Protein AF-0000000084845601 (afdb_homodimer)

Foldseek 3Di:
DPPDCVDDPDDLALPAARDAAEDDPCVVCVVLPHHDDPPLDDDDPPCPPDDPDDDQVVVVVVVVVVVCVLCVVFQKDKDAVVVDAACDCLVFFPQRFRMFMFGHPQPPPVPHSHDQLQGTQEGEHEDDPVDDPVRSVSNQSVSQQVSLQSHVQFQKGWYWYDDSQWIKIWIDHQAHIYIYIDRDPSRVVVVSSSVSCCSRPPPNLGGHPQWAADGNAQFIKHWFQQPDCPVVDHGGDIDIQGGWAWFFWFGRYAWTKTKTAGDDPDDLQDFGIKIKTKHFPPDPDDQVVLLCLCQVQHAAFQAWHWDDKHWRPSSDDVRITIMMTTTNDDFAFLLPDWFLLLNLQLLLVLLQSLVQCCVPRVKHQQADARRQKGFHDPVSQPDGDHRPPRQAAGQVCLVPVVDDRRGGRIHGDDSRVMDRNPDPDDDQQQDYWALLFFPCSLVQWFDDDDQFQKAAFFDDFDPSLVVSCCVSPVVLCVLRVPRHDMDGGFADDDIDGGDDFSVRSSSSSVSNSLLSFLFWDFPPDDFDAAEVLQVVQSAAADPDNPRDRGPDHSCLVVLVCLLVLPQSSGDVLLSVCSVLSNQLSSNSSHGLSRPDDPSSVDRCNSSNRNSSSSSRVCVVCVPPPSRPGTTDPQTHFHQQQPPPPDPPPDPVVRPPSQRPRPPRPTRTPTQRFDPPPSPGRSSRVVRGPPPVVVPVVPPVPPPVCVVVVVVVVVVVVPVVVD/DPPPPVPCPDDLALPQAHDAAEDDPCVVCVQLPHHDDPPLDDDPPPCPPDDPDDDLVVVVVVVVVLVCVLCVVFQKDKDAPVPDAACDCLVFFPQRFRMFMFGHPQPPPVPGSHDFLQGTQEGEHEDDPVDDPVRSVSSQSVSQQVSLQSHVQFQKGWYWYDDSQWIKIWIDHQAHIYIYIDRDCSRVVVVSSSVSCCSRPPPNLGGRPQWADDGNAQFIKHWFQQQDDDLNDHGGDIDIQGGWHWFFWFGRYAWTWTKTAGDDPDDLQDFGIKIKTKHFPPDPDDQVVLLCLCQVQHAAFQAWHWDDKHWRPSSDDVRITIMMTTTNDDFAFLLPDWFLLLNLQLLLVLLQSLVQCCVPRVKHQQADARRQKGFHDPVNQPDGDHRPPRQAAGQVCLVPVVDDRRGGRIHGDDSRVMDRNVDPDDDQQQDYWALLFFPCSLVQWFDDDDQFQKAAFFDDFDPSLVVSCCVSPVVVCVLRVPGHDMDGGFADDDIDGGDDFSVRSSSSSVSNSLLSFLFWDFPPDDFDAAEQLQVVQSAAADPDNPRDRGPDHNCLVVLVCLLVLPQSSGDVLQSVCSQLSNQLSSNSSHGLSRPDDPSSVDRCNNSNRNSSSSSRVCVVCVPPPSRPGTTDPATHFHQQQPPPPDPPPDPVPRPPSQRPRPPRPTRTPTRRDDPPPSDHPSSRSNRGPPPPVVPVVPPPPPPPCCVVVVVVVVVVVPVVVD

Radius of gyration: 37.47 Å; Cα contacts (8 Å, |Δi|>4): 2630; chains: 2; bounding box: 101×112×74 Å

Structure (mmCIF, N/CA/C/O backbone):
data_AF-0000000084845601-model_v1
#
loop_
_entity.id
_entity.type
_entity.pdbx_description
1 polymer 'Protein kinase domain-containing protein'
#
loop_
_atom_site.group_PDB
_atom_site.id
_atom_site.type_symbol
_atom_site.label_atom_id
_atom_site.label_alt_id
_atom_site.label_comp_id
_atom_site.label_asym_id
_atom_site.label_entity_id
_atom_site.label_seq_id
_atom_site.pdbx_PDB_ins_code
_atom_site.Cartn_x
_atom_site.Cartn_y
_atom_site.Cartn_z
_atom_site.occupancy
_atom_site.B_iso_or_equiv
_atom_site.auth_seq_id
_atom_site.auth_comp_id
_atom_site.auth_asym_id
_atom_site.auth_atom_id
_atom_site.pdbx_PDB_model_num
ATOM 1 N N . MET A 1 1 ? -10.914 -53.094 21.469 1 18.05 1 MET A N 1
ATOM 2 C CA . MET A 1 1 ? -9.648 -52.438 21.75 1 18.05 1 MET A CA 1
ATOM 3 C C . MET A 1 1 ? -9.359 -51.344 20.719 1 18.05 1 MET A C 1
ATOM 5 O O . MET A 1 1 ? -9.289 -51.625 19.531 1 18.05 1 MET A O 1
ATOM 9 N N . GLU A 1 2 ? -9.836 -50.188 20.719 1 18.34 2 GLU A N 1
ATOM 10 C CA . GLU A 1 2 ? -10.25 -49.062 19.891 1 18.34 2 GLU A CA 1
ATOM 11 C C . GLU A 1 2 ? -9.039 -48.25 19.422 1 18.34 2 GLU A C 1
ATOM 13 O O . GLU A 1 2 ? -8.266 -47.75 20.234 1 18.34 2 GLU A O 1
ATOM 18 N N . ALA A 1 3 ? -8.273 -48.781 18.453 1 19.2 3 ALA A N 1
ATOM 19 C CA . ALA A 1 3 ? -6.93 -48.406 18.016 1 19.2 3 ALA A CA 1
ATOM 20 C C . ALA A 1 3 ? -6.82 -46.938 17.734 1 19.2 3 ALA A C 1
ATOM 22 O O . ALA A 1 3 ? -7.664 -46.344 17.031 1 19.2 3 ALA A O 1
ATOM 23 N N . SER A 1 4 ? -6.43 -46.125 18.656 1 18.41 4 SER A N 1
ATOM 24 C CA . SER A 1 4 ? -6.254 -44.688 18.891 1 18.41 4 SER A CA 1
ATOM 25 C C . SER A 1 4 ? -5.43 -44.062 17.797 1 18.41 4 SER A C 1
ATOM 27 O O . SER A 1 4 ? -4.301 -44.469 17.516 1 18.41 4 SER A O 1
ATOM 29 N N . TYR A 1 5 ? -5.879 -43.875 16.609 1 17.06 5 TYR A N 1
ATOM 30 C CA . TYR A 1 5 ? -5.363 -43.219 15.414 1 17.06 5 TYR A CA 1
ATOM 31 C C . TYR A 1 5 ? -4.715 -41.875 15.75 1 17.06 5 TYR A C 1
ATOM 33 O O . TYR A 1 5 ? -5.395 -40.875 15.82 1 17.06 5 TYR A O 1
ATOM 41 N N . SER A 1 6 ? -4 -41.656 16.828 1 20.77 6 SER A N 1
ATOM 42 C CA . SER A 1 6 ? -3.127 -40.625 17.359 1 20.77 6 SER A CA 1
ATOM 43 C C . SER A 1 6 ? -2.133 -40.125 16.312 1 20.77 6 SER A C 1
ATOM 45 O O . SER A 1 6 ? -1.116 -39.531 16.641 1 20.77 6 SER A O 1
ATOM 47 N N . SER A 1 7 ? -2.152 -40.562 15.109 1 19.42 7 SER A N 1
ATOM 48 C CA . SER A 1 7 ? -1.12 -40.531 14.078 1 19.42 7 SER A CA 1
ATOM 49 C C . SER A 1 7 ? -0.497 -39.156 13.961 1 19.42 7 SER A C 1
ATOM 51 O O . SER A 1 7 ? -1.052 -38.156 14.461 1 19.42 7 SER A O 1
ATOM 53 N N . GLN A 1 8 ? 0.57 -38.938 12.875 1 19.23 8 GLN A N 1
ATOM 54 C CA . GLN A 1 8 ? 1.821 -38.312 12.453 1 19.23 8 GLN A CA 1
ATOM 55 C C . GLN A 1 8 ? 1.598 -36.844 12.031 1 19.23 8 GLN A C 1
ATOM 57 O O . GLN A 1 8 ? 1.316 -36.594 10.859 1 19.23 8 GLN A O 1
ATOM 62 N N . GLN A 1 9 ? 0.707 -36.125 12.414 1 21.3 9 GLN A N 1
ATOM 63 C CA . GLN A 1 9 ? 0.648 -34.688 12.266 1 21.3 9 GLN A CA 1
ATOM 64 C C . GLN A 1 9 ? 1.972 -34.031 12.664 1 21.3 9 GLN A C 1
ATOM 66 O O . GLN A 1 9 ? 2.141 -33.594 13.805 1 21.3 9 GLN A O 1
ATOM 71 N N . GLU A 1 10 ? 3.061 -34.719 12.57 1 22.62 10 GLU A N 1
ATOM 72 C CA . GLU A 1 10 ? 4.375 -34.156 12.836 1 22.62 10 GLU A CA 1
ATOM 73 C C . GLU A 1 10 ? 4.461 -32.719 12.312 1 22.62 10 GLU A C 1
ATOM 75 O O . GLU A 1 10 ? 3.723 -32.344 11.398 1 22.62 10 GLU A O 1
ATOM 80 N N . SER A 1 11 ? 5.348 -31.922 13.047 1 23.39 11 SER A N 1
ATOM 81 C CA . SER A 1 11 ? 5.75 -30.516 13.07 1 23.39 11 SER A CA 1
ATOM 82 C C . SER A 1 11 ? 6.016 -30 11.656 1 23.39 11 SER A C 1
ATOM 84 O O . SER A 1 11 ? 6.832 -30.562 10.93 1 23.39 11 SER A O 1
ATOM 86 N N . GLU A 1 12 ? 5.125 -29.781 10.898 1 24.56 12 GLU A N 1
ATOM 87 C CA . GLU A 1 12 ? 5.191 -29.062 9.633 1 24.56 12 GLU A CA 1
ATOM 88 C C . GLU A 1 12 ? 6.258 -27.969 9.68 1 24.56 12 GLU A C 1
ATOM 90 O O . GLU A 1 12 ? 6.02 -26.875 10.203 1 24.56 12 GLU A O 1
ATOM 95 N N . GLU A 1 13 ? 7.496 -28.312 9.922 1 26.47 13 GLU A N 1
ATOM 96 C CA . GLU A 1 13 ? 8.797 -27.656 9.859 1 26.47 13 GLU A CA 1
ATOM 97 C C . GLU A 1 13 ? 8.883 -26.703 8.672 1 26.47 13 GLU A C 1
ATOM 99 O O . GLU A 1 13 ? 8.227 -26.922 7.645 1 26.47 13 GLU A O 1
ATOM 104 N N . ASN A 1 14 ? 9.398 -25.453 8.82 1 28.56 14 ASN A N 1
ATOM 105 C CA . ASN A 1 14 ? 9.602 -24.219 8.078 1 28.56 14 ASN A CA 1
ATOM 106 C C . ASN A 1 14 ? 10.148 -24.484 6.676 1 28.56 14 ASN A C 1
ATOM 108 O O . ASN A 1 14 ? 11.281 -24.953 6.527 1 28.56 14 ASN A O 1
ATOM 112 N N . VAL A 1 15 ? 9.438 -24.938 5.863 1 31.42 15 VAL A N 1
ATOM 113 C CA . VAL A 1 15 ? 9.578 -25.531 4.543 1 31.42 15 VAL A CA 1
ATOM 114 C C . VAL A 1 15 ? 10.523 -24.688 3.688 1 31.42 15 VAL A C 1
ATOM 116 O O . VAL A 1 15 ? 11.109 -25.188 2.725 1 31.42 15 VAL A O 1
ATOM 119 N N . ASN A 1 16 ? 10.312 -23.438 3.676 1 35.88 16 ASN A N 1
ATOM 120 C CA . ASN A 1 16 ? 11.094 -22.797 2.625 1 35.88 16 ASN A CA 1
ATOM 121 C C . ASN A 1 16 ? 12.594 -23.047 2.811 1 35.88 16 ASN A C 1
ATOM 123 O O . ASN A 1 16 ? 13.297 -23.344 1.848 1 35.88 16 ASN A O 1
ATOM 127 N N . SER A 1 17 ? 13.352 -22.344 3.727 1 42.72 17 SER A N 1
ATOM 128 C CA . SER A 1 17 ? 14.734 -22.781 3.932 1 42.72 17 SER A CA 1
ATOM 129 C C . SER A 1 17 ? 14.828 -23.828 5.027 1 42.72 17 SER A C 1
ATOM 131 O O . SER A 1 17 ? 14.547 -23.547 6.191 1 42.72 17 SER A O 1
ATOM 133 N N . PRO A 1 18 ? 14.578 -25.188 4.598 1 50.78 18 PRO A N 1
ATOM 134 C CA . PRO A 1 18 ? 14.734 -26.141 5.699 1 50.78 18 PRO A CA 1
ATOM 135 C C . PRO A 1 18 ? 15.812 -25.719 6.699 1 50.78 18 PRO A C 1
ATOM 137 O O . PRO A 1 18 ? 16.812 -25.125 6.312 1 50.78 18 PRO A O 1
ATOM 140 N N . PRO A 1 19 ? 15.32 -25.797 7.824 1 62.88 19 PRO A N 1
ATOM 141 C CA . PRO A 1 19 ? 16.344 -25.5 8.828 1 62.88 19 PRO A CA 1
ATOM 142 C C . PRO A 1 19 ? 17.641 -26.266 8.594 1 62.88 19 PRO A C 1
ATOM 144 O O . PRO A 1 19 ? 17.609 -27.391 8.078 1 62.88 19 PRO A O 1
ATOM 147 N N . ILE A 1 20 ? 18.672 -25.641 8.641 1 81.81 20 ILE A N 1
ATOM 148 C CA . ILE A 1 20 ? 20 -26.281 8.625 1 81.81 20 ILE A CA 1
ATOM 149 C C . ILE A 1 20 ? 20.156 -27.172 9.844 1 81.81 20 ILE A C 1
ATOM 151 O O . ILE A 1 20 ? 20.094 -26.703 10.984 1 81.81 20 ILE A O 1
ATOM 155 N N . LYS A 1 21 ? 20.062 -28.469 9.625 1 87.06 21 LYS A N 1
ATOM 156 C CA . LYS A 1 21 ? 20.203 -29.422 10.719 1 87.06 21 LYS A CA 1
ATOM 157 C C . LYS A 1 21 ? 21.672 -29.734 10.992 1 87.06 21 LYS A C 1
ATOM 159 O O . LYS A 1 21 ? 22.406 -30.141 10.086 1 87.06 21 LYS A O 1
ATOM 164 N N . ASP A 1 22 ? 22.016 -29.547 12.211 1 90.88 22 ASP A N 1
ATOM 165 C CA . ASP A 1 22 ? 23.375 -29.906 12.609 1 90.88 22 ASP A CA 1
ATOM 166 C C . ASP A 1 22 ? 23.516 -31.422 12.797 1 90.88 22 ASP A C 1
ATOM 168 O O . ASP A 1 22 ? 22.656 -32.062 13.422 1 90.88 22 ASP A O 1
ATOM 172 N N . ILE A 1 23 ? 24.594 -31.938 12.219 1 91.88 23 ILE A N 1
ATOM 173 C CA . ILE A 1 23 ? 24.812 -33.375 12.352 1 91.88 23 ILE A CA 1
ATOM 174 C C . ILE A 1 23 ? 26.234 -33.656 12.812 1 91.88 23 ILE A C 1
ATOM 176 O O . ILE A 1 23 ? 27.094 -32.75 12.758 1 91.88 23 ILE A O 1
ATOM 180 N N . GLY A 1 24 ? 26.391 -34.906 13.273 1 89.56 24 GLY A N 1
ATOM 181 C CA . GLY A 1 24 ? 27.719 -35.312 13.672 1 89.56 24 GLY A CA 1
ATOM 182 C C . GLY A 1 24 ? 28.547 -35.844 12.523 1 89.56 24 GLY A C 1
ATOM 183 O O . GLY A 1 24 ? 28.031 -36.094 11.43 1 89.56 24 GLY A O 1
ATOM 184 N N . ILE A 1 25 ? 29.859 -36.031 12.805 1 90.06 25 ILE A N 1
ATOM 185 C CA . ILE A 1 25 ? 30.812 -36.406 11.773 1 90.06 25 ILE A CA 1
ATOM 186 C C . ILE A 1 25 ? 30.484 -37.812 11.266 1 90.06 25 ILE A C 1
ATOM 188 O O . ILE A 1 25 ? 30.578 -38.094 10.062 1 90.06 25 ILE A O 1
ATOM 192 N N . ARG A 1 26 ? 30.016 -38.719 12.109 1 89 26 ARG A N 1
ATOM 193 C CA . ARG A 1 26 ? 29.656 -40.094 11.711 1 89 26 ARG A CA 1
ATOM 194 C C . ARG A 1 26 ? 28.484 -40.062 10.734 1 89 26 ARG A C 1
ATOM 196 O O . ARG A 1 26 ? 28.516 -40.781 9.719 1 89 26 ARG A O 1
ATOM 203 N N . LYS A 1 27 ? 27.594 -39.312 11.023 1 90.56 27 LYS A N 1
ATOM 204 C CA . LYS A 1 27 ? 26.406 -39.219 10.172 1 90.56 27 LYS A CA 1
ATOM 205 C C . LYS A 1 27 ? 26.766 -38.625 8.805 1 90.56 27 LYS A C 1
ATOM 207 O O . LYS A 1 27 ? 26.219 -39.031 7.785 1 90.56 27 LYS A O 1
ATOM 212 N N . PHE A 1 28 ? 27.672 -37.719 8.789 1 92.25 28 PHE A N 1
ATOM 213 C CA . PHE A 1 28 ? 28.062 -37.125 7.523 1 92.25 28 PHE A CA 1
ATOM 214 C C . PHE A 1 28 ? 28.734 -38.156 6.625 1 92.25 28 PHE A C 1
ATOM 216 O O . PHE A 1 28 ? 28.438 -38.25 5.434 1 92.25 28 PHE A O 1
ATOM 223 N N . TYR A 1 29 ? 29.562 -38.938 7.238 1 89.38 29 TYR A N 1
ATOM 224 C CA . TYR A 1 29 ? 30.203 -40 6.477 1 89.38 29 TYR A CA 1
ATOM 225 C C . TYR A 1 29 ? 29.172 -41 5.961 1 89.38 29 TYR A C 1
ATOM 227 O O . TYR A 1 29 ? 29.281 -41.5 4.832 1 89.38 29 TYR A O 1
ATOM 235 N N . GLN A 1 30 ? 28.188 -41.25 6.695 1 86.81 30 GLN A N 1
ATOM 236 C CA . GLN A 1 30 ? 27.109 -42.125 6.266 1 86.81 30 GLN A CA 1
ATOM 237 C C . GLN A 1 30 ? 26.359 -41.562 5.062 1 86.81 30 GLN A C 1
ATOM 239 O O . GLN A 1 30 ? 26.031 -42.281 4.125 1 86.81 30 GLN A O 1
ATOM 244 N N . LEU A 1 31 ? 26.203 -40.344 5.051 1 88.06 31 LEU A N 1
ATOM 245 C CA . LEU A 1 31 ? 25.453 -39.688 3.988 1 88.06 31 LEU A CA 1
ATOM 246 C C . LEU A 1 31 ? 26.219 -39.75 2.664 1 88.06 31 LEU A C 1
ATOM 248 O O . LEU A 1 31 ? 25.594 -39.906 1.604 1 88.06 31 LEU A O 1
ATOM 252 N N . ILE A 1 32 ? 27.516 -39.688 2.73 1 87.31 32 ILE A N 1
ATOM 253 C CA . ILE A 1 32 ? 28.281 -39.719 1.483 1 87.31 32 ILE A CA 1
ATOM 254 C C . ILE A 1 32 ? 28.703 -41.156 1.183 1 87.31 32 ILE A C 1
ATOM 256 O O . ILE A 1 32 ? 29.453 -41.406 0.24 1 87.31 32 ILE A O 1
ATOM 260 N N . GLY A 1 33 ? 28.25 -42.031 2.01 1 80 33 GLY A N 1
ATOM 261 C CA . GLY A 1 33 ? 28.5 -43.469 1.77 1 80 33 GLY A CA 1
ATOM 262 C C . GLY A 1 33 ? 29.922 -43.875 2.041 1 80 33 GLY A C 1
ATOM 263 O O . GLY A 1 33 ? 30.469 -44.75 1.36 1 80 33 GLY A O 1
ATOM 264 N N . GLU A 1 34 ? 30.578 -43.094 2.896 1 79.81 34 GLU A N 1
ATOM 265 C CA . GLU A 1 34 ? 31.969 -43.406 3.242 1 79.81 34 GLU A CA 1
ATOM 266 C C . GLU A 1 34 ? 32.094 -43.844 4.707 1 79.81 34 GLU A C 1
ATOM 268 O O . GLU A 1 34 ? 31.172 -43.625 5.496 1 79.81 34 GLU A O 1
ATOM 273 N N . HIS A 1 35 ? 33.281 -44.5 5.047 1 78.62 35 HIS A N 1
ATOM 274 C CA . HIS A 1 35 ? 33.562 -44.906 6.418 1 78.62 35 HIS A CA 1
ATOM 275 C C . HIS A 1 35 ? 34.5 -43.906 7.117 1 78.62 35 HIS A C 1
ATOM 277 O O . HIS A 1 35 ? 35.406 -43.375 6.496 1 78.62 35 HIS A O 1
ATOM 283 N N . LEU A 1 36 ? 34.188 -43.656 8.359 1 75.38 36 LEU A N 1
ATOM 284 C CA . LEU A 1 36 ? 35.062 -42.844 9.172 1 75.38 36 LEU A CA 1
ATOM 285 C C . LEU A 1 36 ? 36.406 -43.5 9.367 1 75.38 36 LEU A C 1
ATOM 287 O O . LEU A 1 36 ? 36.5 -44.656 9.766 1 75.38 36 LEU A O 1
ATOM 291 N N . PRO A 1 37 ? 37.625 -42.781 9.031 1 68.38 37 PRO A N 1
ATOM 292 C CA . PRO A 1 37 ? 38.969 -43.375 9.203 1 68.38 37 PRO A CA 1
ATOM 293 C C . PRO A 1 37 ? 39.312 -43.625 10.672 1 68.38 37 PRO A C 1
ATOM 295 O O . PRO A 1 37 ? 38.875 -42.875 11.547 1 68.38 37 PRO A O 1
ATOM 298 N N . GLU A 1 38 ? 39.906 -44.781 11.141 1 60.09 38 GLU A N 1
ATOM 299 C CA . GLU A 1 38 ? 40.312 -45.125 12.492 1 60.09 38 GLU A CA 1
ATOM 300 C C . GLU A 1 38 ? 41.312 -44.125 13.062 1 60.09 38 GLU A C 1
ATOM 302 O O . GLU A 1 38 ? 41.312 -43.844 14.266 1 60.09 38 GLU A O 1
ATOM 307 N N . SER A 1 39 ? 42.531 -43.75 12.453 1 45.5 39 SER A N 1
ATOM 308 C CA . SER A 1 39 ? 43.719 -43 12.93 1 45.5 39 SER A CA 1
ATOM 309 C C . SER A 1 39 ? 43.375 -41.531 13.195 1 45.5 39 SER A C 1
ATOM 311 O O . SER A 1 39 ? 44.281 -40.719 13.359 1 45.5 39 SER A O 1
ATOM 313 N N . VAL A 1 40 ? 42.469 -41.031 13.18 1 42.12 40 VAL A N 1
ATOM 314 C CA . VAL A 1 40 ? 42.312 -39.594 13.367 1 42.12 40 VAL A CA 1
ATOM 315 C C . VAL A 1 40 ? 42.812 -39.188 14.758 1 42.12 40 VAL A C 1
ATOM 317 O O . VAL A 1 40 ? 42.594 -38.062 15.203 1 42.12 40 VAL A O 1
ATOM 320 N N . GLY A 1 41 ? 43.656 -40.031 15.633 1 28.7 41 GLY A N 1
ATOM 321 C CA . GLY A 1 41 ? 44.25 -39.562 16.859 1 28.7 41 GLY A CA 1
ATOM 322 C C . GLY A 1 41 ? 45.344 -38.5 16.641 1 28.7 41 GLY A C 1
ATOM 323 O O . GLY A 1 41 ? 45.25 -37.406 17.141 1 28.7 41 GLY A O 1
ATOM 324 N N . ASP A 1 42 ? 46.844 -38.938 16.703 1 26.95 42 ASP A N 1
ATOM 325 C CA . ASP A 1 42 ? 48.031 -38.375 17.297 1 26.95 42 ASP A CA 1
ATOM 326 C C . ASP A 1 42 ? 48.625 -37.281 16.391 1 26.95 42 ASP A C 1
ATOM 328 O O . ASP A 1 42 ? 49.375 -36.406 16.859 1 26.95 42 ASP A O 1
ATOM 332 N N . THR A 1 43 ? 49 -37.562 15.133 1 26 43 THR A N 1
ATOM 333 C CA . THR A 1 43 ? 50.25 -36.969 14.633 1 26 43 THR A CA 1
ATOM 334 C C . THR A 1 43 ? 50.062 -35.469 14.398 1 26 43 THR A C 1
ATOM 336 O O . THR A 1 43 ? 51.031 -34.688 14.484 1 26 43 THR A O 1
ATOM 339 N N . LEU A 1 44 ? 49.281 -34.938 13.539 1 27.69 44 LEU A N 1
ATOM 340 C CA . LEU A 1 44 ? 49.844 -33.812 12.844 1 27.69 44 LEU A CA 1
ATOM 341 C C . LEU A 1 44 ? 49.812 -32.562 13.711 1 27.69 44 LEU A C 1
ATOM 343 O O . LEU A 1 44 ? 48.75 -31.953 13.883 1 27.69 44 LEU A O 1
ATOM 347 N N . THR A 1 45 ? 50.531 -32.531 14.891 1 26.64 45 THR A N 1
ATOM 348 C CA . THR A 1 45 ? 50.75 -31.328 15.672 1 26.64 45 THR A CA 1
ATOM 349 C C . THR A 1 45 ? 51.438 -30.266 14.82 1 26.64 45 THR A C 1
ATOM 351 O O . THR A 1 45 ? 52.094 -29.359 15.352 1 26.64 45 THR A O 1
ATOM 354 N N . GLN A 1 46 ? 51.656 -30.438 13.492 1 25.44 46 GLN A N 1
ATOM 355 C CA . GLN A 1 46 ? 52.5 -29.328 13.102 1 25.44 46 GLN A CA 1
ATOM 356 C C . GLN A 1 46 ? 51.875 -27.984 13.469 1 25.44 46 GLN A C 1
ATOM 358 O O . GLN A 1 46 ? 50.688 -27.75 13.172 1 25.44 46 GLN A O 1
ATOM 363 N N . GLU A 1 47 ? 52.438 -27.344 14.531 1 27.06 47 GLU A N 1
ATOM 364 C CA . GLU A 1 47 ? 52.375 -25.984 15.062 1 27.06 47 GLU A CA 1
ATOM 365 C C . GLU A 1 47 ? 52.406 -24.953 13.945 1 27.06 47 GLU A C 1
ATOM 367 O O . GLU A 1 47 ? 53.438 -24.719 13.336 1 27.06 47 GLU A O 1
ATOM 372 N N . THR A 1 48 ? 51.688 -25.047 12.867 1 27.66 48 THR A N 1
ATOM 373 C CA . THR A 1 48 ? 51.906 -23.828 12.086 1 27.66 48 THR A CA 1
ATOM 374 C C . THR A 1 48 ? 51.719 -22.594 12.953 1 27.66 48 THR A C 1
ATOM 376 O O . THR A 1 48 ? 50.75 -22.469 13.688 1 27.66 48 THR A O 1
ATOM 379 N N . GLY A 1 49 ? 52.844 -22.031 13.5 1 26.11 49 GLY A N 1
ATOM 380 C CA . GLY A 1 49 ? 53.188 -20.828 14.258 1 26.11 49 GLY A CA 1
ATOM 381 C C . GLY A 1 49 ? 52.375 -19.609 13.867 1 26.11 49 GLY A C 1
ATOM 382 O O . GLY A 1 49 ? 52.688 -18.5 14.281 1 26.11 49 GLY A O 1
ATOM 383 N N . ASP A 1 50 ? 51.969 -19.594 12.586 1 28.09 50 ASP A N 1
ATOM 384 C CA . ASP A 1 50 ? 51.656 -18.188 12.336 1 28.09 50 ASP A CA 1
ATOM 385 C C . ASP A 1 50 ? 50.531 -17.703 13.266 1 28.09 50 ASP A C 1
ATOM 387 O O . ASP A 1 50 ? 49.625 -18.484 13.617 1 28.09 50 ASP A O 1
ATOM 391 N N . GLY A 1 51 ? 50.906 -16.688 14.094 1 26.89 51 GLY A N 1
ATOM 392 C CA . GLY A 1 51 ? 50.062 -15.906 14.977 1 26.89 51 GLY A CA 1
ATOM 393 C C . GLY A 1 51 ? 48.688 -15.648 14.406 1 26.89 51 GLY A C 1
ATOM 394 O O . GLY A 1 51 ? 48.438 -15.844 13.211 1 26.89 51 GLY A O 1
ATOM 395 N N . PRO A 1 52 ? 47.75 -15.5 15.266 1 31.39 52 PRO A N 1
ATOM 396 C CA . PRO A 1 52 ? 46.312 -15.359 15.016 1 31.39 52 PRO A CA 1
ATOM 397 C C . PRO A 1 52 ? 46.031 -14.445 13.828 1 31.39 52 PRO A C 1
ATOM 399 O O . PRO A 1 52 ? 44.875 -14.391 13.359 1 31.39 52 PRO A O 1
ATOM 402 N N . GLY A 1 53 ? 46.875 -13.422 13.539 1 27.73 53 GLY A N 1
ATOM 403 C CA . GLY A 1 53 ? 46.469 -12.227 12.805 1 27.73 53 GLY A CA 1
ATOM 404 C C . GLY A 1 53 ? 46.531 -12.406 11.297 1 27.73 53 GLY A C 1
ATOM 405 O O . GLY A 1 53 ? 46.469 -11.438 10.547 1 27.73 53 GLY A O 1
ATOM 406 N N . LYS A 1 54 ? 47.25 -13.43 10.836 1 31.44 54 LYS A N 1
ATOM 407 C CA . LYS A 1 54 ? 47.406 -13.273 9.398 1 31.44 54 LYS A CA 1
ATOM 408 C C . LYS A 1 54 ? 46.062 -13.383 8.68 1 31.44 54 LYS A C 1
ATOM 410 O O . LYS A 1 54 ? 45.219 -14.227 9.039 1 31.44 54 LYS A O 1
ATOM 415 N N . PRO A 1 55 ? 45.75 -12.383 7.781 1 30.34 55 PRO A N 1
ATOM 416 C CA . PRO A 1 55 ? 44.469 -12.234 7.078 1 30.34 55 PRO A CA 1
ATOM 417 C C . PRO A 1 55 ? 44.031 -13.516 6.391 1 30.34 55 PRO A C 1
ATOM 419 O O . PRO A 1 55 ? 44.844 -14.367 6.055 1 30.34 55 PRO A O 1
ATOM 422 N N . VAL A 1 56 ? 42.719 -13.836 6.398 1 31.73 56 VAL A N 1
ATOM 423 C CA . VAL A 1 56 ? 41.75 -14.828 5.938 1 31.73 56 VAL A CA 1
ATOM 424 C C . VAL A 1 56 ? 42.062 -15.219 4.492 1 31.73 56 VAL A C 1
ATOM 426 O O . VAL A 1 56 ? 41.75 -16.328 4.062 1 31.73 56 VAL A O 1
ATOM 429 N N . PHE A 1 57 ? 42.625 -14.359 3.719 1 33.56 57 PHE A N 1
ATOM 430 C CA . PHE A 1 57 ? 42.781 -14.656 2.299 1 33.56 57 PHE A CA 1
ATOM 431 C C . PHE A 1 57 ? 43.781 -15.773 2.084 1 33.56 57 PHE A C 1
ATOM 433 O O . PHE A 1 57 ? 43.625 -16.594 1.17 1 33.56 57 PHE A O 1
ATOM 440 N N . GLY A 1 58 ? 44.812 -15.742 2.914 1 38.56 58 GLY A N 1
ATOM 441 C CA . GLY A 1 58 ? 45.812 -16.781 2.791 1 38.56 58 GLY A CA 1
ATOM 442 C C . GLY A 1 58 ? 45.25 -18.188 2.977 1 38.56 58 GLY A C 1
ATOM 443 O O . GLY A 1 58 ? 45.719 -19.125 2.338 1 38.56 58 GLY A O 1
ATOM 444 N N . THR A 1 59 ? 44.281 -18.188 3.709 1 43.34 59 THR A N 1
ATOM 445 C CA . THR A 1 59 ? 43.688 -19.484 4.047 1 43.34 59 THR A CA 1
ATOM 446 C C . THR A 1 59 ? 42.875 -20.016 2.881 1 43.34 59 THR A C 1
ATOM 448 O O . THR A 1 59 ? 42.906 -21.219 2.598 1 43.34 59 THR A O 1
ATOM 451 N N . LEU A 1 60 ? 42.281 -19.047 2.154 1 46.41 60 LEU A N 1
ATOM 452 C CA . LEU A 1 60 ? 41.469 -19.516 1.015 1 46.41 60 LEU A CA 1
ATOM 453 C C . LEU A 1 60 ? 42.375 -20.109 -0.057 1 46.41 60 LEU A C 1
ATOM 455 O O . LEU A 1 60 ? 42.094 -21.188 -0.585 1 46.41 60 LEU A O 1
ATOM 459 N N . GLN A 1 61 ? 43.469 -19.359 -0.224 1 45.59 61 GLN A N 1
ATOM 460 C CA . GLN A 1 61 ? 44.344 -19.828 -1.279 1 45.59 61 GLN A CA 1
ATOM 461 C C . GLN A 1 61 ? 45 -21.156 -0.895 1 45.59 61 GLN A C 1
ATOM 463 O O . GLN A 1 61 ? 45.094 -22.062 -1.722 1 45.59 61 GLN A O 1
ATOM 468 N N . ALA A 1 62 ? 45.375 -21.172 0.338 1 49.31 62 ALA A N 1
ATOM 469 C CA . ALA A 1 62 ? 45.969 -22.422 0.811 1 49.31 62 ALA A CA 1
ATOM 470 C C . ALA A 1 62 ? 44.969 -23.578 0.679 1 49.31 62 ALA A C 1
ATOM 472 O O . ALA A 1 62 ? 45.344 -24.672 0.276 1 49.31 62 ALA A O 1
ATOM 473 N N . PHE A 1 63 ? 43.812 -23.156 0.973 1 56.5 63 PHE A N 1
ATOM 474 C CA . PHE A 1 63 ? 42.781 -24.172 0.856 1 56.5 63 PHE A CA 1
ATOM 475 C C . PHE A 1 63 ? 42.594 -24.578 -0.599 1 56.5 63 PHE A C 1
ATOM 477 O O . PHE A 1 63 ? 42.469 -25.766 -0.914 1 56.5 63 PHE A O 1
ATOM 484 N N . ILE A 1 64 ? 42.562 -23.578 -1.419 1 57.22 64 ILE A N 1
ATOM 485 C CA . ILE A 1 64 ? 42.375 -23.844 -2.842 1 57.22 64 ILE A CA 1
ATOM 486 C C . ILE A 1 64 ? 43.531 -24.688 -3.363 1 57.22 64 ILE A C 1
ATOM 488 O O . ILE A 1 64 ? 43.312 -25.641 -4.133 1 57.22 64 ILE A O 1
ATOM 492 N N . ASP A 1 65 ? 44.625 -24.391 -2.844 1 52.97 65 ASP A N 1
ATOM 493 C CA . ASP A 1 65 ? 45.812 -25.125 -3.262 1 52.97 65 ASP A CA 1
ATOM 494 C C . ASP A 1 65 ? 45.719 -26.594 -2.824 1 52.97 65 ASP A C 1
ATOM 496 O O . ASP A 1 65 ? 46.031 -27.5 -3.598 1 52.97 65 ASP A O 1
ATOM 500 N N . VAL A 1 66 ? 45.281 -26.688 -1.657 1 55.06 66 VAL A N 1
ATOM 501 C CA . VAL A 1 66 ? 45.125 -28.031 -1.13 1 55.06 66 VAL A CA 1
ATOM 502 C C . VAL A 1 66 ? 44.062 -28.781 -1.941 1 55.06 66 VAL A C 1
ATOM 504 O O . VAL A 1 66 ? 44.25 -29.953 -2.289 1 55.06 66 VAL A O 1
ATOM 507 N N . LEU A 1 67 ? 43.094 -28.031 -2.213 1 62.19 67 LEU A N 1
ATOM 508 C CA . LEU A 1 67 ? 42.031 -28.625 -2.986 1 62.19 67 LEU A CA 1
ATOM 509 C C . LEU A 1 67 ? 42.5 -28.984 -4.395 1 62.19 67 LEU A C 1
ATOM 511 O O . LEU A 1 67 ? 42.188 -30.062 -4.902 1 62.19 67 LEU A O 1
ATOM 515 N N . GLU A 1 68 ? 43.219 -28.078 -4.953 1 57.69 68 GLU A N 1
ATOM 516 C CA . GLU A 1 68 ? 43.719 -28.312 -6.297 1 57.69 68 GLU A CA 1
ATOM 517 C C . GLU A 1 68 ? 44.656 -29.531 -6.324 1 57.69 68 GLU A C 1
ATOM 519 O O . GLU A 1 68 ? 44.594 -30.344 -7.246 1 57.69 68 GLU A O 1
ATOM 524 N N . ASN A 1 69 ? 45.469 -29.547 -5.371 1 57.28 69 ASN A N 1
ATOM 525 C CA . ASN A 1 69 ? 46.375 -30.688 -5.289 1 57.28 69 ASN A CA 1
ATOM 526 C C . ASN A 1 69 ? 45.625 -32 -5.105 1 57.28 69 ASN A C 1
ATOM 528 O O . ASN A 1 69 ? 46 -33.031 -5.648 1 57.28 69 ASN A O 1
ATOM 532 N N . SER A 1 70 ? 44.594 -31.734 -4.402 1 56.38 70 SER A N 1
ATOM 533 C CA . SER A 1 70 ? 43.781 -32.938 -4.164 1 56.38 70 SER A CA 1
ATOM 534 C C . SER A 1 70 ? 43 -33.344 -5.41 1 56.38 70 SER A C 1
ATOM 536 O O . SER A 1 70 ? 42.625 -34.5 -5.566 1 56.38 70 SER A O 1
ATOM 538 N N . LEU A 1 71 ? 42.781 -32.312 -6.262 1 58.16 71 LEU A N 1
ATOM 539 C CA . LEU A 1 71 ? 41.969 -32.5 -7.449 1 58.16 71 LEU A CA 1
ATOM 540 C C . LEU A 1 71 ? 42.812 -32.969 -8.633 1 58.16 71 LEU A C 1
ATOM 542 O O . LEU A 1 71 ? 42.281 -33.406 -9.656 1 58.16 71 LEU A O 1
ATOM 546 N N . ARG A 1 72 ? 44.094 -32.812 -8.602 1 52.81 72 ARG A N 1
ATOM 547 C CA . ARG A 1 72 ? 45 -33.031 -9.734 1 52.81 72 ARG A CA 1
ATOM 548 C C . ARG A 1 72 ? 44.719 -34.375 -10.406 1 52.81 72 ARG A C 1
ATOM 550 O O . ARG A 1 72 ? 44.656 -34.469 -11.633 1 52.81 72 ARG A O 1
ATOM 557 N N . ASP A 1 73 ? 44.594 -35.312 -9.594 1 53.78 73 ASP A N 1
ATOM 558 C CA . ASP A 1 73 ? 44.375 -36.625 -10.211 1 53.78 73 ASP A CA 1
ATOM 559 C C . ASP A 1 73 ? 42.875 -36.906 -10.422 1 53.78 73 ASP A C 1
ATOM 561 O O . ASP A 1 73 ? 42.5 -37.938 -10.938 1 53.78 73 ASP A O 1
ATOM 565 N N . LYS A 1 74 ? 42.188 -35.719 -10.047 1 60.91 74 LYS A N 1
ATOM 566 C CA . LYS A 1 74 ? 40.75 -35.938 -10.164 1 60.91 74 LYS A CA 1
ATOM 567 C C . LYS A 1 74 ? 40.156 -35.125 -11.305 1 60.91 74 LYS A C 1
ATOM 569 O O . LYS A 1 74 ? 40.812 -34.219 -11.82 1 60.91 74 LYS A O 1
ATOM 574 N N . GLU A 1 75 ? 39.344 -35.656 -12.133 1 64 75 GLU A N 1
ATOM 575 C CA . GLU A 1 75 ? 38.656 -35 -13.242 1 64 75 GLU A CA 1
ATOM 576 C C . GLU A 1 75 ? 37.844 -33.812 -12.766 1 64 75 GL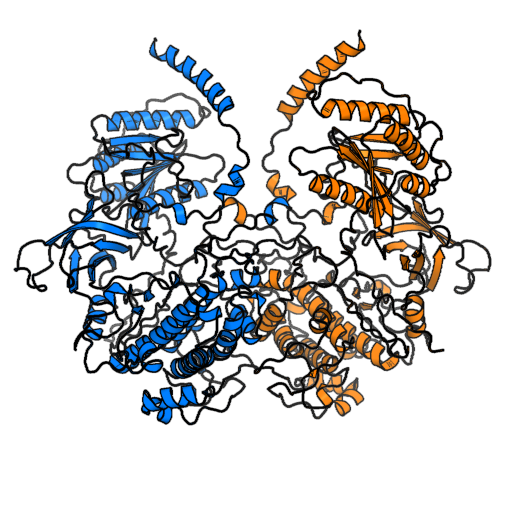U A C 1
ATOM 578 O O . GLU A 1 75 ? 36.719 -33.594 -13.211 1 64 75 GLU A O 1
ATOM 583 N N . LEU A 1 76 ? 38.469 -33.125 -11.633 1 71.94 76 LEU A N 1
ATOM 584 C CA . LEU A 1 76 ? 37.781 -31.969 -11.102 1 71.94 76 LEU A CA 1
ATOM 585 C C . LEU A 1 76 ? 38.625 -30.703 -11.242 1 71.94 76 LEU A C 1
ATOM 587 O O . LEU A 1 76 ? 39.875 -30.797 -11.289 1 71.94 76 LEU A O 1
ATOM 591 N N . GLU A 1 77 ? 38.031 -29.578 -11.43 1 70.69 77 GLU A N 1
ATOM 592 C CA . GLU A 1 77 ? 38.688 -28.266 -11.516 1 70.69 77 GLU A CA 1
ATOM 593 C C . GLU A 1 77 ? 38 -27.25 -10.609 1 70.69 77 GLU A C 1
ATOM 595 O O . GLU A 1 77 ? 36.781 -27.328 -10.375 1 70.69 77 GLU A O 1
ATOM 600 N N . ILE A 1 78 ? 38.844 -26.359 -10.062 1 72.38 78 ILE A N 1
ATOM 601 C CA . ILE A 1 78 ? 38.375 -25.344 -9.141 1 72.38 78 ILE A CA 1
ATOM 602 C C . ILE A 1 78 ? 38.344 -23.984 -9.836 1 72.38 78 ILE A C 1
ATOM 604 O O . ILE A 1 78 ? 39.25 -23.656 -10.586 1 72.38 78 ILE A O 1
ATOM 608 N N . TYR A 1 79 ? 37.125 -23.312 -9.609 1 66 79 TYR A N 1
ATOM 609 C CA . TYR A 1 79 ? 37.031 -21.953 -10.148 1 66 79 TYR A CA 1
ATOM 610 C C . TYR A 1 79 ? 36.656 -20.969 -9.047 1 66 79 TYR A C 1
ATOM 612 O O . TYR A 1 79 ? 35.812 -21.266 -8.188 1 66 79 TYR A O 1
ATOM 620 N N . GLN A 1 80 ? 37.406 -19.781 -9 1 60.34 80 GLN A N 1
ATOM 621 C CA . GLN A 1 80 ? 37.125 -18.734 -8.031 1 60.34 80 GLN A CA 1
ATOM 622 C C . GLN A 1 80 ? 36.406 -17.547 -8.688 1 60.34 80 GLN A C 1
ATOM 624 O O . GLN A 1 80 ? 36.594 -17.281 -9.867 1 60.34 80 GLN A O 1
ATOM 629 N N . ARG A 1 81 ? 35.406 -16.797 -7.91 1 58.09 81 ARG A N 1
ATOM 630 C CA . ARG A 1 81 ? 34.594 -15.672 -8.383 1 58.09 81 ARG A CA 1
ATOM 631 C C . ARG A 1 81 ? 35.469 -14.625 -9.047 1 58.09 81 ARG A C 1
ATOM 633 O O . ARG A 1 81 ? 35.062 -14.016 -10.047 1 58.09 81 ARG A O 1
ATOM 640 N N . GLY A 1 82 ? 36.562 -14.039 -8.391 1 45.03 82 GLY A N 1
ATOM 641 C CA . GLY A 1 82 ? 37.406 -13.023 -9 1 45.03 82 GLY A CA 1
ATOM 642 C C . GLY A 1 82 ? 37.906 -13.414 -10.375 1 45.03 82 GLY A C 1
ATOM 643 O O . GLY A 1 82 ? 38.469 -12.578 -11.094 1 45.03 82 GLY A O 1
ATOM 644 N N . ASP A 1 83 ? 37.875 -14.492 -10.477 1 39.25 83 ASP A N 1
ATOM 645 C CA . ASP A 1 83 ? 38.375 -14.883 -11.781 1 39.25 83 ASP A CA 1
ATOM 646 C C . ASP A 1 83 ? 37.375 -14.594 -12.883 1 39.25 83 ASP A C 1
ATOM 648 O O . ASP A 1 83 ? 36.25 -15.141 -12.883 1 39.25 83 ASP A O 1
ATOM 652 N N . CYS A 1 84 ? 37.25 -13.328 -13.133 1 37.16 84 CYS A N 1
ATOM 653 C CA . CYS A 1 84 ? 36.312 -12.562 -13.961 1 37.16 84 CYS A CA 1
ATOM 654 C C . CYS A 1 84 ? 35.531 -13.484 -14.898 1 37.16 84 CYS A C 1
ATOM 656 O O . CYS A 1 84 ? 34.406 -13.172 -15.273 1 37.16 84 CYS A O 1
ATOM 658 N N . GLY A 1 85 ? 36.188 -14.219 -15.656 1 35.91 85 GLY A N 1
ATOM 659 C CA . GLY A 1 85 ? 35.594 -14.734 -16.891 1 35.91 85 GLY A CA 1
ATOM 660 C C . GLY A 1 85 ? 34.562 -15.812 -16.656 1 35.91 85 GLY A C 1
ATOM 661 O O . GLY A 1 85 ? 33.625 -15.969 -17.453 1 35.91 85 GLY A O 1
ATOM 662 N N . ARG A 1 86 ? 34.969 -16.75 -15.82 1 38.75 86 ARG A N 1
ATOM 663 C CA . ARG A 1 86 ? 34.281 -18.031 -15.93 1 38.75 86 ARG A CA 1
ATOM 664 C C . ARG A 1 86 ? 33 -18.047 -15.07 1 38.75 86 ARG A C 1
ATOM 666 O O . ARG A 1 86 ? 32.062 -18.781 -15.352 1 38.75 86 ARG A O 1
ATOM 673 N N . ILE A 1 87 ? 33.125 -17.766 -13.852 1 40.38 87 ILE A N 1
ATOM 674 C CA . ILE A 1 87 ? 31.922 -17.703 -13.047 1 40.38 87 ILE A CA 1
ATOM 675 C C . ILE A 1 87 ? 31.156 -16.422 -13.375 1 40.38 87 ILE A C 1
ATOM 677 O O . ILE A 1 87 ? 31.609 -15.32 -13.031 1 40.38 87 ILE A O 1
ATOM 681 N N . CYS A 1 88 ? 30.938 -16.234 -14.523 1 34.94 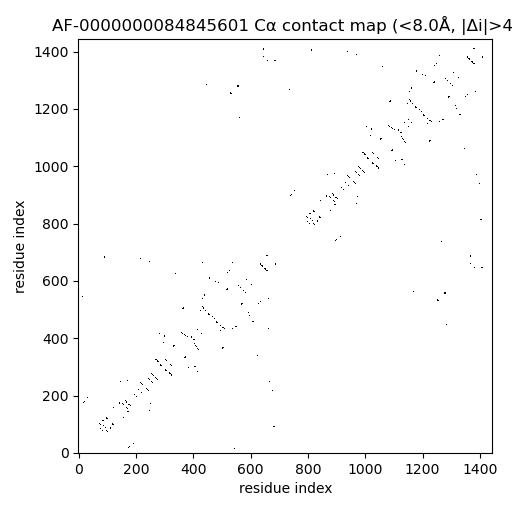88 CYS A N 1
ATOM 682 C CA . CYS A 1 88 ? 30.312 -15.047 -15.109 1 34.94 88 CYS A CA 1
ATOM 683 C C . CYS A 1 88 ? 29.203 -14.516 -14.211 1 34.94 88 CYS A C 1
ATOM 685 O O . CYS A 1 88 ? 28.5 -15.289 -13.555 1 34.94 88 CYS A O 1
ATOM 687 N N . ARG A 1 89 ? 29.422 -13.359 -13.727 1 35.44 89 ARG A N 1
ATOM 688 C CA . ARG A 1 89 ? 28.375 -12.555 -13.125 1 35.44 89 ARG A CA 1
ATOM 689 C C . ARG A 1 89 ? 27.047 -12.781 -13.836 1 35.44 89 ARG A C 1
ATOM 691 O O . ARG A 1 89 ? 26.781 -12.188 -14.891 1 35.44 89 ARG A O 1
ATOM 698 N N . ARG A 1 90 ? 26.719 -13.914 -14.031 1 34.38 90 ARG A N 1
ATOM 699 C CA . ARG A 1 90 ? 25.391 -13.719 -14.594 1 34.38 90 ARG A CA 1
ATOM 700 C C . ARG A 1 90 ? 24.547 -12.805 -13.719 1 34.38 90 ARG A C 1
ATOM 702 O O . ARG A 1 90 ? 24.406 -13.047 -12.516 1 34.38 90 ARG A O 1
ATOM 709 N N . ARG A 1 91 ? 24.516 -11.656 -14.148 1 34.75 91 ARG A N 1
ATOM 710 C CA . ARG A 1 91 ? 23.859 -10.492 -13.562 1 34.75 91 ARG A CA 1
ATOM 711 C C . ARG A 1 91 ? 22.516 -10.883 -12.938 1 34.75 91 ARG A C 1
ATOM 713 O O . ARG A 1 91 ? 21.969 -10.125 -12.125 1 34.75 91 ARG A O 1
ATOM 720 N N . THR A 1 92 ? 22.078 -12.141 -13.406 1 34.81 92 THR A N 1
ATOM 721 C CA . THR A 1 92 ? 20.672 -12.305 -13.023 1 34.81 92 THR A CA 1
ATOM 722 C C . THR A 1 92 ? 20.562 -13.117 -11.734 1 34.81 92 THR A C 1
ATOM 724 O O . THR A 1 92 ? 19.469 -13.25 -11.172 1 34.81 92 THR A O 1
ATOM 727 N N . THR A 1 93 ? 21.625 -14.102 -11.461 1 39.25 93 THR A N 1
ATOM 728 C CA . THR A 1 93 ? 21.359 -14.906 -10.273 1 39.25 93 THR A CA 1
ATOM 729 C C . THR A 1 93 ? 22 -14.266 -9.039 1 39.25 93 THR A C 1
ATOM 731 O O . THR A 1 93 ? 23.094 -13.711 -9.117 1 39.25 93 THR A O 1
ATOM 734 N N . LEU A 1 94 ? 21.266 -14.016 -8.086 1 41.5 94 LEU A N 1
ATOM 735 C CA . LEU A 1 94 ? 21.688 -13.547 -6.766 1 41.5 94 LEU A CA 1
ATOM 736 C C . LEU A 1 94 ? 22.734 -14.484 -6.168 1 41.5 94 LEU A C 1
ATOM 738 O O . LEU A 1 94 ? 23.484 -14.094 -5.266 1 41.5 94 LEU A O 1
ATOM 742 N N . PHE A 1 95 ? 22.812 -15.805 -6.762 1 48.44 95 PHE A N 1
ATOM 743 C CA . PHE A 1 95 ? 23.688 -16.719 -6.035 1 48.44 95 PHE A CA 1
ATOM 744 C C . PHE A 1 95 ? 24.984 -16.953 -6.789 1 48.44 95 PHE A C 1
ATOM 746 O O . PHE A 1 95 ? 25 -17.547 -7.867 1 48.44 95 PHE A O 1
ATOM 753 N N . ARG A 1 96 ? 25.953 -16.297 -6.398 1 60.31 96 ARG A N 1
ATOM 754 C CA . ARG A 1 96 ? 27.297 -16.484 -6.93 1 60.31 96 ARG A CA 1
ATOM 755 C C . ARG A 1 96 ? 28.234 -17.062 -5.867 1 60.31 96 ARG A C 1
ATOM 757 O O . ARG A 1 96 ? 28.719 -16.328 -5.004 1 60.31 96 ARG A O 1
ATOM 764 N N . PRO A 1 97 ? 28.359 -18.5 -6.152 1 72.19 97 PRO A N 1
ATOM 765 C CA . PRO A 1 97 ? 29.312 -19.031 -5.168 1 72.19 97 PRO A CA 1
ATOM 766 C C . PRO A 1 97 ? 30.688 -18.406 -5.289 1 72.19 97 PRO A C 1
ATOM 768 O O . PRO A 1 97 ? 31.094 -18 -6.383 1 72.19 97 PRO A O 1
ATOM 771 N N . ASP A 1 98 ? 31.344 -18.312 -4.234 1 73.5 98 ASP A N 1
ATOM 772 C CA . ASP A 1 98 ? 32.688 -17.734 -4.219 1 73.5 98 ASP A CA 1
ATOM 773 C C . ASP A 1 98 ? 33.688 -18.641 -4.93 1 73.5 98 ASP A C 1
ATOM 775 O O . ASP A 1 98 ? 34.562 -18.156 -5.637 1 73.5 98 ASP A O 1
ATOM 779 N N . VAL A 1 99 ? 33.531 -19.922 -4.703 1 74.12 99 VAL A N 1
ATOM 780 C CA . VAL A 1 99 ? 34.312 -20.969 -5.34 1 74.12 99 VAL A CA 1
ATOM 781 C C . VAL A 1 99 ? 33.406 -22.109 -5.777 1 74.12 99 VAL A C 1
ATOM 783 O O . VAL A 1 99 ? 32.406 -22.406 -5.113 1 74.12 99 VAL A O 1
ATOM 786 N N . ALA A 1 100 ? 33.719 -22.625 -6.992 1 80.62 100 ALA A N 1
ATOM 787 C CA . ALA A 1 100 ? 32.969 -23.766 -7.484 1 80.62 100 ALA A CA 1
ATOM 788 C C . ALA A 1 100 ? 33.875 -24.859 -8.023 1 80.62 100 ALA A C 1
ATOM 790 O O . ALA A 1 100 ? 34.938 -24.578 -8.578 1 80.62 100 ALA A O 1
ATOM 791 N N . ILE A 1 101 ? 33.469 -26.047 -7.75 1 79.12 101 ILE A N 1
ATOM 792 C CA . ILE A 1 101 ? 34.188 -27.203 -8.305 1 79.12 101 ILE A CA 1
ATOM 793 C C . ILE A 1 101 ? 33.438 -27.734 -9.516 1 79.12 101 ILE A C 1
ATOM 795 O O . ILE A 1 101 ? 32.188 -27.844 -9.492 1 79.12 101 ILE A O 1
ATOM 799 N N . PHE A 1 102 ? 34.219 -27.969 -10.648 1 77.19 102 PHE A N 1
ATOM 800 C CA . PHE A 1 102 ? 33.656 -28.5 -11.891 1 77.19 102 PHE A CA 1
ATOM 801 C C . PHE A 1 102 ? 34.344 -29.812 -12.281 1 77.19 102 PHE A C 1
ATOM 803 O O . PHE A 1 102 ? 35.438 -30.109 -11.805 1 77.19 102 PHE A O 1
ATOM 810 N N . GLN A 1 103 ? 33.5 -30.516 -13.133 1 72 103 GLN A N 1
ATOM 811 C CA . GLN A 1 103 ? 34.188 -31.609 -13.797 1 72 103 GLN A CA 1
ATOM 812 C C . GLN A 1 103 ? 35.156 -31.094 -14.867 1 72 103 GLN A C 1
ATOM 814 O O . GLN A 1 103 ? 34.875 -30.094 -15.523 1 72 103 GLN A O 1
ATOM 819 N N . ARG A 1 104 ? 36.219 -31.844 -15.008 1 61.56 104 ARG A N 1
ATOM 820 C CA . ARG A 1 104 ? 37.219 -31.438 -16 1 61.56 104 ARG A CA 1
ATOM 821 C C . ARG A 1 104 ? 36.625 -31.5 -17.406 1 61.56 104 ARG A C 1
ATOM 823 O O . ARG A 1 104 ? 35.844 -32.406 -17.734 1 61.56 104 ARG A O 1
ATOM 830 N N . ASN A 1 105 ? 36.969 -30.578 -18.359 1 54.38 105 ASN A N 1
ATOM 831 C CA . ASN A 1 105 ? 36.625 -30.484 -19.781 1 54.38 105 ASN A CA 1
ATOM 832 C C . ASN A 1 105 ? 35.156 -30.062 -19.969 1 54.38 105 ASN A C 1
ATOM 834 O O . ASN A 1 105 ? 34.531 -30.469 -20.938 1 54.38 105 ASN A O 1
ATOM 838 N N . TYR A 1 106 ? 34.625 -29.719 -18.969 1 54.16 106 TYR A N 1
ATOM 839 C CA . TYR A 1 106 ? 33.281 -29.234 -19.203 1 54.16 106 TYR A CA 1
ATOM 840 C C . TYR A 1 106 ? 33.25 -28.125 -20.25 1 54.16 106 TYR A C 1
ATOM 842 O O . TYR A 1 106 ? 34.062 -27.203 -20.203 1 54.16 106 TYR A O 1
ATOM 850 N N . PRO A 1 107 ? 32.719 -28.469 -21.453 1 47.03 107 PRO A N 1
ATOM 851 C CA . PRO A 1 107 ? 32.719 -27.438 -22.484 1 47.03 107 PRO A CA 1
ATOM 852 C C . PRO A 1 107 ? 32.188 -26.094 -21.969 1 47.03 107 PRO A C 1
ATOM 854 O O . PRO A 1 107 ? 31.094 -26.016 -21.406 1 47.03 107 PRO A O 1
ATOM 857 N N . LEU A 1 108 ? 33.062 -25.328 -21.562 1 44.88 108 LEU A N 1
ATOM 858 C CA . LEU A 1 108 ? 32.625 -23.953 -21.359 1 44.88 108 LEU A CA 1
ATOM 859 C C . LEU A 1 108 ? 32.156 -23.344 -22.688 1 44.88 108 LEU A C 1
ATOM 861 O O . LEU A 1 108 ? 32.75 -23.594 -23.734 1 44.88 108 LEU A O 1
ATOM 865 N N . SER A 1 109 ? 31 -23.312 -22.906 1 39.72 109 SER A N 1
ATOM 866 C CA . SER A 1 109 ? 30.609 -22.75 -24.203 1 39.72 109 SER A CA 1
ATOM 867 C C . SER A 1 109 ? 31.641 -21.734 -24.688 1 39.72 109 SER A C 1
ATOM 869 O O . SER A 1 109 ? 32.281 -21.062 -23.891 1 39.72 109 SER A O 1
ATOM 871 N N . GLN A 1 110 ? 32.312 -22.031 -25.859 1 37.88 110 GLN A N 1
ATOM 872 C CA . GLN A 1 110 ? 33.25 -21.172 -26.562 1 37.88 110 GLN A CA 1
ATOM 873 C C . GLN A 1 110 ? 33.031 -19.703 -26.219 1 37.88 110 GLN A C 1
ATOM 875 O O . GLN A 1 110 ? 33.969 -18.922 -26.172 1 37.88 110 GLN A O 1
ATOM 880 N N . TYR A 1 111 ? 31.922 -19.188 -26.672 1 36.22 111 TYR A N 1
ATOM 881 C CA . TYR A 1 111 ? 31.766 -17.734 -26.609 1 36.22 111 TYR A CA 1
ATOM 882 C C . TYR A 1 111 ? 31.609 -17.266 -25.172 1 36.22 111 TYR A C 1
ATOM 884 O O . TYR A 1 111 ? 31.844 -16.094 -24.875 1 36.22 111 TYR A O 1
ATOM 892 N N . GLU A 1 112 ? 30.578 -17.891 -24.312 1 37.06 112 GLU A N 1
ATOM 893 C CA . GLU A 1 112 ? 30.188 -17.219 -23.062 1 37.06 112 GLU A CA 1
ATOM 894 C C . GLU A 1 112 ? 30.812 -17.922 -21.859 1 37.06 112 GLU A C 1
ATOM 896 O O . GLU A 1 112 ? 30.688 -19.125 -21.703 1 37.06 112 GLU A O 1
ATOM 901 N N . ASP A 1 113 ? 31.922 -17.625 -21.344 1 37.59 113 ASP A N 1
ATOM 902 C CA . ASP A 1 113 ? 32.656 -17.766 -20.094 1 37.59 113 ASP A CA 1
ATOM 903 C C . ASP A 1 113 ? 31.688 -18 -18.922 1 37.59 113 ASP A C 1
ATOM 905 O O . ASP A 1 113 ? 31.953 -17.547 -17.797 1 37.59 113 ASP A O 1
ATOM 909 N N . LYS A 1 114 ? 30.484 -18.312 -19.078 1 44.28 114 LYS A N 1
ATOM 910 C CA . LYS A 1 114 ? 29.469 -18.312 -18.031 1 44.28 114 LYS A CA 1
ATOM 911 C C . LYS A 1 114 ? 29.297 -19.703 -17.438 1 44.28 114 LYS A C 1
ATOM 913 O O . LYS A 1 114 ? 29.062 -20.672 -18.172 1 44.28 114 LYS A O 1
ATOM 918 N N . ALA A 1 115 ? 30.094 -20.062 -16.453 1 48.97 115 ALA A N 1
ATOM 919 C CA . ALA A 1 115 ? 29.859 -21.312 -15.742 1 48.97 115 ALA A CA 1
ATOM 920 C C . ALA A 1 115 ? 28.406 -21.422 -15.281 1 48.97 115 ALA A C 1
ATOM 922 O O . ALA A 1 115 ? 27.891 -20.5 -14.648 1 48.97 115 ALA A O 1
ATOM 923 N N . PHE A 1 116 ? 27.656 -22.5 -15.805 1 62.34 116 PHE A N 1
ATOM 924 C CA . PHE A 1 116 ? 26.25 -22.781 -15.539 1 62.34 116 PHE A CA 1
ATOM 925 C C . PHE A 1 116 ? 26.109 -23.672 -14.312 1 62.34 116 PHE A C 1
ATOM 927 O O . PHE A 1 116 ? 26.891 -24.594 -14.102 1 62.34 116 PHE A O 1
ATOM 934 N N . TRP A 1 117 ? 25.359 -23.25 -13.242 1 73.56 117 TRP A N 1
ATOM 935 C CA . TRP A 1 117 ? 25.062 -24.047 -12.055 1 73.56 117 TRP A CA 1
ATOM 936 C C . TRP A 1 117 ? 24.812 -25.5 -12.422 1 73.56 117 TRP A C 1
ATOM 938 O O . TRP A 1 117 ? 25.078 -26.406 -11.625 1 73.56 117 TRP A O 1
ATOM 948 N N . GLY A 1 118 ? 24.469 -25.672 -13.695 1 74.94 118 GLY A N 1
ATOM 949 C CA . GLY A 1 118 ? 24.219 -27.031 -14.141 1 74.94 118 GLY A CA 1
ATOM 950 C C . GLY A 1 118 ? 25.5 -27.844 -14.273 1 74.94 118 GLY A C 1
ATOM 951 O O . GLY A 1 118 ? 25.438 -29.078 -14.391 1 74.94 118 GLY A O 1
ATOM 952 N N . SER A 1 119 ? 26.641 -27.156 -14.133 1 75.94 119 SER A N 1
ATOM 953 C CA . SER A 1 119 ? 27.891 -27.875 -14.305 1 75.94 119 SER A CA 1
ATOM 954 C C . SER A 1 119 ? 28.688 -27.906 -13.008 1 75.94 119 SER A C 1
ATOM 956 O O . SER A 1 119 ? 29.781 -28.484 -12.961 1 75.94 119 SER A O 1
ATOM 958 N N . ILE A 1 120 ? 28.125 -27.375 -12.031 1 80.75 120 ILE A N 1
ATOM 959 C CA . ILE A 1 120 ? 28.828 -27.312 -10.75 1 80.75 120 ILE A CA 1
ATOM 960 C C . ILE A 1 120 ? 28.641 -28.625 -9.992 1 80.75 120 ILE A C 1
ATOM 962 O O . ILE A 1 120 ? 27.547 -29.188 -9.961 1 80.75 120 ILE A O 1
ATOM 966 N N . GLU A 1 121 ? 29.797 -29.031 -9.445 1 83.38 121 GLU A N 1
ATOM 967 C CA . GLU A 1 121 ? 29.75 -30.234 -8.625 1 83.38 121 GLU A CA 1
ATOM 968 C C . GLU A 1 121 ? 29.609 -29.891 -7.141 1 83.38 121 GLU A C 1
ATOM 970 O O . GLU A 1 121 ? 29.031 -30.641 -6.371 1 83.38 121 GLU A O 1
ATOM 975 N N . MET A 1 122 ? 30.234 -28.828 -6.82 1 86.88 122 MET A N 1
ATOM 976 C CA . MET A 1 122 ? 30.203 -28.375 -5.43 1 86.88 122 MET A CA 1
ATOM 977 C C . MET A 1 122 ? 30.328 -26.859 -5.348 1 86.88 122 MET A C 1
ATOM 979 O O . MET A 1 122 ? 31.125 -26.266 -6.07 1 86.88 122 MET A O 1
ATOM 983 N N . ALA A 1 123 ? 29.5 -26.328 -4.477 1 87 123 ALA A N 1
ATOM 984 C CA . ALA A 1 123 ? 29.516 -24.875 -4.277 1 87 123 ALA A CA 1
ATOM 985 C C . ALA A 1 123 ? 30.172 -24.516 -2.947 1 87 123 ALA A C 1
ATOM 987 O O . ALA A 1 123 ? 29.891 -25.141 -1.923 1 87 123 ALA A O 1
ATOM 988 N N . ILE A 1 124 ? 31.016 -23.422 -2.975 1 83.94 124 ILE A N 1
ATOM 989 C CA . ILE A 1 124 ? 31.766 -23.062 -1.784 1 83.94 124 ILE A CA 1
ATOM 990 C C . ILE A 1 124 ? 31.578 -21.562 -1.505 1 83.94 124 ILE A C 1
ATOM 992 O O . ILE A 1 124 ? 31.703 -20.734 -2.414 1 83.94 124 ILE A O 1
ATOM 996 N N . LYS A 1 125 ? 31.234 -21.328 -0.265 1 85.88 125 LYS A N 1
ATOM 997 C CA . LYS A 1 125 ? 31.188 -19.969 0.256 1 85.88 125 LYS A CA 1
ATOM 998 C C . LYS A 1 125 ? 32.406 -19.672 1.136 1 85.88 125 LYS A C 1
ATOM 1000 O O . LYS A 1 125 ? 32.812 -20.516 1.926 1 85.88 125 LYS A O 1
ATOM 1005 N N . TYR A 1 126 ? 32.906 -18.406 0.917 1 79.44 126 TYR A N 1
ATOM 1006 C CA . TYR A 1 126 ? 34.031 -17.969 1.745 1 79.44 126 TYR A CA 1
ATOM 1007 C C . TYR A 1 126 ? 33.562 -16.922 2.756 1 79.44 126 TYR A C 1
ATOM 1009 O O . TYR A 1 126 ? 32.562 -16.25 2.561 1 79.44 126 TYR A O 1
ATOM 1017 N N . HIS A 1 127 ? 34.406 -16.766 3.688 1 80 127 HIS A N 1
ATOM 1018 C CA . HIS A 1 127 ? 34.156 -15.781 4.73 1 80 127 HIS A CA 1
ATOM 1019 C C . HIS A 1 127 ? 34.031 -14.375 4.145 1 80 127 HIS A C 1
ATOM 1021 O O . HIS A 1 127 ? 34.844 -13.992 3.275 1 80 127 HIS A O 1
ATOM 1027 N N . SER A 1 128 ? 33 -13.711 4.5 1 72.81 128 SER A N 1
ATOM 1028 C CA . SER A 1 128 ? 32.781 -12.305 4.184 1 72.81 128 SER A CA 1
ATOM 1029 C C . SER A 1 128 ? 32.656 -11.469 5.453 1 72.81 128 SER A C 1
ATOM 1031 O O . SER A 1 128 ? 31.719 -11.672 6.234 1 72.81 128 SER A O 1
ATOM 1033 N N . ALA A 1 129 ? 33.5 -10.445 5.613 1 65.44 129 ALA A N 1
ATOM 1034 C CA . ALA A 1 129 ? 33.531 -9.648 6.836 1 65.44 129 ALA A CA 1
ATOM 1035 C C . ALA A 1 129 ? 32.25 -8.82 6.98 1 65.44 129 ALA A C 1
ATOM 1037 O O . ALA A 1 129 ? 31.859 -8.461 8.094 1 65.44 129 ALA A O 1
ATOM 1038 N N . LYS A 1 130 ? 31.656 -8.539 5.949 1 62.91 130 LYS A N 1
ATOM 1039 C CA . LYS A 1 130 ? 30.484 -7.664 5.961 1 62.91 130 LYS A CA 1
ATOM 1040 C C . LYS A 1 130 ? 29.234 -8.414 6.41 1 62.91 130 LYS A C 1
ATOM 1042 O O . LYS A 1 130 ? 28.188 -7.805 6.664 1 62.91 130 LYS A O 1
ATOM 1047 N N . LYS A 1 131 ? 29.375 -9.742 6.586 1 73.25 131 LYS A N 1
ATOM 1048 C CA . LYS A 1 131 ? 28.219 -10.562 6.945 1 73.25 131 LYS A CA 1
ATOM 1049 C C . LYS A 1 131 ? 28.422 -11.25 8.289 1 73.25 131 LYS A C 1
ATOM 1051 O O . LYS A 1 131 ? 29.547 -11.609 8.641 1 73.25 131 LYS A O 1
ATOM 1056 N N . THR A 1 132 ? 27.297 -11.328 9 1 77.88 132 THR A N 1
ATOM 1057 C CA . THR A 1 132 ? 27.359 -12.125 10.219 1 77.88 132 THR A CA 1
ATOM 1058 C C . THR A 1 132 ? 27.562 -13.602 9.898 1 77.88 132 THR A C 1
ATOM 1060 O O . THR A 1 132 ? 27.391 -14.016 8.75 1 77.88 132 THR A O 1
ATOM 1063 N N . ARG A 1 133 ? 27.984 -14.32 10.844 1 80.88 133 ARG A N 1
ATOM 1064 C CA . ARG A 1 133 ? 28.188 -15.75 10.648 1 80.88 133 ARG A CA 1
ATOM 1065 C C . ARG A 1 133 ? 26.906 -16.438 10.211 1 80.88 133 ARG A C 1
ATOM 1067 O O . ARG A 1 133 ? 26.922 -17.312 9.344 1 80.88 133 ARG A O 1
ATOM 1074 N N . GLU A 1 134 ? 25.891 -15.992 10.797 1 79.44 134 GLU A N 1
ATOM 1075 C CA . GLU A 1 134 ? 24.594 -16.578 10.453 1 79.44 134 GLU A CA 1
ATOM 1076 C C . GLU A 1 134 ? 24.219 -16.281 9 1 79.44 134 GLU A C 1
ATOM 1078 O O . GLU A 1 134 ? 23.719 -17.156 8.297 1 79.44 134 GLU A O 1
ATOM 1083 N N . GLN A 1 135 ? 24.562 -15.18 8.562 1 77.25 135 GLN A N 1
ATOM 1084 C CA . GLN A 1 135 ? 24.281 -14.797 7.18 1 77.25 135 GLN A CA 1
ATOM 1085 C C . GLN A 1 135 ? 25.125 -15.609 6.203 1 77.25 135 GLN A C 1
ATOM 1087 O O . GLN A 1 135 ? 24.656 -16 5.133 1 77.25 135 GLN A O 1
ATOM 1092 N N . ARG A 1 136 ? 26.312 -15.883 6.645 1 81.56 136 ARG A N 1
ATOM 1093 C CA . ARG A 1 136 ? 27.188 -16.672 5.789 1 81.56 136 ARG A CA 1
ATOM 1094 C C . ARG A 1 136 ? 26.719 -18.125 5.723 1 81.56 136 ARG A C 1
ATOM 1096 O O . ARG A 1 136 ? 26.766 -18.75 4.66 1 81.56 136 ARG A O 1
ATOM 1103 N N . LEU A 1 137 ? 26.297 -18.562 6.801 1 85.69 137 LEU A N 1
ATOM 1104 C CA . LEU A 1 137 ? 25.766 -19.922 6.844 1 85.69 137 LEU A CA 1
ATOM 1105 C C . LEU A 1 137 ? 24.531 -20.062 5.953 1 85.69 137 LEU A C 1
ATOM 1107 O O . LEU A 1 137 ? 24.406 -21.031 5.199 1 85.69 137 LEU A O 1
ATOM 1111 N N . GLU A 1 138 ? 23.719 -19.125 6.027 1 79.25 138 GLU A N 1
ATOM 1112 C CA . GLU A 1 138 ? 22.516 -19.125 5.207 1 79.25 138 GLU A CA 1
ATOM 1113 C C . GLU A 1 138 ? 22.859 -19.047 3.723 1 79.25 138 GLU A C 1
ATOM 1115 O O . GLU A 1 138 ? 22.234 -19.734 2.902 1 79.25 138 GLU A O 1
ATOM 1120 N N . GLN A 1 139 ? 23.828 -18.297 3.457 1 79.25 139 GLN A N 1
ATOM 1121 C CA . GLN A 1 139 ? 24.219 -18.156 2.059 1 79.25 139 GLN A CA 1
ATOM 1122 C C . GLN A 1 139 ? 24.812 -19.453 1.521 1 79.25 139 GLN A C 1
ATOM 1124 O O . GLN A 1 139 ? 24.531 -19.844 0.387 1 79.25 139 GLN A O 1
ATOM 1129 N N . ALA A 1 140 ? 25.594 -20.016 2.309 1 85.19 140 ALA A N 1
ATOM 1130 C CA . ALA A 1 140 ? 26.156 -21.297 1.904 1 85.19 140 ALA A CA 1
ATOM 1131 C C . ALA A 1 140 ? 25.062 -22.344 1.697 1 85.19 140 ALA A C 1
ATOM 1133 O O . ALA A 1 140 ? 25.109 -23.109 0.729 1 85.19 140 ALA A O 1
ATOM 1134 N N . ALA A 1 141 ? 24.156 -22.328 2.566 1 85.31 141 ALA A N 1
ATOM 1135 C CA . ALA A 1 141 ? 23.031 -23.234 2.453 1 85.31 141 ALA A CA 1
ATOM 1136 C C . ALA A 1 141 ? 22.219 -22.953 1.188 1 85.31 141 ALA A C 1
ATOM 1138 O O . ALA A 1 141 ? 21.797 -23.891 0.496 1 85.31 141 ALA A O 1
ATOM 1139 N N . ASP A 1 142 ? 22.109 -21.766 0.91 1 76.75 142 ASP A N 1
ATOM 1140 C CA . ASP A 1 142 ? 21.406 -21.375 -0.302 1 76.75 142 ASP A CA 1
ATOM 1141 C C . ASP A 1 142 ? 22.125 -21.859 -1.551 1 76.75 142 ASP A C 1
ATOM 1143 O O . ASP A 1 142 ? 21.484 -22.281 -2.52 1 76.75 142 ASP A O 1
ATOM 1147 N N . TYR A 1 143 ? 23.438 -21.812 -1.457 1 80.56 143 TYR A N 1
ATOM 1148 C CA . TYR A 1 143 ? 24.219 -22.266 -2.604 1 80.56 143 TYR A CA 1
ATOM 1149 C C . TYR A 1 143 ? 23.984 -23.75 -2.859 1 80.56 143 TYR A C 1
ATOM 1151 O O . TYR A 1 143 ? 23.812 -24.172 -4.008 1 80.56 143 TYR A O 1
ATOM 1159 N N . VAL A 1 144 ? 23.938 -24.438 -1.854 1 86.88 144 VAL A N 1
ATOM 1160 C CA . VAL A 1 144 ? 23.812 -25.875 -2.006 1 86.88 144 VAL A CA 1
ATOM 1161 C C . VAL A 1 144 ? 22.406 -26.234 -2.463 1 86.88 144 VAL A C 1
ATOM 1163 O O . VAL A 1 144 ? 22.219 -27.125 -3.301 1 86.88 144 VAL A O 1
ATOM 1166 N N . ALA A 1 145 ? 21.453 -25.594 -1.946 1 83.25 145 ALA A N 1
ATOM 1167 C CA . ALA A 1 145 ? 20.078 -25.797 -2.359 1 83.25 145 ALA A CA 1
ATOM 1168 C C . ALA A 1 145 ? 19.875 -25.438 -3.828 1 83.25 145 ALA A C 1
ATOM 1170 O O . ALA A 1 145 ? 19.219 -26.172 -4.57 1 83.25 145 ALA A O 1
ATOM 1171 N N . TYR A 1 146 ? 20.469 -24.359 -4.125 1 78.75 146 TYR A N 1
ATOM 1172 C CA . TYR A 1 146 ? 20.359 -23.922 -5.512 1 78.75 146 TYR A CA 1
ATOM 1173 C C . TYR A 1 146 ? 21.047 -24.906 -6.453 1 78.75 146 TYR A C 1
ATOM 1175 O O . TYR A 1 146 ? 20.594 -25.125 -7.574 1 78.75 146 TYR A O 1
ATOM 1183 N N . LEU A 1 147 ? 22.109 -25.344 -6.043 1 83.31 147 LEU A N 1
ATOM 1184 C CA . LEU A 1 147 ? 22.812 -26.328 -6.84 1 83.31 147 LEU A CA 1
ATOM 1185 C C . LEU A 1 147 ? 21.938 -27.562 -7.082 1 83.31 147 LEU A C 1
ATOM 1187 O O . LEU A 1 147 ? 21.875 -28.078 -8.195 1 83.31 147 LEU A O 1
ATOM 1191 N N . LEU A 1 148 ? 21.297 -27.984 -6.09 1 85.12 148 LEU A N 1
ATOM 1192 C CA . LEU A 1 148 ? 20.422 -29.125 -6.215 1 85.12 148 LEU A CA 1
ATOM 1193 C C . LEU A 1 148 ? 19.281 -28.844 -7.191 1 85.12 148 LEU A C 1
ATOM 1195 O O . LEU A 1 148 ? 18.875 -29.719 -7.957 1 85.12 148 LEU A O 1
ATOM 1199 N N . ASN A 1 149 ? 18.828 -27.75 -7.176 1 80.56 149 ASN A N 1
ATOM 1200 C CA . ASN A 1 149 ? 17.75 -27.344 -8.078 1 80.56 149 ASN A CA 1
ATOM 1201 C C . ASN A 1 149 ? 18.25 -27.25 -9.523 1 80.56 149 ASN A C 1
ATOM 1203 O O . ASN A 1 149 ? 17.516 -27.594 -10.453 1 80.56 149 ASN A O 1
ATOM 1207 N N . ALA A 1 150 ? 19.438 -26.719 -9.656 1 78.06 150 ALA A N 1
ATOM 1208 C CA . ALA A 1 150 ? 20 -26.516 -10.992 1 78.06 150 ALA A CA 1
ATOM 1209 C C . ALA A 1 150 ? 20.406 -27.844 -11.625 1 78.06 150 ALA A C 1
ATOM 1211 O O . ALA A 1 150 ? 20.531 -27.938 -12.844 1 78.06 150 ALA A O 1
ATOM 1212 N N . ARG A 1 151 ? 20.547 -28.828 -10.781 1 86.06 151 ARG A N 1
ATOM 1213 C CA . ARG A 1 151 ? 21.031 -30.125 -11.227 1 86.06 151 ARG A CA 1
ATOM 1214 C C . ARG A 1 151 ? 20.016 -31.219 -10.906 1 86.06 151 ARG A C 1
ATOM 1216 O O . ARG A 1 151 ? 20.219 -32 -9.961 1 86.06 151 ARG A O 1
ATOM 1223 N N . PRO A 1 152 ? 19.031 -31.312 -11.852 1 89.38 152 PRO A N 1
ATOM 1224 C CA . PRO A 1 152 ? 18.016 -32.344 -11.57 1 89.38 152 PRO A CA 1
ATOM 1225 C C . PRO A 1 152 ? 18.594 -33.75 -11.562 1 89.38 152 PRO A C 1
ATOM 1227 O O . PRO A 1 152 ? 17.984 -34.656 -11.016 1 89.38 152 PRO A O 1
ATOM 1230 N N . ASP A 1 153 ? 19.734 -33.969 -12.125 1 89.94 153 ASP A N 1
ATOM 1231 C CA . ASP A 1 153 ? 20.359 -35.281 -12.18 1 89.94 153 ASP A CA 1
ATOM 1232 C C . ASP A 1 153 ? 21 -35.625 -10.844 1 89.94 153 ASP A C 1
ATOM 1234 O O . ASP A 1 153 ? 21.375 -36.781 -10.617 1 89.94 153 ASP A O 1
ATOM 1238 N N . LEU A 1 154 ? 21.016 -34.688 -9.945 1 90.06 154 LEU A N 1
ATOM 1239 C CA . LEU A 1 154 ? 21.625 -34.969 -8.641 1 90.06 154 LEU A CA 1
ATOM 1240 C C . LEU A 1 154 ? 20.578 -35.469 -7.66 1 90.06 154 LEU A C 1
ATOM 1242 O O . LEU A 1 154 ? 19.453 -34.938 -7.598 1 90.06 154 LEU A O 1
ATOM 1246 N N . ILE A 1 155 ? 21 -36.5 -6.945 1 91.38 155 ILE A N 1
ATOM 1247 C CA . ILE A 1 155 ? 20.188 -36.938 -5.812 1 91.38 155 ILE A CA 1
ATOM 1248 C C . ILE A 1 155 ? 20.516 -36.094 -4.578 1 91.38 155 ILE A C 1
ATOM 1250 O O . ILE A 1 155 ? 19.641 -35.812 -3.76 1 91.38 155 ILE A O 1
ATOM 1254 N N . SER A 1 156 ? 21.797 -35.75 -4.504 1 91.56 156 SER A N 1
ATOM 1255 C CA . SER A 1 156 ? 22.266 -34.906 -3.404 1 91.56 156 SER A CA 1
ATOM 1256 C C . SER A 1 156 ? 23.344 -33.938 -3.867 1 91.56 156 SER A C 1
ATOM 1258 O O . SER A 1 156 ? 24.031 -34.188 -4.855 1 91.56 156 SER A O 1
ATOM 1260 N N . ALA A 1 157 ? 23.422 -32.812 -3.172 1 90.88 157 ALA A N 1
ATOM 1261 C CA . ALA A 1 157 ? 24.422 -31.781 -3.455 1 90.88 157 ALA A CA 1
ATOM 1262 C C . ALA A 1 157 ? 25.266 -31.484 -2.223 1 90.88 157 ALA A C 1
ATOM 1264 O O . ALA A 1 157 ? 24.797 -31.625 -1.09 1 90.88 157 ALA A O 1
ATOM 1265 N N . LEU A 1 158 ? 26.484 -31.047 -2.52 1 91.19 158 LEU A N 1
ATOM 1266 C CA . LEU A 1 158 ? 27.422 -30.734 -1.446 1 91.19 158 LEU A CA 1
ATOM 1267 C C . LEU A 1 158 ? 27.875 -29.281 -1.535 1 91.19 158 LEU A C 1
ATOM 1269 O O . LEU A 1 158 ? 27.859 -28.688 -2.613 1 91.19 158 LEU A O 1
ATOM 1273 N N . GLY A 1 159 ? 28.188 -28.781 -0.386 1 91.75 159 GLY A N 1
ATOM 1274 C CA . GLY A 1 159 ? 28.719 -27.438 -0.294 1 91.75 159 GLY A CA 1
ATOM 1275 C C . GLY A 1 159 ? 29.625 -27.234 0.908 1 91.75 159 GLY A C 1
ATOM 1276 O O . GLY A 1 159 ? 29.75 -28.125 1.751 1 91.75 159 GLY A O 1
ATOM 1277 N N . LEU A 1 160 ? 30.359 -26.016 0.899 1 90.06 160 LEU A N 1
ATOM 1278 C CA . LEU A 1 160 ? 31.328 -25.734 1.953 1 90.06 160 LEU A CA 1
ATOM 1279 C C . LEU A 1 160 ? 31.328 -24.234 2.289 1 90.06 160 LEU A C 1
ATOM 1281 O O . LEU A 1 160 ? 31.234 -23.391 1.394 1 90.06 160 LEU A O 1
ATOM 1285 N N . LEU A 1 161 ? 31.281 -24.031 3.529 1 89.88 161 LEU A N 1
ATOM 1286 C CA . LEU A 1 161 ? 31.578 -22.688 4.023 1 89.88 161 LEU A CA 1
ATOM 1287 C C . LEU A 1 161 ? 32.969 -22.656 4.695 1 89.88 161 LEU A C 1
ATOM 1289 O O . LEU A 1 161 ? 33.219 -23.406 5.637 1 89.88 161 LEU A O 1
ATOM 1293 N N . VAL A 1 162 ? 33.781 -21.75 4.219 1 82.75 162 VAL A N 1
ATOM 1294 C CA . VAL A 1 162 ? 35.156 -21.641 4.723 1 82.75 162 VAL A CA 1
ATOM 1295 C C . VAL A 1 162 ? 35.281 -20.422 5.629 1 82.75 162 VAL A C 1
ATOM 1297 O O . VAL A 1 162 ? 35.125 -19.281 5.172 1 82.75 162 VAL A O 1
ATOM 1300 N N . GLU A 1 163 ? 35.469 -20.703 6.824 1 82.5 163 GLU A N 1
ATOM 1301 C CA . GLU A 1 163 ? 35.719 -19.672 7.82 1 82.5 163 GLU A CA 1
ATOM 1302 C C . GLU A 1 163 ? 37.188 -19.656 8.25 1 82.5 163 GLU A C 1
ATOM 1304 O O . GLU A 1 163 ? 37.938 -20.625 8.008 1 82.5 163 GLU A O 1
ATOM 1309 N N . PRO A 1 164 ? 37.594 -18.531 8.859 1 72.44 164 PRO A N 1
ATOM 1310 C CA . PRO A 1 164 ? 39 -18.469 9.258 1 72.44 164 PRO A CA 1
ATOM 1311 C C . PRO A 1 164 ? 39.406 -19.594 10.219 1 72.44 164 PRO A C 1
ATOM 1313 O O . PRO A 1 164 ? 40.5 -20.109 10.156 1 72.44 164 PRO A O 1
ATOM 1316 N N . ASP A 1 165 ? 38.406 -20.047 11 1 76.19 165 ASP A N 1
ATOM 1317 C CA . ASP A 1 165 ? 38.781 -20.969 12.062 1 76.19 165 ASP A CA 1
ATOM 1318 C C . ASP A 1 165 ? 38.062 -22.297 11.906 1 76.19 165 ASP A C 1
ATOM 1320 O O . ASP A 1 165 ? 38.188 -23.188 12.758 1 76.19 165 ASP A O 1
ATOM 1324 N N . SER A 1 166 ? 37.281 -22.391 10.906 1 82.5 166 SER A N 1
ATOM 1325 C CA . SER A 1 166 ? 36.469 -23.609 10.805 1 82.5 166 SER A CA 1
ATOM 1326 C C . SER A 1 166 ? 36 -23.844 9.375 1 82.5 166 SER A C 1
ATOM 1328 O O . SER A 1 166 ? 36.062 -22.938 8.547 1 82.5 166 SER A O 1
ATOM 1330 N N . LEU A 1 167 ? 35.656 -25.156 9.109 1 86.44 167 LEU A N 1
ATOM 1331 C CA . LEU A 1 167 ? 34.969 -25.547 7.879 1 86.44 167 LEU A CA 1
ATOM 1332 C C . LEU A 1 167 ? 33.594 -26.109 8.18 1 86.44 167 LEU A C 1
ATOM 1334 O O . LEU A 1 167 ? 33.469 -26.984 9.047 1 86.44 167 LEU A O 1
ATOM 1338 N N . ASP A 1 168 ? 32.656 -25.594 7.492 1 92.31 168 ASP A N 1
ATOM 1339 C CA . ASP A 1 168 ? 31.297 -26.141 7.578 1 92.31 168 ASP A CA 1
ATOM 1340 C C . ASP A 1 168 ? 30.922 -26.906 6.309 1 92.31 168 ASP A C 1
ATOM 1342 O O . ASP A 1 168 ? 30.859 -26.328 5.227 1 92.31 168 ASP A O 1
ATOM 1346 N N . PHE A 1 169 ? 30.672 -28.203 6.527 1 92.44 169 PHE A N 1
ATOM 1347 C CA . PHE A 1 169 ? 30.281 -29.062 5.418 1 92.44 169 PHE A CA 1
ATOM 1348 C C . PHE A 1 169 ? 28.766 -29.141 5.305 1 92.44 169 PHE A C 1
ATOM 1350 O O . PHE A 1 169 ? 28.062 -29.297 6.312 1 92.44 169 PHE A O 1
ATOM 1357 N N . PHE A 1 170 ? 28.375 -29.031 4.039 1 94.44 170 PHE A N 1
ATOM 1358 C CA . PHE A 1 170 ? 26.938 -29.094 3.803 1 94.44 170 PHE A CA 1
ATOM 1359 C C . PHE A 1 170 ? 26.578 -30.297 2.92 1 94.44 170 PHE A C 1
ATOM 1361 O O . PHE A 1 170 ? 27.297 -30.594 1.96 1 94.44 170 PHE A O 1
ATOM 1368 N N . PHE A 1 171 ? 25.531 -30.953 3.314 1 92.19 171 PHE A N 1
ATOM 1369 C CA . PHE A 1 171 ? 24.875 -32 2.535 1 92.19 171 PHE A CA 1
ATOM 1370 C C . PHE A 1 171 ? 23.406 -31.703 2.344 1 92.19 171 PHE A C 1
ATOM 1372 O O . PHE A 1 171 ? 22.688 -31.453 3.314 1 92.19 171 PHE A O 1
ATOM 1379 N N . CYS A 1 172 ? 23 -31.719 1.026 1 91.81 172 CYS A N 1
ATOM 1380 C CA . CYS A 1 172 ? 21.625 -31.328 0.74 1 91.81 172 CYS A CA 1
ATOM 1381 C C . CYS A 1 172 ? 20.938 -32.344 -0.158 1 91.81 172 CYS A C 1
ATOM 1383 O O . CYS A 1 172 ? 21.516 -32.781 -1.157 1 91.81 172 CYS A O 1
ATOM 1385 N N . ASN A 1 173 ? 19.75 -32.719 0.203 1 90.25 173 ASN A N 1
ATOM 1386 C CA . ASN A 1 173 ? 18.859 -33.5 -0.641 1 90.25 173 ASN A CA 1
ATOM 1387 C C . ASN A 1 173 ? 17.406 -33.156 -0.405 1 90.25 173 ASN A C 1
ATOM 1389 O O . ASN A 1 173 ? 17.094 -32.125 0.161 1 90.25 173 ASN A O 1
ATOM 1393 N N . VAL A 1 174 ? 16.516 -33.969 -0.879 1 87 174 VAL A N 1
ATOM 1394 C CA . VAL A 1 174 ? 15.094 -33.656 -0.864 1 87 174 VAL A CA 1
ATOM 1395 C C . VAL A 1 174 ? 14.602 -33.562 0.577 1 87 174 VAL A C 1
ATOM 1397 O O . VAL A 1 174 ? 13.602 -32.906 0.86 1 87 174 VAL A O 1
ATOM 1400 N N . THR A 1 175 ? 15.328 -34.188 1.479 1 85 175 THR A N 1
ATOM 1401 C CA . THR A 1 175 ? 14.898 -34.219 2.871 1 85 175 THR A CA 1
ATOM 1402 C C . THR A 1 175 ? 15.328 -32.969 3.6 1 85 175 THR A C 1
ATOM 1404 O O . THR A 1 175 ? 14.797 -32.625 4.664 1 85 175 THR A O 1
ATOM 1407 N N . GLY A 1 176 ? 16.312 -32.344 3.109 1 87.44 176 GLY A N 1
ATOM 1408 C CA . GLY A 1 176 ? 16.734 -31.094 3.746 1 87.44 176 GLY A CA 1
ATOM 1409 C C . GLY A 1 176 ? 18.234 -30.844 3.623 1 87.44 176 GLY A C 1
ATOM 1410 O O . GLY A 1 176 ? 18.906 -31.469 2.799 1 87.44 176 GLY A O 1
ATOM 1411 N N . ILE A 1 177 ? 18.656 -29.844 4.418 1 90.31 177 ILE A N 1
ATOM 1412 C CA . ILE A 1 177 ? 20.062 -29.469 4.43 1 90.31 177 ILE A CA 1
ATOM 1413 C C . ILE A 1 177 ? 20.703 -29.891 5.75 1 90.31 177 ILE A C 1
ATOM 1415 O O . ILE A 1 177 ? 20.172 -29.594 6.824 1 90.31 177 ILE A O 1
ATOM 1419 N N . TYR A 1 178 ? 21.797 -30.562 5.652 1 91.81 178 TYR A N 1
ATOM 1420 C CA . TYR A 1 178 ? 22.578 -31.016 6.797 1 91.81 178 TYR A CA 1
ATOM 1421 C C . TYR A 1 178 ? 23.922 -30.312 6.848 1 91.81 178 TYR A C 1
ATOM 1423 O O . TYR A 1 178 ? 24.578 -30.109 5.812 1 91.81 178 TYR A O 1
ATOM 1431 N N . LYS A 1 179 ? 24.297 -29.938 8.055 1 94.19 179 LYS A N 1
ATOM 1432 C CA . LYS A 1 179 ? 25.562 -29.219 8.227 1 94.19 179 LYS A CA 1
ATOM 1433 C C . LYS A 1 179 ? 26.422 -29.859 9.297 1 94.19 179 LYS A C 1
ATOM 1435 O O . LYS A 1 179 ? 25.922 -30.312 10.328 1 94.19 179 LYS A O 1
ATOM 1440 N N . LEU A 1 180 ? 27.719 -29.891 9.016 1 92.56 180 LEU A N 1
ATOM 1441 C CA . LEU A 1 180 ? 28.75 -30.312 9.953 1 92.56 180 LEU A CA 1
ATOM 1442 C C . LEU A 1 180 ? 29.859 -29.266 10.062 1 92.56 180 LEU A C 1
ATOM 1444 O O . LEU A 1 180 ? 30.453 -28.875 9.055 1 92.56 180 LEU A O 1
ATOM 1448 N N . SER A 1 181 ? 30.062 -28.844 11.273 1 91.5 181 SER A N 1
ATOM 1449 C CA . SER A 1 181 ? 31.109 -27.859 11.516 1 91.5 181 SER A CA 1
ATOM 1450 C C . SER A 1 181 ? 32.312 -28.5 12.172 1 91.5 181 SER A C 1
ATOM 1452 O O . SER A 1 181 ? 32.188 -29.188 13.188 1 91.5 181 SER A O 1
ATOM 1454 N N . LEU A 1 182 ? 33.5 -28.188 11.555 1 87.19 182 LEU A N 1
ATOM 1455 C CA . LEU A 1 182 ? 34.75 -28.734 12.086 1 87.19 182 LEU A CA 1
ATOM 1456 C C . LEU A 1 182 ? 35.781 -27.641 12.219 1 87.19 182 LEU A C 1
ATOM 1458 O O . LEU A 1 182 ? 35.938 -26.797 11.328 1 87.19 182 LEU A O 1
ATOM 1462 N N . SER A 1 183 ? 36.469 -27.656 13.305 1 82.81 183 SER A N 1
ATOM 1463 C CA . SER A 1 183 ? 37.531 -26.672 13.523 1 82.81 183 SER A CA 1
ATOM 1464 C C . SER A 1 183 ? 38.906 -27.328 13.539 1 82.81 183 SER A C 1
ATOM 1466 O O . SER A 1 183 ? 39.906 -26.656 13.359 1 82.81 183 SER A O 1
ATOM 1468 N N . ASN A 1 184 ? 38.906 -28.641 13.734 1 79.88 184 ASN A N 1
ATOM 1469 C CA . ASN A 1 184 ? 40.156 -29.375 13.859 1 79.88 184 ASN A CA 1
ATOM 1470 C C . ASN A 1 184 ? 40.625 -29.891 12.508 1 79.88 184 ASN A C 1
ATOM 1472 O O . ASN A 1 184 ? 39.906 -30.625 11.836 1 79.88 184 ASN A O 1
ATOM 1476 N N . LYS A 1 185 ? 41.844 -29.578 12.148 1 74.88 185 LYS A N 1
ATOM 1477 C CA . LYS A 1 185 ? 42.438 -29.969 10.875 1 74.88 185 LYS A CA 1
ATOM 1478 C C . LYS A 1 185 ? 42.5 -31.5 10.742 1 74.88 185 LYS A C 1
ATOM 1480 O O . LYS A 1 185 ? 42.312 -32.031 9.648 1 74.88 185 LYS A O 1
ATOM 1485 N N . ALA A 1 186 ? 42.75 -32.125 11.82 1 75 186 ALA A N 1
ATOM 1486 C CA . ALA A 1 186 ? 42.844 -33.594 11.828 1 75 186 ALA A CA 1
ATOM 1487 C C . ALA A 1 186 ? 41.5 -34.219 11.453 1 75 186 ALA A C 1
ATOM 1489 O O . ALA A 1 186 ? 41.469 -35.375 11.016 1 75 186 ALA A O 1
ATOM 1490 N N . GLU A 1 187 ? 40.531 -33.438 11.609 1 80.81 187 GLU A N 1
ATOM 1491 C CA . GLU A 1 187 ? 39.188 -33.969 11.312 1 80.81 187 GLU A CA 1
ATOM 1492 C C . GLU A 1 187 ? 38.719 -33.5 9.93 1 80.81 187 GLU A C 1
ATOM 1494 O O . GLU A 1 187 ? 38.188 -34.312 9.164 1 80.81 187 GLU A O 1
ATOM 1499 N N . TYR A 1 188 ? 39 -32.281 9.562 1 82.44 188 TYR A N 1
ATOM 1500 C CA . TYR A 1 188 ? 38.312 -31.812 8.352 1 82.44 188 TYR A CA 1
ATOM 1501 C C . TYR A 1 188 ? 39.125 -32.156 7.109 1 82.44 188 TYR A C 1
ATOM 1503 O O . TYR A 1 188 ? 38.562 -32.219 6 1 82.44 188 TYR A O 1
ATOM 1511 N N . MET A 1 189 ? 40.406 -32.469 7.25 1 75.69 189 MET A N 1
ATOM 1512 C CA . MET A 1 189 ? 41.156 -32.812 6.062 1 75.69 189 MET A CA 1
ATOM 1513 C C . MET A 1 189 ? 40.781 -34.188 5.531 1 75.69 189 MET A C 1
ATOM 1515 O O . MET A 1 189 ? 40.531 -34.344 4.332 1 75.69 189 MET A O 1
ATOM 1519 N N . PRO A 1 190 ? 40.656 -35.188 6.438 1 78.56 190 PRO A N 1
ATOM 1520 C CA . PRO A 1 190 ? 40.156 -36.469 5.922 1 78.56 190 PRO A CA 1
ATOM 1521 C C . PRO A 1 190 ? 38.75 -36.375 5.332 1 78.56 190 PRO A C 1
ATOM 1523 O O . PRO A 1 190 ? 38.469 -37.031 4.324 1 78.56 190 PRO A O 1
ATOM 1526 N N . LEU A 1 191 ? 37.969 -35.656 5.934 1 84.75 191 LEU A N 1
ATOM 1527 C CA . LEU A 1 191 ? 36.625 -35.5 5.422 1 84.75 191 LEU A CA 1
ATOM 1528 C C . LEU A 1 191 ? 36.625 -34.812 4.07 1 84.75 191 LEU A C 1
ATOM 1530 O O . LEU A 1 191 ? 35.844 -35.188 3.172 1 84.75 191 LEU A O 1
ATOM 1534 N N . LEU A 1 192 ? 37.438 -33.812 3.922 1 80.62 192 LEU A N 1
ATOM 1535 C CA . LEU A 1 192 ? 37.531 -33.125 2.641 1 80.62 192 LEU A CA 1
ATOM 1536 C C . LEU A 1 192 ? 38 -34.094 1.542 1 80.62 192 LEU A C 1
ATOM 1538 O O . LEU A 1 192 ? 37.438 -34.062 0.434 1 80.62 192 LEU A O 1
ATOM 1542 N N . SER A 1 193 ? 38.906 -34.875 1.873 1 74.69 193 SER A N 1
ATOM 1543 C CA . SER A 1 193 ? 39.344 -35.875 0.912 1 74.69 193 SER A CA 1
ATOM 1544 C C . SER A 1 193 ? 38.25 -36.844 0.547 1 74.69 193 SER A C 1
ATOM 1546 O O . SER A 1 193 ? 38.094 -37.219 -0.621 1 74.69 193 SER A O 1
ATOM 1548 N N . ALA A 1 194 ? 37.531 -37.25 1.557 1 81.69 194 ALA A N 1
ATOM 1549 C CA . ALA A 1 194 ? 36.406 -38.156 1.315 1 81.69 194 ALA A CA 1
ATOM 1550 C C . ALA A 1 194 ? 35.344 -37.5 0.415 1 81.69 194 ALA A C 1
ATOM 1552 O O . ALA A 1 194 ? 34.812 -38.156 -0.477 1 81.69 194 ALA A O 1
ATOM 1553 N N . VAL A 1 195 ? 35.125 -36.281 0.621 1 84.38 195 VAL A N 1
ATOM 1554 C CA . VAL A 1 195 ? 34.156 -35.5 -0.165 1 84.38 195 VAL A CA 1
ATOM 1555 C C . VAL A 1 195 ? 34.625 -35.438 -1.616 1 84.38 195 VAL A C 1
ATOM 1557 O O . VAL A 1 195 ? 33.812 -35.594 -2.543 1 84.38 195 VAL A O 1
ATOM 1560 N N . LEU A 1 196 ? 35.812 -35.188 -1.838 1 76.56 196 LEU A N 1
ATOM 1561 C CA . LEU A 1 196 ? 36.344 -35.062 -3.189 1 76.56 196 LEU A CA 1
ATOM 1562 C C . LEU A 1 196 ? 36.312 -36.406 -3.904 1 76.56 196 LEU A C 1
ATOM 1564 O O . LEU A 1 196 ? 36.062 -36.469 -5.113 1 76.56 196 LEU A O 1
ATOM 1568 N N . ARG A 1 197 ? 36.469 -37.469 -3.168 1 75.19 197 ARG A N 1
ATOM 1569 C CA . ARG A 1 197 ? 36.344 -38.781 -3.746 1 75.19 197 ARG A CA 1
ATOM 1570 C C . ARG A 1 197 ? 34.875 -39.094 -4.125 1 75.19 197 ARG A C 1
ATOM 1572 O O . ARG A 1 197 ? 34.625 -39.688 -5.172 1 75.19 197 ARG A O 1
ATOM 1579 N N . TYR A 1 198 ? 34.094 -38.625 -3.201 1 80.69 198 TYR A N 1
ATOM 1580 C CA . TYR A 1 198 ? 32.688 -38.75 -3.43 1 80.69 198 TYR A CA 1
ATOM 1581 C C . TYR A 1 198 ? 32.25 -38.062 -4.723 1 80.69 198 TYR A C 1
ATOM 1583 O O . TYR A 1 198 ? 31.469 -38.594 -5.496 1 80.69 198 TYR A O 1
ATOM 1591 N N . LEU A 1 199 ? 32.875 -36.938 -5.035 1 80.75 199 LEU A N 1
ATOM 1592 C CA . LEU A 1 199 ? 32.531 -36.156 -6.211 1 80.75 199 LEU A CA 1
ATOM 1593 C C . LEU A 1 199 ? 33.156 -36.75 -7.469 1 80.75 199 LEU A C 1
ATOM 1595 O O . LEU A 1 199 ? 32.625 -36.562 -8.57 1 80.75 199 LEU A O 1
ATOM 1599 N N . ASN A 1 200 ? 34.312 -37.344 -7.32 1 69.19 200 ASN A N 1
ATOM 1600 C CA . ASN A 1 200 ? 35.062 -37.844 -8.461 1 69.19 200 ASN A CA 1
ATOM 1601 C C . ASN A 1 200 ? 34.75 -39.312 -8.734 1 69.19 200 ASN A C 1
ATOM 1603 O O . ASN A 1 200 ? 35.188 -39.875 -9.734 1 69.19 200 ASN A O 1
ATOM 1607 N N . GLY A 1 201 ? 34.156 -39.969 -7.875 1 59.34 201 GLY A N 1
ATOM 1608 C CA . GLY A 1 201 ? 34 -41.406 -8.008 1 59.34 201 GLY A CA 1
ATOM 1609 C C . GLY A 1 201 ? 33.312 -41.812 -9.281 1 59.34 201 GLY A C 1
ATOM 1610 O O . GLY A 1 201 ? 32.531 -41.031 -9.852 1 59.34 201 GLY A O 1
ATOM 1611 N N . ARG A 1 202 ? 33.781 -42.938 -9.984 1 51.56 202 ARG A N 1
ATOM 1612 C CA . ARG A 1 202 ? 33.219 -43.531 -11.188 1 51.56 202 ARG A CA 1
ATOM 1613 C C . ARG A 1 202 ? 31.719 -43.812 -11.023 1 51.56 202 ARG A C 1
ATOM 1615 O O . ARG A 1 202 ? 30.969 -43.719 -11.984 1 51.56 202 ARG A O 1
ATOM 1622 N N . GLN A 1 203 ? 31.344 -44.281 -9.82 1 56.66 203 GLN A N 1
ATOM 1623 C CA . GLN A 1 203 ? 29.938 -44.5 -9.516 1 56.66 203 GLN A CA 1
ATOM 1624 C C . GLN A 1 203 ? 29.375 -43.406 -8.617 1 56.66 203 GLN A C 1
ATOM 1626 O O . GLN A 1 203 ? 29.297 -43.562 -7.395 1 56.66 203 GLN A O 1
ATOM 1631 N N . LYS A 1 204 ? 29.125 -42.188 -9.266 1 70.81 204 LYS A N 1
ATOM 1632 C CA . LYS A 1 204 ? 28.656 -41.031 -8.516 1 70.81 204 LYS A CA 1
ATOM 1633 C C . LYS A 1 204 ? 27.312 -41.312 -7.836 1 70.81 204 LYS A C 1
ATOM 1635 O O . LYS A 1 204 ? 26.281 -41.438 -8.5 1 70.81 204 LYS A O 1
ATOM 1640 N N . LYS A 1 205 ? 27.328 -41.719 -6.559 1 76.31 205 LYS A N 1
ATOM 1641 C CA . LYS A 1 205 ? 26.156 -42.062 -5.758 1 76.31 205 LYS A CA 1
ATOM 1642 C C . LYS A 1 205 ? 25.219 -40.844 -5.641 1 76.31 205 LYS A C 1
ATOM 1644 O O . LYS A 1 205 ? 24.062 -41 -5.262 1 76.31 205 LYS A O 1
ATOM 1649 N N . ASN A 1 206 ? 25.781 -39.844 -6.039 1 87.31 206 ASN A N 1
ATOM 1650 C CA . ASN A 1 206 ? 24.938 -38.656 -5.906 1 87.31 206 ASN A CA 1
ATOM 1651 C C . ASN A 1 206 ? 24.188 -38.344 -7.195 1 87.31 206 ASN A C 1
ATOM 1653 O O . ASN A 1 206 ? 23.422 -37.375 -7.258 1 87.31 206 ASN A O 1
ATOM 1657 N N . LEU A 1 207 ? 24.391 -39.188 -8.188 1 88.94 207 LEU A N 1
ATOM 1658 C CA . LEU A 1 207 ? 23.75 -38.938 -9.477 1 88.94 207 LEU A CA 1
ATOM 1659 C C . LEU A 1 207 ? 22.672 -40 -9.734 1 88.94 207 LEU A C 1
ATOM 1661 O O . LEU A 1 207 ? 22.828 -41.156 -9.367 1 88.94 207 LEU A O 1
ATOM 1665 N N . ASP A 1 208 ? 21.594 -39.594 -10.352 1 90.5 208 ASP A N 1
ATOM 1666 C CA . ASP A 1 208 ? 20.562 -40.469 -10.852 1 90.5 208 ASP A CA 1
ATOM 1667 C C . ASP A 1 208 ? 20.953 -41.094 -12.195 1 90.5 208 ASP A C 1
ATOM 1669 O O . ASP A 1 208 ? 21.031 -40.375 -13.203 1 90.5 208 ASP A O 1
ATOM 1673 N N . PRO A 1 209 ? 21.172 -42.312 -12.227 1 89.19 209 PRO A N 1
ATOM 1674 C CA . PRO A 1 209 ? 21.641 -42.906 -13.477 1 89.19 209 PRO A CA 1
ATOM 1675 C C . PRO A 1 209 ? 20.578 -42.906 -14.57 1 89.19 209 PRO A C 1
ATOM 1677 O O . PRO A 1 209 ? 20.875 -43.156 -15.742 1 89.19 209 PRO A O 1
ATOM 1680 N N . THR A 1 210 ? 19.375 -42.656 -14.203 1 92.19 210 THR A N 1
ATOM 1681 C CA . THR A 1 210 ? 18.297 -42.656 -15.18 1 92.19 210 THR A CA 1
ATOM 1682 C C . THR A 1 210 ? 18.047 -41.25 -15.742 1 92.19 210 THR A C 1
ATOM 1684 O O . THR A 1 210 ? 17.188 -41.094 -16.609 1 92.19 210 THR A O 1
ATOM 1687 N N . LEU A 1 211 ? 18.641 -40.375 -15.266 1 93 211 LEU A N 1
ATOM 1688 C CA . LEU A 1 211 ? 18.609 -38.969 -15.727 1 93 211 LEU A CA 1
ATOM 1689 C C . LEU A 1 211 ? 20.016 -38.469 -16.016 1 93 211 LEU A C 1
ATOM 1691 O O . LEU A 1 211 ? 20.719 -38.031 -15.102 1 93 211 LEU A O 1
ATOM 1695 N N . VAL A 1 212 ? 20.312 -38.406 -17.281 1 89.31 212 VAL A N 1
ATOM 1696 C CA . VAL A 1 212 ? 21.719 -38.188 -17.641 1 89.31 212 VAL A CA 1
ATOM 1697 C C . VAL A 1 212 ? 21.812 -36.938 -18.5 1 89.31 212 VAL A C 1
ATOM 1699 O O . VAL A 1 212 ? 21.141 -36.812 -19.516 1 89.31 212 VAL A O 1
ATOM 1702 N N . ARG A 1 213 ? 22.641 -36.156 -18.047 1 85.81 213 ARG A N 1
ATOM 1703 C CA . ARG A 1 213 ? 22.891 -34.938 -18.844 1 85.81 213 ARG A CA 1
ATOM 1704 C C . ARG A 1 213 ? 23.703 -35.281 -20.094 1 85.81 213 ARG A C 1
ATOM 1706 O O . ARG A 1 213 ? 24.688 -36 -20.016 1 85.81 213 ARG A O 1
ATOM 1713 N N . VAL A 1 214 ? 23.172 -34.688 -21.203 1 81.31 214 VAL A N 1
ATOM 1714 C CA . VAL A 1 214 ? 23.906 -34.875 -22.453 1 81.31 214 VAL A CA 1
ATOM 1715 C C . VAL A 1 214 ? 25.172 -34 -22.438 1 81.31 214 VAL A C 1
ATOM 1717 O O . VAL A 1 214 ? 25.094 -32.781 -22.172 1 81.31 214 VAL A O 1
ATOM 1720 N N . GLN A 1 215 ? 26.281 -34.625 -22.719 1 69.62 215 GLN A N 1
ATOM 1721 C CA . GLN A 1 215 ? 27.578 -33.938 -22.625 1 69.62 215 GLN A CA 1
ATOM 1722 C C . GLN A 1 215 ? 27.609 -32.656 -23.453 1 69.62 215 GLN A C 1
ATOM 1724 O O . GLN A 1 215 ? 27.25 -32.688 -24.625 1 69.62 215 GLN A O 1
ATOM 1729 N N . GLY A 1 216 ? 28 -31.672 -22.828 1 61.38 216 GLY A N 1
ATOM 1730 C CA . GLY A 1 216 ? 28.203 -30.406 -23.5 1 61.38 216 GLY A CA 1
ATOM 1731 C C . GLY A 1 216 ? 26.906 -29.656 -23.781 1 61.38 216 GLY A C 1
ATOM 1732 O O . GLY A 1 216 ? 26.891 -28.703 -24.547 1 61.38 216 GLY A O 1
ATOM 1733 N N . SER A 1 217 ? 25.859 -30.266 -23.266 1 69.19 217 SER A N 1
ATOM 1734 C CA . SER A 1 217 ? 24.594 -29.625 -23.547 1 69.19 217 SER A CA 1
ATOM 1735 C C . SER A 1 217 ? 23.766 -29.438 -22.281 1 69.19 217 SER A C 1
ATOM 1737 O O . SER A 1 217 ? 24.172 -29.859 -21.203 1 69.19 217 SER A O 1
ATOM 1739 N N . SER A 1 218 ? 22.75 -28.672 -22.438 1 72.06 218 SER A N 1
ATOM 1740 C CA . SER A 1 218 ? 21.797 -28.516 -21.344 1 72.06 218 SER A CA 1
ATOM 1741 C C . SER A 1 218 ? 20.656 -29.516 -21.469 1 72.06 218 SER A C 1
ATOM 1743 O O . SER A 1 218 ? 19.641 -29.391 -20.766 1 72.06 218 SER A O 1
ATOM 1745 N N . LEU A 1 219 ? 20.859 -30.5 -22.281 1 84.81 219 LEU A N 1
ATOM 1746 C CA . LEU A 1 219 ? 19.812 -31.5 -22.516 1 84.81 219 LEU A CA 1
ATOM 1747 C C . LEU A 1 219 ? 20.016 -32.719 -21.625 1 84.81 219 LEU A C 1
ATOM 1749 O O . LEU A 1 219 ? 21.125 -32.969 -21.156 1 84.81 219 LEU A O 1
ATOM 1753 N N . PHE A 1 220 ? 18.906 -33.469 -21.438 1 89.62 220 PHE A N 1
ATOM 1754 C CA . PHE A 1 220 ? 18.953 -34.656 -20.578 1 89.62 220 PHE A CA 1
ATOM 1755 C C . PHE A 1 220 ? 18.359 -35.844 -21.297 1 89.62 220 PHE A C 1
ATOM 1757 O O . PHE A 1 220 ? 17.359 -35.719 -22 1 89.62 220 PHE A O 1
ATOM 1764 N N . ASP A 1 221 ? 19.031 -36.906 -21.141 1 90.44 221 ASP A N 1
ATOM 1765 C CA . ASP A 1 221 ? 18.438 -38.188 -21.484 1 90.44 221 ASP A CA 1
ATOM 1766 C C . ASP A 1 221 ? 17.703 -38.781 -20.281 1 90.44 221 ASP A C 1
ATOM 1768 O O . ASP A 1 221 ? 18.297 -39 -19.219 1 90.44 221 ASP A O 1
ATOM 1772 N N . ILE A 1 222 ? 16.406 -39.094 -20.469 1 92.38 222 ILE A N 1
ATOM 1773 C CA . ILE A 1 222 ? 15.57 -39.562 -19.359 1 92.38 222 ILE A CA 1
ATOM 1774 C C . ILE A 1 222 ? 15.109 -41 -19.625 1 92.38 222 ILE A C 1
ATOM 1776 O O . ILE A 1 222 ? 14.484 -41.281 -20.641 1 92.38 222 ILE A O 1
ATOM 1780 N N . SER A 1 223 ? 15.422 -41.812 -18.641 1 89.75 223 SER A N 1
ATOM 1781 C CA . SER A 1 223 ? 15.094 -43.219 -18.797 1 89.75 223 SER A CA 1
ATOM 1782 C C . SER A 1 223 ? 13.961 -43.625 -17.859 1 89.75 223 SER A C 1
ATOM 1784 O O . SER A 1 223 ? 13.836 -43.094 -16.766 1 89.75 223 SER A O 1
ATOM 1786 N N . PHE A 1 224 ? 13.195 -44.5 -18.312 1 89.38 224 PHE A N 1
ATOM 1787 C CA . PHE A 1 224 ? 12.125 -45.125 -17.547 1 89.38 224 PHE A CA 1
ATOM 1788 C C . PHE A 1 224 ? 12.391 -46.625 -17.406 1 89.38 224 PHE A C 1
ATOM 1790 O O . PHE A 1 224 ? 12.016 -47.438 -18.281 1 89.38 224 PHE A O 1
ATOM 1797 N N . PRO A 1 225 ? 12.977 -47 -16.266 1 82.81 225 PRO A N 1
ATOM 1798 C CA . PRO A 1 225 ? 13.414 -48.406 -16.109 1 82.81 225 PRO A CA 1
ATOM 1799 C C . PRO A 1 225 ? 12.25 -49.375 -16 1 82.81 225 PRO A C 1
ATOM 1801 O O . PRO A 1 225 ? 12.391 -50.562 -16.359 1 82.81 225 PRO A O 1
ATOM 1804 N N . ASN A 1 226 ? 11.141 -48.938 -15.391 1 75.5 226 ASN A N 1
ATOM 1805 C CA . ASN A 1 226 ? 10.031 -49.844 -15.156 1 75.5 226 ASN A CA 1
ATOM 1806 C C . ASN A 1 226 ? 8.883 -49.594 -16.125 1 75.5 226 ASN A C 1
ATOM 1808 O O . ASN A 1 226 ? 7.762 -50.062 -15.914 1 75.5 226 ASN A O 1
ATOM 1812 N N . ALA A 1 227 ? 9.086 -48.625 -16.969 1 60.69 227 ALA A N 1
ATOM 1813 C CA . ALA A 1 227 ? 7.969 -48.281 -17.844 1 60.69 227 ALA A CA 1
ATOM 1814 C C . ALA A 1 227 ? 7.492 -49.5 -18.609 1 60.69 227 ALA A C 1
ATOM 1816 O O . ALA A 1 227 ? 8.289 -50.156 -19.281 1 60.69 227 ALA A O 1
ATOM 1817 N N . SER A 1 228 ? 6.859 -50.406 -18 1 50.81 228 SER A N 1
ATOM 1818 C CA . SER A 1 228 ? 6.195 -51.438 -18.797 1 50.81 228 SER A CA 1
ATOM 1819 C C . SER A 1 228 ? 5.449 -50.812 -19.969 1 50.81 228 SER A C 1
ATOM 1821 O O . SER A 1 228 ? 5.129 -49.625 -19.953 1 50.81 228 SER A O 1
ATOM 1823 N N . THR A 1 229 ? 5.34 -51.688 -21.188 1 41.5 229 THR A N 1
ATOM 1824 C CA . THR A 1 229 ? 4.691 -51.5 -22.484 1 41.5 229 THR A CA 1
ATOM 1825 C C . THR A 1 229 ? 3.299 -50.906 -22.312 1 41.5 229 THR A C 1
ATOM 1827 O O . THR A 1 229 ? 2.471 -50.969 -23.219 1 41.5 229 THR A O 1
ATOM 1830 N N . SER A 1 230 ? 2.873 -50.531 -21.312 1 38.19 230 SER A N 1
ATOM 1831 C CA . SER A 1 230 ? 1.488 -50.25 -21.672 1 38.19 230 SER A CA 1
ATOM 1832 C C . SER A 1 230 ? 1.413 -49.406 -22.938 1 38.19 230 SER A C 1
ATOM 1834 O O . SER A 1 230 ? 0.322 -49.094 -23.422 1 38.19 230 SER A O 1
ATOM 1836 N N . LEU A 1 231 ? 2.271 -48.438 -23.094 1 38.78 231 LEU A N 1
ATOM 1837 C CA . LEU A 1 231 ? 2.166 -47.719 -24.359 1 38.78 231 LEU A CA 1
ATOM 1838 C C . LEU A 1 231 ? 2.566 -48.594 -25.531 1 38.78 231 LEU A C 1
ATOM 1840 O O . LEU A 1 231 ? 3.1 -48.125 -26.531 1 38.78 231 LEU A O 1
ATOM 1844 N N . GLY A 1 232 ? 2.209 -49.844 -25.422 1 37.72 232 GLY A N 1
ATOM 1845 C CA . GLY A 1 232 ? 2.525 -50.781 -26.5 1 37.72 232 GLY A CA 1
ATOM 1846 C C . GLY A 1 232 ? 4 -51.125 -26.562 1 37.72 232 GLY A C 1
ATOM 1847 O O . GLY A 1 232 ? 4.465 -51.688 -27.562 1 37.72 232 GLY A O 1
ATOM 1848 N N . VAL A 1 233 ? 4.723 -50.312 -25.891 1 35.53 233 VAL A N 1
ATOM 1849 C CA . VAL A 1 233 ? 6.105 -50.75 -25.984 1 35.53 233 VAL A CA 1
ATOM 1850 C C . VAL A 1 233 ? 6.289 -52.031 -25.203 1 35.53 233 VAL A C 1
ATOM 1852 O O . VAL A 1 233 ? 5.645 -52.25 -24.156 1 35.53 233 VAL A O 1
ATOM 1855 N N . THR A 1 234 ? 6.957 -53.094 -25.703 1 36.19 234 THR A N 1
ATOM 1856 C CA . THR A 1 234 ? 7.211 -54.469 -25.281 1 36.19 234 THR A CA 1
ATOM 1857 C C . THR A 1 234 ? 7.691 -54.5 -23.828 1 36.19 234 THR A C 1
ATOM 1859 O O . THR A 1 234 ? 8.453 -53.625 -23.406 1 36.19 234 THR A O 1
ATOM 1862 N N . LYS A 1 235 ? 7.25 -55.312 -22.969 1 42.72 235 LYS A N 1
ATOM 1863 C CA . LYS A 1 235 ? 7.641 -55.875 -21.672 1 42.72 235 LYS A CA 1
ATOM 1864 C C . LYS A 1 235 ? 9.156 -56 -21.562 1 42.72 235 LYS A C 1
ATOM 1866 O O . LYS A 1 235 ? 9.805 -56.531 -22.469 1 42.72 235 LYS A O 1
ATOM 1871 N N . GLY A 1 236 ? 9.93 -55.344 -20.688 1 46.25 236 GLY A N 1
ATOM 1872 C CA . GLY A 1 236 ? 11.297 -55.656 -20.312 1 46.25 236 GLY A CA 1
ATOM 1873 C C . GLY A 1 236 ? 12.289 -54.594 -20.703 1 46.25 236 GLY A C 1
ATOM 1874 O O . GLY A 1 236 ? 13.445 -54.594 -20.281 1 46.25 236 GLY A O 1
ATOM 1875 N N . GLN A 1 237 ? 12.023 -53.781 -21.875 1 51.94 237 GLN A N 1
ATOM 1876 C CA . GLN A 1 237 ? 13.156 -52.938 -22.297 1 51.94 237 GLN A CA 1
ATOM 1877 C C . GLN A 1 237 ? 13.016 -51.531 -21.797 1 51.94 237 GLN A C 1
ATOM 1879 O O . GLN A 1 237 ? 11.953 -50.906 -21.938 1 51.94 237 GLN A O 1
ATOM 1884 N N . ALA A 1 238 ? 13.836 -50.938 -20.938 1 63.53 238 ALA A N 1
ATOM 1885 C CA . ALA A 1 238 ? 14.031 -49.562 -20.5 1 63.53 238 ALA A CA 1
ATOM 1886 C C . ALA A 1 238 ? 13.875 -48.594 -21.672 1 63.53 238 ALA A C 1
ATOM 1888 O O . ALA A 1 238 ? 14.375 -48.844 -22.766 1 63.53 238 ALA A O 1
ATOM 1889 N N . THR A 1 239 ? 12.758 -47.656 -21.594 1 78.88 239 THR A N 1
ATOM 1890 C CA . THR A 1 239 ? 12.594 -46.625 -22.609 1 78.88 239 THR A CA 1
ATOM 1891 C C . THR A 1 239 ? 13.336 -45.375 -22.203 1 78.88 239 THR A C 1
ATOM 1893 O O . THR A 1 239 ? 13.336 -44.969 -21.031 1 78.88 239 THR A O 1
ATOM 1896 N N . THR A 1 240 ? 14.133 -44.875 -23.141 1 85.75 240 THR A N 1
ATOM 1897 C CA . THR A 1 240 ? 14.859 -43.656 -22.891 1 85.75 240 THR A CA 1
ATOM 1898 C C . THR A 1 240 ? 14.414 -42.562 -23.875 1 85.75 240 THR A C 1
ATOM 1900 O O . THR A 1 240 ? 14.328 -42.812 -25.078 1 85.75 240 THR A O 1
ATOM 1903 N N . TYR A 1 241 ? 14.008 -41.531 -23.375 1 88.25 241 TYR A N 1
ATOM 1904 C CA . TYR A 1 241 ? 13.734 -40.344 -24.172 1 88.25 241 TYR A CA 1
ATOM 1905 C C . TYR A 1 241 ? 14.945 -39.406 -24.219 1 88.25 241 TYR A C 1
ATOM 1907 O O . TYR A 1 241 ? 15.312 -38.812 -23.203 1 88.25 241 TYR A O 1
ATOM 1915 N N . PRO A 1 242 ? 15.508 -39.281 -25.359 1 88.19 242 PRO A N 1
ATOM 1916 C CA . PRO A 1 242 ? 16.766 -38.531 -25.438 1 88.19 242 PRO A CA 1
ATOM 1917 C C . PRO A 1 242 ? 16.562 -37.031 -25.609 1 88.19 242 PRO A C 1
ATOM 1919 O O . PRO A 1 242 ? 15.516 -36.625 -26.109 1 88.19 242 PRO A O 1
ATOM 1922 N N . ALA A 1 243 ? 17.453 -36.312 -25.172 1 87.94 243 ALA A N 1
ATOM 1923 C CA . ALA A 1 243 ? 17.625 -34.875 -25.453 1 87.94 243 ALA A CA 1
ATOM 1924 C C . ALA A 1 243 ? 16.406 -34.094 -25 1 87.94 243 ALA A C 1
ATOM 1926 O O . ALA A 1 243 ? 15.852 -33.281 -25.781 1 87.94 243 ALA A O 1
ATOM 1927 N N . CYS A 1 244 ? 15.992 -34.375 -23.828 1 89.38 244 CYS A N 1
ATOM 1928 C CA . CYS A 1 244 ? 14.898 -33.594 -23.25 1 89.38 244 CYS A CA 1
ATOM 1929 C C . CYS A 1 244 ? 15.414 -32.281 -22.703 1 89.38 244 CYS A C 1
ATOM 1931 O O . CYS A 1 244 ? 16.5 -32.219 -22.141 1 89.38 244 CYS A O 1
ATOM 1933 N N . VAL A 1 245 ? 14.562 -31.297 -22.891 1 86.19 245 VAL A N 1
ATOM 1934 C CA . VAL A 1 245 ? 14.938 -29.953 -22.438 1 86.19 245 VAL A CA 1
ATOM 1935 C C . VAL A 1 245 ? 14.359 -29.703 -21.047 1 86.19 245 VAL A C 1
ATOM 1937 O O . VAL A 1 245 ? 13.164 -29.922 -20.812 1 86.19 245 VAL A O 1
ATOM 1940 N N . LEU A 1 246 ? 15.219 -29.312 -20.109 1 85.75 246 LEU A N 1
ATOM 1941 C CA . LEU A 1 246 ? 14.727 -28.891 -18.797 1 85.75 246 LEU A CA 1
ATOM 1942 C C . LEU A 1 246 ? 13.992 -27.562 -18.891 1 85.75 246 LEU A C 1
ATOM 1944 O O . LEU A 1 246 ? 14.602 -26.547 -19.219 1 85.75 246 LEU A O 1
ATOM 1948 N N . HIS A 1 247 ? 12.75 -27.609 -18.5 1 83.12 247 HIS A N 1
ATOM 1949 C CA . HIS A 1 247 ? 11.898 -26.422 -18.641 1 83.12 247 HIS A CA 1
ATOM 1950 C C . HIS A 1 247 ? 11.688 -25.719 -17.312 1 83.12 247 HIS A C 1
ATOM 1952 O O . HIS A 1 247 ? 11.562 -24.5 -17.266 1 83.12 247 HIS A O 1
ATOM 1958 N N . TYR A 1 248 ? 11.531 -26.484 -16.312 1 81.81 248 TYR A N 1
ATOM 1959 C CA . TYR A 1 248 ? 11.203 -25.922 -15.016 1 81.81 248 TYR A CA 1
ATOM 1960 C C . TYR A 1 248 ? 11.711 -26.812 -13.891 1 81.81 248 TYR A C 1
ATOM 1962 O O . TYR A 1 248 ? 11.719 -28.031 -14.016 1 81.81 248 TYR A O 1
ATOM 1970 N N . SER A 1 249 ? 12.242 -26.078 -12.836 1 78.81 249 SER A N 1
ATOM 1971 C CA . SER A 1 249 ? 12.602 -26.781 -11.609 1 78.81 249 SER A CA 1
ATOM 1972 C C . SER A 1 249 ? 12.039 -26.062 -10.383 1 78.81 249 SER A C 1
ATOM 1974 O O . SER A 1 249 ? 12.094 -24.844 -10.289 1 78.81 249 SER A O 1
ATOM 1976 N N . HIS A 1 250 ? 11.367 -26.812 -9.617 1 71.94 250 HIS A N 1
ATOM 1977 C CA . HIS A 1 250 ? 10.758 -26.281 -8.406 1 71.94 250 HIS A CA 1
ATOM 1978 C C . HIS A 1 250 ? 11.672 -26.453 -7.199 1 71.94 250 HIS A C 1
ATOM 1980 O O . HIS A 1 250 ? 12.734 -27.078 -7.312 1 71.94 250 HIS A O 1
ATOM 1986 N N . LYS A 1 251 ? 11.234 -26.125 -5.988 1 68.62 251 LYS A N 1
ATOM 1987 C CA . LYS A 1 251 ? 11.969 -26.109 -4.727 1 68.62 251 LYS A CA 1
ATOM 1988 C C . LYS A 1 251 ? 12.711 -27.422 -4.504 1 68.62 251 LYS A C 1
ATOM 1990 O O . LYS A 1 251 ? 12.227 -28.5 -4.887 1 68.62 251 LYS A O 1
ATOM 1995 N N . PRO A 1 252 ? 13.859 -27.281 -3.98 1 73 252 PRO A N 1
ATOM 1996 C CA . PRO A 1 252 ? 14.727 -28.453 -3.85 1 73 252 PRO A CA 1
ATOM 1997 C C . PRO A 1 252 ? 14.25 -29.422 -2.768 1 73 252 PRO A C 1
ATOM 1999 O O . PRO A 1 252 ? 14.75 -30.547 -2.686 1 73 252 PRO A O 1
ATOM 2002 N N . PHE A 1 253 ? 13.305 -29.016 -2.062 1 77.56 253 PHE A N 1
ATOM 2003 C CA . PHE A 1 253 ? 12.984 -29.859 -0.908 1 77.56 253 PHE A CA 1
ATOM 2004 C C . PHE A 1 253 ? 11.578 -30.422 -1.034 1 77.56 253 PHE A C 1
ATOM 2006 O O . PHE A 1 253 ? 10.766 -29.938 -1.814 1 77.56 253 PHE A O 1
ATOM 2013 N N . ARG A 1 254 ? 11.32 -31.484 -0.305 1 73.81 254 ARG A N 1
ATOM 2014 C CA . ARG A 1 254 ? 10.031 -32.156 -0.183 1 73.81 254 ARG A CA 1
ATOM 2015 C C . ARG A 1 254 ? 9.562 -32.688 -1.534 1 73.81 254 ARG A C 1
ATOM 2017 O O . ARG A 1 254 ? 10.016 -33.719 -1.991 1 73.81 254 ARG A O 1
ATOM 2024 N N . CYS A 1 255 ? 8.844 -31.781 -2.236 1 76.75 255 CYS A N 1
ATOM 2025 C CA . CYS A 1 255 ? 8.328 -32.188 -3.533 1 76.75 255 CYS A CA 1
ATOM 2026 C C . CYS A 1 255 ? 9.117 -31.547 -4.668 1 76.75 255 CYS A C 1
ATOM 2028 O O . CYS A 1 255 ? 8.531 -30.922 -5.551 1 76.75 255 CYS A O 1
ATOM 2030 N N . ARG A 1 256 ? 10.414 -31.906 -4.59 1 83.69 256 ARG A N 1
ATOM 2031 C CA . ARG A 1 256 ? 11.258 -31.406 -5.676 1 83.69 256 ARG A CA 1
ATOM 2032 C C . ARG A 1 256 ? 10.742 -31.891 -7.027 1 83.69 256 ARG A C 1
ATOM 2034 O O . ARG A 1 256 ? 10.5 -33.094 -7.219 1 83.69 256 ARG A O 1
ATOM 2041 N N . ALA A 1 257 ? 10.469 -30.891 -7.934 1 86.06 257 ALA A N 1
ATOM 2042 C CA . ALA A 1 257 ? 9.922 -31.25 -9.234 1 86.06 257 ALA A CA 1
ATOM 2043 C C . ALA A 1 257 ? 10.695 -30.578 -10.367 1 86.06 257 ALA A C 1
ATOM 2045 O O . ALA A 1 257 ? 11.109 -29.422 -10.234 1 86.06 257 ALA A O 1
ATOM 2046 N N . SER A 1 258 ? 10.961 -31.344 -11.391 1 89.06 258 SER A N 1
ATOM 2047 C CA . SER A 1 258 ? 11.547 -30.859 -12.633 1 89.06 258 SER A CA 1
ATOM 2048 C C . SER A 1 258 ? 10.68 -31.219 -13.828 1 89.06 258 SER A C 1
ATOM 2050 O O . SER A 1 258 ? 10.195 -32.344 -13.938 1 89.06 258 SER A O 1
ATOM 2052 N N . ILE A 1 259 ? 10.477 -30.25 -14.633 1 90.81 259 ILE A N 1
ATOM 2053 C CA . ILE A 1 259 ? 9.664 -30.469 -15.828 1 90.81 259 ILE A CA 1
ATOM 2054 C C . ILE A 1 259 ? 10.562 -30.469 -17.062 1 90.81 259 ILE A C 1
ATOM 2056 O O . ILE A 1 259 ? 11.32 -29.531 -17.297 1 90.81 259 ILE A O 1
ATOM 2060 N N . PHE A 1 260 ? 10.438 -31.562 -17.844 1 90.12 260 PHE A N 1
ATOM 2061 C CA . PHE A 1 260 ? 11.203 -31.703 -19.078 1 90.12 260 PHE A CA 1
ATOM 2062 C C . PHE A 1 260 ? 10.289 -31.703 -20.281 1 90.12 260 PHE A C 1
ATOM 2064 O O . PHE A 1 260 ? 9.203 -32.281 -20.266 1 90.12 260 PHE A O 1
ATOM 2071 N N . ILE A 1 261 ? 10.734 -31.062 -21.312 1 88.81 261 ILE A N 1
ATOM 2072 C CA . ILE A 1 261 ? 10 -31.062 -22.578 1 88.81 261 ILE A CA 1
ATOM 2073 C C . ILE A 1 261 ? 10.703 -31.969 -23.578 1 88.81 261 ILE A C 1
ATOM 2075 O O . ILE A 1 261 ? 11.93 -31.891 -23.734 1 88.81 261 ILE A O 1
ATOM 2079 N N . TYR A 1 262 ? 9.93 -32.781 -24.078 1 87.12 262 TYR A N 1
ATOM 2080 C CA . TYR A 1 262 ? 10.43 -33.656 -25.125 1 87.12 262 TYR A CA 1
ATOM 2081 C C . TYR A 1 262 ? 9.891 -33.219 -26.484 1 87.12 262 TYR A C 1
ATOM 2083 O O . TYR A 1 262 ? 8.688 -33.062 -26.672 1 87.12 262 TYR A O 1
ATOM 2091 N N . LYS A 1 263 ? 10.758 -32.844 -27.359 1 75.44 263 LYS A N 1
ATOM 2092 C CA . LYS A 1 263 ? 10.344 -32.469 -28.719 1 75.44 263 LYS A CA 1
ATOM 2093 C C . LYS A 1 263 ? 10.531 -33.625 -29.688 1 75.44 263 LYS A C 1
ATOM 2095 O O . LYS A 1 263 ? 11.641 -33.844 -30.188 1 75.44 263 LYS A O 1
ATOM 2100 N N . PRO A 1 264 ? 9.312 -34.375 -29.719 1 63.19 264 PRO A N 1
ATOM 2101 C CA . PRO A 1 264 ? 9.484 -35.531 -30.594 1 63.19 264 PRO A CA 1
ATOM 2102 C C . PRO A 1 264 ? 9.703 -35.156 -32.062 1 63.19 264 PRO A C 1
ATOM 2104 O O . PRO A 1 264 ? 9.25 -34.094 -32.469 1 63.19 264 PRO A O 1
ATOM 2107 N N . ALA A 1 265 ? 10.547 -35.781 -32.906 1 50.66 265 ALA A N 1
ATOM 2108 C CA . ALA A 1 265 ? 10.734 -35.531 -34.312 1 50.66 265 ALA A CA 1
ATOM 2109 C C . ALA A 1 265 ? 9.422 -35.719 -35.094 1 50.66 265 ALA A C 1
ATOM 2111 O O . ALA A 1 265 ? 9.172 -35 -36.062 1 50.66 265 ALA A O 1
ATOM 2112 N N . THR A 1 266 ? 8.5 -36.656 -34.938 1 48 266 THR A N 1
ATOM 2113 C CA . THR A 1 266 ? 7.418 -36.844 -35.906 1 48 266 THR A CA 1
ATOM 2114 C C . THR A 1 266 ? 6.098 -37.125 -35.188 1 48 266 THR A C 1
ATOM 2116 O O . THR A 1 266 ? 5.027 -36.969 -35.781 1 48 266 THR A O 1
ATOM 2119 N N . ASP A 1 267 ? 5.949 -37.875 -34.125 1 50.19 267 ASP A N 1
ATOM 2120 C CA . ASP A 1 267 ? 4.711 -38.531 -33.75 1 50.19 267 ASP A CA 1
ATOM 2121 C C . ASP A 1 267 ? 3.914 -37.688 -32.75 1 50.19 267 ASP A C 1
ATOM 2123 O O . ASP A 1 267 ? 4.414 -37.344 -31.688 1 50.19 267 ASP A O 1
ATOM 2127 N N . VAL A 1 268 ? 2.604 -37.219 -33.188 1 47.06 268 VAL A N 1
ATOM 2128 C CA . VAL A 1 268 ? 1.593 -36.406 -32.5 1 47.06 268 VAL A CA 1
ATOM 2129 C C . VAL A 1 268 ? 1.232 -37.031 -31.172 1 47.06 268 VAL A C 1
ATOM 2131 O O . VAL A 1 268 ? 0.904 -36.312 -30.219 1 47.06 268 VAL A O 1
ATOM 2134 N N . ALA A 1 269 ? 1.051 -38.344 -31.078 1 51.12 269 ALA A N 1
ATOM 2135 C CA . ALA A 1 269 ? 0.588 -39.031 -29.891 1 51.12 269 ALA A CA 1
ATOM 2136 C C . ALA A 1 269 ? 1.707 -39.156 -28.859 1 51.12 269 ALA A C 1
ATOM 2138 O O . ALA A 1 269 ? 1.51 -39.719 -27.781 1 51.12 269 ALA A O 1
ATOM 2139 N N . ALA A 1 270 ? 2.643 -38.281 -29.078 1 64.81 270 ALA A N 1
ATOM 2140 C CA . ALA A 1 270 ? 3.938 -38.469 -28.422 1 64.81 270 ALA A CA 1
ATOM 2141 C C . ALA A 1 270 ? 4.016 -37.656 -27.125 1 64.81 270 ALA A C 1
ATOM 2143 O O . ALA A 1 270 ? 3.277 -36.688 -26.953 1 64.81 270 ALA A O 1
ATOM 2144 N N . ILE A 1 271 ? 4.617 -38.25 -26.219 1 81.38 271 ILE A N 1
ATOM 2145 C CA . ILE A 1 271 ? 5.031 -37.625 -24.969 1 81.38 271 ILE A CA 1
ATOM 2146 C C . ILE A 1 271 ? 5.609 -36.219 -25.281 1 81.38 271 ILE A C 1
ATOM 2148 O O . ILE A 1 271 ? 6.367 -36.062 -26.25 1 81.38 271 ILE A O 1
ATOM 2152 N N . ARG A 1 272 ? 5.059 -35.281 -24.594 1 86.44 272 ARG A N 1
ATOM 2153 C CA . ARG A 1 272 ? 5.566 -33.938 -24.797 1 86.44 272 ARG A CA 1
ATOM 2154 C C . ARG A 1 272 ? 6.25 -33.406 -23.547 1 86.44 272 ARG A C 1
ATOM 2156 O O . ARG A 1 272 ? 7.219 -32.656 -23.625 1 86.44 272 ARG A O 1
ATOM 2163 N N . VAL A 1 273 ? 5.664 -33.844 -22.469 1 91.44 273 VAL A N 1
ATOM 2164 C CA . VAL A 1 273 ? 6.164 -33.312 -21.203 1 91.44 273 VAL A CA 1
ATOM 2165 C C . VAL A 1 273 ? 6.445 -34.469 -20.234 1 91.44 273 VAL A C 1
ATOM 2167 O O . VAL A 1 273 ? 5.664 -35.406 -20.141 1 91.44 273 VAL A O 1
ATOM 2170 N N . ILE A 1 274 ? 7.523 -34.406 -19.531 1 92.06 274 ILE A N 1
ATOM 2171 C CA . ILE A 1 274 ? 7.863 -35.344 -18.469 1 92.06 274 ILE A CA 1
ATOM 2172 C C . ILE A 1 274 ? 7.973 -34.594 -17.141 1 92.06 274 ILE A C 1
ATOM 2174 O O . ILE A 1 274 ? 8.836 -33.719 -16.984 1 92.06 274 ILE A O 1
ATOM 2178 N N . LYS A 1 275 ? 7.082 -34.906 -16.297 1 92.38 275 LYS A N 1
ATOM 2179 C CA . LYS A 1 275 ? 7.145 -34.375 -14.938 1 92.38 275 LYS A CA 1
ATOM 2180 C C . LYS A 1 275 ? 7.914 -35.344 -14.016 1 92.38 275 LYS A C 1
ATOM 2182 O O . LYS A 1 275 ? 7.473 -36.469 -13.766 1 92.38 275 LYS A O 1
ATOM 2187 N N . ASP A 1 276 ? 9.086 -34.875 -13.594 1 92.25 276 ASP A N 1
ATOM 2188 C CA . ASP A 1 276 ? 9.945 -35.594 -12.672 1 92.25 276 ASP A CA 1
ATOM 2189 C C . ASP A 1 276 ? 9.867 -35.031 -11.258 1 92.25 276 ASP A C 1
ATOM 2191 O O . ASP A 1 276 ? 10.242 -33.875 -11.039 1 92.25 276 ASP A O 1
ATOM 2195 N N . GLN A 1 277 ? 9.359 -35.906 -10.305 1 90.12 277 GLN A N 1
ATOM 2196 C CA . GLN A 1 277 ? 9.164 -35.312 -8.977 1 90.12 277 GLN A CA 1
ATOM 2197 C C . GLN A 1 277 ? 9.43 -36.344 -7.883 1 90.12 277 GLN A C 1
ATOM 2199 O O . GLN A 1 277 ? 9.273 -37.562 -8.102 1 90.12 277 GLN A O 1
ATOM 2204 N N . TYR A 1 278 ? 9.906 -35.844 -6.734 1 88.75 278 TYR A N 1
ATOM 2205 C CA . TYR A 1 278 ? 9.961 -36.656 -5.523 1 88.75 278 TYR A CA 1
ATOM 2206 C C . TYR A 1 278 ? 8.656 -36.562 -4.738 1 88.75 278 TYR A C 1
ATOM 2208 O O . TYR A 1 278 ? 8.094 -35.469 -4.602 1 88.75 278 TYR A O 1
ATOM 2216 N N . ILE A 1 279 ? 8.148 -37.656 -4.371 1 85.31 279 ILE A N 1
ATOM 2217 C CA . ILE A 1 279 ? 6.953 -37.688 -3.537 1 85.31 279 ILE A CA 1
ATOM 2218 C C . ILE A 1 279 ? 7.199 -38.562 -2.309 1 85.31 279 ILE A C 1
ATOM 2220 O O . ILE A 1 279 ? 7.992 -39.5 -2.357 1 85.31 279 ILE A O 1
ATOM 2224 N N . LYS A 1 280 ? 6.613 -38.094 -1.258 1 80.19 280 LYS A N 1
ATOM 2225 C CA . LYS A 1 280 ? 6.684 -38.938 -0.076 1 80.19 280 LYS A CA 1
ATOM 2226 C C . LYS A 1 280 ? 5.887 -40.219 -0.278 1 80.19 280 LYS A C 1
ATOM 2228 O O . LYS A 1 280 ? 4.816 -40.219 -0.894 1 80.19 280 LYS A O 1
ATOM 2233 N N . LYS A 1 281 ? 6.469 -41.156 0.369 1 72.81 281 LYS A N 1
ATOM 2234 C CA . LYS A 1 281 ? 5.773 -42.438 0.273 1 72.81 281 LYS A CA 1
ATOM 2235 C C . LYS A 1 281 ? 4.438 -42.375 1.006 1 72.81 281 LYS A C 1
ATOM 2237 O O . LYS A 1 281 ? 4.309 -41.719 2.033 1 72.81 281 LYS A O 1
ATOM 2242 N N . ASN A 1 282 ? 3.479 -42.969 0.622 1 63.38 282 ASN A N 1
ATOM 2243 C CA . ASN A 1 282 ? 2.16 -43.125 1.227 1 63.38 282 ASN A CA 1
ATOM 2244 C C . ASN A 1 282 ? 1.386 -41.812 1.244 1 63.38 282 ASN A C 1
ATOM 2246 O O . ASN A 1 282 ? 0.744 -41.5 2.242 1 63.38 282 ASN A O 1
ATOM 2250 N N . ARG A 1 283 ? 1.691 -41.062 0.139 1 62.78 283 ARG A N 1
ATOM 2251 C CA . ARG A 1 283 ? 0.895 -39.844 0.039 1 62.78 283 ARG A CA 1
ATOM 2252 C C . ARG A 1 283 ? -0.563 -40.156 -0.273 1 62.78 283 ARG A C 1
ATOM 2254 O O . ARG A 1 283 ? -0.853 -41.156 -0.964 1 62.78 283 ARG A O 1
ATOM 2261 N N . ARG A 1 284 ? -1.307 -39.5 0.402 1 55.69 284 ARG A N 1
ATOM 2262 C CA . ARG A 1 284 ? -2.748 -39.656 0.243 1 55.69 284 ARG A CA 1
ATOM 2263 C C . ARG A 1 284 ? -3.166 -39.469 -1.208 1 55.69 284 ARG A C 1
ATOM 2265 O O . ARG A 1 284 ? -3.996 -40.188 -1.731 1 55.69 284 ARG A O 1
ATOM 2272 N N . TRP A 1 285 ? -2.557 -38.344 -1.84 1 61.38 285 TRP A N 1
ATOM 2273 C CA . TRP A 1 285 ? -3.078 -38.094 -3.18 1 61.38 285 TRP A CA 1
ATOM 2274 C C . TRP A 1 285 ? -2.008 -38.344 -4.234 1 61.38 285 TRP A C 1
ATOM 2276 O O . TRP A 1 285 ? -0.875 -37.875 -4.105 1 61.38 285 TRP A O 1
ATOM 2286 N N . ASP A 1 286 ? -2.471 -39.281 -5.105 1 79.62 286 ASP A N 1
ATOM 2287 C CA . ASP A 1 286 ? -1.653 -39.719 -6.238 1 79.62 286 ASP A CA 1
ATOM 2288 C C . ASP A 1 286 ? -2.145 -39.094 -7.539 1 79.62 286 ASP A C 1
ATOM 2290 O O . ASP A 1 286 ? -3.205 -39.469 -8.047 1 79.62 286 ASP A O 1
ATOM 2294 N N . GLU A 1 287 ? -1.496 -38.094 -8.094 1 88.88 287 GLU A N 1
ATOM 2295 C CA . GLU A 1 287 ? -1.841 -37.406 -9.328 1 88.88 287 GLU A CA 1
ATOM 2296 C C . GLU A 1 287 ? -2.182 -38.375 -10.438 1 88.88 287 GLU A C 1
ATOM 2298 O O . GLU A 1 287 ? -3.096 -38.125 -11.227 1 88.88 287 GLU A O 1
ATOM 2303 N N . LYS A 1 288 ? -1.547 -39.5 -10.398 1 88.5 288 LYS A N 1
ATOM 2304 C CA . LYS A 1 288 ? -1.781 -40.531 -11.43 1 88.5 288 LYS A CA 1
ATOM 2305 C C . LYS A 1 288 ? -3.199 -41.094 -11.336 1 88.5 288 LYS A C 1
ATOM 2307 O O . LYS A 1 288 ? -3.873 -41.25 -12.352 1 88.5 288 LYS A O 1
ATOM 2312 N N . GLN A 1 289 ? -3.566 -41.281 -10.125 1 88.12 289 GLN A N 1
ATOM 2313 C CA . GLN A 1 289 ? -4.891 -41.844 -9.906 1 88.12 289 GLN A CA 1
ATOM 2314 C C . GLN A 1 289 ? -5.988 -40.844 -10.258 1 88.12 289 GLN A C 1
ATOM 2316 O O . GLN A 1 289 ? -7.016 -41.219 -10.82 1 88.12 289 GLN A O 1
ATOM 2321 N N . ILE A 1 290 ? -5.797 -39.656 -9.977 1 92.94 290 ILE A N 1
ATOM 2322 C CA . ILE A 1 290 ? -6.781 -38.625 -10.258 1 92.94 290 ILE A CA 1
ATOM 2323 C C . ILE A 1 290 ? -6.93 -38.438 -11.766 1 92.94 290 ILE A C 1
ATOM 2325 O O . ILE A 1 290 ? -8.047 -38.406 -12.281 1 92.94 290 ILE A O 1
ATOM 2329 N N . LEU A 1 291 ? -5.824 -38.406 -12.484 1 94.56 291 LEU A N 1
ATOM 2330 C CA . LEU A 1 291 ? -5.871 -38.25 -13.93 1 94.56 291 LEU A CA 1
ATOM 2331 C C . LEU A 1 291 ? -6.52 -39.469 -14.594 1 94.56 291 LEU A C 1
ATOM 2333 O O . LEU A 1 291 ? -7.277 -39.312 -15.555 1 94.56 291 LEU A O 1
ATOM 2337 N N . ALA A 1 292 ? -6.215 -40.594 -13.984 1 91.81 292 ALA A N 1
ATOM 2338 C CA . ALA A 1 292 ? -6.844 -41.812 -14.516 1 91.81 292 ALA A CA 1
ATOM 2339 C C . ALA A 1 292 ? -8.359 -41.75 -14.344 1 91.81 292 ALA A C 1
ATOM 2341 O O . ALA A 1 292 ? -9.109 -42.125 -15.25 1 91.81 292 ALA A O 1
ATOM 2342 N N . LYS A 1 293 ? -8.758 -41.312 -13.227 1 91.81 293 LYS A N 1
ATOM 2343 C CA . LYS A 1 293 ? -10.188 -41.188 -12.961 1 91.81 293 LYS A CA 1
ATOM 2344 C C . LYS A 1 293 ? -10.836 -40.156 -13.898 1 91.81 293 LYS A C 1
ATOM 2346 O O . LYS A 1 293 ? -11.922 -40.406 -14.422 1 91.81 293 LYS A O 1
ATOM 2351 N N . ILE A 1 294 ? -10.188 -39.094 -14.117 1 94.88 294 ILE A N 1
ATOM 2352 C CA . ILE A 1 294 ? -10.719 -38.031 -14.961 1 94.88 294 ILE A CA 1
ATOM 2353 C C . ILE A 1 294 ? -10.898 -38.562 -16.391 1 94.88 294 ILE A C 1
ATOM 2355 O O . ILE A 1 294 ? -11.922 -38.281 -17.016 1 94.88 294 ILE A O 1
ATOM 2359 N N . HIS A 1 295 ? -9.977 -39.406 -16.859 1 92.88 295 HIS A N 1
ATOM 2360 C CA . HIS A 1 295 ? -9.977 -39.812 -18.25 1 92.88 295 HIS A CA 1
ATOM 2361 C C . HIS A 1 295 ? -10.484 -41.25 -18.391 1 92.88 295 HIS A C 1
ATOM 2363 O O . HIS A 1 295 ? -10.242 -41.906 -19.406 1 92.88 295 HIS A O 1
ATOM 2369 N N . ALA A 1 296 ? -11.125 -41.812 -17.375 1 88.75 296 ALA A N 1
ATOM 2370 C CA . ALA A 1 296 ? -11.555 -43.188 -17.344 1 88.75 296 ALA A CA 1
ATOM 2371 C C . ALA A 1 296 ? -12.445 -43.531 -18.547 1 88.75 296 ALA A C 1
ATOM 2373 O O . ALA A 1 296 ? -12.391 -44.625 -19.078 1 88.75 296 ALA A O 1
ATOM 2374 N N . ASN A 1 297 ? -13.266 -42.656 -19.031 1 87.25 297 ASN A N 1
ATOM 2375 C CA . ASN A 1 297 ? -14.188 -42.906 -20.141 1 87.25 297 ASN A CA 1
ATOM 2376 C C . ASN A 1 297 ? -13.75 -42.156 -21.406 1 87.25 297 ASN A C 1
ATOM 2378 O O . ASN A 1 297 ? -14.594 -41.688 -22.172 1 87.25 297 ASN A O 1
ATOM 2382 N N . GLY A 1 298 ? -12.438 -42.031 -21.516 1 87.56 298 GLY A N 1
ATOM 2383 C CA . GLY A 1 298 ? -11.891 -41.281 -22.625 1 87.56 298 GLY A CA 1
ATOM 2384 C C . GLY A 1 298 ? -11.32 -39.938 -22.219 1 87.56 298 GLY A C 1
ATOM 2385 O O . GLY A 1 298 ? -11.5 -39.5 -21.094 1 87.56 298 GLY A O 1
ATOM 2386 N N . PRO A 1 299 ? -10.711 -39.406 -23.156 1 90.12 299 PRO A N 1
ATOM 2387 C CA . PRO A 1 299 ? -10.094 -38.125 -22.844 1 90.12 299 PRO A CA 1
ATOM 2388 C C . PRO A 1 299 ? -11.117 -37.062 -22.406 1 90.12 299 PRO A C 1
ATOM 2390 O O . PRO A 1 299 ? -12.102 -36.812 -23.109 1 90.12 299 PRO A O 1
ATOM 2393 N N . TYR A 1 300 ? -10.969 -36.562 -21.266 1 93.69 300 TYR A N 1
ATOM 2394 C CA . TYR A 1 300 ? -11.805 -35.5 -20.766 1 93.69 300 TYR A CA 1
ATOM 2395 C C . TYR A 1 300 ? -11.305 -34.125 -21.266 1 93.69 300 TYR A C 1
ATOM 2397 O O . TYR A 1 300 ? -10.102 -33.875 -21.266 1 93.69 300 TYR A O 1
ATOM 2405 N N . PRO A 1 301 ? -12.164 -33.281 -21.703 1 93.25 301 PRO A N 1
ATOM 2406 C CA . PRO A 1 301 ? -11.719 -32.031 -22.297 1 93.25 301 PRO A CA 1
ATOM 2407 C C . PRO A 1 301 ? -11.031 -31.109 -21.297 1 93.25 301 PRO A C 1
ATOM 2409 O O . PRO A 1 301 ? -11.406 -31.078 -20.125 1 93.25 301 PRO A O 1
ATOM 2412 N N . ALA A 1 302 ? -10.008 -30.391 -21.75 1 94.62 302 ALA A N 1
ATOM 2413 C CA . ALA A 1 302 ? -9.328 -29.281 -21.062 1 94.62 302 ALA A CA 1
ATOM 2414 C C . ALA A 1 302 ? -8.602 -29.781 -19.812 1 94.62 302 ALA A C 1
ATOM 2416 O O . ALA A 1 302 ? -8.484 -29.062 -18.828 1 94.62 302 ALA A O 1
ATOM 2417 N N . VAL A 1 303 ? -8.258 -31 -19.75 1 95.62 303 VAL A N 1
ATOM 2418 C CA . VAL A 1 303 ? -7.398 -31.562 -18.719 1 95.62 303 VAL A CA 1
ATOM 2419 C C . VAL A 1 303 ? -6.234 -32.312 -19.375 1 95.62 303 VAL A C 1
ATOM 2421 O O . VAL A 1 303 ? -6.414 -33 -20.375 1 95.62 303 VAL A O 1
ATOM 2424 N N . VAL A 1 304 ? -5.137 -32.125 -18.828 1 94.5 304 VAL A N 1
ATOM 2425 C CA . VAL A 1 304 ? -3.932 -32.75 -19.359 1 94.5 304 VAL A CA 1
ATOM 2426 C C . VAL A 1 304 ? -4.098 -34.25 -19.406 1 94.5 304 VAL A C 1
ATOM 2428 O O . VAL A 1 304 ? -4.664 -34.844 -18.5 1 94.5 304 VAL A O 1
ATOM 2431 N N . ARG A 1 305 ? -3.559 -34.875 -20.438 1 92.25 305 ARG A N 1
ATOM 2432 C CA . ARG A 1 305 ? -3.629 -36.344 -20.594 1 92.25 305 ARG A CA 1
ATOM 2433 C C . ARG A 1 305 ? -2.305 -37 -20.219 1 92.25 305 ARG A C 1
ATOM 2435 O O . ARG A 1 305 ? -1.234 -36.469 -20.547 1 92.25 305 ARG A O 1
ATOM 2442 N N . MET A 1 306 ? -2.457 -38.031 -19.484 1 90.81 306 MET A N 1
ATOM 2443 C CA . MET A 1 306 ? -1.292 -38.812 -19.062 1 90.81 306 MET A CA 1
ATOM 2444 C C . MET A 1 306 ? -1.132 -40.031 -19.938 1 90.81 306 MET A C 1
ATOM 2446 O O . MET A 1 306 ? -2.102 -40.75 -20.188 1 90.81 306 MET A O 1
ATOM 2450 N N . CYS A 1 307 ? 0.104 -40.25 -20.391 1 86 307 CYS A N 1
ATOM 2451 C CA . CYS A 1 307 ? 0.417 -41.5 -21.125 1 86 307 CYS A CA 1
ATOM 2452 C C . CYS A 1 307 ? 0.76 -42.625 -20.172 1 86 307 CYS A C 1
ATOM 2454 O O . CYS A 1 307 ? 0.103 -43.656 -20.188 1 86 307 CYS A O 1
ATOM 2456 N N . PHE A 1 308 ? 1.787 -42.375 -19.438 1 85.19 308 PHE A N 1
ATOM 2457 C CA . PHE A 1 308 ? 2.188 -43.375 -18.422 1 85.19 308 PHE A CA 1
ATOM 2458 C C . PHE A 1 308 ? 3.027 -42.688 -17.344 1 85.19 308 PHE A C 1
ATOM 2460 O O . PHE A 1 308 ? 3.369 -41.531 -17.453 1 85.19 308 PHE A O 1
ATOM 2467 N N . ALA A 1 309 ? 3.248 -43.469 -16.328 1 88.25 309 ALA A N 1
ATOM 2468 C CA . ALA A 1 309 ? 4.066 -43 -15.195 1 88.25 309 ALA A CA 1
ATOM 2469 C C . ALA A 1 309 ? 4.977 -44.125 -14.695 1 88.25 309 ALA A C 1
ATOM 2471 O O . ALA A 1 309 ? 4.719 -45.312 -14.953 1 88.25 309 ALA A O 1
ATOM 2472 N N . ASP A 1 310 ? 6.102 -43.719 -14.117 1 88.62 310 ASP A N 1
ATOM 2473 C CA . ASP A 1 310 ? 7.074 -44.688 -13.602 1 88.62 310 ASP A CA 1
ATOM 2474 C C . ASP A 1 310 ? 7.633 -44.219 -12.258 1 88.62 310 ASP A C 1
ATOM 2476 O O . ASP A 1 310 ? 7.785 -43.031 -12.016 1 88.62 310 ASP A O 1
ATOM 2480 N N . GLU A 1 311 ? 7.871 -45.125 -11.398 1 87.62 311 GLU A N 1
ATOM 2481 C CA . GLU A 1 311 ? 8.602 -44.906 -10.156 1 87.62 311 GLU A CA 1
ATOM 2482 C C . GLU A 1 311 ? 10.07 -45.281 -10.289 1 87.62 311 GLU A C 1
ATOM 2484 O O . GLU A 1 311 ? 10.391 -46.406 -10.664 1 87.62 311 GLU A O 1
ATOM 2489 N N . ILE A 1 312 ? 10.891 -44.344 -9.961 1 89.75 312 ILE A N 1
ATOM 2490 C CA . ILE A 1 312 ? 12.328 -44.531 -10.156 1 89.75 312 ILE A CA 1
ATOM 2491 C C . ILE A 1 312 ? 12.977 -44.969 -8.844 1 89.75 312 ILE A C 1
ATOM 2493 O O . ILE A 1 312 ? 13.438 -44.125 -8.062 1 89.75 312 ILE A O 1
ATOM 2497 N N . MET A 1 313 ? 13.164 -46.188 -8.672 1 81.06 313 MET A N 1
ATOM 2498 C CA . MET A 1 313 ? 13.672 -46.75 -7.426 1 81.06 313 MET A CA 1
ATOM 2499 C C . MET A 1 313 ? 15.156 -46.469 -7.254 1 81.06 313 MET A C 1
ATOM 2501 O O . MET A 1 313 ? 15.656 -46.375 -6.129 1 81.06 313 MET A O 1
ATOM 2505 N N . GLN A 1 314 ? 15.852 -46.219 -8.258 1 77.75 314 GLN A N 1
ATOM 2506 C CA . GLN A 1 314 ? 17.297 -45.969 -8.242 1 77.75 314 GLN A CA 1
ATOM 2507 C C . GLN A 1 314 ? 17.625 -44.625 -7.625 1 77.75 314 GLN A C 1
ATOM 2509 O O . GLN A 1 314 ? 18.766 -44.344 -7.254 1 77.75 314 GLN A O 1
ATOM 2514 N N . ALA A 1 315 ? 16.672 -43.844 -7.527 1 80.56 315 ALA A N 1
ATOM 2515 C CA . ALA A 1 315 ? 16.922 -42.469 -7.043 1 80.56 315 ALA A CA 1
ATOM 2516 C C . ALA A 1 315 ? 16.125 -42.188 -5.766 1 80.56 315 ALA A C 1
ATOM 2518 O O . ALA A 1 315 ? 15.734 -41.062 -5.512 1 80.56 315 ALA A O 1
ATOM 2519 N N . ARG A 1 316 ? 15.914 -43.125 -5.031 1 78.69 316 ARG A N 1
ATOM 2520 C CA . ARG A 1 316 ? 15.18 -43 -3.781 1 78.69 316 ARG A CA 1
ATOM 2521 C C . ARG A 1 316 ? 15.992 -42.219 -2.746 1 78.69 316 ARG A C 1
ATOM 2523 O O . ARG A 1 316 ? 17.219 -42.344 -2.691 1 78.69 316 ARG A O 1
ATOM 2530 N N . CYS A 1 317 ? 15.336 -41.469 -2 1 83.19 317 CYS A N 1
ATOM 2531 C CA . CYS A 1 317 ? 15.938 -40.688 -0.924 1 83.19 317 CYS A CA 1
ATOM 2532 C C . CYS A 1 317 ? 15.109 -40.781 0.348 1 83.19 317 CYS A C 1
ATOM 2534 O O . CYS A 1 317 ? 14.086 -40.094 0.477 1 83.19 317 CYS A O 1
ATOM 2536 N N . GLY A 1 318 ? 15.578 -41.562 1.271 1 78.56 318 GLY A N 1
ATOM 2537 C CA . GLY A 1 318 ? 14.773 -41.719 2.471 1 78.56 318 GLY A CA 1
ATOM 2538 C C . GLY A 1 318 ? 13.383 -42.25 2.18 1 78.56 318 GLY A C 1
ATOM 2539 O O . GLY A 1 318 ? 13.219 -43.281 1.506 1 78.56 318 GLY A O 1
ATOM 2540 N N . ASP A 1 319 ? 12.43 -41.438 2.643 1 82.06 319 ASP A N 1
ATOM 2541 C CA . ASP A 1 319 ? 11.039 -41.844 2.457 1 82.06 319 ASP A CA 1
ATOM 2542 C C . ASP A 1 319 ? 10.453 -41.219 1.189 1 82.06 319 ASP A C 1
ATOM 2544 O O . ASP A 1 319 ? 9.25 -41.312 0.946 1 82.06 319 ASP A O 1
ATOM 2548 N N . HIS A 1 320 ? 11.352 -40.719 0.37 1 88 320 HIS A N 1
ATOM 2549 C CA . HIS A 1 320 ? 10.891 -40.125 -0.871 1 88 320 HIS A CA 1
ATOM 2550 C C . HIS A 1 320 ? 11.234 -41 -2.076 1 88 320 HIS A C 1
ATOM 2552 O O . HIS A 1 320 ? 12.312 -41.594 -2.135 1 88 320 HIS A O 1
ATOM 2558 N N . VAL A 1 321 ? 10.211 -41.062 -2.869 1 86.88 321 VAL A N 1
ATOM 2559 C CA . VAL A 1 321 ? 10.406 -41.812 -4.109 1 86.88 321 VAL A CA 1
ATOM 2560 C C . VAL A 1 321 ? 10.305 -40.875 -5.301 1 86.88 321 VAL A C 1
ATOM 2562 O O . VAL A 1 321 ? 9.469 -39.938 -5.305 1 86.88 321 VAL A O 1
ATOM 2565 N N . ARG A 1 322 ? 11.164 -41.125 -6.195 1 90.56 322 ARG A N 1
ATOM 2566 C CA . ARG A 1 322 ? 11.141 -40.312 -7.422 1 90.56 322 ARG A CA 1
ATOM 2567 C C . ARG A 1 322 ? 10.148 -40.906 -8.43 1 90.56 322 ARG A C 1
ATOM 2569 O O . ARG A 1 322 ? 10.188 -42.094 -8.727 1 90.56 322 ARG A O 1
ATOM 2576 N N . VAL A 1 323 ? 9.203 -40.031 -8.875 1 89.56 323 VAL A N 1
ATOM 2577 C CA . VAL A 1 323 ? 8.156 -40.438 -9.805 1 89.56 323 VAL A CA 1
ATOM 2578 C C . VAL A 1 323 ? 8.211 -39.594 -11.062 1 89.56 323 VAL A C 1
ATOM 2580 O O . VAL A 1 323 ? 8.406 -38.375 -10.984 1 89.56 323 VAL A O 1
ATOM 2583 N N . ARG A 1 324 ? 8.086 -40.281 -12.211 1 92 324 ARG A N 1
ATOM 2584 C CA . ARG A 1 324 ? 8.016 -39.562 -13.492 1 92 324 ARG A CA 1
ATOM 2585 C C . ARG A 1 324 ? 6.668 -39.812 -14.172 1 92 324 ARG A C 1
ATOM 2587 O O . ARG A 1 324 ? 6.246 -40.938 -14.352 1 92 324 ARG A O 1
ATOM 2594 N N . ILE A 1 325 ? 6.035 -38.688 -14.484 1 91 325 ILE A N 1
ATOM 2595 C CA . ILE A 1 325 ? 4.762 -38.75 -15.195 1 91 325 ILE A CA 1
ATOM 2596 C C . ILE A 1 325 ? 4.941 -38.188 -16.609 1 91 325 ILE A C 1
ATOM 2598 O O . ILE A 1 325 ? 5.449 -37.094 -16.797 1 91 325 ILE A O 1
ATOM 2602 N N . CYS A 1 326 ? 4.594 -38.969 -17.562 1 91.19 326 CYS A N 1
ATOM 2603 C CA . CYS A 1 326 ? 4.664 -38.562 -18.953 1 91.19 326 CYS A CA 1
ATOM 2604 C C . CYS A 1 326 ? 3.322 -38 -19.438 1 91.19 326 CYS A C 1
ATOM 2606 O O . CYS A 1 326 ? 2.305 -38.688 -19.344 1 91.19 326 CYS A O 1
ATOM 2608 N N . LEU A 1 327 ? 3.34 -36.875 -19.969 1 91 327 LEU A N 1
ATOM 2609 C CA . LEU A 1 327 ? 2.127 -36.156 -20.375 1 91 327 LEU A CA 1
ATOM 2610 C C . LEU A 1 327 ? 2.123 -35.875 -21.875 1 91 327 LEU A C 1
ATOM 2612 O O . LEU A 1 327 ? 3.184 -35.719 -22.484 1 91 327 LEU A O 1
ATOM 2616 N N . GLN A 1 328 ? 0.952 -35.75 -22.406 1 87.31 328 GLN A N 1
ATOM 2617 C CA . GLN A 1 328 ? 0.802 -35.688 -23.859 1 87.31 328 GLN A CA 1
ATOM 2618 C C . GLN A 1 328 ? 0.568 -34.25 -24.297 1 87.31 328 GLN A C 1
ATOM 2620 O O . GLN A 1 328 ? 0.731 -33.906 -25.484 1 87.31 328 GLN A O 1
ATOM 2625 N N . ASP A 1 329 ? 0.115 -33.469 -23.438 1 87.56 329 ASP A N 1
ATOM 2626 C CA . ASP A 1 329 ? -0.266 -32.094 -23.797 1 87.56 329 ASP A CA 1
ATOM 2627 C C . ASP A 1 329 ? 0.784 -31.094 -23.344 1 87.56 329 ASP A C 1
ATOM 2629 O O . ASP A 1 329 ? 1.387 -31.25 -22.281 1 87.56 329 ASP A O 1
ATOM 2633 N N . TYR A 1 330 ? 0.966 -30.109 -24.188 1 87.88 330 TYR A N 1
ATOM 2634 C CA . TYR A 1 330 ? 1.895 -29.031 -23.875 1 87.88 330 TYR A CA 1
ATOM 2635 C C . TYR A 1 330 ? 1.277 -27.672 -24.203 1 87.88 330 TYR A C 1
ATOM 2637 O O . TYR A 1 330 ? 0.542 -27.547 -25.188 1 87.88 330 TYR A O 1
ATOM 2645 N N . GLY A 1 331 ? 1.471 -26.734 -23.359 1 89.38 331 GLY A N 1
ATOM 2646 C CA . GLY A 1 331 ? 1.012 -25.375 -23.562 1 89.38 331 GLY A CA 1
ATOM 2647 C C . GLY A 1 331 ? 1.828 -24.359 -22.797 1 89.38 331 GLY A C 1
ATOM 2648 O O . GLY A 1 331 ? 2.855 -24.688 -22.203 1 89.38 331 GLY A O 1
ATOM 2649 N N . THR A 1 332 ? 1.436 -23.109 -22.984 1 90.06 332 THR A N 1
ATOM 2650 C CA . THR A 1 332 ? 2.033 -22.016 -22.219 1 90.06 332 THR A CA 1
ATOM 2651 C C . THR A 1 332 ? 1.135 -21.625 -21.047 1 90.06 332 THR A C 1
ATOM 2653 O O . THR A 1 332 ? -0.035 -22 -21 1 90.06 332 THR A O 1
ATOM 2656 N N . ASP A 1 333 ? 1.721 -20.984 -20.141 1 90.88 333 ASP A N 1
ATOM 2657 C CA . ASP A 1 333 ? 0.953 -20.672 -18.938 1 90.88 333 ASP A CA 1
ATOM 2658 C C . ASP A 1 333 ? -0.048 -19.547 -19.188 1 90.88 333 ASP A C 1
ATOM 2660 O O . ASP A 1 333 ? 0.004 -18.891 -20.234 1 90.88 333 ASP A O 1
ATOM 2664 N N . PHE A 1 334 ? -0.859 -19.328 -18.281 1 95.06 334 PHE A N 1
ATOM 2665 C CA . PHE A 1 334 ? -1.975 -18.391 -18.344 1 95.06 334 PHE A CA 1
ATOM 2666 C C . PHE A 1 334 ? -1.474 -16.969 -18.562 1 95.06 334 PHE A C 1
ATOM 2668 O O . PHE A 1 334 ? -2.133 -16.172 -19.234 1 95.06 334 PHE A O 1
ATOM 2675 N N . LEU A 1 335 ? -0.387 -16.547 -18.047 1 91.62 335 LEU A N 1
ATOM 2676 C CA . LEU A 1 335 ? 0.117 -15.188 -18.094 1 91.62 335 LEU A CA 1
ATOM 2677 C C . LEU A 1 335 ? 0.634 -14.844 -19.484 1 91.62 335 LEU A C 1
ATOM 2679 O O . LEU A 1 335 ? 0.865 -13.672 -19.797 1 91.62 335 LEU A O 1
ATOM 2683 N N . SER A 1 336 ? 0.766 -15.852 -20.297 1 91.5 336 SER A N 1
ATOM 2684 C CA . SER A 1 336 ? 1.241 -15.633 -21.672 1 91.5 336 SER A CA 1
ATOM 2685 C C . SER A 1 336 ? 0.129 -15.094 -22.562 1 91.5 336 SER A C 1
ATOM 2687 O O . SER A 1 336 ? 0.388 -14.633 -23.672 1 91.5 336 SER A O 1
ATOM 2689 N N . LEU A 1 337 ? -1.073 -15.156 -22.078 1 95.69 337 LEU A N 1
ATOM 2690 C CA . LEU A 1 337 ? -2.189 -14.617 -22.844 1 95.69 337 LEU A CA 1
ATOM 2691 C C . LEU A 1 337 ? -1.921 -13.164 -23.25 1 95.69 337 LEU A C 1
ATOM 2693 O O . LEU A 1 337 ? -1.422 -12.375 -22.438 1 95.69 337 LEU A O 1
ATOM 2697 N N . LYS A 1 338 ? -2.357 -12.805 -24.406 1 94.75 338 LYS A N 1
ATOM 2698 C CA . LYS A 1 338 ? -1.884 -11.539 -24.969 1 94.75 338 LYS A CA 1
ATOM 2699 C C . LYS A 1 338 ? -2.967 -10.469 -24.906 1 94.75 338 LYS A C 1
ATOM 2701 O O . LYS A 1 338 ? -2.666 -9.273 -24.922 1 94.75 338 LYS A O 1
ATOM 2706 N N . THR A 1 339 ? -4.203 -10.883 -24.906 1 97.38 339 THR A N 1
ATOM 2707 C CA . THR A 1 339 ? -5.277 -9.898 -24.984 1 97.38 339 THR A CA 1
ATOM 2708 C C . THR A 1 339 ? -6.301 -10.117 -23.875 1 97.38 339 THR A C 1
ATOM 2710 O O . THR A 1 339 ? -6.398 -11.211 -23.312 1 97.38 339 THR A O 1
ATOM 2713 N N . PRO A 1 340 ? -7.117 -9.062 -23.578 1 98.06 340 PRO A N 1
ATOM 2714 C CA . PRO A 1 340 ? -8.234 -9.234 -22.641 1 98.06 340 PRO A CA 1
ATOM 2715 C C . PRO A 1 340 ? -9.234 -10.289 -23.094 1 98.06 340 PRO A C 1
ATOM 2717 O O . PRO A 1 340 ? -9.742 -11.062 -22.281 1 98.06 340 PRO A O 1
ATOM 2720 N N . ARG A 1 341 ? -9.477 -10.391 -24.391 1 97.88 341 ARG A N 1
ATOM 2721 C CA . ARG A 1 341 ? -10.398 -11.391 -24.938 1 97.88 341 ARG A CA 1
ATOM 2722 C C . ARG A 1 341 ? -9.945 -12.797 -24.578 1 97.88 341 ARG A C 1
ATOM 2724 O O . ARG A 1 341 ? -10.734 -13.602 -24.062 1 97.88 341 ARG A O 1
ATOM 2731 N N . ASP A 1 342 ? -8.688 -13.016 -24.859 1 96.81 342 ASP A N 1
ATOM 2732 C CA . ASP A 1 342 ? -8.141 -14.336 -24.562 1 96.81 342 ASP A CA 1
ATOM 2733 C C . ASP A 1 342 ? -8.242 -14.648 -23.062 1 96.81 342 ASP A C 1
ATOM 2735 O O . ASP A 1 342 ? -8.547 -15.781 -22.688 1 96.81 342 ASP A O 1
ATOM 2739 N N . MET A 1 343 ? -7.945 -13.672 -22.281 1 98 343 MET A N 1
ATOM 2740 C CA . MET A 1 343 ? -7.977 -13.852 -20.844 1 98 343 MET A CA 1
ATOM 2741 C C . MET A 1 343 ? -9.398 -14.141 -20.359 1 98 343 MET A C 1
ATOM 2743 O O . MET A 1 343 ? -9.609 -15.047 -19.547 1 98 343 MET A O 1
ATOM 2747 N N . ILE A 1 344 ? -10.367 -13.469 -20.828 1 98.5 344 ILE A N 1
ATOM 2748 C CA . ILE A 1 344 ? -11.766 -13.617 -20.453 1 98.5 344 ILE A CA 1
ATOM 2749 C C . ILE A 1 344 ? -12.266 -15 -20.875 1 98.5 344 ILE A C 1
ATOM 2751 O O . ILE A 1 344 ? -12.93 -15.688 -20.094 1 98.5 344 ILE A O 1
ATOM 2755 N N . TYR A 1 345 ? -11.891 -15.375 -22.062 1 98 345 TYR A N 1
ATOM 2756 C CA . TYR A 1 345 ? -12.289 -16.688 -22.562 1 98 345 TYR A CA 1
ATOM 2757 C C . TYR A 1 345 ? -11.656 -17.797 -21.719 1 98 345 TYR A C 1
ATOM 2759 O O . TYR A 1 345 ? -12.328 -18.766 -21.359 1 98 345 TYR A O 1
ATOM 2767 N N . ALA A 1 346 ? -10.383 -17.625 -21.453 1 98.25 346 ALA A N 1
ATOM 2768 C CA . ALA A 1 346 ? -9.68 -18.609 -20.641 1 98.25 346 ALA A CA 1
ATOM 2769 C C . ALA A 1 346 ? -10.312 -18.734 -19.266 1 98.25 346 ALA A C 1
ATOM 2771 O O . ALA A 1 346 ? -10.445 -19.844 -18.734 1 98.25 346 ALA A O 1
ATOM 2772 N N . LEU A 1 347 ? -10.703 -17.625 -18.703 1 98.62 347 LEU A N 1
ATOM 2773 C CA . LEU A 1 347 ? -11.312 -17.609 -17.391 1 98.62 347 LEU A CA 1
ATOM 2774 C C . LEU A 1 347 ? -12.641 -18.359 -17.391 1 98.62 347 LEU A C 1
ATOM 2776 O O . LEU A 1 347 ? -12.922 -19.141 -16.484 1 98.62 347 LEU A O 1
ATOM 2780 N N . TYR A 1 348 ? -13.453 -18.078 -18.391 1 98.69 348 TYR A N 1
ATOM 2781 C CA . TYR A 1 348 ? -14.727 -18.781 -18.484 1 98.69 348 TYR A CA 1
ATOM 2782 C C . TYR A 1 348 ? -14.508 -20.281 -18.578 1 98.69 348 TYR A C 1
ATOM 2784 O O . TYR A 1 348 ? -15.18 -21.062 -17.906 1 98.69 348 TYR A O 1
ATOM 2792 N N . ASP A 1 349 ? -13.609 -20.672 -19.438 1 98.06 349 ASP A N 1
ATOM 2793 C CA . ASP A 1 349 ? -13.344 -22.094 -19.656 1 98.06 349 ASP A CA 1
ATOM 2794 C C . ASP A 1 349 ? -12.797 -22.75 -18.406 1 98.06 349 ASP A C 1
ATOM 2796 O O . ASP A 1 349 ? -13.094 -23.906 -18.125 1 98.06 349 ASP A O 1
ATOM 2800 N N . LEU A 1 350 ? -11.953 -22.016 -17.672 1 98.62 350 LEU A N 1
ATOM 2801 C CA . LEU A 1 350 ? -11.453 -22.516 -16.406 1 98.62 350 LEU A CA 1
ATOM 2802 C C . LEU A 1 350 ? -12.594 -22.828 -15.453 1 98.62 350 LEU A C 1
ATOM 2804 O O . LEU A 1 350 ? -12.617 -23.906 -14.844 1 98.62 350 LEU A O 1
ATOM 2808 N N . LEU A 1 351 ? -13.516 -21.891 -15.352 1 98.69 351 LEU A N 1
ATOM 2809 C CA . LEU A 1 351 ? -14.664 -22.109 -14.469 1 98.69 351 LEU A CA 1
ATOM 2810 C C . LEU A 1 351 ? -15.508 -23.281 -14.953 1 98.69 351 LEU A C 1
ATOM 2812 O O . LEU A 1 351 ? -15.984 -24.078 -14.141 1 98.69 351 LEU A O 1
ATOM 2816 N N . GLU A 1 352 ? -15.641 -23.375 -16.219 1 98.31 352 GLU A N 1
ATOM 2817 C CA . GLU A 1 352 ? -16.453 -24.453 -16.781 1 98.31 352 GLU A CA 1
ATOM 2818 C C . GLU A 1 352 ? -15.82 -25.812 -16.516 1 98.31 352 GLU A C 1
ATOM 2820 O O . GLU A 1 352 ? -16.516 -26.75 -16.125 1 98.31 352 GLU A O 1
ATOM 2825 N N . VAL A 1 353 ? -14.57 -25.938 -16.766 1 97.75 353 VAL A N 1
ATOM 2826 C CA . VAL A 1 353 ? -13.922 -27.234 -16.594 1 97.75 353 VAL A CA 1
ATOM 2827 C C . VAL A 1 353 ? -13.898 -27.625 -15.125 1 97.75 353 VAL A C 1
ATOM 2829 O O . VAL A 1 353 ? -14.125 -28.781 -14.773 1 97.75 353 VAL A O 1
ATOM 2832 N N . THR A 1 354 ? -13.594 -26.734 -14.219 1 98.38 354 THR A N 1
ATOM 2833 C CA . THR A 1 354 ? -13.578 -27.062 -12.797 1 98.38 354 THR A CA 1
ATOM 2834 C C . THR A 1 354 ? -14.969 -27.438 -12.305 1 98.38 354 THR A C 1
ATOM 2836 O O . THR A 1 354 ? -15.125 -28.375 -11.523 1 98.38 354 THR A O 1
ATOM 2839 N N . ARG A 1 355 ? -15.945 -26.703 -12.773 1 97.88 355 ARG A N 1
ATOM 2840 C CA . ARG A 1 355 ? -17.328 -27.031 -12.445 1 97.88 355 ARG A CA 1
ATOM 2841 C C . ARG A 1 355 ? -17.688 -28.438 -12.93 1 97.88 355 ARG A C 1
ATOM 2843 O O . ARG A 1 355 ? -18.266 -29.219 -12.172 1 97.88 355 ARG A O 1
ATOM 2850 N N . SER A 1 356 ? -17.344 -28.734 -14.141 1 96.75 356 SER A N 1
ATOM 2851 C CA . SER A 1 356 ? -17.688 -30.016 -14.742 1 96.75 356 SER A CA 1
ATOM 2852 C C . SER A 1 356 ? -16.938 -31.156 -14.078 1 96.75 356 SER A C 1
ATOM 2854 O O . SER A 1 356 ? -17.469 -32.25 -13.906 1 96.75 356 SER A O 1
ATOM 2856 N N . LEU A 1 357 ? -15.656 -30.938 -13.75 1 97.12 357 LEU A N 1
ATOM 2857 C CA . LEU A 1 357 ? -14.891 -31.953 -13.031 1 97.12 357 LEU A CA 1
ATOM 2858 C C . LEU A 1 357 ? -15.555 -32.281 -11.695 1 97.12 357 LEU A C 1
ATOM 2860 O O . LEU A 1 357 ? -15.617 -33.438 -11.297 1 97.12 357 LEU A O 1
ATOM 2864 N N . TYR A 1 358 ? -15.977 -31.266 -11.047 1 96.88 358 TYR A N 1
ATOM 2865 C CA . TYR A 1 358 ? -16.641 -31.422 -9.758 1 96.88 358 TYR A CA 1
ATOM 2866 C C . TYR A 1 358 ? -17.938 -32.219 -9.914 1 96.88 358 TYR A C 1
ATOM 2868 O O . TYR A 1 358 ? -18.188 -33.156 -9.133 1 96.88 358 TYR A O 1
ATOM 2876 N N . LEU A 1 359 ? -18.703 -31.906 -10.891 1 95.38 359 LEU A N 1
ATOM 2877 C CA . LEU A 1 359 ? -20.031 -32.5 -11.047 1 95.38 359 LEU A CA 1
ATOM 2878 C C . LEU A 1 359 ? -19.938 -33.906 -11.664 1 95.38 359 LEU A C 1
ATOM 2880 O O . LEU A 1 359 ? -20.625 -34.812 -11.234 1 95.38 359 LEU A O 1
ATOM 2884 N N . ASP A 1 360 ? -19.031 -34.031 -12.719 1 94.44 360 ASP A N 1
ATOM 2885 C CA . ASP A 1 360 ? -18.953 -35.25 -13.5 1 94.44 360 ASP A CA 1
ATOM 2886 C C . ASP A 1 360 ? -18.062 -36.281 -12.805 1 94.44 360 ASP A C 1
ATOM 2888 O O . ASP A 1 360 ? -18.359 -37.5 -12.836 1 94.44 360 ASP A O 1
ATOM 2892 N N . ARG A 1 361 ? -17 -35.812 -12.258 1 94.56 361 ARG A N 1
ATOM 2893 C CA . ARG A 1 361 ? -15.969 -36.75 -11.812 1 94.56 361 ARG A CA 1
ATOM 2894 C C . ARG A 1 361 ? -15.75 -36.625 -10.305 1 94.56 361 ARG A C 1
ATOM 2896 O O . ARG A 1 361 ? -15.008 -37.438 -9.727 1 94.56 361 ARG A O 1
ATOM 2903 N N . LYS A 1 362 ? -16.344 -35.688 -9.648 1 94.56 362 LYS A N 1
ATOM 2904 C CA . LYS A 1 362 ? -16.188 -35.438 -8.219 1 94.56 362 LYS A CA 1
ATOM 2905 C C . LYS A 1 362 ? -14.734 -35.188 -7.855 1 94.56 362 LYS A C 1
ATOM 2907 O O . LYS A 1 362 ? -14.203 -35.75 -6.914 1 94.56 362 LYS A O 1
ATOM 2912 N N . ILE A 1 363 ? -14.164 -34.281 -8.672 1 95.5 363 ILE A N 1
ATOM 2913 C CA . ILE A 1 363 ? -12.758 -33.938 -8.469 1 95.5 363 ILE A CA 1
ATOM 2914 C C . ILE A 1 363 ? -12.633 -32.438 -8.227 1 95.5 363 ILE A C 1
ATOM 2916 O O . ILE A 1 363 ? -13.242 -31.625 -8.938 1 95.5 363 ILE A O 1
ATOM 2920 N N . LEU A 1 364 ? -11.938 -32.062 -7.176 1 96.19 364 LEU A N 1
ATOM 2921 C CA . LEU A 1 364 ? -11.484 -30.703 -6.945 1 96.19 364 LEU A CA 1
ATOM 2922 C C . LEU A 1 364 ? -10.008 -30.562 -7.305 1 96.19 364 LEU A C 1
ATOM 2924 O O . LEU A 1 364 ? -9.195 -31.438 -6.996 1 96.19 364 LEU A O 1
ATOM 2928 N N . HIS A 1 365 ? -9.625 -29.516 -8.008 1 96.62 365 HIS A N 1
ATOM 2929 C CA . HIS A 1 365 ? -8.227 -29.297 -8.344 1 96.62 365 HIS A CA 1
ATOM 2930 C C . HIS A 1 365 ? -7.434 -28.812 -7.137 1 96.62 365 HIS A C 1
ATOM 2932 O O . HIS A 1 365 ? -6.367 -29.359 -6.832 1 96.62 365 HIS A O 1
ATOM 2938 N N . ARG A 1 366 ? -7.887 -27.703 -6.414 1 95.88 366 ARG A N 1
ATOM 2939 C CA . ARG A 1 366 ? -7.465 -27.188 -5.117 1 95.88 366 ARG A CA 1
ATOM 2940 C C . ARG A 1 366 ? -6.168 -26.406 -5.234 1 95.88 366 ARG A C 1
ATOM 2942 O O . ARG A 1 366 ? -5.656 -25.891 -4.238 1 95.88 366 ARG A O 1
ATOM 2949 N N . ASP A 1 367 ? -5.578 -26.203 -6.445 1 94.44 367 ASP A N 1
ATOM 2950 C CA . ASP A 1 367 ? -4.359 -25.422 -6.609 1 94.44 367 ASP A CA 1
ATOM 2951 C C . ASP A 1 367 ? -4.359 -24.672 -7.941 1 94.44 367 ASP A C 1
ATOM 2953 O O . ASP A 1 367 ? -3.389 -24.75 -8.703 1 94.44 367 ASP A O 1
ATOM 2957 N N . ILE A 1 368 ? -5.398 -24.016 -8.18 1 97.69 368 ILE A N 1
ATOM 2958 C CA . ILE A 1 368 ? -5.504 -23.203 -9.383 1 97.69 368 ILE A CA 1
ATOM 2959 C C . ILE A 1 368 ? -4.559 -22.016 -9.281 1 97.69 368 ILE A C 1
ATOM 2961 O O . ILE A 1 368 ? -4.594 -21.266 -8.305 1 97.69 368 ILE A O 1
ATOM 2965 N N . SER A 1 369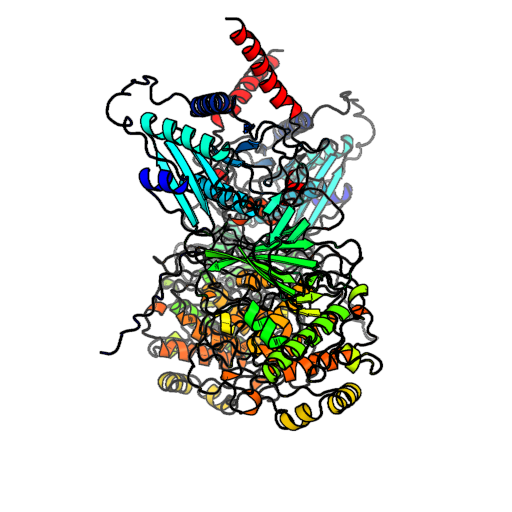 ? -3.711 -21.828 -10.234 1 95.44 369 SER A N 1
ATOM 2966 C CA . SER A 1 369 ? -2.752 -20.734 -10.375 1 95.44 369 SER A CA 1
ATOM 2967 C C . SER A 1 369 ? -2.371 -20.531 -11.844 1 95.44 369 SER A C 1
ATOM 2969 O O . SER A 1 369 ? -2.701 -21.359 -12.695 1 95.44 369 SER A O 1
ATOM 2971 N N . PRO A 1 370 ? -1.779 -19.438 -12.211 1 93.25 370 PRO A N 1
ATOM 2972 C CA . PRO A 1 370 ? -1.47 -19.188 -13.617 1 93.25 370 PRO A CA 1
ATOM 2973 C C . PRO A 1 370 ? -0.598 -20.266 -14.242 1 93.25 370 PRO A C 1
ATOM 2975 O O . PRO A 1 370 ? -0.647 -20.484 -15.453 1 93.25 370 PRO A O 1
ATOM 2978 N N . TRP A 1 371 ? 0.098 -21 -13.461 1 91.81 371 TRP A N 1
ATOM 2979 C CA . TRP A 1 371 ? 1.053 -21.984 -13.961 1 91.81 371 TRP A CA 1
ATOM 2980 C C . TRP A 1 371 ? 0.417 -23.375 -14.055 1 91.81 371 TRP A C 1
ATOM 2982 O O . TRP A 1 371 ? 0.994 -24.281 -14.648 1 91.81 371 TRP A O 1
ATOM 2992 N N . ASN A 1 372 ? -0.767 -23.438 -13.547 1 95.88 372 ASN A N 1
ATOM 2993 C CA . ASN A 1 372 ? -1.481 -24.703 -13.641 1 95.88 372 ASN A CA 1
ATOM 2994 C C . ASN A 1 372 ? -2.623 -24.625 -14.656 1 95.88 372 ASN A C 1
ATOM 2996 O O . ASN A 1 372 ? -3.41 -25.562 -14.773 1 95.88 372 ASN A O 1
ATOM 3000 N N . ILE A 1 373 ? -2.713 -23.5 -15.258 1 97.75 373 ILE A N 1
ATOM 3001 C CA . ILE A 1 373 ? -3.605 -23.297 -16.391 1 97.75 373 ILE A CA 1
ATOM 3002 C C . ILE A 1 373 ? -2.783 -23.109 -17.672 1 97.75 373 ILE A C 1
ATOM 3004 O O . ILE A 1 373 ? -2.209 -22.031 -17.891 1 97.75 373 ILE A O 1
ATOM 3008 N N . MET A 1 374 ? -2.898 -24.078 -18.5 1 95.94 374 MET A N 1
ATOM 3009 C CA . MET A 1 374 ? -2.078 -24.016 -19.703 1 95.94 374 MET A CA 1
ATOM 3010 C C . MET A 1 374 ? -2.902 -23.547 -20.906 1 95.94 374 MET A C 1
ATOM 3012 O O . MET A 1 374 ? -4.078 -23.906 -21.031 1 95.94 374 MET A O 1
ATOM 3016 N N . ILE A 1 375 ? -2.24 -22.812 -21.719 1 94.75 375 ILE A N 1
ATOM 3017 C CA . ILE A 1 375 ? -2.857 -22.297 -22.938 1 94.75 375 ILE A CA 1
ATOM 3018 C C . ILE A 1 375 ? -2.369 -23.109 -24.141 1 94.75 375 ILE A C 1
ATOM 3020 O O . ILE A 1 375 ? -1.162 -23.219 -24.359 1 94.75 375 ILE A O 1
ATOM 3024 N N . ARG A 1 376 ? -3.324 -23.578 -24.844 1 89.69 376 ARG A N 1
ATOM 3025 C CA . ARG A 1 376 ? -2.996 -24.359 -26.031 1 89.69 376 ARG A CA 1
ATOM 3026 C C . ARG A 1 376 ? -2.514 -23.469 -27.156 1 89.69 376 ARG A C 1
ATOM 3028 O O . ARG A 1 376 ? -3.043 -22.375 -27.359 1 89.69 376 ARG A O 1
ATOM 3035 N N . SER A 1 377 ? -1.467 -23.953 -27.812 1 77.38 377 SER A N 1
ATOM 3036 C CA . SER A 1 377 ? -1.076 -23.266 -29.031 1 77.38 377 SER A CA 1
ATOM 3037 C C . SER A 1 377 ? -2.072 -23.531 -30.156 1 77.38 377 SER A C 1
ATOM 3039 O O . SER A 1 377 ? -2.746 -24.562 -30.172 1 77.38 377 SER A O 1
ATOM 3041 N N . SER A 1 378 ? -2.371 -22.562 -30.953 1 62.03 378 SER A N 1
ATOM 3042 C CA . SER A 1 378 ? -3.328 -22.672 -32.031 1 62.03 378 SER A CA 1
ATOM 3043 C C . SER A 1 378 ? -3.115 -23.969 -32.844 1 62.03 378 SER A C 1
ATOM 3045 O O . SER A 1 378 ? -4.074 -24.562 -33.312 1 62.03 378 SER A O 1
ATOM 3047 N N . GLU A 1 379 ? -1.941 -24.422 -32.938 1 54.75 379 GLU A N 1
ATOM 3048 C CA . GLU A 1 379 ? -1.598 -25.578 -33.75 1 54.75 379 GLU A CA 1
ATOM 3049 C C . GLU A 1 379 ? -2.084 -26.875 -33.125 1 54.75 379 GLU A C 1
ATOM 3051 O O . GLU A 1 379 ? -2.332 -27.859 -33.812 1 54.75 379 GLU A O 1
ATOM 3056 N N . HIS A 1 380 ? -2.275 -26.922 -31.859 1 55.47 380 HIS A N 1
ATOM 3057 C CA . HIS A 1 380 ? -2.5 -28.172 -31.156 1 55.47 380 HIS A CA 1
ATOM 3058 C C . HIS A 1 380 ? -3.959 -28.328 -30.75 1 55.47 380 HIS A C 1
ATOM 3060 O O . HIS A 1 380 ? -4.348 -29.359 -30.188 1 55.47 380 HIS A O 1
ATOM 3066 N N . THR A 1 381 ? -4.895 -27.359 -30.938 1 55.19 381 THR A N 1
ATOM 3067 C CA . THR A 1 381 ? -6.266 -27.391 -30.438 1 55.19 381 THR A CA 1
ATOM 3068 C C . THR A 1 381 ? -7.09 -28.422 -31.203 1 55.19 381 THR A C 1
ATOM 3070 O O . THR A 1 381 ? -8.133 -28.875 -30.734 1 55.19 381 THR A O 1
ATOM 3073 N N . GLU A 1 382 ? -6.785 -28.781 -32.438 1 51.56 382 GLU A N 1
ATOM 3074 C CA . GLU A 1 382 ? -7.742 -29.391 -33.375 1 51.56 382 GLU A CA 1
ATOM 3075 C C . GLU A 1 382 ? -8.141 -30.797 -32.906 1 51.56 382 GLU A C 1
ATOM 3077 O O . GLU A 1 382 ? -9.25 -31.234 -33.188 1 51.56 382 GLU A O 1
ATOM 3082 N N . ARG A 1 383 ? -7.277 -31.812 -32.469 1 57.5 383 ARG A N 1
ATOM 3083 C CA . ARG A 1 383 ? -7.582 -33.188 -32.781 1 57.5 383 ARG A CA 1
ATOM 3084 C C . ARG A 1 383 ? -7.867 -34 -31.516 1 57.5 383 ARG A C 1
ATOM 3086 O O . ARG A 1 383 ? -7.688 -35.219 -31.484 1 57.5 383 ARG A O 1
ATOM 3093 N N . ILE A 1 384 ? -8.383 -33.281 -30.422 1 59.59 384 ILE A N 1
ATOM 3094 C CA . ILE A 1 384 ? -8.547 -34.25 -29.328 1 59.59 384 ILE A CA 1
ATOM 3095 C C . ILE A 1 384 ? -10 -34.719 -29.281 1 59.59 384 ILE A C 1
ATOM 3097 O O . ILE A 1 384 ? -10.922 -33.906 -29.109 1 59.59 384 ILE A O 1
ATOM 3101 N N . GLU A 1 385 ? -10.258 -35.938 -29.703 1 61.34 385 GLU A N 1
ATOM 3102 C CA . GLU A 1 385 ? -11.578 -36.531 -29.531 1 61.34 385 GLU A CA 1
ATOM 3103 C C . GLU A 1 385 ? -11.922 -36.719 -28.062 1 61.34 385 GLU A C 1
ATOM 3105 O O . GLU A 1 385 ? -11.227 -37.406 -27.328 1 61.34 385 GLU A O 1
ATOM 3110 N N . THR A 1 386 ? -12.914 -35.906 -27.594 1 72.31 386 THR A N 1
ATOM 3111 C CA . THR A 1 386 ? -13.266 -35.875 -26.172 1 72.31 386 THR A CA 1
ATOM 3112 C C . THR A 1 386 ? -14.367 -36.906 -25.875 1 72.31 386 THR A C 1
ATOM 3114 O O . THR A 1 386 ? -15.055 -37.344 -26.797 1 72.31 386 THR A O 1
ATOM 3117 N N . CYS A 1 387 ? -14.445 -37.344 -24.625 1 74.31 387 CYS A N 1
ATOM 3118 C CA . CYS A 1 387 ? -15.438 -38.312 -24.172 1 74.31 387 CYS A CA 1
ATOM 3119 C C . CYS A 1 387 ? -16.859 -37.781 -24.375 1 74.31 387 CYS A C 1
ATOM 3121 O O . CYS A 1 387 ? -17.109 -36.594 -24.141 1 74.31 387 CYS A O 1
ATOM 3123 N N . SER A 1 388 ? -17.656 -38.594 -24.875 1 67.81 388 SER A N 1
ATOM 3124 C CA . SER A 1 388 ? -19.016 -38.25 -25.234 1 67.81 388 SER A CA 1
ATOM 3125 C C . SER A 1 388 ? -19.828 -37.844 -24 1 67.81 388 SER A C 1
ATOM 3127 O O . SER A 1 388 ? -20.797 -37.094 -24.125 1 67.81 388 SER A O 1
ATOM 3129 N N . THR A 1 389 ? -19.422 -38.188 -22.812 1 74.69 389 THR A N 1
ATOM 3130 C CA . THR A 1 389 ? -20.203 -37.938 -21.609 1 74.69 389 THR A CA 1
ATOM 3131 C C . THR A 1 389 ? -19.719 -36.688 -20.922 1 74.69 389 THR A C 1
ATOM 3133 O O . THR A 1 389 ? -20.281 -36.281 -19.891 1 74.69 389 THR A O 1
ATOM 3136 N N . ALA A 1 390 ? -18.766 -36.062 -21.594 1 79.31 390 ALA A N 1
ATOM 3137 C CA . ALA A 1 390 ? -18.266 -34.844 -20.969 1 79.31 390 ALA A CA 1
ATOM 3138 C C . ALA A 1 390 ? -19.281 -33.719 -21.078 1 79.31 390 ALA A C 1
ATOM 3140 O O . ALA A 1 390 ? -19.891 -33.531 -22.125 1 79.31 390 ALA A O 1
ATOM 3141 N N . SER A 1 391 ? -19.422 -32.875 -20 1 85.38 391 SER A N 1
ATOM 3142 C CA . SER A 1 391 ? -20.547 -31.953 -19.922 1 85.38 391 SER A CA 1
ATOM 3143 C C . SER A 1 391 ? -20.125 -30.547 -20.312 1 85.38 391 SER A C 1
ATOM 3145 O O . SER A 1 391 ? -20.953 -29.719 -20.703 1 85.38 391 SER A O 1
ATOM 3147 N N . PRO A 1 392 ? -18.828 -30.297 -20.25 1 92.06 392 PRO A N 1
ATOM 3148 C CA . PRO A 1 392 ? -18.516 -28.875 -20.375 1 92.06 392 PRO A CA 1
ATOM 3149 C C . PRO A 1 392 ? -18.766 -28.344 -21.781 1 92.06 392 PRO A C 1
ATOM 3151 O O . PRO A 1 392 ? -18.516 -29.031 -22.766 1 92.06 392 PRO A O 1
ATOM 3154 N N . VAL A 1 393 ? -19.359 -27.203 -21.844 1 95.19 393 VAL A N 1
ATOM 3155 C CA . VAL A 1 393 ? -19.469 -26.391 -23.062 1 95.19 393 VAL A CA 1
ATOM 3156 C C . VAL A 1 393 ? -18.641 -25.125 -22.922 1 95.19 393 VAL A C 1
ATOM 3158 O O . VAL A 1 393 ? -18.922 -24.266 -22.062 1 95.19 393 VAL A O 1
ATOM 3161 N N . PHE A 1 394 ? -17.703 -25 -23.781 1 95.69 394 PHE A N 1
ATOM 3162 C CA . PHE A 1 394 ? -16.734 -23.922 -23.594 1 95.69 394 PHE A CA 1
ATOM 3163 C C . PHE A 1 394 ? -17.156 -22.688 -24.391 1 95.69 394 PHE A C 1
ATOM 3165 O O . PHE A 1 394 ? -18.047 -22.75 -25.234 1 95.69 394 PHE A O 1
ATOM 3172 N N . ILE A 1 395 ? -16.578 -21.594 -24.125 1 97.12 395 ILE A N 1
ATOM 3173 C CA . ILE A 1 395 ? -17.078 -20.281 -24.469 1 97.12 395 ILE A CA 1
ATOM 3174 C C . ILE A 1 395 ? -17.047 -20.078 -25.984 1 97.12 395 ILE A C 1
ATOM 3176 O O . ILE A 1 395 ? -17.891 -19.391 -26.547 1 97.12 395 ILE A O 1
ATOM 3180 N N . ARG A 1 396 ? -16.078 -20.656 -26.656 1 94.25 396 ARG A N 1
ATOM 3181 C CA . ARG A 1 396 ? -16 -20.469 -28.109 1 94.25 396 ARG A CA 1
ATOM 3182 C C . ARG A 1 396 ? -17.25 -21.016 -28.797 1 94.25 396 ARG A C 1
ATOM 3184 O O . ARG A 1 396 ? -17.734 -20.438 -29.75 1 94.25 396 ARG A O 1
ATOM 3191 N N . HIS A 1 397 ? -17.734 -22.109 -28.328 1 95.12 397 HIS A N 1
ATOM 3192 C CA . HIS A 1 397 ? -18.969 -22.672 -28.844 1 95.12 397 HIS A CA 1
ATOM 3193 C C . HIS A 1 397 ? -20.156 -21.781 -28.5 1 95.12 397 HIS A C 1
ATOM 3195 O O . HIS A 1 397 ? -21.078 -21.625 -29.312 1 95.12 397 HIS A O 1
ATOM 3201 N N . LEU A 1 398 ? -20.172 -21.281 -27.297 1 97.12 398 LEU A N 1
ATOM 3202 C CA . LEU A 1 398 ? -21.266 -20.422 -26.875 1 97.12 398 LEU A CA 1
ATOM 3203 C C . LEU A 1 398 ? -21.375 -19.188 -27.781 1 97.12 398 LEU A C 1
ATOM 3205 O O . LEU A 1 398 ? -22.484 -18.781 -28.156 1 97.12 398 LEU A O 1
ATOM 3209 N N . LEU A 1 399 ? -20.266 -18.656 -28.125 1 96.19 399 LEU A N 1
ATOM 3210 C CA . LEU A 1 399 ? -20.234 -17.422 -28.906 1 96.19 399 LEU A CA 1
ATOM 3211 C C . LEU A 1 399 ? -20.375 -17.719 -30.391 1 96.19 399 LEU A C 1
ATOM 3213 O O . LEU A 1 399 ? -20.812 -16.859 -31.156 1 96.19 399 LEU A O 1
ATOM 3217 N N . ASP A 1 400 ? -19.938 -18.906 -30.844 1 94.62 400 ASP A N 1
ATOM 3218 C CA . ASP A 1 400 ? -20.031 -19.391 -32.219 1 94.62 400 ASP A CA 1
ATOM 3219 C C . ASP A 1 400 ? -20.438 -20.859 -32.25 1 94.62 400 ASP A C 1
ATOM 3221 O O . ASP A 1 400 ? -19.578 -21.734 -32.188 1 94.62 400 ASP A O 1
ATOM 3225 N N . PRO A 1 401 ? -21.656 -21.094 -32.5 1 93.25 401 PRO A N 1
ATOM 3226 C CA . PRO A 1 401 ? -22.156 -22.453 -32.438 1 93.25 401 PRO A CA 1
ATOM 3227 C C . PRO A 1 401 ? -21.484 -23.391 -33.438 1 93.25 401 PRO A C 1
ATOM 3229 O O . PRO A 1 401 ? -21.609 -24.609 -33.344 1 93.25 401 PRO A O 1
ATOM 3232 N N . GLN A 1 402 ? -20.75 -22.891 -34.406 1 93.06 402 GLN A N 1
ATOM 3233 C CA . GLN A 1 402 ? -20.031 -23.719 -35.375 1 93.06 402 GLN A CA 1
ATOM 3234 C C . GLN A 1 402 ? -18.797 -24.344 -34.719 1 93.06 402 GLN A C 1
ATOM 3236 O O . GLN A 1 402 ? -18.266 -25.344 -35.25 1 93.06 402 GLN A O 1
ATOM 3241 N N . GLU A 1 403 ? -18.375 -23.75 -33.625 1 91.5 403 GLU A N 1
ATOM 3242 C CA . GLU A 1 403 ? -17.234 -24.312 -32.906 1 91.5 403 GLU A CA 1
ATOM 3243 C C . GLU A 1 403 ? -17.656 -25.516 -32.062 1 91.5 403 GLU A C 1
ATOM 3245 O O . GLU A 1 403 ? -18.75 -25.531 -31.516 1 91.5 403 GLU A O 1
ATOM 3250 N N . PRO A 1 404 ? -16.797 -26.516 -32 1 90.25 404 PRO A N 1
ATOM 3251 C CA . PRO A 1 404 ? -17.141 -27.688 -31.172 1 90.25 404 PRO A CA 1
ATOM 3252 C C . PRO A 1 404 ? -17.344 -27.312 -29.703 1 90.25 404 PRO A C 1
ATOM 3254 O O . PRO A 1 404 ? -16.625 -26.469 -29.156 1 90.25 404 PRO A O 1
ATOM 3257 N N . LYS A 1 405 ? -18.172 -28.047 -29.062 1 91.25 405 LYS A N 1
ATOM 3258 C CA . LYS A 1 405 ? -18.547 -27.797 -27.672 1 91.25 405 LYS A CA 1
ATOM 3259 C C . LYS A 1 405 ? -17.359 -27.922 -26.734 1 91.25 405 LYS A C 1
ATOM 3261 O O . LYS A 1 405 ? -17.25 -27.203 -25.75 1 91.25 405 LYS A O 1
ATOM 3266 N N . HIS A 1 406 ? -16.438 -28.844 -27.094 1 92.31 406 HIS A N 1
ATOM 3267 C CA . HIS A 1 406 ? -15.391 -29.203 -26.141 1 92.31 406 HIS A CA 1
ATOM 3268 C C . HIS A 1 406 ? -14.062 -28.562 -26.531 1 92.31 406 HIS A C 1
ATOM 3270 O O . HIS A 1 406 ? -13.016 -28.906 -25.969 1 92.31 406 HIS A O 1
ATOM 3276 N N . LYS A 1 407 ? -14.141 -27.656 -27.453 1 89.56 407 LYS A N 1
ATOM 3277 C CA . LYS A 1 407 ? -12.922 -26.938 -27.812 1 89.56 407 LYS A CA 1
ATOM 3278 C C . LYS A 1 407 ? -12.602 -25.844 -26.797 1 89.56 407 LYS A C 1
ATOM 3280 O O . LYS A 1 407 ? -13.383 -24.906 -26.625 1 89.56 407 LYS A O 1
ATOM 3285 N N . SER A 1 408 ? -11.477 -26.016 -26.188 1 92.06 408 SER A N 1
ATOM 3286 C CA . SER A 1 408 ? -11.031 -25.031 -25.203 1 92.06 408 SER A CA 1
ATOM 3287 C C . SER A 1 408 ? -9.625 -24.531 -25.516 1 92.06 408 SER A C 1
ATOM 3289 O O . SER A 1 408 ? -8.812 -25.266 -26.078 1 92.06 408 SER A O 1
ATOM 3291 N N . SER A 1 409 ? -9.391 -23.359 -25.156 1 90.38 409 SER A N 1
ATOM 3292 C CA . SER A 1 409 ? -8.055 -22.797 -25.344 1 90.38 409 SER A CA 1
ATOM 3293 C C . SER A 1 409 ? -7.145 -23.172 -24.172 1 90.38 409 SER A C 1
ATOM 3295 O O . SER A 1 409 ? -5.93 -22.984 -24.25 1 90.38 409 SER A O 1
ATOM 3297 N N . ILE A 1 410 ? -7.734 -23.75 -23.109 1 95.88 410 ILE A N 1
ATOM 3298 C CA . ILE A 1 410 ? -6.914 -24.016 -21.938 1 95.88 410 ILE A CA 1
ATOM 3299 C C . ILE A 1 410 ? -6.965 -25.5 -21.594 1 95.88 410 ILE A C 1
ATOM 3301 O O . ILE A 1 410 ? -7.844 -26.219 -22.062 1 95.88 410 ILE A O 1
ATOM 3305 N N . PHE A 1 411 ? -6.09 -25.984 -20.828 1 95.44 411 PHE A N 1
ATOM 3306 C CA . PHE A 1 411 ? -6.211 -27.25 -20.125 1 95.44 411 PHE A CA 1
ATOM 3307 C C . PHE A 1 411 ? -5.508 -27.203 -18.766 1 95.44 411 PHE A C 1
ATOM 3309 O O . PHE A 1 411 ? -4.504 -26.5 -18.609 1 95.44 411 PHE A O 1
ATOM 3316 N N . LEU A 1 412 ? -6 -27.875 -17.844 1 97.31 412 LEU A N 1
ATOM 3317 C CA . LEU A 1 412 ? -5.492 -27.875 -16.484 1 97.31 412 LEU A CA 1
ATOM 3318 C C . LEU A 1 412 ? -4.426 -28.953 -16.297 1 97.31 412 LEU A C 1
ATOM 3320 O O . LEU A 1 412 ? -4.531 -30.047 -16.859 1 97.31 412 LEU A O 1
ATOM 3324 N N . ILE A 1 413 ? -3.41 -28.562 -15.492 1 95.94 413 ILE A N 1
ATOM 3325 C CA . ILE A 1 413 ? -2.354 -29.516 -15.164 1 95.94 413 ILE A CA 1
ATOM 3326 C C . ILE A 1 413 ? -2.145 -29.547 -13.648 1 95.94 413 ILE A C 1
ATOM 3328 O O . ILE A 1 413 ? -2.836 -28.844 -12.906 1 95.94 413 ILE A O 1
ATOM 3332 N N . ASP A 1 414 ? -1.279 -30.422 -13.117 1 92.19 414 ASP A N 1
ATOM 3333 C CA . ASP A 1 414 ? -0.767 -30.531 -11.75 1 92.19 414 ASP A CA 1
ATOM 3334 C C . ASP A 1 414 ? -1.892 -30.828 -10.766 1 92.19 414 ASP A C 1
ATOM 3336 O O . ASP A 1 414 ? -2.156 -30.031 -9.859 1 92.19 414 ASP A O 1
ATOM 3340 N N . PHE A 1 415 ? -2.408 -31.984 -10.852 1 94.06 415 PHE A N 1
ATOM 3341 C CA . PHE A 1 415 ? -3.469 -32.438 -9.977 1 94.06 415 PHE A CA 1
ATOM 3342 C C . PHE A 1 415 ? -2.889 -33.125 -8.734 1 94.06 415 PHE A C 1
ATOM 3344 O O . PHE A 1 415 ? -3.525 -33.969 -8.125 1 94.06 415 PHE A O 1
ATOM 3351 N N . GLY A 1 416 ? -1.648 -32.719 -8.398 1 86.56 416 GLY A N 1
ATOM 3352 C CA . GLY A 1 416 ? -0.978 -33.281 -7.234 1 86.56 416 GLY A CA 1
ATOM 3353 C C . GLY A 1 416 ? -1.717 -33 -5.934 1 86.56 416 GLY A C 1
ATOM 3354 O O . GLY A 1 416 ? -1.647 -33.812 -5 1 86.56 416 GLY A O 1
ATOM 3355 N N . TYR A 1 417 ? -2.428 -31.953 -5.812 1 88.88 417 TYR A N 1
ATOM 3356 C CA . TYR A 1 417 ? -3.207 -31.625 -4.625 1 88.88 417 TYR A CA 1
ATOM 3357 C C . TYR A 1 417 ? -4.691 -31.859 -4.863 1 88.88 417 TYR A C 1
ATOM 3359 O O . TYR A 1 417 ? -5.527 -31.484 -4.043 1 88.88 417 TYR A O 1
ATOM 3367 N N . GLY A 1 418 ? -4.98 -32.438 -5.969 1 91.62 418 GLY A N 1
ATOM 3368 C CA . GLY A 1 418 ? -6.375 -32.719 -6.273 1 91.62 418 GLY A CA 1
ATOM 3369 C C . GLY A 1 418 ? -7.043 -33.625 -5.25 1 9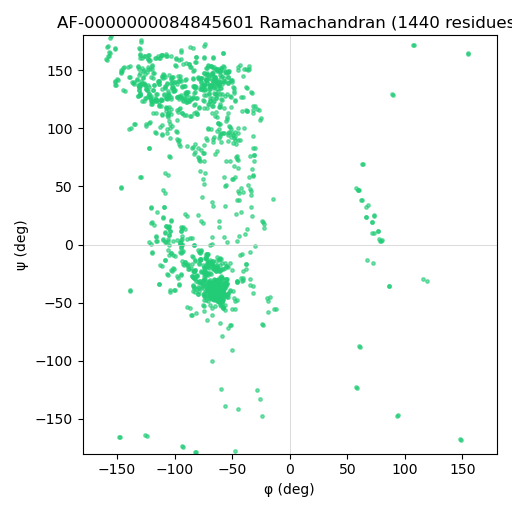1.62 418 GLY A C 1
ATOM 3370 O O . GLY A 1 418 ? -6.379 -34.438 -4.602 1 91.62 418 GLY A O 1
ATOM 3371 N N . GLN A 1 419 ? -8.344 -33.469 -5.105 1 92.56 419 GLN A N 1
ATOM 3372 C CA . GLN A 1 419 ? -9.125 -34.281 -4.176 1 92.56 419 GLN A CA 1
ATOM 3373 C C . GLN A 1 419 ? -10.227 -35.031 -4.902 1 92.56 419 GLN A C 1
ATOM 3375 O O . GLN A 1 419 ? -10.969 -34.469 -5.699 1 92.56 419 GLN A O 1
ATOM 3380 N N . ASP A 1 420 ? -10.18 -36.281 -4.656 1 92.56 420 ASP A N 1
ATOM 3381 C CA . ASP A 1 420 ? -11.297 -37.125 -5.051 1 92.56 420 ASP A CA 1
ATOM 3382 C C . ASP A 1 420 ? -12.375 -37.156 -3.969 1 92.56 420 ASP A C 1
ATOM 3384 O O . ASP A 1 420 ? -12.18 -37.75 -2.91 1 92.56 420 ASP A O 1
ATOM 3388 N N . LEU A 1 421 ? -13.469 -36.562 -4.285 1 92.12 421 LEU A N 1
ATOM 3389 C CA . LEU A 1 421 ? -14.523 -36.406 -3.293 1 92.12 421 LEU A CA 1
ATOM 3390 C C . LEU A 1 421 ? -15.188 -37.719 -2.973 1 92.12 421 LEU A C 1
ATOM 3392 O O . LEU A 1 421 ? -15.891 -37.844 -1.966 1 92.12 421 LEU A O 1
ATOM 3396 N N . ASP A 1 422 ? -14.984 -38.719 -3.787 1 89.38 422 ASP A N 1
ATOM 3397 C CA . ASP A 1 422 ? -15.516 -40.031 -3.521 1 89.38 422 ASP A CA 1
ATOM 3398 C C . ASP A 1 422 ? -14.625 -40.812 -2.547 1 89.38 422 ASP A C 1
ATOM 3400 O O . ASP A 1 422 ? -15.039 -41.812 -1.979 1 89.38 422 ASP A O 1
ATOM 3404 N N . SER A 1 423 ? -13.453 -40.219 -2.42 1 83.25 423 SER A N 1
ATOM 3405 C CA . SER A 1 423 ? -12.539 -40.875 -1.487 1 83.25 423 SER A CA 1
ATOM 3406 C C . SER A 1 423 ? -12.938 -40.594 -0.041 1 83.25 423 SER A C 1
ATOM 3408 O O . SER A 1 423 ? -13.305 -39.469 0.304 1 83.25 423 SER A O 1
ATOM 3410 N N . PRO A 1 424 ? -12.961 -41.594 0.797 1 73.88 424 PRO A N 1
ATOM 3411 C CA . PRO A 1 424 ? -13.383 -41.438 2.188 1 73.88 424 PRO A CA 1
ATOM 3412 C C . PRO A 1 424 ? -12.391 -40.656 3.025 1 73.88 424 PRO A C 1
ATOM 3414 O O . PRO A 1 424 ? -12.727 -40.156 4.105 1 73.88 424 PRO A O 1
ATOM 3417 N N . SER A 1 425 ? -11.25 -40.438 2.668 1 69.94 425 SER A N 1
ATOM 3418 C CA . SER A 1 425 ? -10.242 -39.75 3.463 1 69.94 425 SER A CA 1
ATOM 3419 C C . SER A 1 425 ? -10.508 -38.25 3.51 1 69.94 425 SER A C 1
ATOM 3421 O O . SER A 1 425 ? -10.664 -37.625 2.467 1 69.94 425 SER A O 1
ATOM 3423 N N . PRO A 1 426 ? -10.75 -37.844 4.789 1 68.5 426 PRO A N 1
ATOM 3424 C CA . PRO A 1 426 ? -10.977 -36.406 4.875 1 68.5 426 PRO A CA 1
ATOM 3425 C C . PRO A 1 426 ? -9.75 -35.594 4.453 1 68.5 426 PRO A C 1
ATOM 3427 O O . PRO A 1 426 ? -8.617 -36.031 4.68 1 68.5 426 PRO A O 1
ATOM 3430 N N . CYS A 1 427 ? -9.93 -34.594 3.637 1 76.5 427 CYS A N 1
ATOM 3431 C CA . CYS A 1 427 ? -8.867 -33.688 3.213 1 76.5 427 CYS A CA 1
ATOM 3432 C C . CYS A 1 427 ? -9.07 -32.312 3.793 1 76.5 427 CYS A C 1
ATOM 3434 O O . CYS A 1 427 ? -9.859 -31.516 3.26 1 76.5 427 CYS A O 1
ATOM 3436 N N . ASP A 1 428 ? -8.414 -32.062 4.961 1 78.25 428 ASP A N 1
ATOM 3437 C CA . ASP A 1 428 ? -8.617 -30.781 5.641 1 78.25 428 ASP A CA 1
ATOM 3438 C C . ASP A 1 428 ? -7.387 -29.891 5.496 1 78.25 428 ASP A C 1
ATOM 3440 O O . ASP A 1 428 ? -7.27 -28.875 6.191 1 78.25 428 ASP A O 1
ATOM 3444 N N . GLU A 1 429 ? -6.602 -30.281 4.59 1 85.19 429 GLU A N 1
ATOM 3445 C CA . GLU A 1 429 ? -5.391 -29.5 4.414 1 85.19 429 GLU A CA 1
ATOM 3446 C C . GLU A 1 429 ? -5.66 -28.266 3.547 1 85.19 429 GLU A C 1
ATOM 3448 O O . GLU A 1 429 ? -6.387 -28.344 2.555 1 85.19 429 GLU A O 1
ATOM 3453 N N . GLN A 1 430 ? -5.137 -27.203 4.039 1 89.12 430 GLN A N 1
ATOM 3454 C CA . GLN A 1 430 ? -5.152 -25.984 3.232 1 89.12 430 GLN A CA 1
ATOM 3455 C C . GLN A 1 430 ? -4.02 -25.984 2.209 1 89.12 430 GLN A C 1
ATOM 3457 O O . GLN A 1 430 ? -2.844 -25.969 2.578 1 89.12 430 GLN A O 1
ATOM 3462 N N . VAL A 1 431 ? -4.387 -26.031 0.976 1 88.56 431 VAL A N 1
ATOM 3463 C CA . VAL A 1 431 ? -3.342 -26.031 -0.042 1 88.56 431 VAL A CA 1
ATOM 3464 C C . VAL A 1 431 ? -3.66 -25 -1.118 1 88.56 431 VAL A C 1
ATOM 3466 O O . VAL A 1 431 ? -4.824 -24.656 -1.334 1 88.56 431 VAL A O 1
ATOM 3469 N N . GLY A 1 432 ? -2.641 -24.547 -1.727 1 88 432 GLY A N 1
ATOM 3470 C CA . GLY A 1 432 ? -2.766 -23.578 -2.805 1 88 432 GLY A CA 1
ATOM 3471 C C . GLY A 1 432 ? -1.527 -22.719 -2.982 1 88 432 GLY A C 1
ATOM 3472 O O . GLY A 1 432 ? -0.623 -22.75 -2.145 1 88 432 GLY A O 1
ATOM 3473 N N . THR A 1 433 ? -1.523 -22.109 -4.102 1 86.81 433 THR A N 1
ATOM 3474 C CA . THR A 1 433 ? -0.44 -21.172 -4.367 1 86.81 433 THR A CA 1
ATOM 3475 C C . THR A 1 433 ? -0.722 -19.828 -3.713 1 86.81 433 THR A C 1
ATOM 3477 O O . THR A 1 433 ? -1.76 -19.203 -3.967 1 86.81 433 THR A O 1
ATOM 3480 N N . PRO A 1 434 ? 0.237 -19.438 -2.957 1 82.88 434 PRO A N 1
ATOM 3481 C CA . PRO A 1 434 ? 0.03 -18.125 -2.355 1 82.88 434 PRO A CA 1
ATOM 3482 C C . PRO A 1 434 ? -0.283 -17.047 -3.393 1 82.88 434 PRO A C 1
ATOM 3484 O O . PRO A 1 434 ? 0.175 -17.125 -4.535 1 82.88 434 PRO A O 1
ATOM 3487 N N . ILE A 1 435 ? -1.057 -16.016 -3.115 1 84.31 435 ILE A N 1
ATOM 3488 C CA . ILE A 1 435 ? -1.554 -14.93 -3.959 1 84.31 435 ILE A CA 1
ATOM 3489 C C . ILE A 1 435 ? -2.846 -15.367 -4.648 1 84.31 435 ILE A C 1
ATOM 3491 O O . ILE A 1 435 ? -3.766 -14.562 -4.82 1 84.31 435 ILE A O 1
ATOM 3495 N N . PHE A 1 436 ? -2.82 -16.766 -5 1 94.12 436 PHE A N 1
ATOM 3496 C CA . PHE A 1 436 ? -3.939 -17.188 -5.836 1 94.12 436 PHE A CA 1
ATOM 3497 C C . PHE A 1 436 ? -4.914 -18.047 -5.051 1 94.12 436 PHE A C 1
ATOM 3499 O O . PHE A 1 436 ? -6.027 -18.312 -5.508 1 94.12 436 PHE A O 1
ATOM 3506 N N . ILE A 1 437 ? -4.457 -18.469 -3.914 1 95.12 437 ILE A N 1
ATOM 3507 C CA . ILE A 1 437 ? -5.309 -19.312 -3.068 1 95.12 437 ILE A CA 1
ATOM 3508 C C . ILE A 1 437 ? -6.551 -18.516 -2.652 1 95.12 437 ILE A C 1
ATOM 3510 O O . ILE A 1 437 ? -6.492 -17.297 -2.496 1 95.12 437 ILE A O 1
ATOM 3514 N N . ALA A 1 438 ? -7.684 -19.203 -2.625 1 97.19 438 ALA A N 1
ATOM 3515 C CA . ALA A 1 438 ? -8.891 -18.531 -2.148 1 97.19 438 ALA A CA 1
ATOM 3516 C C . ALA A 1 438 ? -8.688 -17.969 -0.741 1 97.19 438 ALA A C 1
ATOM 3518 O O . ALA A 1 438 ? -8.008 -18.594 0.083 1 97.19 438 ALA A O 1
ATOM 3519 N N . ARG A 1 439 ? -9.328 -16.906 -0.426 1 95.25 439 ARG A N 1
ATOM 3520 C CA . ARG A 1 439 ? -9.148 -16.219 0.848 1 95.25 439 ARG A CA 1
ATOM 3521 C C . ARG A 1 439 ? -9.586 -17.094 2.014 1 95.25 439 ARG A C 1
ATOM 3523 O O . ARG A 1 439 ? -8.891 -17.172 3.027 1 95.25 439 ARG A O 1
ATOM 3530 N N . ALA A 1 440 ? -10.672 -17.766 1.862 1 95.69 440 ALA A N 1
ATOM 3531 C CA . ALA A 1 440 ? -11.18 -18.641 2.924 1 95.69 440 ALA A CA 1
ATOM 3532 C C . ALA A 1 440 ? -10.25 -19.812 3.166 1 95.69 440 ALA A C 1
ATOM 3534 O O . ALA A 1 440 ? -10.109 -20.281 4.301 1 95.69 440 ALA A O 1
ATOM 3535 N N . VAL A 1 441 ? -9.633 -20.297 2.113 1 95.5 441 VAL A N 1
ATOM 3536 C CA . VAL A 1 441 ? -8.68 -21.391 2.248 1 95.5 441 VAL A CA 1
ATOM 3537 C C . VAL A 1 441 ? -7.453 -20.922 3.025 1 95.5 441 VAL A C 1
ATOM 3539 O O . VAL A 1 441 ? -6.973 -21.609 3.922 1 95.5 441 VAL A O 1
ATOM 3542 N N . GLN A 1 442 ? -6.973 -19.781 2.635 1 93.25 442 GLN A N 1
ATOM 3543 C CA . GLN A 1 442 ? -5.836 -19.234 3.363 1 93.25 442 GLN A CA 1
ATOM 3544 C C . GLN A 1 442 ? -6.164 -19.047 4.844 1 93.25 442 GLN A C 1
ATOM 3546 O O . GLN A 1 442 ? -5.324 -19.312 5.707 1 93.25 442 GLN A O 1
ATOM 3551 N N . ALA A 1 443 ? -7.383 -18.609 5.109 1 91.25 443 ALA A N 1
ATOM 3552 C CA . ALA A 1 443 ? -7.824 -18.391 6.48 1 91.25 443 ALA A CA 1
ATOM 3553 C C . ALA A 1 443 ? -8.062 -19.703 7.211 1 91.25 443 ALA A C 1
ATOM 3555 O O . ALA A 1 443 ? -7.988 -19.766 8.438 1 91.25 443 ALA A O 1
ATOM 3556 N N . GLY A 1 444 ? -8.375 -20.766 6.508 1 92.38 444 GLY A N 1
ATOM 3557 C CA . GLY A 1 444 ? -8.703 -22.047 7.09 1 92.38 444 GLY A CA 1
ATOM 3558 C C . GLY A 1 444 ? -10.102 -22.109 7.68 1 92.38 444 GLY A C 1
ATOM 3559 O O . GLY A 1 444 ? -10.414 -22.984 8.477 1 92.38 444 GLY A O 1
ATOM 3560 N N . GLU A 1 445 ? -10.914 -21.109 7.398 1 93.25 445 GLU A N 1
ATOM 3561 C CA . GLU A 1 445 ? -12.305 -20.969 7.82 1 93.25 445 GLU A CA 1
ATOM 3562 C C . GLU A 1 445 ? -13.062 -20.016 6.895 1 93.25 445 GLU A C 1
ATOM 3564 O O . GLU A 1 445 ? -12.453 -19.297 6.102 1 93.25 445 GLU A O 1
ATOM 3569 N N . PRO A 1 446 ? -14.375 -20.109 6.973 1 93.38 446 PRO A N 1
ATOM 3570 C CA . PRO A 1 446 ? -15.109 -19.109 6.184 1 93.38 446 PRO A CA 1
ATOM 3571 C C . PRO A 1 446 ? -14.703 -17.672 6.52 1 93.38 446 PRO A C 1
ATOM 3573 O O . PRO A 1 446 ? -14.336 -17.391 7.66 1 93.38 446 PRO A O 1
ATOM 3576 N N . LEU A 1 447 ? -14.766 -16.875 5.5 1 92.75 447 LEU A N 1
ATOM 3577 C CA . LEU A 1 447 ? -14.453 -15.469 5.723 1 92.75 447 LEU A CA 1
ATOM 3578 C C . LEU A 1 447 ? -15.344 -14.875 6.801 1 92.75 447 LEU A C 1
ATOM 3580 O O . LEU A 1 447 ? -16.547 -15.156 6.848 1 92.75 447 LEU A O 1
ATOM 3584 N N . ARG A 1 448 ? -14.773 -14.062 7.609 1 87.44 448 ARG A N 1
ATOM 3585 C CA . ARG A 1 448 ? -15.516 -13.484 8.727 1 87.44 448 ARG A CA 1
ATOM 3586 C C . ARG A 1 448 ? -16.672 -12.625 8.234 1 87.44 448 ARG A C 1
ATOM 3588 O O . ARG A 1 448 ? -16.516 -11.852 7.285 1 87.44 448 ARG A O 1
ATOM 3595 N N . PRO A 1 449 ? -17.719 -12.805 8.898 1 88.06 449 PRO A N 1
ATOM 3596 C CA . PRO A 1 449 ? -18.875 -11.984 8.508 1 88.06 449 PRO A CA 1
ATOM 3597 C C . PRO A 1 449 ? -18.781 -10.547 9.008 1 88.06 449 PRO A C 1
ATOM 3599 O O . PRO A 1 449 ? -18.172 -10.297 10.055 1 88.06 449 PRO A O 1
ATOM 3602 N N . ASN A 1 450 ? -19.234 -9.633 8.242 1 82.31 450 ASN A N 1
ATOM 3603 C CA . ASN A 1 450 ? -19.406 -8.242 8.656 1 82.31 450 ASN A CA 1
ATOM 3604 C C . ASN A 1 450 ? -20.844 -7.777 8.469 1 82.31 450 ASN A C 1
ATOM 3606 O O . ASN A 1 450 ? -21.609 -8.375 7.695 1 82.31 450 ASN A O 1
ATOM 3610 N N . PRO A 1 451 ? -21.219 -6.754 9.148 1 75.44 451 PRO A N 1
ATOM 3611 C CA . PRO A 1 451 ? -22.625 -6.352 9.164 1 75.44 451 PRO A CA 1
ATOM 3612 C C . PRO A 1 451 ? -23.109 -5.867 7.797 1 75.44 451 PRO A C 1
ATOM 3614 O O . PRO A 1 451 ? -24.312 -5.906 7.512 1 75.44 451 PRO A O 1
ATOM 3617 N N . ILE A 1 452 ? -22.203 -5.547 6.984 1 79.88 452 ILE A N 1
ATOM 3618 C CA . ILE A 1 452 ? -22.641 -4.965 5.719 1 79.88 452 ILE A CA 1
ATOM 3619 C C . ILE A 1 452 ? -22.375 -5.949 4.582 1 79.88 452 ILE A C 1
ATOM 3621 O O . ILE A 1 452 ? -22.312 -5.559 3.414 1 79.88 452 ILE A O 1
ATOM 3625 N N . MET A 1 453 ? -22.281 -7.172 4.949 1 87.62 453 MET A N 1
ATOM 3626 C CA . MET A 1 453 ? -22.031 -8.188 3.934 1 87.62 453 MET A CA 1
ATOM 3627 C C . MET A 1 453 ? -23.188 -8.266 2.943 1 87.62 453 MET A C 1
ATOM 3629 O O . MET A 1 453 ? -24.344 -8.336 3.344 1 87.62 453 MET A O 1
ATOM 3633 N N . TYR A 1 454 ? -22.859 -8.203 1.626 1 88 454 TYR A N 1
ATOM 3634 C CA . TYR A 1 454 ? -23.812 -8.172 0.519 1 88 454 TYR A CA 1
ATOM 3635 C C . TYR A 1 454 ? -23.75 -9.477 -0.276 1 88 454 TYR A C 1
ATOM 3637 O O . TYR A 1 454 ? -22.688 -9.898 -0.712 1 88 454 TYR A O 1
ATOM 3645 N N . PHE A 1 455 ? -24.953 -10.07 -0.368 1 90.06 455 PHE A N 1
ATOM 3646 C CA . PHE A 1 455 ? -25.078 -11.242 -1.229 1 90.06 455 PHE A CA 1
ATOM 3647 C C . PHE A 1 455 ? -25.844 -10.883 -2.504 1 90.06 455 PHE A C 1
ATOM 3649 O O . PHE A 1 455 ? -27.062 -10.695 -2.477 1 90.06 455 PHE A O 1
ATOM 3656 N N . PRO A 1 456 ? -25.109 -10.898 -3.592 1 87.75 456 PRO A N 1
ATOM 3657 C CA . PRO A 1 456 ? -25.781 -10.523 -4.836 1 87.75 456 PRO A CA 1
ATOM 3658 C C . PRO A 1 456 ? -26.766 -11.578 -5.324 1 87.75 456 PRO A C 1
ATOM 3660 O O . PRO A 1 456 ? -26.641 -12.75 -4.957 1 87.75 456 PRO A O 1
ATOM 3663 N N . GLY A 1 457 ? -27.703 -11.062 -6.039 1 86.25 457 GLY A N 1
ATOM 3664 C CA . GLY A 1 457 ? -28.516 -11.984 -6.805 1 86.25 457 GLY A CA 1
ATOM 3665 C C . GLY A 1 457 ? -27.875 -12.414 -8.109 1 86.25 457 GLY A C 1
ATOM 3666 O O . GLY A 1 457 ? -26.75 -12.016 -8.422 1 86.25 457 GLY A O 1
ATOM 3667 N N . LEU A 1 458 ? -28.594 -13.242 -8.859 1 89.56 458 LEU A N 1
ATOM 3668 C CA . LEU A 1 458 ? -28.109 -13.609 -10.188 1 89.56 458 LEU A CA 1
ATOM 3669 C C . LEU A 1 458 ? -28.094 -12.398 -11.109 1 89.56 458 LEU A C 1
ATOM 3671 O O . LEU A 1 458 ? -29.094 -11.68 -11.227 1 89.56 458 LEU A O 1
ATOM 3675 N N . PRO A 1 459 ? -26.969 -12.164 -11.602 1 88.31 459 PRO A N 1
ATOM 3676 C CA . PRO A 1 459 ? -26.922 -11.031 -12.523 1 88.31 459 PRO A CA 1
ATOM 3677 C C . PRO A 1 459 ? -27.812 -11.227 -13.75 1 88.31 459 PRO A C 1
ATOM 3679 O O . PRO A 1 459 ? -27.844 -12.32 -14.32 1 88.31 459 PRO A O 1
ATOM 3682 N N . PRO A 1 460 ? -28.453 -10.156 -14.047 1 83.69 460 PRO A N 1
ATOM 3683 C CA . PRO A 1 460 ? -29.25 -10.258 -15.273 1 83.69 460 PRO A CA 1
ATOM 3684 C C . PRO A 1 460 ? -28.391 -10.406 -16.531 1 83.69 460 PRO A C 1
ATOM 3686 O O . PRO A 1 460 ? -27.281 -9.852 -16.594 1 83.69 460 PRO A O 1
ATOM 3689 N N . LEU A 1 461 ? -28.906 -11.281 -17.453 1 91.25 461 LEU A N 1
ATOM 3690 C CA . LEU A 1 461 ? -28.234 -11.445 -18.75 1 91.25 461 LEU A CA 1
ATOM 3691 C C . LEU A 1 461 ? -28.891 -10.57 -19.812 1 91.25 461 LEU A C 1
ATOM 3693 O O . LEU A 1 461 ? -30.109 -10.391 -19.812 1 91.25 461 LEU A O 1
ATOM 3697 N N . SER A 1 462 ? -28.062 -10.016 -20.625 1 93.88 462 SER A N 1
ATOM 3698 C CA . SER A 1 462 ? -28.594 -9.336 -21.797 1 93.88 462 SER A CA 1
ATOM 3699 C C . SER A 1 462 ? -29.422 -10.281 -22.656 1 93.88 462 SER A C 1
ATOM 3701 O O . SER A 1 462 ? -29.312 -11.508 -22.516 1 93.88 462 SER A O 1
ATOM 3703 N N . GLU A 1 463 ? -30.188 -9.734 -23.547 1 93.94 463 GLU A N 1
ATOM 3704 C CA . GLU A 1 463 ? -31.078 -10.547 -24.375 1 93.94 463 GLU A CA 1
ATOM 3705 C C . GLU A 1 463 ? -30.281 -11.586 -25.172 1 93.94 463 GLU A C 1
ATOM 3707 O O . GLU A 1 463 ? -30.641 -12.766 -25.188 1 93.94 463 GLU A O 1
ATOM 3712 N N . ASP A 1 464 ? -29.234 -11.211 -25.734 1 95.06 464 ASP A N 1
ATOM 3713 C CA . ASP A 1 464 ? -28.406 -12.117 -26.531 1 95.06 464 ASP A CA 1
ATOM 3714 C C . ASP A 1 464 ? -27.75 -13.18 -25.641 1 95.06 464 ASP A C 1
ATOM 3716 O O . ASP A 1 464 ? -27.75 -14.359 -25.984 1 95.06 464 ASP A O 1
ATOM 3720 N N . ALA A 1 465 ? -27.219 -12.797 -24.547 1 95.62 465 ALA A N 1
ATOM 3721 C CA . ALA A 1 465 ? -26.562 -13.719 -23.625 1 95.62 465 ALA A CA 1
ATOM 3722 C C . ALA A 1 465 ? -27.562 -14.719 -23.047 1 95.62 465 ALA A C 1
ATOM 3724 O O . ALA A 1 465 ? -27.219 -15.883 -22.828 1 95.62 465 ALA A O 1
ATOM 3725 N N . ARG A 1 466 ? -28.719 -14.203 -22.797 1 94.56 466 ARG A N 1
ATOM 3726 C CA . ARG A 1 466 ? -29.781 -15.062 -22.266 1 94.56 466 ARG A CA 1
ATOM 3727 C C . ARG A 1 466 ? -30.125 -16.172 -23.234 1 94.56 466 ARG A C 1
ATOM 3729 O O . ARG A 1 466 ? -30.266 -17.328 -22.844 1 94.56 466 ARG A O 1
ATOM 3736 N N . ALA A 1 467 ? -30.281 -15.812 -24.453 1 95.88 467 ALA A N 1
ATOM 3737 C CA . ALA A 1 467 ? -30.609 -16.797 -25.484 1 95.88 467 ALA A CA 1
ATOM 3738 C C . ALA A 1 467 ? -29.531 -17.875 -25.578 1 95.88 467 ALA A C 1
ATOM 3740 O O . ALA A 1 467 ? -29.844 -19.062 -25.656 1 95.88 467 ALA A O 1
ATOM 3741 N N . ILE A 1 468 ? -28.312 -17.484 -25.562 1 96.94 468 ILE A N 1
ATOM 3742 C CA . ILE A 1 468 ? -27.172 -18.391 -25.641 1 96.94 468 ILE A CA 1
ATOM 3743 C C . ILE A 1 468 ? -27.172 -19.312 -24.406 1 96.94 468 ILE A C 1
ATOM 3745 O O . ILE A 1 468 ? -27.031 -20.531 -24.547 1 96.94 468 ILE A O 1
ATOM 3749 N N . TYR A 1 469 ? -27.328 -18.656 -23.297 1 95.06 469 TYR A N 1
ATOM 3750 C CA . TYR A 1 469 ? -27.234 -19.375 -22.016 1 95.06 469 TYR A CA 1
ATOM 3751 C C . TYR A 1 469 ? -28.359 -20.406 -21.891 1 95.06 469 TYR A C 1
ATOM 3753 O O . TYR A 1 469 ? -28.125 -21.547 -21.484 1 95.06 469 TYR A O 1
ATOM 3761 N N . GLU A 1 470 ? -29.547 -20.062 -22.25 1 94 470 GLU A N 1
ATOM 3762 C CA . GLU A 1 470 ? -30.703 -20.953 -22.156 1 94 470 GLU A CA 1
ATOM 3763 C C . GLU A 1 470 ? -30.594 -22.109 -23.141 1 94 470 GLU A C 1
ATOM 3765 O O . GLU A 1 470 ? -31.016 -23.219 -22.844 1 94 470 GLU A O 1
ATOM 3770 N N . LEU A 1 471 ? -30.047 -21.844 -24.234 1 94.94 471 LEU A N 1
ATOM 3771 C CA . LEU A 1 471 ? -29.891 -22.875 -25.266 1 94.94 471 LEU A CA 1
ATOM 3772 C C . LEU A 1 471 ? -28.875 -23.938 -24.828 1 94.94 471 LEU A C 1
ATOM 3774 O O . LEU A 1 471 ? -29.094 -25.125 -25.047 1 94.94 471 LEU A O 1
ATOM 3778 N N . ASN A 1 472 ? -27.797 -23.516 -24.25 1 95.19 472 ASN A N 1
ATOM 3779 C CA . ASN A 1 472 ? -26.688 -24.422 -23.984 1 95.19 472 ASN A CA 1
ATOM 3780 C C . ASN A 1 472 ? -26.75 -25 -22.562 1 95.19 472 ASN A C 1
ATOM 3782 O O . ASN A 1 472 ? -26.188 -26.047 -22.297 1 95.19 472 ASN A O 1
ATOM 3786 N N . TYR A 1 473 ? -27.422 -24.219 -21.625 1 94.5 473 TYR A N 1
ATOM 3787 C CA . TYR A 1 473 ? -27.469 -24.672 -20.234 1 94.5 473 TYR A CA 1
ATOM 3788 C C . TYR A 1 473 ? -28.906 -24.656 -19.719 1 94.5 473 TYR A C 1
ATOM 3790 O O . TYR A 1 473 ? -29.188 -24.078 -18.672 1 94.5 473 TYR A O 1
ATOM 3798 N N . PRO A 1 474 ? -29.844 -25.328 -20.297 1 92.31 474 PRO A N 1
ATOM 3799 C CA . PRO A 1 474 ? -31.234 -25.297 -19.828 1 92.31 474 PRO A CA 1
ATOM 3800 C C . PRO A 1 474 ? -31.391 -25.797 -18.406 1 92.31 474 PRO A C 1
ATOM 3802 O O . PRO A 1 474 ? -32.219 -25.266 -17.641 1 92.31 474 PRO A O 1
ATOM 3805 N N . HIS A 1 475 ? -30.641 -26.75 -18.016 1 91.69 475 HIS A N 1
ATOM 3806 C CA . HIS A 1 475 ? -30.734 -27.312 -16.656 1 91.69 475 HIS A CA 1
ATOM 3807 C C . HIS A 1 475 ? -30.281 -26.297 -15.617 1 91.69 475 HIS A C 1
ATOM 3809 O O . HIS A 1 475 ? -30.859 -26.219 -14.531 1 91.69 475 HIS A O 1
ATOM 3815 N N . ARG A 1 476 ? -29.219 -25.531 -15.93 1 93.06 476 ARG A N 1
ATOM 3816 C CA . ARG A 1 476 ? -28.719 -24.516 -15 1 93.06 476 ARG A CA 1
ATOM 3817 C C . ARG A 1 476 ? -29.75 -23.406 -14.805 1 93.06 476 ARG A C 1
ATOM 3819 O O . ARG A 1 476 ? -29.953 -22.922 -13.68 1 93.06 476 ARG A O 1
ATOM 3826 N N . VAL A 1 477 ? -30.391 -23.047 -15.867 1 90.88 477 VAL A N 1
ATOM 3827 C CA . VAL A 1 477 ? -31.406 -22 -15.812 1 90.88 477 VAL A CA 1
ATOM 3828 C C . VAL A 1 477 ? -32.531 -22.406 -14.875 1 90.88 477 VAL A C 1
ATOM 3830 O O . VAL A 1 477 ? -33 -21.609 -14.055 1 90.88 477 VAL A O 1
ATOM 3833 N N . LYS A 1 478 ? -32.969 -23.594 -14.961 1 89.31 478 LYS A N 1
ATOM 3834 C CA . LYS A 1 478 ? -34.031 -24.109 -14.109 1 89.31 478 LYS A CA 1
ATOM 3835 C C . LYS A 1 478 ? -33.562 -24.203 -12.648 1 89.31 478 LYS A C 1
ATOM 3837 O O . LYS A 1 478 ? -34.312 -23.828 -11.742 1 89.31 478 LYS A O 1
ATOM 3842 N N . LEU A 1 479 ? -32.438 -24.594 -12.484 1 90.38 479 LEU A N 1
ATOM 3843 C CA . LEU A 1 479 ? -31.891 -24.844 -11.148 1 90.38 479 LEU A CA 1
ATOM 3844 C C . LEU A 1 479 ? -31.75 -23.547 -10.367 1 90.38 479 LEU A C 1
ATOM 3846 O O . LEU A 1 479 ? -31.984 -23.516 -9.156 1 90.38 479 LEU A O 1
ATOM 3850 N N . PHE A 1 480 ? -31.344 -22.422 -10.977 1 89.88 480 PHE A N 1
ATOM 3851 C CA . PHE A 1 480 ? -31 -21.203 -10.25 1 89.88 480 PHE A CA 1
ATOM 3852 C C . PHE A 1 480 ? -32.062 -20.125 -10.453 1 89.88 480 PHE A C 1
ATOM 3854 O O . PHE A 1 480 ? -31.828 -18.953 -10.141 1 89.88 480 PHE A O 1
ATOM 3861 N N . ASN A 1 481 ? -33.25 -20.266 -11 1 74.69 481 ASN A N 1
ATOM 3862 C CA . ASN A 1 481 ? -34.312 -19.328 -11.312 1 74.69 481 ASN A CA 1
ATOM 3863 C C . ASN A 1 481 ? -34.75 -18.562 -10.07 1 74.69 481 ASN A C 1
ATOM 3865 O O . ASN A 1 481 ? -35.219 -17.422 -10.18 1 74.69 481 ASN A O 1
ATOM 3869 N N . GLY A 1 482 ? -34.594 -18.844 -8.867 1 64.75 482 GLY A N 1
ATOM 3870 C CA . GLY A 1 482 ? -35.125 -18.203 -7.684 1 64.75 482 GLY A CA 1
ATOM 3871 C C . GLY A 1 482 ? -34.125 -17.297 -6.973 1 64.75 482 GLY A C 1
ATOM 3872 O O . GLY A 1 482 ? -34.5 -16.641 -5.996 1 64.75 482 GLY A O 1
ATOM 3873 N N . ALA A 1 483 ? -32.938 -17.094 -7.434 1 66.38 483 ALA A N 1
ATOM 3874 C CA . ALA A 1 483 ? -31.906 -16.422 -6.641 1 66.38 483 ALA A CA 1
ATOM 3875 C C . ALA A 1 483 ? -31.625 -15.023 -7.168 1 66.38 483 ALA A C 1
ATOM 3877 O O . ALA A 1 483 ? -30.469 -14.562 -7.137 1 66.38 483 ALA A O 1
ATOM 3878 N N . PHE A 1 484 ? -32.625 -14.227 -7.496 1 74.06 484 PHE A N 1
ATOM 3879 C CA . PHE A 1 484 ? -32.344 -12.984 -8.211 1 74.06 484 PHE A CA 1
ATOM 3880 C C . PHE A 1 484 ? -32.344 -11.797 -7.262 1 74.06 484 PHE A C 1
ATOM 3882 O O . PHE A 1 484 ? -31.844 -10.727 -7.594 1 74.06 484 PHE A O 1
ATOM 3889 N N . THR A 1 485 ? -32.781 -12.016 -6.043 1 80.31 485 THR A N 1
ATOM 3890 C CA . THR A 1 485 ? -32.844 -10.867 -5.141 1 80.31 485 THR A CA 1
ATOM 3891 C C . THR A 1 485 ? -31.625 -10.797 -4.25 1 80.31 485 THR A C 1
ATOM 3893 O O . THR A 1 485 ? -31.25 -11.781 -3.611 1 80.31 485 THR A O 1
ATOM 3896 N N . PRO A 1 486 ? -30.984 -9.602 -4.281 1 84.81 486 PRO A N 1
ATOM 3897 C CA . PRO A 1 486 ? -29.844 -9.445 -3.371 1 84.81 486 PRO A CA 1
ATOM 3898 C C . PRO A 1 486 ? -30.266 -9.484 -1.901 1 84.81 486 PRO A C 1
ATOM 3900 O O . PRO A 1 486 ? -31.406 -9.172 -1.569 1 84.81 486 PRO A O 1
ATOM 3903 N N . ARG A 1 487 ? -29.406 -9.891 -1.075 1 83.44 487 ARG A N 1
ATOM 3904 C CA . ARG A 1 487 ? -29.625 -9.953 0.366 1 83.44 487 ARG A CA 1
ATOM 3905 C C . ARG A 1 487 ? -28.469 -9.312 1.124 1 83.44 487 ARG A C 1
ATOM 3907 O O . ARG A 1 487 ? -27.344 -9.25 0.618 1 83.44 487 ARG A O 1
ATOM 3914 N N . PHE A 1 488 ? -28.875 -8.789 2.301 1 81.62 488 PHE A N 1
ATOM 3915 C CA . PHE A 1 488 ? -27.859 -8.164 3.145 1 81.62 488 PHE A CA 1
ATOM 3916 C C . PHE A 1 488 ? -27.844 -8.797 4.531 1 81.62 488 PHE A C 1
ATOM 3918 O O . PHE A 1 488 ? -28.891 -9.211 5.043 1 81.62 488 PHE A O 1
ATOM 3925 N N . GLY A 1 489 ? -26.609 -8.797 5.082 1 81.81 489 GLY A N 1
ATOM 3926 C CA . GLY A 1 489 ? -26.453 -9.258 6.453 1 81.81 489 GLY A CA 1
ATOM 3927 C C . GLY A 1 489 ? -26.203 -10.75 6.555 1 81.81 489 GLY A C 1
ATOM 3928 O O . GLY A 1 489 ? -26.891 -11.547 5.918 1 81.81 489 GLY A O 1
ATOM 3929 N N . PRO A 1 490 ? -25.188 -11.156 7.277 1 86.69 490 PRO A N 1
ATOM 3930 C CA . PRO A 1 490 ? -24.875 -12.578 7.438 1 86.69 490 PRO A CA 1
ATOM 3931 C C . PRO A 1 490 ? -25.828 -13.297 8.383 1 86.69 490 PRO A C 1
ATOM 3933 O O . PRO A 1 490 ? -26.391 -12.672 9.281 1 86.69 490 PRO A O 1
ATOM 3936 N N . CYS A 1 491 ? -26.016 -14.5 8.07 1 87.81 491 CYS A N 1
ATOM 3937 C CA . CYS A 1 491 ? -26.75 -15.359 8.992 1 87.81 491 CYS A CA 1
ATOM 3938 C C . CYS A 1 491 ? -25.812 -15.992 10.016 1 87.81 491 CYS A C 1
ATOM 3940 O O . CYS A 1 491 ? -24.609 -16.062 9.805 1 87.81 491 CYS A O 1
ATOM 3942 N N . ASN A 1 492 ? -26.422 -16.344 11.148 1 86.12 492 ASN A N 1
ATOM 3943 C CA . ASN A 1 492 ? -25.625 -16.953 12.211 1 86.12 492 ASN A CA 1
ATOM 3944 C C . ASN A 1 492 ? -25.469 -18.453 12.008 1 86.12 492 ASN A C 1
ATOM 3946 O O . ASN A 1 492 ? -26.234 -19.234 12.578 1 86.12 492 ASN A O 1
ATOM 3950 N N . ASN A 1 493 ? -24.531 -18.844 11.195 1 87.69 493 ASN A N 1
ATOM 3951 C CA . ASN A 1 493 ? -24.219 -20.25 10.961 1 87.69 493 ASN A CA 1
ATOM 3952 C C . ASN A 1 493 ? -22.984 -20.688 11.758 1 87.69 493 ASN A C 1
ATOM 3954 O O . ASN A 1 493 ? -22.031 -19.922 11.906 1 87.69 493 ASN A O 1
ATOM 3958 N N . PRO A 1 494 ? -23.078 -21.875 12.289 1 90.44 494 PRO A N 1
ATOM 3959 C CA . PRO A 1 494 ? -21.844 -22.359 12.93 1 90.44 494 PRO A CA 1
ATOM 3960 C C . PRO A 1 494 ? -20.688 -22.531 11.945 1 90.44 494 PRO A C 1
ATOM 3962 O O . PRO A 1 494 ? -20.906 -22.875 10.781 1 90.44 494 PRO A O 1
ATOM 3965 N N . VAL A 1 495 ? -19.578 -22.359 12.383 1 90.44 495 VAL A N 1
ATOM 3966 C CA . VAL A 1 495 ? -18.406 -22.484 11.531 1 90.44 495 VAL A CA 1
ATOM 3967 C C . VAL A 1 495 ? -18.016 -23.953 11.398 1 90.44 495 VAL A C 1
ATOM 3969 O O . VAL A 1 495 ? -17.688 -24.609 12.398 1 90.44 495 VAL A O 1
ATOM 3972 N N . PRO A 1 496 ? -18 -24.438 10.242 1 86.88 496 PRO A N 1
ATOM 3973 C CA . PRO A 1 496 ? -17.609 -25.844 10.023 1 86.88 496 PRO A CA 1
ATOM 3974 C C . PRO A 1 496 ? -16.109 -26.047 10 1 86.88 496 PRO A C 1
ATOM 3976 O O . PRO A 1 496 ? -15.344 -25.078 9.883 1 86.88 496 PRO A O 1
ATOM 3979 N N . PRO A 1 497 ? -15.773 -27.312 10.203 1 88 497 PRO A N 1
ATOM 3980 C CA . PRO A 1 497 ? -14.359 -27.594 9.906 1 88 497 PRO A CA 1
ATOM 3981 C C . PRO A 1 497 ? -13.984 -27.234 8.469 1 88 497 PRO A C 1
ATOM 3983 O O . PRO A 1 497 ? -14.812 -27.359 7.566 1 88 497 PRO A O 1
ATOM 3986 N N . PHE A 1 498 ? -12.82 -26.953 8.312 1 90.75 498 PHE A N 1
ATOM 3987 C CA . PHE A 1 498 ? -12.406 -26.469 6.996 1 90.75 498 PHE A CA 1
ATOM 3988 C C . PHE A 1 498 ? -12.406 -27.609 5.98 1 90.75 498 PHE A C 1
ATOM 3990 O O . PHE A 1 498 ? -11.93 -28.703 6.27 1 90.75 498 PHE A O 1
ATOM 3997 N N . GLN A 1 499 ? -12.875 -27.25 4.824 1 90.81 499 GLN A N 1
ATOM 3998 C CA . GLN A 1 499 ? -12.789 -28.094 3.635 1 90.81 499 GLN A CA 1
ATOM 3999 C C . GLN A 1 499 ? -12.719 -27.234 2.367 1 90.81 499 GLN A C 1
ATOM 4001 O O . GLN A 1 499 ? -13.375 -26.203 2.271 1 90.81 499 GLN A O 1
ATOM 4006 N N . HIS A 1 500 ? -11.914 -27.734 1.472 1 94.06 500 HIS A N 1
ATOM 4007 C CA . HIS A 1 500 ? -11.922 -27.078 0.165 1 94.06 500 HIS A CA 1
ATOM 4008 C C . HIS A 1 500 ? -13.281 -27.25 -0.517 1 94.06 500 HIS A C 1
ATOM 4010 O O . HIS A 1 500 ? -13.922 -28.281 -0.386 1 94.06 500 HIS A O 1
ATOM 4016 N N . LYS A 1 501 ? -13.625 -26.219 -1.158 1 95.44 501 LYS A N 1
ATOM 4017 C CA . LYS A 1 501 ? -14.859 -26.219 -1.936 1 95.44 501 LYS A CA 1
ATOM 4018 C C . LYS A 1 501 ? -14.594 -25.797 -3.379 1 95.44 501 LYS A C 1
ATOM 4020 O O . LYS A 1 501 ? -13.547 -25.234 -3.686 1 95.44 501 LYS A O 1
ATOM 4025 N N . LEU A 1 502 ? -15.555 -26.125 -4.219 1 97.62 502 LEU A N 1
ATOM 4026 C CA . LEU A 1 502 ? -15.469 -25.75 -5.625 1 97.62 502 LEU A CA 1
ATOM 4027 C C . LEU A 1 502 ? -15.312 -24.234 -5.766 1 97.62 502 LEU A C 1
ATOM 4029 O O . LEU A 1 502 ? -14.555 -23.766 -6.609 1 97.62 502 LEU A O 1
ATOM 4033 N N . ALA A 1 503 ? -16.016 -23.531 -4.867 1 97.38 503 ALA A N 1
ATOM 4034 C CA . ALA A 1 503 ? -15.984 -22.062 -4.914 1 97.38 503 ALA A CA 1
ATOM 4035 C C . ALA A 1 503 ? -14.562 -21.547 -4.723 1 97.38 503 ALA A C 1
ATOM 4037 O O . ALA A 1 503 ? -14.203 -20.484 -5.246 1 97.38 503 ALA A O 1
ATOM 4038 N N . HIS A 1 504 ? -13.789 -22.281 -4.012 1 97.44 504 HIS A N 1
ATOM 4039 C CA . HIS A 1 504 ? -12.406 -21.875 -3.775 1 97.44 504 HIS A CA 1
ATOM 4040 C C . HIS A 1 504 ? -11.586 -21.938 -5.059 1 97.44 504 HIS A C 1
ATOM 4042 O O . HIS A 1 504 ? -10.766 -21.047 -5.312 1 97.44 504 HIS A O 1
ATOM 4048 N N . ASP A 1 505 ? -11.781 -22.906 -5.879 1 98.06 505 ASP A N 1
ATOM 4049 C CA . ASP A 1 505 ? -11.125 -22.969 -7.18 1 98.06 505 ASP A CA 1
ATOM 4050 C C . ASP A 1 505 ? -11.562 -21.828 -8.078 1 98.06 505 ASP A C 1
ATOM 4052 O O . ASP A 1 505 ? -10.75 -21.266 -8.82 1 98.06 505 ASP A O 1
ATOM 4056 N N . GLY A 1 506 ? -12.828 -21.562 -7.965 1 98.38 506 GLY A N 1
ATOM 4057 C CA . GLY A 1 506 ? -13.336 -20.422 -8.727 1 98.38 506 GLY A CA 1
ATOM 4058 C C . GLY A 1 506 ? -12.664 -19.109 -8.359 1 98.38 506 GLY A C 1
ATOM 4059 O O . GLY A 1 506 ? -12.25 -18.359 -9.242 1 98.38 506 GLY A O 1
ATOM 4060 N N . GLU A 1 507 ? -12.609 -18.859 -7.074 1 98.19 507 GLU A N 1
ATOM 4061 C CA . GLU A 1 507 ? -11.961 -17.641 -6.621 1 98.19 507 GLU A CA 1
ATOM 4062 C C . GLU A 1 507 ? -10.492 -17.594 -7.031 1 98.19 507 GLU A C 1
ATOM 4064 O O . GLU A 1 507 ? -9.977 -16.547 -7.41 1 98.19 507 GLU A O 1
ATOM 4069 N N . SER A 1 508 ? -9.805 -18.734 -6.945 1 98.12 508 SER A N 1
ATOM 4070 C CA . SER A 1 508 ? -8.422 -18.797 -7.395 1 98.12 508 SER A CA 1
ATOM 4071 C C . SER A 1 508 ? -8.297 -18.422 -8.867 1 98.12 508 SER A C 1
ATOM 4073 O O . SER A 1 508 ? -7.332 -17.766 -9.266 1 98.12 508 SER A O 1
ATOM 4075 N N . GLY A 1 509 ? -9.266 -18.875 -9.625 1 98.5 509 GLY A N 1
ATOM 4076 C CA . GLY A 1 509 ? -9.297 -18.453 -11.016 1 98.5 509 GLY A CA 1
ATOM 4077 C C . GLY A 1 509 ? -9.438 -16.953 -11.195 1 98.5 509 GLY A C 1
ATOM 4078 O O . GLY A 1 509 ? -8.781 -16.375 -12.062 1 98.5 509 GLY A O 1
ATOM 4079 N N . ILE A 1 510 ? -10.234 -16.375 -10.383 1 98.62 510 ILE A N 1
ATOM 4080 C CA . ILE A 1 510 ? -10.43 -14.93 -10.445 1 98.62 510 ILE A CA 1
ATOM 4081 C C . ILE A 1 510 ? -9.125 -14.219 -10.102 1 98.62 510 ILE A C 1
ATOM 4083 O O . ILE A 1 510 ? -8.75 -13.242 -10.75 1 98.62 510 ILE A O 1
ATOM 4087 N N . TRP A 1 511 ? -8.469 -14.695 -9.086 1 97.81 511 TRP A N 1
ATOM 4088 C CA . TRP A 1 511 ? -7.203 -14.062 -8.711 1 97.81 511 TRP A CA 1
ATOM 4089 C C . TRP A 1 511 ? -6.195 -14.148 -9.859 1 97.81 511 TRP A C 1
ATOM 4091 O O . TRP A 1 511 ? -5.387 -13.242 -10.047 1 97.81 511 TRP A O 1
ATOM 4101 N N . THR A 1 512 ? -6.199 -15.227 -10.594 1 97.56 512 THR A N 1
ATOM 4102 C CA . THR A 1 512 ? -5.332 -15.359 -11.758 1 97.56 512 THR A CA 1
ATOM 4103 C C . THR A 1 512 ? -5.645 -14.289 -12.789 1 97.56 512 THR A C 1
ATOM 4105 O O . THR A 1 512 ? -4.738 -13.672 -13.352 1 97.56 512 THR A O 1
ATOM 4108 N N . ALA A 1 513 ? -6.895 -14.102 -13 1 98.12 513 ALA A N 1
ATOM 4109 C CA . ALA A 1 513 ? -7.332 -13.078 -13.953 1 98.12 513 ALA A CA 1
ATOM 4110 C C . ALA A 1 513 ? -6.965 -11.68 -13.461 1 98.12 513 ALA A C 1
ATOM 4112 O O . ALA A 1 513 ? -6.527 -10.836 -14.242 1 98.12 513 ALA A O 1
ATOM 4113 N N . VAL A 1 514 ? -7.184 -11.461 -12.211 1 97.69 514 VAL A N 1
ATOM 4114 C CA . VAL A 1 514 ? -6.836 -10.18 -11.602 1 97.69 514 VAL A CA 1
ATOM 4115 C C . VAL A 1 514 ? -5.336 -9.938 -11.742 1 97.69 514 VAL A C 1
ATOM 4117 O O . VAL A 1 514 ? -4.914 -8.844 -12.117 1 97.69 514 VAL A O 1
ATOM 4120 N N . TRP A 1 515 ? -4.582 -10.945 -11.469 1 95.31 515 TRP A N 1
ATOM 4121 C CA . TRP A 1 515 ? -3.131 -10.844 -11.57 1 95.31 515 TRP A CA 1
ATOM 4122 C C . TRP A 1 515 ? -2.703 -10.484 -12.984 1 95.31 515 TRP A C 1
ATOM 4124 O O . TRP A 1 515 ? -1.898 -9.562 -13.18 1 95.31 515 TRP A O 1
ATOM 4134 N N . TRP A 1 516 ? -3.229 -11.133 -13.914 1 96 516 TRP A N 1
ATOM 4135 C CA . TRP A 1 516 ? -2.953 -10.828 -15.32 1 96 516 TRP A CA 1
ATOM 4136 C C . TRP A 1 516 ? -3.301 -9.375 -15.641 1 96 516 TRP A C 1
ATOM 4138 O O . TRP A 1 516 ? -2.498 -8.656 -16.234 1 96 516 TRP A O 1
ATOM 4148 N N . SER A 1 517 ? -4.402 -8.906 -15.18 1 97.38 517 SER A N 1
ATOM 4149 C CA . SER A 1 517 ? -4.949 -7.605 -15.555 1 97.38 517 SER A CA 1
ATOM 4150 C C . SER A 1 517 ? -4.168 -6.473 -14.891 1 97.38 517 SER A C 1
ATOM 4152 O O . SER A 1 517 ? -3.924 -5.434 -15.516 1 97.38 517 SER A O 1
ATOM 4154 N N . ILE A 1 518 ? -3.857 -6.633 -13.656 1 94.38 518 ILE A N 1
ATOM 4155 C CA . ILE A 1 518 ? -3.176 -5.586 -12.906 1 94.38 518 ILE A CA 1
ATOM 4156 C C . ILE A 1 518 ? -1.778 -5.363 -13.484 1 94.38 518 ILE A C 1
ATOM 4158 O O . ILE A 1 518 ? -1.295 -4.23 -13.539 1 94.38 518 ILE A O 1
ATOM 4162 N N . GLN A 1 519 ? -1.157 -6.387 -14.039 1 91.75 519 GLN A N 1
ATOM 4163 C CA . GLN A 1 519 ? 0.217 -6.297 -14.523 1 91.75 519 GLN A CA 1
ATOM 4164 C C . GLN A 1 519 ? 0.26 -5.902 -15.992 1 91.75 519 GLN A C 1
ATOM 4166 O O . GLN A 1 519 ? 1.299 -5.473 -16.5 1 91.75 519 GLN A O 1
ATOM 4171 N N . ALA A 1 520 ? -0.796 -6.047 -16.625 1 94.38 520 ALA A N 1
ATOM 4172 C CA . ALA A 1 520 ? -0.82 -5.887 -18.078 1 94.38 520 ALA A CA 1
ATOM 4173 C C . ALA A 1 520 ? -0.786 -4.41 -18.469 1 94.38 520 ALA A C 1
ATOM 4175 O O . ALA A 1 520 ? -1.398 -3.572 -17.797 1 94.38 520 ALA A O 1
ATOM 4176 N N . SER A 1 521 ? -0.023 -4.062 -19.516 1 93 521 SER A N 1
ATOM 4177 C CA . SER A 1 521 ? 0.005 -2.773 -20.188 1 93 521 SER A CA 1
ATOM 4178 C C . SER A 1 521 ? -0.136 -2.941 -21.703 1 93 521 SER A C 1
ATOM 4180 O O . SER A 1 521 ? 0.53 -3.787 -22.297 1 93 521 SER A O 1
ATOM 4182 N N . PRO A 1 522 ? -1.047 -2.219 -22.25 1 95.25 522 PRO A N 1
ATOM 4183 C CA . PRO A 1 522 ? -1.17 -2.346 -23.703 1 95.25 522 PRO A CA 1
ATOM 4184 C C . PRO A 1 522 ? 0.084 -1.886 -24.453 1 95.25 522 PRO A C 1
ATOM 4186 O O . PRO A 1 522 ? 0.75 -0.941 -24.016 1 95.25 522 PRO A O 1
ATOM 4189 N N . LYS A 1 523 ? 0.247 -2.486 -25.562 1 93.12 523 LYS A N 1
ATOM 4190 C CA . LYS A 1 523 ? 1.379 -2.117 -26.406 1 93.12 523 LYS A CA 1
ATOM 4191 C C . LYS A 1 523 ? 1.257 -0.676 -26.891 1 93.12 523 LYS A C 1
ATOM 4193 O O . LYS A 1 523 ? 0.156 -0.208 -27.188 1 93.12 523 LYS A O 1
ATOM 4198 N N . ASN A 1 524 ? 2.297 0.027 -26.922 1 87 524 ASN A N 1
ATOM 4199 C CA . ASN A 1 524 ? 2.43 1.356 -27.5 1 87 524 ASN A CA 1
ATOM 4200 C C . ASN A 1 524 ? 1.706 2.412 -26.672 1 87 524 ASN A C 1
ATOM 4202 O O . ASN A 1 524 ? 1.205 3.398 -27.219 1 87 524 ASN A O 1
ATOM 4206 N N . ARG A 1 525 ? 1.427 2.125 -25.484 1 88.75 525 ARG A N 1
ATOM 4207 C CA . ARG A 1 525 ? 0.854 3.115 -24.578 1 88.75 525 ARG A CA 1
ATOM 4208 C C . ARG A 1 525 ? 1.832 3.469 -23.469 1 88.75 525 ARG A C 1
ATOM 4210 O O . ARG A 1 525 ? 2.787 2.73 -23.203 1 88.75 525 ARG A O 1
ATOM 4217 N N . GLU A 1 526 ? 1.561 4.598 -22.875 1 87.19 526 GLU A N 1
ATOM 4218 C CA . GLU A 1 526 ? 2.418 5.055 -21.797 1 87.19 526 GLU A CA 1
ATOM 4219 C C . GLU A 1 526 ? 2.32 4.125 -20.594 1 87.19 526 GLU A C 1
ATOM 4221 O O . GLU A 1 526 ? 1.229 3.666 -20.234 1 87.19 526 GLU A O 1
ATOM 4226 N N . GLU A 1 527 ? 3.467 3.838 -20.094 1 82.94 527 GLU A N 1
ATOM 4227 C CA . GLU A 1 527 ? 3.508 2.99 -18.906 1 82.94 527 GLU A CA 1
ATOM 4228 C C . GLU A 1 527 ? 2.967 3.727 -17.688 1 82.94 527 GLU A C 1
ATOM 4230 O O . GLU A 1 527 ? 3.281 4.898 -17.469 1 82.94 527 GLU A O 1
ATOM 4235 N N . LYS A 1 528 ? 2.072 3.094 -17.016 1 85.75 528 LYS A N 1
ATOM 4236 C CA . LYS A 1 528 ? 1.55 3.602 -15.742 1 85.75 528 LYS A CA 1
ATOM 4237 C C . LYS A 1 528 ? 1.815 2.619 -14.609 1 85.75 528 LYS A C 1
ATOM 4239 O O . LYS A 1 528 ? 1.445 1.445 -14.695 1 85.75 528 LYS A O 1
ATOM 4244 N N . PRO A 1 529 ? 2.471 3.08 -13.57 1 83.25 529 PRO A N 1
ATOM 4245 C CA . PRO A 1 529 ? 2.801 2.154 -12.484 1 83.25 529 PRO A CA 1
ATOM 4246 C C . PRO A 1 529 ? 1.568 1.681 -11.719 1 83.25 529 PRO A C 1
ATOM 4248 O O . PRO A 1 529 ? 0.526 2.34 -11.75 1 83.25 529 PRO A O 1
ATOM 4251 N N . ILE A 1 530 ? 1.707 0.499 -11.141 1 86.75 530 ILE A N 1
ATOM 4252 C CA . ILE A 1 530 ? 0.692 -0.023 -10.227 1 86.75 530 ILE A CA 1
ATOM 4253 C C . ILE A 1 530 ? 0.773 0.708 -8.891 1 86.75 530 ILE A C 1
ATOM 4255 O O . ILE A 1 530 ? 1.838 0.767 -8.273 1 86.75 530 ILE A O 1
ATOM 4259 N N . PRO A 1 531 ? -0.326 1.301 -8.461 1 83.12 531 PRO A N 1
ATOM 4260 C CA . PRO A 1 531 ? -0.269 1.882 -7.117 1 83.12 531 PRO A CA 1
ATOM 4261 C C . PRO A 1 531 ? 0.184 0.878 -6.059 1 83.12 531 PRO A C 1
ATOM 4263 O O . PRO A 1 531 ? -0.272 -0.268 -6.055 1 83.12 531 PRO A O 1
ATOM 4266 N N . MET A 1 532 ? 1 1.227 -5.137 1 81.75 532 MET A N 1
ATOM 4267 C CA . MET A 1 532 ? 1.642 0.345 -4.168 1 81.75 532 MET A CA 1
ATOM 4268 C C . MET A 1 532 ? 0.605 -0.306 -3.256 1 81.75 532 MET A C 1
ATOM 4270 O O . MET A 1 532 ? 0.777 -1.45 -2.832 1 81.75 532 MET A O 1
ATOM 4274 N N . GLN A 1 533 ? -0.403 0.416 -2.965 1 85.12 533 GLN A N 1
ATOM 4275 C CA . GLN A 1 533 ? -1.42 -0.128 -2.07 1 85.12 533 GLN A CA 1
ATOM 4276 C C . GLN A 1 533 ? -2.012 -1.418 -2.631 1 85.12 533 GLN A C 1
ATOM 4278 O O . GLN A 1 533 ? -2.27 -2.365 -1.885 1 85.12 533 GLN A O 1
ATOM 4283 N N . TYR A 1 534 ? -2.162 -1.41 -3.957 1 89.25 534 TYR A N 1
ATOM 4284 C CA . TYR A 1 534 ? -2.748 -2.6 -4.566 1 89.25 534 TYR A CA 1
ATOM 4285 C C . TYR A 1 534 ? -1.711 -3.707 -4.707 1 89.25 534 TYR A C 1
ATOM 4287 O O . TYR A 1 534 ? -2.01 -4.879 -4.465 1 89.25 534 TYR A O 1
ATOM 4295 N N . TRP A 1 535 ? -0.532 -3.314 -5.008 1 85.88 535 TRP A N 1
ATOM 4296 C CA . TRP A 1 535 ? 0.541 -4.297 -5.129 1 85.88 535 TRP A CA 1
ATOM 4297 C C . TRP A 1 535 ? 0.81 -4.98 -3.795 1 85.88 535 TRP A C 1
ATOM 4299 O O . TRP A 1 535 ? 0.873 -6.211 -3.721 1 85.88 535 TRP A O 1
ATOM 4309 N N . ASP A 1 536 ? 0.909 -4.242 -2.791 1 81.69 536 ASP A N 1
ATOM 4310 C CA . ASP A 1 536 ? 1.167 -4.77 -1.455 1 81.69 536 ASP A CA 1
ATOM 4311 C C . ASP A 1 536 ? 0.013 -5.648 -0.979 1 81.69 536 ASP A C 1
ATOM 4313 O O . ASP A 1 536 ? 0.229 -6.641 -0.279 1 81.69 536 ASP A O 1
ATOM 4317 N N . ALA A 1 537 ? -1.15 -5.273 -1.326 1 88.56 537 ALA A N 1
ATOM 4318 C CA . ALA A 1 537 ? -2.334 -6.023 -0.919 1 88.56 537 ALA A CA 1
ATOM 4319 C C . ALA A 1 537 ? -2.344 -7.414 -1.545 1 88.56 537 ALA A C 1
ATOM 4321 O O . ALA A 1 537 ? -2.875 -8.359 -0.961 1 88.56 537 ALA A O 1
ATOM 4322 N N . LEU A 1 538 ? -1.792 -7.547 -2.701 1 87 538 LEU A N 1
ATOM 4323 C CA . LEU A 1 538 ? -1.787 -8.82 -3.42 1 87 538 LEU A CA 1
ATOM 4324 C C . LEU A 1 538 ? -0.666 -9.719 -2.92 1 87 538 LEU A C 1
ATOM 4326 O O . LEU A 1 538 ? -0.761 -10.945 -3.016 1 87 538 LEU A O 1
ATOM 4330 N N . MET A 1 539 ? 0.306 -9.164 -2.342 1 81.31 539 MET A N 1
ATOM 4331 C CA . MET A 1 539 ? 1.498 -9.922 -1.973 1 81.31 539 MET A CA 1
ATOM 4332 C C . MET A 1 539 ? 1.288 -10.656 -0.654 1 81.31 539 MET A C 1
ATOM 4334 O O . MET A 1 539 ? 0.79 -10.078 0.312 1 81.31 539 MET A O 1
ATOM 4338 N N . PRO A 1 540 ? 1.649 -11.953 -0.732 1 74.75 540 PRO A N 1
ATOM 4339 C CA . PRO A 1 540 ? 1.576 -12.688 0.533 1 74.75 540 PRO A CA 1
ATOM 4340 C C . PRO A 1 540 ? 2.543 -12.148 1.585 1 74.75 540 PRO A C 1
ATOM 4342 O O . PRO A 1 540 ? 3.662 -11.75 1.254 1 74.75 540 PRO A O 1
ATOM 4345 N N . ARG A 1 541 ? 2.107 -12.07 2.842 1 73.44 541 ARG A N 1
ATOM 4346 C CA . ARG A 1 541 ? 2.945 -11.586 3.938 1 73.44 541 ARG A CA 1
ATOM 4347 C C . ARG A 1 541 ? 3.137 -12.672 4.992 1 73.44 541 ARG A C 1
ATOM 4349 O O . ARG A 1 541 ? 2.182 -13.359 5.367 1 73.44 541 ARG A O 1
ATOM 4356 N N . TYR A 1 542 ? 4.461 -12.727 5.316 1 65.88 542 TYR A N 1
ATOM 4357 C CA . TYR A 1 542 ? 4.828 -13.719 6.324 1 65.88 542 TYR A CA 1
ATOM 4358 C C . TYR A 1 542 ? 5.473 -13.047 7.535 1 65.88 542 TYR A C 1
ATOM 4360 O O . TYR A 1 542 ? 6.305 -12.148 7.383 1 65.88 542 TYR A O 1
ATOM 4368 N N . ASP A 1 543 ? 5.051 -13.094 8.75 1 61.81 543 ASP A N 1
ATOM 4369 C CA . ASP A 1 543 ? 5.711 -12.609 9.961 1 61.81 543 ASP A CA 1
ATOM 4370 C C . ASP A 1 543 ? 7.004 -13.375 10.227 1 61.81 543 ASP A C 1
ATOM 4372 O O . ASP A 1 543 ? 7.977 -12.812 10.727 1 61.81 543 ASP A O 1
ATOM 4376 N N . GLY A 1 544 ? 7.062 -14.602 9.859 1 52.56 544 GLY A N 1
ATOM 4377 C CA . GLY A 1 544 ? 8.219 -15.461 10.062 1 52.56 544 GLY A CA 1
ATOM 4378 C C . GLY A 1 544 ? 8.719 -16.109 8.789 1 52.56 544 GLY A C 1
ATOM 4379 O O . GLY A 1 544 ? 8.547 -15.562 7.699 1 52.56 544 GLY A O 1
ATOM 4380 N N . PRO A 1 545 ? 9.438 -17 9.086 1 50.12 545 PRO A N 1
ATOM 4381 C CA . PRO A 1 545 ? 9.93 -17.719 7.91 1 50.12 545 PRO A CA 1
ATOM 4382 C C . PRO A 1 545 ? 8.812 -18.156 6.973 1 50.12 545 PRO A C 1
ATOM 4384 O O . PRO A 1 545 ? 7.695 -18.438 7.422 1 50.12 545 PRO A O 1
ATOM 4387 N N . ARG A 1 546 ? 8.914 -17.859 5.805 1 51.78 546 ARG A N 1
ATOM 4388 C CA . ARG A 1 546 ? 7.945 -18.156 4.754 1 51.78 546 ARG A CA 1
ATOM 4389 C C . ARG A 1 546 ? 7.543 -19.625 4.777 1 51.78 546 ARG A C 1
ATOM 4391 O O . ARG A 1 546 ? 7.941 -20.391 3.9 1 51.78 546 ARG A O 1
ATOM 4398 N N . THR A 1 547 ? 7.066 -20 5.914 1 51.34 547 THR A N 1
ATOM 4399 C CA . THR A 1 547 ? 6.617 -21.391 5.988 1 51.34 547 THR A CA 1
ATOM 4400 C C . THR A 1 547 ? 5.098 -21.469 5.926 1 51.34 547 THR A C 1
ATOM 4402 O O . THR A 1 547 ? 4.402 -20.766 6.66 1 51.34 547 THR A O 1
ATOM 4405 N N . GLY A 1 548 ? 4.594 -22.062 4.766 1 61.59 548 GLY A N 1
ATOM 4406 C CA . GLY A 1 548 ? 3.162 -22.328 4.715 1 61.59 548 GLY A CA 1
ATOM 4407 C C . GLY A 1 548 ? 2.381 -21.203 4.055 1 61.59 548 GLY A C 1
ATOM 4408 O O . GLY A 1 548 ? 2.832 -20.625 3.061 1 61.59 548 GLY A O 1
ATOM 4409 N N . LEU A 1 549 ? 1.206 -21.078 4.594 1 76.12 549 LEU A N 1
ATOM 4410 C CA . LEU A 1 549 ? 0.321 -20.047 4.066 1 76.12 549 LEU A CA 1
ATOM 4411 C C . LEU A 1 549 ? 0.618 -18.688 4.703 1 76.12 549 LEU A C 1
ATOM 4413 O O . LEU A 1 549 ? 1.086 -18.625 5.844 1 76.12 549 LEU A O 1
ATOM 4417 N N . PRO A 1 550 ? 0.525 -17.625 3.924 1 77.88 550 PRO A N 1
ATOM 4418 C CA . PRO A 1 550 ? 0.775 -16.281 4.465 1 77.88 550 PRO A CA 1
ATOM 4419 C C . PRO A 1 550 ? -0.062 -15.984 5.707 1 77.88 550 PRO A C 1
ATOM 4421 O O . PRO A 1 550 ? -1.18 -16.5 5.84 1 77.88 550 PRO A O 1
ATOM 4424 N N . ASP A 1 551 ? 0.522 -15.203 6.512 1 75.44 551 ASP A N 1
ATOM 4425 C CA . ASP A 1 551 ? -0.115 -14.836 7.773 1 75.44 551 ASP A CA 1
ATOM 4426 C C . ASP A 1 551 ? -1.148 -13.734 7.57 1 75.44 551 ASP A C 1
ATOM 4428 O O . ASP A 1 551 ? -2.09 -13.602 8.359 1 75.44 551 ASP A O 1
ATOM 4432 N N . TYR A 1 552 ? -0.919 -13.008 6.586 1 81.12 552 TYR A N 1
ATOM 4433 C CA . TYR A 1 552 ? -1.782 -11.859 6.352 1 81.12 552 TYR A CA 1
ATOM 4434 C C . TYR A 1 552 ? -2.359 -11.883 4.941 1 81.12 552 TYR A C 1
ATOM 4436 O O . TYR A 1 552 ? -1.684 -12.297 3.996 1 81.12 552 TYR A O 1
ATOM 4444 N N . ASP A 1 553 ? -3.648 -11.562 4.871 1 88.56 553 ASP A N 1
ATOM 4445 C CA . ASP A 1 553 ? -4.312 -11.484 3.576 1 88.56 553 ASP A CA 1
ATOM 4446 C C . ASP A 1 553 ? -4.914 -10.102 3.348 1 88.56 553 ASP A C 1
ATOM 4448 O O . ASP A 1 553 ? -5.914 -9.742 3.973 1 88.56 553 ASP A O 1
ATOM 4452 N N . GLY A 1 554 ? -4.301 -9.281 2.518 1 88.81 554 GLY A N 1
ATOM 4453 C CA . GLY A 1 554 ? -4.762 -7.93 2.225 1 88.81 554 GLY A CA 1
ATOM 4454 C C . GLY A 1 554 ? -5.641 -7.852 0.993 1 88.81 554 GLY A C 1
ATOM 4455 O O . GLY A 1 554 ? -6.078 -6.77 0.603 1 88.81 554 GLY A O 1
ATOM 4456 N N . ARG A 1 555 ? -6.129 -8.898 0.401 1 93.44 555 ARG A N 1
ATOM 4457 C CA . ARG A 1 555 ? -6.715 -8.922 -0.935 1 93.44 555 ARG A CA 1
ATOM 4458 C C . ARG A 1 555 ? -8.141 -8.391 -0.918 1 93.44 555 ARG A C 1
ATOM 4460 O O . ARG A 1 555 ? -8.695 -8.055 -1.967 1 93.44 555 ARG A O 1
ATOM 4467 N N . ASN A 1 556 ? -8.727 -8.297 0.21 1 93.06 556 ASN A N 1
ATOM 4468 C CA . ASN A 1 556 ? -10.023 -7.629 0.28 1 93.06 556 ASN A CA 1
ATOM 4469 C C . ASN A 1 556 ? -9.953 -6.207 -0.266 1 93.06 556 ASN A C 1
ATOM 4471 O O . ASN A 1 556 ? -10.914 -5.719 -0.865 1 93.06 556 ASN A O 1
ATOM 4475 N N . SER A 1 557 ? -8.805 -5.602 -0.057 1 91.44 557 SER A N 1
ATOM 4476 C CA . SER A 1 557 ? -8.633 -4.23 -0.528 1 91.44 557 SER A CA 1
ATOM 4477 C C . SER A 1 557 ? -8.734 -4.152 -2.047 1 91.44 557 SER A C 1
ATOM 4479 O O . SER A 1 557 ? -9.242 -3.168 -2.59 1 91.44 557 SER A O 1
ATOM 4481 N N . ILE A 1 558 ? -8.297 -5.133 -2.705 1 94.56 558 ILE A N 1
ATOM 4482 C CA . ILE A 1 558 ? -8.359 -5.195 -4.16 1 94.56 558 ILE A CA 1
ATOM 4483 C C . ILE A 1 558 ? -9.812 -5.363 -4.605 1 94.56 558 ILE A C 1
ATOM 4485 O O . ILE A 1 558 ? -10.273 -4.664 -5.512 1 94.56 558 ILE A O 1
ATOM 4489 N N . LEU A 1 559 ? -10.461 -6.254 -3.947 1 95.44 559 LEU A N 1
ATOM 4490 C CA . LEU A 1 559 ? -11.852 -6.516 -4.301 1 95.44 559 LEU A CA 1
ATOM 4491 C C . LEU A 1 559 ? -12.719 -5.289 -4.039 1 95.44 559 LEU A C 1
ATOM 4493 O O . LEU A 1 559 ? -13.578 -4.945 -4.855 1 95.44 559 LEU A O 1
ATOM 4497 N N . HIS A 1 560 ? -12.469 -4.633 -2.971 1 92.69 560 HIS A N 1
ATOM 4498 C CA . HIS A 1 560 ? -13.219 -3.414 -2.684 1 92.69 560 HIS A CA 1
ATOM 4499 C C . HIS A 1 560 ? -12.914 -2.328 -3.709 1 92.69 560 HIS A C 1
ATOM 4501 O O . HIS A 1 560 ? -13.805 -1.563 -4.09 1 92.69 560 HIS A O 1
ATOM 4507 N N . ALA A 1 561 ? -11.664 -2.197 -4.102 1 93.06 561 ALA A N 1
ATOM 4508 C CA . ALA A 1 561 ? -11.305 -1.221 -5.129 1 93.06 561 ALA A CA 1
ATOM 4509 C C . ALA A 1 561 ? -12.078 -1.47 -6.418 1 93.06 561 ALA A C 1
ATOM 4511 O O . ALA A 1 561 ? -12.586 -0.53 -7.039 1 93.06 561 ALA A O 1
ATOM 4512 N N . PHE A 1 562 ? -12.18 -2.703 -6.75 1 95.06 562 PHE A N 1
ATOM 4513 C CA . PHE A 1 562 ? -12.961 -3.047 -7.934 1 95.06 562 PHE A CA 1
ATOM 4514 C C . PHE A 1 562 ? -14.445 -2.768 -7.707 1 95.06 562 PHE A C 1
ATOM 4516 O O . PHE A 1 562 ? -15.125 -2.242 -8.586 1 95.06 562 PHE A O 1
ATOM 4523 N N . ALA A 1 563 ? -14.922 -3.18 -6.559 1 91.94 563 ALA A N 1
ATOM 4524 C CA . ALA A 1 563 ? -16.328 -2.945 -6.246 1 91.94 563 ALA A CA 1
ATOM 4525 C C . ALA A 1 563 ? -16.672 -1.461 -6.324 1 91.94 563 ALA A C 1
ATOM 4527 O O . ALA A 1 563 ? -17.781 -1.091 -6.715 1 91.94 563 ALA A O 1
ATOM 4528 N N . ASP A 1 564 ? -15.672 -0.611 -5.957 1 89.69 564 ASP A N 1
ATOM 4529 C CA . ASP A 1 564 ? -15.836 0.839 -6.012 1 89.69 564 ASP A CA 1
ATOM 4530 C C . ASP A 1 564 ? -15.562 1.367 -7.422 1 89.69 564 ASP A C 1
ATOM 4532 O O . ASP A 1 564 ? -15.562 2.58 -7.645 1 89.69 564 ASP A O 1
ATOM 4536 N N . ALA A 1 565 ? -15.219 0.494 -8.383 1 90.75 565 ALA A N 1
ATOM 4537 C CA . ALA A 1 565 ? -14.945 0.834 -9.781 1 90.75 565 ALA A CA 1
ATOM 4538 C C . ALA A 1 565 ? -13.75 1.771 -9.891 1 90.75 565 ALA A C 1
ATOM 4540 O O . ALA A 1 565 ? -13.766 2.717 -10.68 1 90.75 565 ALA A O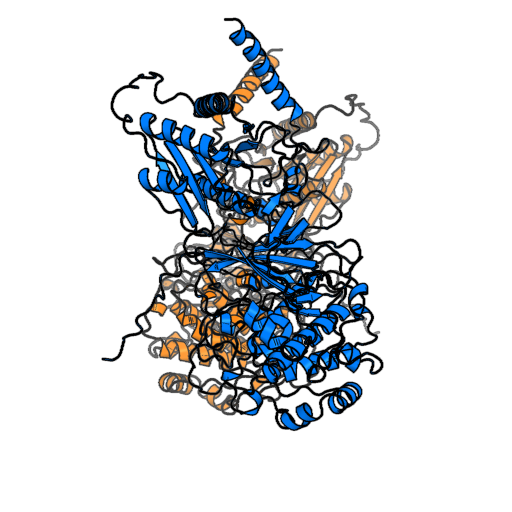 1
ATOM 4541 N N . LYS A 1 566 ? -12.773 1.521 -9.055 1 90.19 566 LYS A N 1
ATOM 4542 C CA . LYS A 1 566 ? -11.562 2.326 -9.125 1 90.19 566 LYS A CA 1
ATOM 4543 C C . LYS A 1 566 ? -10.773 2.025 -10.398 1 90.19 566 LYS A C 1
ATOM 4545 O O . LYS A 1 566 ? -10.273 0.913 -10.57 1 90.19 566 LYS A O 1
ATOM 4550 N N . GLN A 1 567 ? -10.531 3.008 -11.141 1 89.19 567 GLN A N 1
ATOM 4551 C CA . GLN A 1 567 ? -9.906 2.809 -12.445 1 89.19 567 GLN A CA 1
ATOM 4552 C C . GLN A 1 567 ? -8.383 2.703 -12.312 1 89.19 567 GLN A C 1
ATOM 4554 O O . GLN A 1 567 ? -7.727 2.096 -13.156 1 89.19 567 GLN A O 1
ATOM 4559 N N . SER A 1 568 ? -7.852 3.23 -11.25 1 87.69 568 SER A N 1
ATOM 4560 C CA . SER A 1 568 ? -6.402 3.354 -11.117 1 87.69 568 SER A CA 1
ATOM 4561 C C . SER A 1 568 ? -5.754 1.996 -10.867 1 87.69 568 SER A C 1
ATOM 4563 O O . SER A 1 568 ? -4.531 1.861 -10.953 1 87.69 568 SER A O 1
ATOM 4565 N N . ILE A 1 569 ? -6.586 1.013 -10.578 1 91.88 569 ILE A N 1
ATOM 4566 C CA . ILE A 1 569 ? -6.047 -0.307 -10.273 1 91.88 569 ILE A CA 1
ATOM 4567 C C . ILE A 1 569 ? -5.469 -0.934 -11.539 1 91.88 569 ILE A C 1
ATOM 4569 O O . ILE A 1 569 ? -4.488 -1.68 -11.477 1 91.88 569 ILE A O 1
ATOM 4573 N N . LEU A 1 570 ? -6.059 -0.611 -12.656 1 96 570 LEU A N 1
ATOM 4574 C CA . LEU A 1 570 ? -5.609 -1.148 -13.93 1 96 570 LEU A CA 1
ATOM 4575 C C . LEU A 1 570 ? -4.973 -0.057 -14.789 1 96 570 LEU A C 1
ATOM 4577 O O . LEU A 1 570 ? -5.098 1.131 -14.477 1 96 570 LEU A O 1
ATOM 4581 N N . HIS A 1 571 ? -4.223 -0.469 -15.812 1 95.19 571 HIS A N 1
ATOM 4582 C CA . HIS A 1 571 ? -3.758 0.48 -16.812 1 95.19 571 HIS A CA 1
ATOM 4583 C C . HIS A 1 571 ? -4.93 1.161 -17.516 1 95.19 571 HIS A C 1
ATOM 4585 O O . HIS A 1 571 ? -5.93 0.514 -17.828 1 95.19 571 HIS A O 1
ATOM 4591 N N . PRO A 1 572 ? -4.844 2.438 -17.781 1 93.69 572 PRO A N 1
ATOM 4592 C CA . PRO A 1 572 ? -5.957 3.148 -18.406 1 93.69 572 PRO A CA 1
ATOM 4593 C C . PRO A 1 572 ? -6.395 2.51 -19.719 1 93.69 572 PRO A C 1
ATOM 4595 O O . PRO A 1 572 ? -7.57 2.584 -20.094 1 93.69 572 PRO A O 1
ATOM 4598 N N . GLY A 1 573 ? -5.5 1.879 -20.422 1 94.94 573 GLY A N 1
ATOM 4599 C CA . GLY A 1 573 ? -5.832 1.204 -21.656 1 94.94 573 GLY A CA 1
ATOM 4600 C C . GLY A 1 573 ? -6.727 -0.004 -21.469 1 94.94 573 GLY A C 1
ATOM 4601 O O . GLY A 1 573 ? -7.32 -0.505 -22.422 1 94.94 573 GLY A O 1
ATOM 4602 N N . TYR A 1 574 ? -6.836 -0.5 -20.25 1 96.5 574 TYR A N 1
ATOM 4603 C CA . TYR A 1 574 ? -7.652 -1.666 -19.938 1 96.5 574 TYR A CA 1
ATOM 4604 C C . TYR A 1 574 ? -8.734 -1.315 -18.922 1 96.5 574 TYR A C 1
ATOM 4606 O O . TYR A 1 574 ? -9.25 -2.193 -18.219 1 96.5 574 TYR A O 1
ATOM 4614 N N . SER A 1 575 ? -9.031 -0.05 -18.766 1 94.25 575 SER A N 1
ATOM 4615 C CA . SER A 1 575 ? -9.953 0.434 -17.75 1 94.25 575 SER A CA 1
ATOM 4616 C C . SER A 1 575 ? -11.344 -0.166 -17.938 1 94.25 575 SER A C 1
ATOM 4618 O O . SER A 1 575 ? -12.109 -0.279 -16.969 1 94.25 575 SER A O 1
ATOM 4620 N N . ASP A 1 576 ? -11.695 -0.631 -19.188 1 95.5 576 ASP A N 1
ATOM 4621 C CA . ASP A 1 576 ? -13.008 -1.21 -19.453 1 95.5 576 ASP A CA 1
ATOM 4622 C C . ASP A 1 576 ? -13.188 -2.527 -18.703 1 95.5 576 ASP A C 1
ATOM 4624 O O . ASP A 1 576 ? -14.312 -2.957 -18.453 1 95.5 576 ASP A O 1
ATOM 4628 N N . LEU A 1 577 ? -12.141 -3.156 -18.312 1 97.69 577 LEU A N 1
ATOM 4629 C CA . LEU A 1 577 ? -12.195 -4.41 -17.562 1 97.69 577 LEU A CA 1
ATOM 4630 C C . LEU A 1 577 ? -12.711 -4.176 -16.141 1 97.69 577 LEU A C 1
ATOM 4632 O O . LEU A 1 577 ? -13.102 -5.121 -15.461 1 97.69 577 LEU A O 1
ATOM 4636 N N . VAL A 1 578 ? -12.617 -2.945 -15.695 1 96.44 578 VAL A N 1
ATOM 4637 C CA . VAL A 1 578 ? -13.047 -2.633 -14.336 1 96.44 578 VAL A CA 1
ATOM 4638 C C . VAL A 1 578 ? -14.523 -2.975 -14.172 1 96.44 578 VAL A C 1
ATOM 4640 O O . VAL A 1 578 ? -14.945 -3.428 -13.102 1 96.44 578 VAL A O 1
ATOM 4643 N N . ASP A 1 579 ? -15.32 -2.809 -15.211 1 94.5 579 ASP A N 1
ATOM 4644 C CA . ASP A 1 579 ? -16.734 -3.15 -15.148 1 94.5 579 ASP A CA 1
ATOM 4645 C C . ASP A 1 579 ? -16.938 -4.641 -14.875 1 94.5 579 ASP A C 1
ATOM 4647 O O . ASP A 1 579 ? -17.781 -5.023 -14.07 1 94.5 579 ASP A O 1
ATOM 4651 N N . LEU A 1 580 ? -16.188 -5.391 -15.531 1 97.38 580 LEU A N 1
ATOM 4652 C CA . LEU A 1 580 ? -16.234 -6.836 -15.328 1 97.38 580 LEU A CA 1
ATOM 4653 C C . LEU A 1 580 ? -15.867 -7.191 -13.891 1 97.38 580 LEU A C 1
ATOM 4655 O O . LEU A 1 580 ? -16.594 -7.926 -13.219 1 97.38 580 LEU A O 1
ATOM 4659 N N . PHE A 1 581 ? -14.781 -6.625 -13.453 1 97.69 581 PHE A N 1
ATOM 4660 C CA . PHE A 1 581 ? -14.25 -6.988 -12.141 1 97.69 581 PHE A CA 1
ATOM 4661 C C . PHE A 1 581 ? -15.102 -6.383 -11.023 1 97.69 581 PHE A C 1
ATOM 4663 O O . PHE A 1 581 ? -15.086 -6.867 -9.891 1 97.69 581 PHE A O 1
ATOM 4670 N N . GLN A 1 582 ? -15.805 -5.312 -11.312 1 95.31 582 GLN A N 1
ATOM 4671 C CA . GLN A 1 582 ? -16.734 -4.777 -10.32 1 95.31 582 GLN A CA 1
ATOM 4672 C C . GLN A 1 582 ? -17.797 -5.809 -9.953 1 95.31 582 GLN A C 1
ATOM 4674 O O . GLN A 1 582 ? -18.016 -6.082 -8.766 1 95.31 582 GLN A O 1
ATOM 4679 N N . ASP A 1 583 ? -18.359 -6.418 -10.969 1 95.06 583 ASP A N 1
ATOM 4680 C CA . ASP A 1 583 ? -19.375 -7.438 -10.742 1 95.06 583 ASP A CA 1
ATOM 4681 C C . ASP A 1 583 ? -18.766 -8.68 -10.078 1 95.06 583 ASP A C 1
ATOM 4683 O O . ASP A 1 583 ? -19.375 -9.258 -9.172 1 95.06 583 ASP A O 1
ATOM 4687 N N . ILE A 1 584 ? -17.625 -9.039 -10.508 1 97.5 584 ILE A N 1
ATOM 4688 C CA . ILE A 1 584 ? -16.969 -10.219 -9.969 1 97.5 584 ILE A CA 1
ATOM 4689 C C . ILE A 1 584 ? -16.625 -10 -8.492 1 97.5 584 ILE A C 1
ATOM 4691 O O . ILE A 1 584 ? -16.891 -10.859 -7.656 1 97.5 584 ILE A O 1
ATOM 4695 N N . ALA A 1 585 ? -16.047 -8.836 -8.25 1 96.19 585 ALA A N 1
ATOM 4696 C CA . ALA A 1 585 ? -15.664 -8.516 -6.875 1 96.19 585 ALA A CA 1
ATOM 4697 C C . ALA A 1 585 ? -16.875 -8.539 -5.945 1 96.19 585 ALA A C 1
ATOM 4699 O O . ALA A 1 585 ? -16.812 -9.117 -4.855 1 96.19 585 ALA A O 1
ATOM 4700 N N . THR A 1 586 ? -17.953 -7.988 -6.371 1 92.31 586 THR A N 1
ATOM 4701 C CA . THR A 1 586 ? -19.188 -7.961 -5.582 1 92.31 586 THR A CA 1
ATOM 4702 C C . THR A 1 586 ? -19.656 -9.383 -5.281 1 92.31 586 THR A C 1
ATOM 4704 O O . THR A 1 586 ? -20.234 -9.633 -4.223 1 92.31 586 THR A O 1
ATOM 4707 N N . THR A 1 587 ? -19.312 -10.25 -6.152 1 93.5 587 THR A N 1
ATOM 4708 C CA . THR A 1 587 ? -19.75 -11.633 -6.055 1 93.5 587 THR A CA 1
ATOM 4709 C C . THR A 1 587 ? -18.891 -12.414 -5.074 1 93.5 587 THR A C 1
ATOM 4711 O O . THR A 1 587 ? -19.391 -13.258 -4.324 1 93.5 587 THR A O 1
ATOM 4714 N N . ILE A 1 588 ? -17.641 -12.156 -5.066 1 95.38 588 ILE A N 1
ATOM 4715 C CA . ILE A 1 588 ? -16.766 -13.078 -4.332 1 95.38 588 ILE A CA 1
ATOM 4716 C C . ILE A 1 588 ? -16.375 -12.453 -2.994 1 95.38 588 ILE A C 1
ATOM 4718 O O . ILE A 1 588 ? -15.789 -13.125 -2.141 1 95.38 588 ILE A O 1
ATOM 4722 N N . LEU A 1 589 ? -16.703 -11.195 -2.73 1 93.88 589 LEU A N 1
ATOM 4723 C CA . LEU A 1 589 ? -16.406 -10.547 -1.457 1 93.88 589 LEU A CA 1
ATOM 4724 C C . LEU A 1 589 ? -17.078 -11.297 -0.304 1 93.88 589 LEU A C 1
ATOM 4726 O O . LEU A 1 589 ? -16.422 -11.578 0.708 1 93.88 589 LEU A O 1
ATOM 4730 N N . PRO A 1 590 ? -18.312 -11.695 -0.447 1 93 590 PRO A N 1
ATOM 4731 C CA . PRO A 1 590 ? -18.922 -12.422 0.667 1 93 590 PRO A CA 1
ATOM 4732 C C . PRO A 1 590 ? -18.578 -13.914 0.659 1 93 590 PRO A C 1
ATOM 4734 O O . PRO A 1 590 ? -18.281 -14.477 -0.397 1 93 590 PRO A O 1
ATOM 4737 N N . ASP A 1 591 ? -18.531 -14.5 1.857 1 93.5 591 ASP A N 1
ATOM 4738 C CA . ASP A 1 591 ? -18.531 -15.953 1.964 1 93.5 591 ASP A CA 1
ATOM 4739 C C . ASP A 1 591 ? -19.953 -16.516 2.012 1 93.5 591 ASP A C 1
ATOM 4741 O O . ASP A 1 591 ? -20.719 -16.172 2.908 1 93.5 591 ASP A O 1
ATOM 4745 N N . TYR A 1 592 ? -20.266 -17.359 1.144 1 93 592 TYR A N 1
ATOM 4746 C CA . TYR A 1 592 ? -21.641 -17.797 0.974 1 93 592 TYR A CA 1
ATOM 4747 C C . TYR A 1 592 ? -22.031 -18.797 2.057 1 93 592 TYR A C 1
ATOM 4749 O O . TYR A 1 592 ? -23.188 -19.219 2.141 1 93 592 TYR A O 1
ATOM 4757 N N . HIS A 1 593 ? -21.062 -19.156 2.867 1 92.56 593 HIS A N 1
ATOM 4758 C CA . HIS A 1 593 ? -21.391 -19.875 4.086 1 92.56 593 HIS A CA 1
ATOM 4759 C C . HIS A 1 593 ? -22.406 -19.125 4.926 1 92.56 593 HIS A C 1
ATOM 4761 O O . HIS A 1 593 ? -23.234 -19.734 5.605 1 92.56 593 HIS A O 1
ATOM 4767 N N . TRP A 1 594 ? -22.391 -17.859 4.844 1 93.38 594 TRP A N 1
ATOM 4768 C CA . TRP A 1 594 ? -23.203 -17.016 5.711 1 93.38 594 TRP A CA 1
ATOM 4769 C C . TRP A 1 594 ? -24.531 -16.672 5.043 1 93.38 594 TRP A C 1
ATOM 4771 O O . TRP A 1 594 ? -25.328 -15.906 5.602 1 93.38 594 TRP A O 1
ATOM 4781 N N . ALA A 1 595 ? -24.719 -17.141 3.889 1 90.81 595 ALA A N 1
ATOM 4782 C CA . ALA A 1 595 ? -25.984 -16.891 3.205 1 90.81 595 ALA A CA 1
ATOM 4783 C C . ALA A 1 595 ? -27.125 -17.672 3.844 1 90.81 595 ALA A C 1
ATOM 4785 O O . ALA A 1 595 ? -26.938 -18.797 4.309 1 90.81 595 ALA A O 1
ATOM 4786 N N . ALA A 1 596 ? -28.312 -17.062 3.832 1 84.5 596 ALA A N 1
ATOM 4787 C CA . ALA A 1 596 ? -29.484 -17.672 4.488 1 84.5 596 ALA A CA 1
ATOM 4788 C C . ALA A 1 596 ? -30.156 -18.703 3.58 1 84.5 596 ALA A C 1
ATOM 4790 O O . ALA A 1 596 ? -30.797 -19.625 4.062 1 84.5 596 ALA A O 1
ATOM 4791 N N . ASP A 1 597 ? -30.047 -18.5 2.312 1 82.88 597 ASP A N 1
ATOM 4792 C CA . ASP A 1 597 ? -30.844 -19.344 1.438 1 82.88 597 ASP A CA 1
ATOM 4793 C C . ASP A 1 597 ? -30.016 -20.484 0.863 1 82.88 597 ASP A C 1
ATOM 4795 O O . ASP A 1 597 ? -28.812 -20.328 0.643 1 82.88 597 ASP A O 1
ATOM 4799 N N . PHE A 1 598 ? -30.734 -21.562 0.514 1 82.5 598 PHE A N 1
ATOM 4800 C CA . PHE A 1 598 ? -30.125 -22.828 0.084 1 82.5 598 PHE A CA 1
ATOM 4801 C C . PHE A 1 598 ? -29.531 -22.688 -1.313 1 82.5 598 PHE A C 1
ATOM 4803 O O . PHE A 1 598 ? -28.516 -23.312 -1.626 1 82.5 598 PHE A O 1
ATOM 4810 N N . THR A 1 599 ? -30.109 -21.922 -2.115 1 86.25 599 THR A N 1
ATOM 4811 C CA . THR A 1 599 ? -29.641 -21.766 -3.486 1 86.25 599 THR A CA 1
ATOM 4812 C C . THR A 1 599 ? -28.234 -21.188 -3.508 1 86.25 599 THR A C 1
ATOM 4814 O O . THR A 1 599 ? -27.375 -21.641 -4.266 1 86.25 599 THR A O 1
ATOM 4817 N N . ARG A 1 600 ? -27.984 -20.266 -2.613 1 88.94 600 ARG A N 1
ATOM 4818 C CA . ARG A 1 600 ? -26.688 -19.594 -2.57 1 88.94 600 ARG A CA 1
ATOM 4819 C C . ARG A 1 600 ? -25.641 -20.484 -1.904 1 88.94 600 ARG A C 1
ATOM 4821 O O . ARG A 1 600 ? -24.438 -20.25 -2.041 1 88.94 600 ARG A O 1
ATOM 4828 N N . GLN A 1 601 ? -26.109 -21.469 -1.29 1 87.69 601 GLN A N 1
ATOM 4829 C CA . GLN A 1 601 ? -25.188 -22.359 -0.605 1 87.69 601 GLN A CA 1
ATOM 4830 C C . GLN A 1 601 ? -24.812 -23.562 -1.486 1 87.69 601 GLN A C 1
ATOM 4832 O O . GLN A 1 601 ? -23.953 -24.359 -1.124 1 87.69 601 GLN A O 1
ATOM 4837 N N . ARG A 1 602 ? -25.406 -23.594 -2.637 1 91.38 602 ARG A N 1
ATOM 4838 C CA . ARG A 1 602 ? -25.031 -24.656 -3.568 1 91.38 602 ARG A CA 1
ATOM 4839 C C . ARG A 1 602 ? -23.547 -24.562 -3.918 1 91.38 602 ARG A C 1
ATOM 4841 O O . ARG A 1 602 ? -23.016 -23.469 -4.086 1 91.38 602 ARG A O 1
ATOM 4848 N N . PRO A 1 603 ? -22.938 -25.719 -4.121 1 93.44 603 PRO A N 1
ATOM 4849 C CA . PRO A 1 603 ? -21.5 -25.734 -4.363 1 93.44 603 PRO A CA 1
ATOM 4850 C C . PRO A 1 603 ? -21.094 -25 -5.645 1 93.44 603 PRO A C 1
ATOM 4852 O O . PRO A 1 603 ? -20 -24.453 -5.734 1 93.44 603 PRO A O 1
ATOM 4855 N N . ASP A 1 604 ? -22 -25.031 -6.625 1 94.81 604 ASP A N 1
ATOM 4856 C CA . ASP A 1 604 ? -21.609 -24.453 -7.902 1 94.81 604 ASP A CA 1
ATOM 4857 C C . ASP A 1 604 ? -22.281 -23.094 -8.125 1 94.81 604 ASP A C 1
ATOM 4859 O O . ASP A 1 604 ? -22.328 -22.594 -9.25 1 94.81 604 ASP A O 1
ATOM 4863 N N . PHE A 1 605 ? -22.828 -22.531 -7.105 1 94.56 605 PHE A N 1
ATOM 4864 C CA . PHE A 1 605 ? -23.516 -21.25 -7.23 1 94.56 605 PHE A CA 1
ATOM 4865 C C . PHE A 1 605 ? -22.531 -20.156 -7.676 1 94.56 605 PHE A C 1
ATOM 4867 O O . PHE A 1 605 ? -22.859 -19.359 -8.555 1 94.56 605 PHE A O 1
ATOM 4874 N N . VAL A 1 606 ? -21.375 -20.078 -6.996 1 95.81 606 VAL A N 1
ATOM 4875 C CA . VAL A 1 606 ? -20.391 -19.047 -7.32 1 95.81 606 VAL A CA 1
ATOM 4876 C C . VAL A 1 606 ? -19.969 -19.172 -8.781 1 95.81 606 VAL A C 1
ATOM 4878 O O . VAL A 1 606 ? -19.875 -18.172 -9.492 1 95.81 606 VAL A O 1
ATOM 4881 N N . HIS A 1 607 ? -19.766 -20.391 -9.266 1 97.44 607 HIS A N 1
ATOM 4882 C CA . HIS A 1 607 ? -19.453 -20.609 -10.672 1 97.44 607 HIS A CA 1
ATOM 4883 C C . HIS A 1 607 ? -20.578 -20.094 -11.57 1 97.44 607 HIS A C 1
ATOM 4885 O O . HIS A 1 607 ? -20.312 -19.484 -12.609 1 97.44 607 HIS A O 1
ATOM 4891 N N . GLU A 1 608 ? -21.797 -20.359 -11.117 1 96.31 608 GLU A N 1
ATOM 4892 C CA . GLU A 1 608 ? -22.938 -19.922 -11.906 1 96.31 608 GLU A CA 1
ATOM 4893 C C . GLU A 1 608 ? -22.938 -18.406 -12.078 1 96.31 608 GLU A C 1
ATOM 4895 O O . GLU A 1 608 ? -23.047 -17.891 -13.195 1 96.31 608 GLU A O 1
ATOM 4900 N N . ILE A 1 609 ? -22.828 -17.688 -11.016 1 96.19 609 ILE A N 1
ATOM 4901 C CA . ILE A 1 609 ? -22.875 -16.234 -11.07 1 96.19 609 ILE A CA 1
ATOM 4902 C C . ILE A 1 609 ? -21.703 -15.695 -11.883 1 96.19 609 ILE A C 1
ATOM 4904 O O . ILE A 1 609 ? -21.875 -14.828 -12.742 1 96.19 609 ILE A O 1
ATOM 4908 N N . LEU A 1 610 ? -20.516 -16.234 -11.641 1 97.81 610 LEU A N 1
ATOM 4909 C CA . LEU A 1 610 ? -19.312 -15.766 -12.336 1 97.81 610 LEU A CA 1
ATOM 4910 C C . LEU A 1 610 ? -19.438 -16 -13.836 1 97.81 610 LEU A C 1
ATOM 4912 O O . LEU A 1 610 ? -19.109 -15.125 -14.633 1 97.81 610 LEU A O 1
ATOM 4916 N N . GLN A 1 611 ? -19.875 -17.156 -14.195 1 97.62 611 GLN A N 1
ATOM 4917 C CA . GLN A 1 611 ? -19.984 -17.5 -15.617 1 97.62 611 GLN A CA 1
ATOM 4918 C C . GLN A 1 611 ? -21.031 -16.641 -16.312 1 97.62 611 GLN A C 1
ATOM 4920 O O . GLN A 1 611 ? -20.859 -16.234 -17.453 1 97.62 611 GLN A O 1
ATOM 4925 N N . ARG A 1 612 ? -22.125 -16.312 -15.656 1 96.5 612 ARG A N 1
ATOM 4926 C CA . ARG A 1 612 ? -23.109 -15.383 -16.203 1 96.5 612 ARG A CA 1
ATOM 4927 C C . ARG A 1 612 ? -22.516 -14 -16.422 1 96.5 612 ARG A C 1
ATOM 4929 O O . ARG A 1 612 ? -22.719 -13.383 -17.469 1 96.5 612 ARG A O 1
ATOM 4936 N N . ILE A 1 613 ? -21.797 -13.523 -15.406 1 97.06 613 ILE A N 1
ATOM 4937 C CA . ILE A 1 613 ? -21.156 -12.211 -15.484 1 97.06 613 ILE A CA 1
ATOM 4938 C C . ILE A 1 613 ? -20.188 -12.172 -16.672 1 97.06 613 ILE A C 1
ATOM 4940 O O . ILE A 1 613 ? -20.234 -11.242 -17.484 1 97.06 613 ILE A O 1
ATOM 4944 N N . ILE A 1 614 ? -19.328 -13.195 -16.781 1 98.38 614 ILE A N 1
ATOM 4945 C CA . ILE A 1 614 ? -18.281 -13.234 -17.797 1 98.38 614 ILE A CA 1
ATOM 4946 C C . ILE A 1 614 ? -18.906 -13.367 -19.188 1 98.38 614 ILE A C 1
ATOM 4948 O O . ILE A 1 614 ? -18.516 -12.672 -20.125 1 98.38 614 ILE A O 1
ATOM 4952 N N . LEU A 1 615 ? -19.875 -14.25 -19.297 1 98 615 LEU A N 1
ATOM 4953 C CA . LEU A 1 615 ? -20.531 -14.43 -20.578 1 98 615 LEU A CA 1
ATOM 4954 C C . LEU A 1 615 ? -21.203 -13.133 -21.031 1 98 615 LEU A C 1
ATOM 4956 O O . LEU A 1 615 ? -21.078 -12.727 -22.188 1 98 615 LEU A O 1
ATOM 4960 N N . ASN A 1 616 ? -21.969 -12.547 -20.156 1 97.31 616 ASN A N 1
ATOM 4961 C CA . ASN A 1 616 ? -22.641 -11.289 -20.484 1 97.31 616 ASN A CA 1
ATOM 4962 C C . ASN A 1 616 ? -21.656 -10.227 -20.953 1 97.31 616 ASN A C 1
ATOM 4964 O O . ASN A 1 616 ? -21.906 -9.523 -21.938 1 97.31 616 ASN A O 1
ATOM 4968 N N . PHE A 1 617 ? -20.594 -10.125 -20.25 1 97.94 617 PHE A N 1
ATOM 4969 C CA . PHE A 1 617 ? -19.562 -9.156 -20.609 1 97.94 617 PHE A CA 1
ATOM 4970 C C . PHE A 1 617 ? -19 -9.469 -21.984 1 97.94 617 PHE A C 1
ATOM 4972 O O . PHE A 1 617 ? -18.812 -8.562 -22.797 1 97.94 617 PHE A O 1
ATOM 4979 N N . ALA A 1 618 ? -18.672 -10.727 -22.234 1 97.81 618 ALA A N 1
ATOM 4980 C CA . ALA A 1 618 ? -18.109 -11.156 -23.516 1 97.81 618 ALA A CA 1
ATOM 4981 C C . ALA A 1 618 ? -19.047 -10.844 -24.672 1 97.81 618 ALA A C 1
ATOM 4983 O O . ALA A 1 618 ? -18.609 -10.445 -25.75 1 97.81 618 ALA A O 1
ATOM 4984 N N . VAL A 1 619 ? -20.297 -11 -24.438 1 97.69 619 VAL A N 1
ATOM 4985 C CA . VAL A 1 619 ? -21.312 -10.758 -25.469 1 97.69 619 VAL A CA 1
ATOM 4986 C C . VAL A 1 619 ? -21.469 -9.258 -25.703 1 97.69 619 VAL A C 1
ATOM 4988 O O . VAL A 1 619 ? -21.469 -8.797 -26.844 1 97.69 619 VAL A O 1
ATOM 4991 N N . GLU A 1 620 ? -21.547 -8.492 -24.656 1 96.56 620 GLU A N 1
ATOM 4992 C CA . GLU A 1 620 ? -21.766 -7.055 -24.734 1 96.56 620 GLU A CA 1
ATOM 4993 C C . GLU A 1 620 ? -20.578 -6.352 -25.359 1 96.56 620 GLU A C 1
ATOM 4995 O O . GLU A 1 620 ? -20.734 -5.367 -26.094 1 96.56 620 GLU A O 1
ATOM 5000 N N . LYS A 1 621 ? -19.406 -6.863 -25.016 1 96.81 621 LYS A N 1
ATOM 5001 C CA . LYS A 1 621 ? -18.203 -6.18 -25.469 1 96.81 621 LYS A CA 1
ATOM 5002 C C . LYS A 1 621 ? -17.562 -6.906 -26.641 1 96.81 621 LYS A C 1
ATOM 5004 O O . LYS A 1 621 ? -16.359 -6.762 -26.891 1 96.81 621 LYS A O 1
ATOM 5009 N N . LYS A 1 622 ? -18.25 -7.672 -27.312 1 94.75 622 LYS A N 1
ATOM 5010 C CA . LYS A 1 622 ? -17.734 -8.523 -28.375 1 94.75 622 LYS A CA 1
ATOM 5011 C C . LYS A 1 622 ? -16.984 -7.703 -29.422 1 94.75 622 LYS A C 1
ATOM 5013 O O . LYS A 1 622 ? -15.945 -8.133 -29.938 1 94.75 622 LYS A O 1
ATOM 5018 N N . ASP A 1 623 ? -17.422 -6.469 -29.672 1 94.75 623 ASP A N 1
ATOM 5019 C CA . ASP A 1 623 ? -16.844 -5.66 -30.734 1 94.75 623 ASP A CA 1
ATOM 5020 C C . ASP A 1 623 ? -16.031 -4.504 -30.172 1 94.75 623 ASP A C 1
ATOM 5022 O O . ASP A 1 623 ? -15.594 -3.623 -30.922 1 94.75 623 ASP A O 1
ATOM 5026 N N . ALA A 1 624 ? -15.922 -4.512 -28.859 1 96.19 624 ALA A N 1
ATOM 5027 C CA . ALA A 1 624 ? -15.148 -3.432 -28.25 1 96.19 624 ALA A CA 1
ATOM 5028 C C . ALA A 1 624 ? -13.664 -3.559 -28.594 1 96.19 624 ALA A C 1
ATOM 5030 O O . ALA A 1 624 ? -13.094 -4.648 -28.5 1 96.19 624 ALA A O 1
ATOM 5031 N N . LEU A 1 625 ? -12.977 -2.531 -28.922 1 95.31 625 LEU A N 1
ATOM 5032 C CA . LEU A 1 625 ? -11.602 -2.529 -29.422 1 95.31 625 LEU A CA 1
ATOM 5033 C C . LEU A 1 625 ? -10.633 -2.988 -28.344 1 95.31 625 LEU A C 1
ATOM 5035 O O . LEU A 1 625 ? -9.664 -3.699 -28.625 1 95.31 625 LEU A O 1
ATOM 5039 N N . PHE A 1 626 ? -10.852 -2.654 -27.125 1 95.44 626 PHE A N 1
ATOM 5040 C CA . PHE A 1 626 ? -9.898 -2.943 -26.062 1 95.44 626 PHE A CA 1
ATOM 5041 C C . PHE A 1 626 ? -9.734 -4.449 -25.875 1 95.44 626 PHE A C 1
ATOM 5043 O O . PHE A 1 626 ? -8.711 -4.906 -25.359 1 95.44 626 PHE A O 1
ATOM 5050 N N . MET A 1 627 ? -10.688 -5.195 -26.281 1 97 627 MET A N 1
ATOM 5051 C CA . MET A 1 627 ? -10.664 -6.652 -26.156 1 97 627 MET A CA 1
ATOM 5052 C C . MET A 1 627 ? -9.5 -7.25 -26.938 1 97 627 MET A C 1
ATOM 5054 O O . MET A 1 627 ? -9.039 -8.352 -26.625 1 97 627 MET A O 1
ATOM 5058 N N . ASP A 1 628 ? -9.016 -6.496 -27.875 1 96.75 628 ASP A N 1
ATOM 5059 C CA . ASP A 1 628 ? -7.992 -7.039 -28.766 1 96.75 628 ASP A CA 1
ATOM 5060 C C . ASP A 1 628 ? -6.676 -6.281 -28.609 1 96.75 628 ASP A C 1
ATOM 5062 O O . ASP A 1 628 ? -5.746 -6.473 -29.391 1 96.75 628 ASP A O 1
ATOM 5066 N N . TYR A 1 629 ? -6.621 -5.387 -27.641 1 96.44 629 TYR A N 1
ATOM 5067 C CA . TYR A 1 629 ? -5.352 -4.723 -27.375 1 96.44 629 TYR A CA 1
ATOM 5068 C C . TYR A 1 629 ? -4.324 -5.707 -26.828 1 96.44 629 TYR A C 1
ATOM 5070 O O . TYR A 1 629 ? -4.5 -6.242 -25.719 1 96.44 629 TYR A O 1
ATOM 5078 N N . LYS A 1 630 ? -3.262 -5.887 -27.5 1 96.69 630 LYS A N 1
ATOM 5079 C CA . LYS A 1 630 ? -2.211 -6.793 -27.047 1 96.69 630 LYS A CA 1
ATOM 5080 C C . LYS A 1 630 ? -1.381 -6.16 -25.938 1 96.69 630 LYS A C 1
ATOM 5082 O O . LYS A 1 630 ? -1.061 -4.969 -26 1 96.69 630 LYS A O 1
ATOM 5087 N N . LYS A 1 631 ? -1.117 -6.969 -24.953 1 94.88 631 LYS A N 1
ATOM 5088 C CA . LYS A 1 631 ? -0.282 -6.434 -23.891 1 94.88 631 LYS A CA 1
ATOM 5089 C C . LYS A 1 631 ? 1.196 -6.504 -24.25 1 94.88 631 LYS A C 1
ATOM 5091 O O . LYS A 1 631 ? 1.598 -7.328 -25.078 1 94.88 631 LYS A O 1
ATOM 5096 N N . THR A 1 632 ? 1.963 -5.672 -23.625 1 90.94 632 THR A N 1
ATOM 5097 C CA . THR A 1 632 ? 3.414 -5.699 -23.781 1 90.94 632 THR A CA 1
ATOM 5098 C C . THR A 1 632 ? 4.016 -6.887 -23.031 1 90.94 632 THR A C 1
ATOM 5100 O O . THR A 1 632 ? 3.352 -7.496 -22.188 1 90.94 632 THR A O 1
ATOM 5103 N N . HIS A 1 633 ? 5.172 -7.25 -23.359 1 82.44 633 HIS A N 1
ATOM 5104 C CA . HIS A 1 633 ? 5.867 -8.352 -22.703 1 82.44 633 HIS A CA 1
ATOM 5105 C C . HIS A 1 633 ? 6.309 -7.965 -21.297 1 82.44 633 HIS A C 1
ATOM 5107 O O . HIS A 1 633 ? 6.438 -8.82 -20.422 1 82.44 633 HIS A O 1
ATOM 5113 N N . LYS A 1 634 ? 6.441 -6.652 -21.172 1 80.62 634 LYS A N 1
ATOM 5114 C CA . LYS A 1 634 ? 6.895 -6.18 -19.859 1 80.62 634 LYS A CA 1
ATOM 5115 C C . LYS A 1 634 ? 5.707 -5.887 -18.938 1 80.62 634 LYS A C 1
ATOM 5117 O O . LYS A 1 634 ? 4.754 -5.223 -19.344 1 80.62 634 LYS A O 1
ATOM 5122 N N . ASN A 1 635 ? 5.77 -6.406 -17.797 1 83.31 635 ASN A N 1
ATOM 5123 C CA . ASN A 1 635 ? 4.746 -6.145 -16.797 1 83.31 635 ASN A CA 1
ATOM 5124 C C . ASN A 1 635 ? 4.84 -4.719 -16.25 1 83.31 635 ASN A C 1
ATOM 5126 O O . ASN A 1 635 ? 5.922 -4.133 -16.219 1 83.31 635 ASN A O 1
ATOM 5130 N N . ARG A 1 636 ? 3.756 -4.227 -15.852 1 87 636 ARG A N 1
ATOM 5131 C CA . ARG A 1 636 ? 3.73 -2.936 -15.172 1 87 636 ARG A CA 1
ATOM 5132 C C . ARG A 1 636 ? 4.559 -2.977 -13.891 1 87 636 ARG A C 1
ATOM 5134 O O . ARG A 1 636 ? 4.57 -3.986 -13.188 1 87 636 ARG A O 1
ATOM 5141 N N . LYS A 1 637 ? 5.129 -1.776 -13.602 1 76.44 637 LYS A N 1
ATOM 5142 C CA . LYS A 1 637 ? 5.922 -1.663 -12.375 1 76.44 637 LYS A CA 1
ATOM 5143 C C . LYS A 1 637 ? 5.082 -1.105 -11.234 1 76.44 637 LYS A C 1
ATOM 5145 O O . LYS A 1 637 ? 4.156 -0.326 -11.453 1 76.44 637 LYS A O 1
ATOM 5150 N N . ALA A 1 638 ? 5.383 -1.63 -10 1 78.06 638 ALA A N 1
ATOM 5151 C CA . ALA A 1 638 ? 4.738 -1.06 -8.82 1 78.06 638 ALA A CA 1
ATOM 5152 C C . ALA A 1 638 ? 5.348 0.294 -8.469 1 78.06 638 ALA A C 1
ATOM 5154 O O . ALA A 1 638 ? 6.562 0.48 -8.562 1 78.06 638 ALA A O 1
ATOM 5155 N N . ASP A 1 639 ? 4.473 1.246 -8.133 1 70.44 639 ASP A N 1
ATOM 5156 C CA . ASP A 1 639 ? 4.914 2.582 -7.738 1 70.44 639 ASP A CA 1
ATOM 5157 C C . ASP A 1 639 ? 5.539 2.564 -6.344 1 70.44 639 ASP A C 1
ATOM 5159 O O . ASP A 1 639 ? 4.832 2.479 -5.34 1 70.44 639 ASP A O 1
ATOM 5163 N N . CYS A 1 640 ? 6.738 2.391 -6.301 1 53.97 640 CYS A N 1
ATOM 5164 C CA . CYS A 1 640 ? 7.398 2.311 -5.004 1 53.97 640 CYS A CA 1
ATOM 5165 C C . CYS A 1 640 ? 7.781 3.697 -4.5 1 53.97 640 CYS A C 1
ATOM 5167 O O . CYS A 1 640 ? 8.555 3.826 -3.547 1 53.97 640 CYS A O 1
ATOM 5169 N N . ARG A 1 641 ? 7.332 4.789 -5.305 1 46.34 641 ARG A N 1
ATOM 5170 C CA . ARG A 1 641 ? 7.668 6.133 -4.84 1 46.34 641 ARG A CA 1
ATOM 5171 C C . ARG A 1 641 ? 7.008 6.43 -3.5 1 46.34 641 ARG A C 1
ATOM 5173 O O . ARG A 1 641 ? 5.781 6.355 -3.375 1 46.34 641 ARG A O 1
ATOM 5180 N N . MET A 1 642 ? 7.605 5.945 -2.461 1 41.03 642 MET A N 1
ATOM 5181 C CA . MET A 1 642 ? 7.027 6.422 -1.209 1 41.03 642 MET A CA 1
ATOM 5182 C C . MET A 1 642 ? 6.879 7.941 -1.221 1 41.03 642 MET A C 1
ATOM 5184 O O . MET A 1 642 ? 7.781 8.656 -1.664 1 41.03 642 MET A O 1
ATOM 5188 N N . ASN A 1 643 ? 5.746 8.289 -1.585 1 36.97 643 ASN A N 1
ATOM 5189 C CA . ASN A 1 643 ? 5.527 9.734 -1.608 1 36.97 643 ASN A CA 1
ATOM 5190 C C . ASN A 1 643 ? 6.465 10.453 -0.648 1 36.97 643 ASN A C 1
ATOM 5192 O O . ASN A 1 643 ? 6.672 10.008 0.482 1 36.97 643 ASN A O 1
ATOM 5196 N N . ARG A 1 644 ? 7.383 11.125 -1.32 1 33.69 644 ARG A N 1
ATOM 5197 C CA . ARG A 1 644 ? 8.383 11.992 -0.697 1 33.69 644 ARG A CA 1
ATOM 5198 C C . ARG A 1 644 ? 7.828 12.641 0.567 1 33.69 644 ARG A C 1
ATOM 5200 O O . ARG A 1 644 ? 8.57 13.266 1.329 1 33.69 644 ARG A O 1
ATOM 5207 N N . TYR A 1 645 ? 6.672 12.883 0.42 1 30.58 645 TYR A N 1
ATOM 5208 C CA . TYR A 1 645 ? 6.359 13.828 1.486 1 30.58 645 TYR A CA 1
ATOM 5209 C C . TYR A 1 645 ? 6.852 13.312 2.834 1 30.58 645 TYR A C 1
ATOM 5211 O O . TYR A 1 645 ? 7.535 14.031 3.568 1 30.58 645 TYR A O 1
ATOM 5219 N N . HIS A 1 646 ? 5.918 12.578 3.508 1 30.45 646 HIS A N 1
ATOM 5220 C CA . HIS A 1 646 ? 6.004 12.68 4.961 1 30.45 646 HIS A CA 1
ATOM 5221 C C . HIS A 1 646 ? 7.211 11.914 5.496 1 30.45 646 HIS A C 1
ATOM 5223 O O . HIS A 1 646 ? 7.422 11.852 6.707 1 30.45 646 HIS A O 1
ATOM 5229 N N . VAL A 1 647 ? 7.477 10.758 4.754 1 28.16 647 VAL A N 1
ATOM 5230 C CA . VAL A 1 647 ? 8.445 9.984 5.516 1 28.16 647 VAL A CA 1
ATOM 5231 C C . VAL A 1 647 ? 9.844 10.562 5.309 1 28.16 647 VAL A C 1
ATOM 5233 O O . VAL A 1 647 ? 10.297 10.719 4.172 1 28.16 647 VAL A O 1
ATOM 5236 N N . SER A 1 648 ? 10.18 11.516 5.98 1 27.39 648 SER A N 1
ATOM 5237 C CA . SER A 1 648 ? 11.578 11.93 5.984 1 27.39 648 SER A CA 1
ATOM 5238 C C . SER A 1 648 ? 12.5 10.766 5.617 1 27.39 648 SER A C 1
ATOM 5240 O O . SER A 1 648 ? 13.234 10.258 6.469 1 27.39 648 SER A O 1
ATOM 5242 N N . THR A 1 649 ? 11.961 9.688 4.934 1 27.14 649 THR A N 1
ATOM 5243 C CA . THR A 1 649 ? 13.008 8.734 4.57 1 27.14 649 THR A CA 1
ATOM 5244 C C . THR A 1 649 ? 13.961 9.344 3.541 1 27.14 649 THR A C 1
ATOM 5246 O O . THR A 1 649 ? 13.594 10.289 2.838 1 27.14 649 THR A O 1
ATOM 5249 N N . ASP A 1 650 ? 15.227 9.016 3.529 1 26.23 650 ASP A N 1
ATOM 5250 C CA . ASP A 1 650 ? 16.359 9.289 2.641 1 26.23 650 ASP A CA 1
ATOM 5251 C C . ASP A 1 650 ? 15.93 9.227 1.177 1 26.23 650 ASP A C 1
ATOM 5253 O O . ASP A 1 650 ? 15.211 8.305 0.772 1 26.23 650 ASP A O 1
ATOM 5257 N N . GLU A 1 651 ? 15.695 10.359 0.536 1 28.31 651 GLU A N 1
ATOM 5258 C CA . GLU A 1 651 ? 15.523 10.484 -0.909 1 28.31 651 GLU A CA 1
ATOM 5259 C C . GLU A 1 651 ? 16.109 9.289 -1.642 1 28.31 651 GLU A C 1
ATOM 5261 O O . GLU A 1 651 ? 15.664 8.93 -2.729 1 28.31 651 GLU A O 1
ATOM 5266 N N . SER A 1 652 ? 17.219 8.938 -1.272 1 27.89 652 SER A N 1
ATOM 5267 C CA . SER A 1 652 ? 17.969 7.992 -2.107 1 27.89 652 SER A CA 1
ATOM 5268 C C . SER A 1 652 ? 17.156 6.719 -2.348 1 27.89 652 SER A C 1
ATOM 5270 O O . SER A 1 652 ? 17.297 6.082 -3.396 1 27.89 652 SER A O 1
ATOM 5272 N N . ASP A 1 653 ? 16.406 6.375 -1.307 1 29.39 653 ASP A N 1
ATOM 5273 C CA . ASP A 1 653 ? 15.883 5.027 -1.489 1 29.39 653 ASP A CA 1
ATOM 5274 C C . ASP A 1 653 ? 14.57 5.059 -2.268 1 29.39 653 ASP A C 1
ATOM 5276 O O . ASP A 1 653 ? 14.086 4.016 -2.723 1 29.39 653 ASP A O 1
ATOM 5280 N N . CYS A 1 654 ? 13.906 6.211 -2.273 1 29.95 654 CYS A N 1
ATOM 5281 C CA . CYS A 1 654 ? 12.555 6.168 -2.828 1 29.95 654 CYS A CA 1
ATOM 5282 C C . CYS A 1 654 ? 12.594 6.164 -4.352 1 29.95 654 CYS A C 1
ATOM 5284 O O . CYS A 1 654 ? 11.555 6.004 -5 1 29.95 654 CYS A O 1
ATOM 5286 N N . ARG A 1 655 ? 13.438 6.902 -4.902 1 28.72 655 ARG A N 1
ATOM 5287 C CA . ARG A 1 655 ? 13.328 7.043 -6.352 1 28.72 655 ARG A CA 1
ATOM 5288 C C . ARG A 1 655 ? 13.438 5.688 -7.043 1 28.72 655 ARG A C 1
ATOM 5290 O O . ARG A 1 655 ? 13.477 5.613 -8.273 1 28.72 655 ARG A O 1
ATOM 5297 N N . ARG A 1 656 ? 13.852 4.852 -6.406 1 27.19 656 ARG A N 1
ATOM 5298 C CA . ARG A 1 656 ? 14.055 3.777 -7.375 1 27.19 656 ARG A CA 1
ATOM 5299 C C . ARG A 1 656 ? 12.758 3.01 -7.617 1 27.19 656 ARG A C 1
ATOM 5301 O O . ARG A 1 656 ? 12.195 2.424 -6.691 1 27.19 656 ARG A O 1
ATOM 5308 N N . SER A 1 657 ? 11.969 3.65 -8.398 1 26.94 657 SER A N 1
ATOM 5309 C CA . SER A 1 657 ? 10.945 2.836 -9.047 1 26.94 657 SER A CA 1
ATOM 5310 C C . SER A 1 657 ? 11.445 1.424 -9.32 1 26.94 657 SER A C 1
ATOM 5312 O O . SER A 1 657 ? 12.414 1.238 -10.062 1 26.94 657 SER A O 1
ATOM 5314 N N . SER A 1 658 ? 11.68 0.81 -8.289 1 26.48 658 SER A N 1
ATOM 5315 C CA . SER A 1 658 ? 12.102 -0.543 -8.633 1 26.48 658 SER A CA 1
ATOM 5316 C C . SER A 1 658 ? 11.094 -1.224 -9.555 1 26.48 658 SER A C 1
ATOM 5318 O O . SER A 1 658 ? 9.883 -1.089 -9.359 1 26.48 658 SER A O 1
ATOM 5320 N N . SER A 1 659 ? 11.359 -1.179 -10.773 1 24.39 659 SER A N 1
ATOM 5321 C CA . SER A 1 659 ? 10.633 -2.1 -11.648 1 24.39 659 SER A CA 1
ATOM 5322 C C . SER A 1 659 ? 10.359 -3.424 -10.938 1 24.39 659 SER A C 1
ATOM 5324 O O . SER A 1 659 ? 11.289 -4.113 -10.523 1 24.39 659 SER A O 1
ATOM 5326 N N . ILE A 1 660 ? 9.414 -3.334 -10.102 1 27.22 660 ILE A N 1
ATOM 5327 C CA . ILE A 1 660 ? 8.953 -4.582 -9.5 1 27.22 660 ILE A CA 1
ATOM 5328 C C . ILE A 1 660 ? 8.727 -5.625 -10.594 1 27.22 660 ILE A C 1
ATOM 5330 O O . ILE A 1 660 ? 7.844 -5.469 -11.438 1 27.22 660 ILE A O 1
ATOM 5334 N N . ASN A 1 661 ? 9.688 -5.988 -11.133 1 24.86 661 ASN A N 1
ATOM 5335 C CA . ASN A 1 661 ? 9.414 -7.191 -11.914 1 24.86 661 ASN A CA 1
ATOM 5336 C C . ASN A 1 661 ? 8.641 -8.219 -11.094 1 24.86 661 ASN A C 1
ATOM 5338 O O . ASN A 1 661 ? 9.023 -8.539 -9.961 1 24.86 661 ASN A O 1
ATOM 5342 N N . SER A 1 662 ? 7.336 -8.062 -11.219 1 26.11 662 SER A N 1
ATOM 5343 C CA . SER A 1 662 ? 6.195 -8.797 -10.688 1 26.11 662 SER A CA 1
ATOM 5344 C C . SER A 1 662 ? 6.508 -10.289 -10.578 1 26.11 662 SER A C 1
ATOM 5346 O O . SER A 1 662 ? 6.176 -11.062 -11.477 1 26.11 662 SER A O 1
ATOM 5348 N N . SER A 1 663 ? 7.652 -10.648 -10.328 1 24.55 663 SER A N 1
ATOM 5349 C CA . SER A 1 663 ? 7.547 -12.094 -10.156 1 24.55 663 SER A CA 1
ATOM 5350 C C . SER A 1 663 ? 6.723 -12.453 -8.922 1 24.55 663 SER A C 1
ATOM 5352 O O . SER A 1 663 ? 6.93 -11.883 -7.852 1 24.55 663 SER A O 1
ATOM 5354 N N . VAL A 1 664 ? 5.488 -12.617 -9.078 1 24.27 664 VAL A N 1
ATOM 5355 C CA . VAL A 1 664 ? 4.613 -13.211 -8.07 1 24.27 664 VAL A CA 1
ATOM 5356 C C . VAL A 1 664 ? 5.383 -14.242 -7.254 1 24.27 664 VAL A C 1
ATOM 5358 O O . VAL A 1 664 ? 6.078 -15.094 -7.816 1 24.27 664 VAL A O 1
ATOM 5361 N N . PRO A 1 665 ? 5.453 -13.984 -6.051 1 26.02 665 PRO A N 1
ATOM 5362 C CA . PRO A 1 665 ? 6.066 -15.062 -5.277 1 26.02 665 PRO A CA 1
ATOM 5363 C C . PRO A 1 665 ? 5.355 -16.406 -5.465 1 26.02 665 PRO A C 1
ATOM 5365 O O . PRO A 1 665 ? 4.199 -16.547 -5.066 1 26.02 665 PRO A O 1
ATOM 5368 N N . SER A 1 666 ? 5.105 -16.875 -6.621 1 22.36 666 SER A N 1
ATOM 5369 C CA . SER A 1 666 ? 4.598 -18.25 -6.59 1 22.36 666 SER A CA 1
ATOM 5370 C C . SER A 1 666 ? 5.406 -19.125 -5.633 1 22.36 666 SER A C 1
ATOM 5372 O O . SER A 1 666 ? 6.562 -18.812 -5.332 1 22.36 666 SER A O 1
ATOM 5374 N N . ARG A 1 667 ? 4.852 -20.094 -5.109 1 24.36 667 ARG A N 1
ATOM 5375 C CA . ARG A 1 667 ? 5.66 -21.172 -4.562 1 24.36 667 ARG A CA 1
ATOM 5376 C C . ARG A 1 667 ? 6.984 -21.297 -5.301 1 24.36 667 ARG A C 1
ATOM 5378 O O . ARG A 1 667 ? 8.008 -20.797 -4.84 1 24.36 667 ARG A O 1
ATOM 5385 N N . GLY A 1 668 ? 7.258 -22.547 -5.828 1 23.3 668 GLY A N 1
ATOM 5386 C CA . GLY A 1 668 ? 8.398 -22.969 -6.625 1 23.3 668 GLY A CA 1
ATOM 5387 C C . GLY A 1 668 ? 8.539 -22.188 -7.922 1 23.3 668 GLY A C 1
ATOM 5388 O O . GLY A 1 668 ? 7.566 -22.016 -8.656 1 23.3 668 GLY A O 1
ATOM 5389 N N . HIS A 1 669 ? 9.188 -21.156 -7.891 1 25.62 669 HIS A N 1
ATOM 5390 C CA . HIS A 1 669 ? 9.508 -20.406 -9.102 1 25.62 669 HIS A CA 1
ATOM 5391 C C . HIS A 1 669 ? 9.648 -21.344 -10.297 1 25.62 669 HIS A C 1
ATOM 5393 O O . HIS A 1 669 ? 10.586 -22.141 -10.359 1 25.62 669 HIS A O 1
ATOM 5399 N N . LYS A 1 670 ? 8.531 -21.781 -10.82 1 26.42 670 LYS A N 1
ATOM 5400 C CA . LYS A 1 670 ? 8.648 -22.422 -12.125 1 26.42 670 LYS A CA 1
ATOM 5401 C C . LYS A 1 670 ? 9.289 -21.484 -13.141 1 26.42 670 LYS A C 1
ATOM 5403 O O . LYS A 1 670 ? 8.82 -20.359 -13.344 1 26.42 670 LYS A O 1
ATOM 5408 N N . ARG A 1 671 ? 10.484 -21.562 -13.344 1 27.17 671 ARG A N 1
ATOM 5409 C CA . ARG A 1 671 ? 11.344 -20.875 -14.305 1 27.17 671 ARG A CA 1
ATOM 5410 C C . ARG A 1 671 ? 10.922 -21.188 -15.742 1 27.17 671 ARG A C 1
ATOM 5412 O O . ARG A 1 671 ? 10.898 -22.344 -16.141 1 27.17 671 ARG A O 1
ATOM 5419 N N . LYS A 1 672 ? 10.102 -20.391 -16.266 1 26.8 672 LYS A N 1
ATOM 5420 C CA . LYS A 1 672 ? 9.852 -20.625 -17.672 1 26.8 672 LYS A CA 1
ATOM 5421 C C . LYS A 1 672 ? 11.117 -20.422 -18.5 1 26.8 672 LYS A C 1
ATOM 5423 O O . LYS A 1 672 ? 11.758 -19.359 -18.406 1 26.8 672 LYS A O 1
ATOM 5428 N N . LEU A 1 673 ? 11.734 -21.453 -19.062 1 26.16 673 LEU A N 1
ATOM 5429 C CA . LEU A 1 673 ? 12.836 -21.531 -20.016 1 26.16 673 LEU A CA 1
ATOM 5430 C C . LEU A 1 673 ? 12.414 -21.016 -21.391 1 26.16 673 LEU A C 1
ATOM 5432 O O . LEU A 1 673 ? 11.383 -21.422 -21.906 1 26.16 673 LEU A O 1
ATOM 5436 N N . ASP A 1 674 ? 12.719 -19.797 -21.781 1 25.28 674 ASP A N 1
ATOM 5437 C CA . ASP A 1 674 ? 12.586 -19.391 -23.188 1 25.28 674 ASP A CA 1
ATOM 5438 C C . ASP A 1 674 ? 13.227 -20.438 -24.109 1 25.28 674 ASP A C 1
ATOM 5440 O O . ASP A 1 674 ? 14.289 -20.969 -23.797 1 25.28 674 ASP A O 1
ATOM 5444 N N . GLU A 1 675 ? 12.547 -20.984 -25.062 1 25.77 675 GLU A N 1
ATOM 5445 C CA . GLU A 1 675 ? 12.898 -22.016 -26.031 1 25.77 675 GLU A CA 1
ATOM 5446 C C . GLU A 1 675 ? 14.195 -21.672 -26.766 1 25.77 675 GLU A C 1
ATOM 5448 O O . GLU A 1 675 ? 14.953 -22.562 -27.156 1 25.77 675 GLU A O 1
ATOM 5453 N N . THR A 1 676 ? 14.211 -20.625 -27.641 1 26.16 676 THR A N 1
ATOM 5454 C CA . THR A 1 676 ? 15.273 -20.516 -28.625 1 26.16 676 THR A CA 1
ATOM 5455 C C . THR A 1 676 ? 16.625 -20.344 -27.953 1 26.16 676 THR A C 1
ATOM 5457 O O . THR A 1 676 ? 17.656 -20.344 -28.625 1 26.16 676 THR A O 1
ATOM 5460 N N . SER A 1 677 ? 16.688 -19.453 -27 1 24.88 677 SER A N 1
ATOM 5461 C CA . SER A 1 677 ? 18.078 -19.344 -26.547 1 24.88 677 SER A CA 1
ATOM 5462 C C . SER A 1 677 ? 18.547 -20.641 -25.891 1 24.88 677 SER A C 1
ATOM 5464 O O . SER A 1 677 ? 17.844 -21.188 -25.031 1 24.88 677 SER A O 1
ATOM 5466 N N . LEU A 1 678 ? 19.156 -21.547 -26.641 1 24.09 678 LEU A N 1
ATOM 5467 C CA . LEU A 1 678 ? 19.859 -22.734 -26.156 1 24.09 678 LEU A CA 1
ATOM 5468 C C . LEU A 1 678 ? 20.219 -22.594 -24.672 1 24.09 678 LEU A C 1
ATOM 5470 O O . LEU A 1 678 ? 20.734 -23.531 -24.062 1 24.09 678 LEU A O 1
ATOM 5474 N N . ASP A 1 679 ? 20.797 -21.438 -24.422 1 24.14 679 ASP A N 1
ATOM 5475 C CA . ASP A 1 679 ? 21.422 -21.297 -23.109 1 24.14 679 ASP A CA 1
ATOM 5476 C C . ASP A 1 679 ? 20.406 -21.469 -21.984 1 24.14 679 ASP A C 1
ATOM 5478 O O . ASP A 1 679 ? 19.312 -20.906 -22.047 1 24.14 679 ASP A O 1
ATOM 5482 N N . ALA A 1 680 ? 20.375 -22.609 -21.281 1 23.78 680 ALA A N 1
ATOM 5483 C CA . ALA A 1 680 ? 19.5 -23.234 -20.297 1 23.78 680 ALA A CA 1
ATOM 5484 C C . ALA A 1 680 ? 18.672 -22.188 -19.562 1 23.78 680 ALA A C 1
ATOM 5486 O O . ALA A 1 680 ? 18.875 -20.984 -19.75 1 23.78 680 ALA A O 1
ATOM 5487 N N . VAL A 1 681 ? 18.391 -22.516 -18.234 1 24.44 681 VAL A N 1
ATOM 5488 C CA . VAL A 1 681 ? 17.891 -22.156 -16.906 1 24.44 681 VAL A CA 1
ATOM 5489 C C . VAL A 1 681 ? 18.453 -20.797 -16.484 1 24.44 681 VAL A C 1
ATOM 5491 O O . VAL A 1 681 ? 19.594 -20.703 -16.062 1 24.44 681 VAL A O 1
ATOM 5494 N N . ASP A 1 682 ? 18.578 -19.922 -17.297 1 24.23 682 ASP A N 1
ATOM 5495 C CA . ASP A 1 682 ? 19.047 -18.609 -16.859 1 24.23 682 ASP A CA 1
ATOM 5496 C C . ASP A 1 682 ? 18.359 -18.203 -15.555 1 24.23 682 ASP A C 1
ATOM 5498 O O . ASP A 1 682 ? 17.141 -18.141 -15.484 1 24.23 682 ASP A O 1
ATOM 5502 N N . ALA A 1 683 ? 18.969 -18.578 -14.508 1 24.27 683 ALA A N 1
ATOM 5503 C CA . ALA A 1 683 ? 18.766 -18.109 -13.141 1 24.27 683 ALA A CA 1
ATOM 5504 C C . ALA A 1 683 ? 18.406 -16.625 -13.109 1 24.27 683 ALA A C 1
ATOM 5506 O O . ALA A 1 683 ? 18.344 -16.016 -12.039 1 24.27 683 ALA A O 1
ATOM 5507 N N . MET A 1 684 ? 18.469 -16.016 -14.219 1 24.25 684 MET A N 1
ATOM 5508 C CA . MET A 1 684 ? 18.344 -14.555 -14.328 1 24.25 684 MET A CA 1
ATOM 5509 C C . MET A 1 684 ? 17.047 -14.07 -13.711 1 24.25 684 MET A C 1
ATOM 5511 O O . MET A 1 684 ? 17 -13 -13.102 1 24.25 684 MET A O 1
ATOM 5515 N N . SER A 1 685 ? 16.062 -14.688 -14.273 1 24.41 685 SER A N 1
ATOM 5516 C CA . SER A 1 685 ? 14.797 -13.992 -14.086 1 24.41 685 SER A CA 1
ATOM 5517 C C . SER A 1 685 ? 14.406 -13.938 -12.609 1 24.41 685 SER A C 1
ATOM 5519 O O . SER A 1 685 ? 13.297 -13.523 -12.266 1 24.41 685 SER A O 1
ATOM 5521 N N . ILE A 1 686 ? 15.117 -14.758 -11.961 1 24.23 686 ILE A N 1
ATOM 5522 C CA . ILE A 1 686 ? 14.844 -14.602 -10.539 1 24.23 686 ILE A CA 1
ATOM 5523 C C . ILE A 1 686 ? 15.219 -13.188 -10.094 1 24.23 686 ILE A C 1
ATOM 5525 O O . ILE A 1 686 ? 14.656 -12.664 -9.133 1 24.23 686 ILE A O 1
ATOM 5529 N N . VAL A 1 687 ? 16.484 -12.609 -10.68 1 23.91 687 VAL A N 1
ATOM 5530 C CA . VAL A 1 687 ? 17.156 -11.398 -10.211 1 23.91 687 VAL A CA 1
ATOM 5531 C C . VAL A 1 687 ? 16.469 -10.164 -10.812 1 23.91 687 VAL A C 1
ATOM 5533 O O . VAL A 1 687 ? 16.469 -9.984 -12.031 1 23.91 687 VAL A O 1
ATOM 5536 N N . GLY A 1 688 ? 15.508 -9.75 -10.398 1 23.44 688 GLY A N 1
ATOM 5537 C CA . GLY A 1 688 ? 14.852 -8.508 -10.773 1 23.44 688 GLY A CA 1
ATOM 5538 C C . GLY A 1 688 ? 15.82 -7.395 -11.102 1 23.44 688 GLY A C 1
ATOM 5539 O O . GLY A 1 688 ? 17.016 -7.5 -10.805 1 23.44 688 GLY A O 1
ATOM 5540 N N . GLU A 1 689 ? 15.414 -6.414 -11.961 1 24.22 689 GLU A N 1
ATOM 5541 C CA . GLU A 1 689 ? 15.961 -5.184 -12.531 1 24.22 689 GLU A CA 1
ATOM 5542 C C . GLU A 1 689 ? 16.812 -4.43 -11.516 1 24.22 689 GLU A C 1
ATOM 5544 O O . GLU A 1 689 ? 17.297 -3.334 -11.797 1 24.22 689 GLU A O 1
ATOM 5549 N N . SER A 1 690 ? 17.156 -4.973 -10.492 1 23 690 SER A N 1
ATOM 5550 C CA . SER A 1 690 ? 17.984 -4.148 -9.617 1 23 690 SER A CA 1
ATOM 5551 C C . SER A 1 690 ? 19.359 -3.887 -10.227 1 23 690 SER A C 1
ATOM 5553 O O . SER A 1 690 ? 20.094 -3.016 -9.766 1 23 690 SER A O 1
ATOM 5555 N N . VAL A 1 691 ? 19.75 -4.73 -11.227 1 23.36 691 VAL A N 1
ATOM 5556 C CA . VAL A 1 691 ? 21.156 -4.535 -11.539 1 23.36 691 VAL A CA 1
ATOM 5557 C C . VAL A 1 691 ? 21.312 -3.348 -12.492 1 23.36 691 VAL A C 1
ATOM 5559 O O . VAL A 1 691 ? 22.359 -2.705 -12.531 1 23.36 691 VAL A O 1
ATOM 5562 N N . LYS A 1 692 ? 20.359 -3.09 -13.297 1 23.98 692 LYS A N 1
ATOM 5563 C CA . LYS A 1 692 ? 20.812 -2.061 -14.219 1 23.98 692 LYS A CA 1
ATOM 5564 C C . LYS A 1 692 ? 21.094 -0.748 -13.492 1 23.98 692 LYS A C 1
ATOM 5566 O O . LYS A 1 692 ? 22.078 -0.063 -13.781 1 23.98 692 LYS A O 1
ATOM 5571 N N . ASN A 1 693 ? 20.125 -0.35 -12.789 1 23.33 693 ASN A N 1
ATOM 5572 C CA . ASN A 1 693 ? 20.359 1.045 -12.43 1 23.33 693 ASN A CA 1
ATOM 5573 C C . ASN A 1 693 ? 21.484 1.183 -11.406 1 23.33 693 ASN A C 1
ATOM 5575 O O . ASN A 1 693 ? 21.734 2.275 -10.898 1 23.33 693 ASN A O 1
ATOM 5579 N N . ARG A 1 694 ? 21.922 0.01 -10.875 1 22.53 694 ARG A N 1
ATOM 5580 C CA . ARG A 1 694 ? 23.125 0.31 -10.102 1 22.53 694 ARG A CA 1
ATOM 5581 C C . ARG A 1 694 ? 24.328 0.521 -11.008 1 22.53 694 ARG A C 1
ATOM 5583 O O . ARG A 1 694 ? 25.406 0.884 -10.539 1 22.53 694 ARG A O 1
ATOM 5590 N N . CYS A 1 695 ? 24.25 -0.05 -12.203 1 24.66 695 CYS A N 1
ATOM 5591 C CA . CYS A 1 695 ? 25.531 0.115 -12.883 1 24.66 695 CYS A CA 1
ATOM 5592 C C . CYS A 1 695 ? 25.766 1.572 -13.266 1 24.66 695 CYS A C 1
ATOM 5594 O O . CYS A 1 695 ? 26.641 1.875 -14.07 1 24.66 695 CYS A O 1
ATOM 5596 N N . GLY A 1 696 ? 24.953 2.342 -13.008 1 23.11 696 GLY A N 1
ATOM 5597 C CA . GLY A 1 696 ? 25.5 3.578 -13.547 1 23.11 696 GLY A CA 1
ATOM 5598 C C . GLY A 1 696 ? 26.891 3.896 -13.031 1 23.11 696 GLY A C 1
ATOM 5599 O O . GLY A 1 696 ? 27.484 4.891 -13.438 1 23.11 696 GLY A O 1
ATOM 5600 N N . ARG A 1 697 ? 27.172 3.525 -11.773 1 22.7 697 ARG A N 1
ATOM 5601 C CA . ARG A 1 697 ? 28.562 3.984 -11.703 1 22.7 697 ARG A CA 1
ATOM 5602 C C . ARG A 1 697 ? 29.484 3.057 -12.477 1 22.7 697 ARG A C 1
ATOM 5604 O O . ARG A 1 697 ? 29.562 1.859 -12.188 1 22.7 697 ARG A O 1
ATOM 5611 N N . ASP A 1 698 ? 29.531 3.166 -13.781 1 23.28 698 ASP A N 1
ATOM 5612 C CA . ASP A 1 698 ? 30.688 2.732 -14.547 1 23.28 698 ASP A CA 1
ATOM 5613 C C . ASP A 1 698 ? 31.984 2.961 -13.766 1 23.28 698 ASP A C 1
ATOM 5615 O O . ASP A 1 698 ? 32.531 4.066 -13.758 1 23.28 698 ASP A O 1
ATOM 5619 N N . ASP A 1 699 ? 32.062 2.623 -12.57 1 23.38 699 ASP A N 1
ATOM 5620 C CA . ASP A 1 699 ? 33.5 2.586 -12.258 1 23.38 699 ASP A CA 1
ATOM 5621 C C . ASP A 1 699 ? 34.25 1.7 -13.25 1 23.38 699 ASP A C 1
ATOM 5623 O O . ASP A 1 699 ? 33.812 0.58 -13.539 1 23.38 699 ASP A O 1
ATOM 5627 N N . ASP A 1 700 ? 34.781 2.283 -14.273 1 22.92 700 ASP A N 1
ATOM 5628 C CA . ASP A 1 700 ? 35.844 1.747 -15.086 1 22.92 700 ASP A CA 1
ATOM 5629 C C . ASP A 1 700 ? 36.781 0.872 -14.242 1 22.92 700 ASP A C 1
ATOM 5631 O O . ASP A 1 700 ? 37.438 1.356 -13.312 1 22.92 700 ASP A O 1
ATOM 5635 N N . PRO A 1 701 ? 36.406 -0.277 -14.078 1 26.22 701 PRO A N 1
ATOM 5636 C CA . PRO A 1 701 ? 37.406 -1.165 -13.461 1 26.22 701 PRO A CA 1
ATOM 5637 C C . PRO A 1 701 ? 38.812 -0.978 -14.047 1 26.22 701 PRO A C 1
ATOM 5639 O O . PRO A 1 701 ? 39.719 -1.721 -13.695 1 26.22 701 PRO A O 1
ATOM 5642 N N . SER A 1 702 ? 38.875 -0.2 -15.125 1 23.91 702 SER A N 1
ATOM 5643 C CA . SER A 1 702 ? 40.188 -0.342 -15.758 1 23.91 702 SER A CA 1
ATOM 5644 C C . SER A 1 702 ? 41.312 0.005 -14.781 1 23.91 702 SER A C 1
ATOM 5646 O O . SER A 1 702 ? 42.344 -0.668 -14.742 1 23.91 702 SER A O 1
ATOM 5648 N N . GLU A 1 703 ? 41.188 1.174 -14.234 1 22.91 703 GLU A N 1
ATOM 5649 C CA . GLU A 1 703 ? 42.5 1.602 -13.734 1 22.91 703 GLU A CA 1
ATOM 5650 C C . GLU A 1 703 ? 42.812 0.906 -12.414 1 22.91 703 GLU A C 1
ATOM 5652 O O . GLU A 1 703 ? 43.969 0.574 -12.164 1 22.91 703 GLU A O 1
ATOM 5657 N N . ASP A 1 704 ? 41.75 0.629 -11.656 1 22.86 704 ASP A N 1
ATOM 5658 C CA . ASP A 1 704 ? 42.344 0.112 -10.43 1 22.86 704 ASP A CA 1
ATOM 5659 C C . ASP A 1 704 ? 42.656 -1.379 -10.555 1 22.86 704 ASP A C 1
ATOM 5661 O O . ASP A 1 704 ? 43.469 -1.921 -9.789 1 22.86 704 ASP A O 1
ATOM 5665 N N . ALA A 1 705 ? 41.875 -2.043 -11.398 1 23.69 705 ALA A N 1
ATOM 5666 C CA . ALA A 1 705 ? 42.344 -3.408 -11.625 1 23.69 705 ALA A CA 1
ATOM 5667 C C . ALA A 1 705 ? 43.719 -3.42 -12.281 1 23.69 705 ALA A C 1
ATOM 5669 O O . ALA A 1 705 ? 44.5 -4.352 -12.078 1 23.69 705 ALA A O 1
ATOM 5670 N N . HIS A 1 706 ? 44 -2.438 -13.117 1 23.3 706 HIS A N 1
ATOM 5671 C CA . HIS A 1 706 ? 45.344 -2.447 -13.68 1 23.3 706 HIS A CA 1
ATOM 5672 C C . HIS A 1 706 ? 46.406 -2.203 -12.602 1 23.3 706 HIS A C 1
ATOM 5674 O O . HIS A 1 706 ? 47.562 -2.6 -12.75 1 23.3 706 HIS A O 1
ATOM 5680 N N . ARG A 1 707 ? 45.969 -1.377 -11.711 1 23.58 707 ARG A N 1
ATOM 5681 C CA . ARG A 1 707 ? 47.062 -1.094 -10.758 1 23.58 707 ARG A CA 1
ATOM 5682 C C . ARG A 1 707 ? 47.312 -2.297 -9.859 1 23.58 707 ARG A C 1
ATOM 5684 O O . ARG A 1 707 ? 48.469 -2.588 -9.539 1 23.58 707 ARG A O 1
ATOM 5691 N N . TYR A 1 708 ? 46.188 -2.816 -9.5 1 23.3 708 TYR A N 1
ATOM 5692 C CA . TYR A 1 708 ? 46.5 -3.904 -8.586 1 23.3 708 TYR A CA 1
ATOM 5693 C C . TYR A 1 708 ? 47 -5.125 -9.352 1 23.3 708 TYR A C 1
ATOM 5695 O O . TYR A 1 708 ? 47.75 -5.949 -8.805 1 23.3 708 TYR A O 1
ATOM 5703 N N . VAL A 1 709 ? 46.438 -5.238 -10.531 1 24.23 709 VAL A N 1
ATOM 5704 C CA . VAL A 1 709 ? 47.031 -6.375 -11.234 1 24.23 709 VAL A CA 1
ATOM 5705 C C . VAL A 1 709 ? 48.5 -6.129 -11.469 1 24.23 709 VAL A C 1
ATOM 5707 O O . VAL A 1 709 ? 49.312 -7.047 -11.359 1 24.23 709 VAL A O 1
ATOM 5710 N N . SER A 1 710 ? 48.75 -4.887 -11.75 1 24.31 710 SER A N 1
ATOM 5711 C CA . SER A 1 710 ? 50.156 -4.758 -12.109 1 24.31 710 SER A CA 1
ATOM 5712 C C . SER A 1 710 ? 51.062 -5.047 -10.922 1 24.31 710 SER A C 1
ATOM 5714 O O . SER A 1 710 ? 52.188 -5.535 -11.094 1 24.31 710 SER A O 1
ATOM 5716 N N . ILE A 1 711 ? 50.562 -4.582 -9.82 1 24.5 711 ILE A N 1
ATOM 5717 C CA . ILE A 1 711 ? 51.562 -4.805 -8.797 1 24.5 711 ILE A CA 1
ATOM 5718 C C . ILE A 1 711 ? 51.656 -6.293 -8.469 1 24.5 711 ILE A C 1
ATOM 5720 O O . ILE A 1 711 ? 52.75 -6.832 -8.273 1 24.5 711 ILE A O 1
ATOM 5724 N N . SER A 1 712 ? 50.469 -6.871 -8.508 1 23.69 712 SER A N 1
ATOM 5725 C CA . SER A 1 712 ? 50.562 -8.25 -8.047 1 23.69 712 SER A CA 1
ATOM 5726 C C . SER A 1 712 ? 51.219 -9.141 -9.102 1 23.69 712 SER A C 1
ATOM 5728 O O . SER A 1 712 ? 51.719 -10.211 -8.789 1 23.69 712 SER A O 1
ATOM 5730 N N . ILE A 1 713 ? 51.031 -8.766 -10.305 1 24.41 713 ILE A N 1
ATOM 5731 C CA . ILE A 1 713 ? 51.688 -9.641 -11.258 1 24.41 713 ILE A CA 1
ATOM 5732 C C . ILE A 1 713 ? 53.219 -9.602 -11.016 1 24.41 713 ILE A C 1
ATOM 5734 O O . ILE A 1 713 ? 53.875 -10.633 -11.109 1 24.41 713 ILE A O 1
ATOM 5738 N N . GLN A 1 714 ? 53.656 -8.438 -10.695 1 22.56 714 GLN A N 1
ATOM 5739 C CA . GLN A 1 714 ? 55.094 -8.422 -10.625 1 22.56 714 GLN A CA 1
ATOM 5740 C C . GLN A 1 714 ? 55.594 -9.281 -9.469 1 22.56 714 GLN A C 1
ATOM 5742 O O . GLN A 1 714 ? 56.625 -9.953 -9.594 1 22.56 714 GLN A O 1
ATOM 5747 N N . ARG A 1 715 ? 54.875 -9.258 -8.438 1 23.17 715 ARG A N 1
ATOM 5748 C CA . ARG A 1 715 ? 55.531 -9.977 -7.355 1 23.17 715 ARG A CA 1
ATOM 5749 C C . ARG A 1 715 ? 55.438 -11.484 -7.555 1 23.17 715 ARG A C 1
ATOM 5751 O O . ARG A 1 715 ? 56.219 -12.25 -6.977 1 23.17 715 ARG A O 1
ATOM 5758 N N . PHE A 1 716 ? 54.406 -11.859 -8.328 1 23.16 716 PHE A N 1
ATOM 5759 C CA . PHE A 1 716 ? 54.344 -13.305 -8.539 1 23.16 716 PHE A CA 1
ATOM 5760 C C . PHE A 1 716 ? 55.562 -13.773 -9.312 1 23.16 716 PHE A C 1
ATOM 5762 O O . PHE A 1 716 ? 56.031 -14.906 -9.133 1 23.16 716 PHE A O 1
ATOM 5769 N N . THR A 1 717 ? 56.062 -12.945 -10.125 1 21.08 717 THR A N 1
ATOM 5770 C CA . THR A 1 717 ? 57.188 -13.5 -10.867 1 21.08 717 THR A CA 1
ATOM 5771 C C . THR A 1 717 ? 58.344 -13.836 -9.93 1 21.08 717 THR A C 1
ATOM 5773 O O . THR A 1 717 ? 59.031 -14.836 -10.117 1 21.08 717 THR A O 1
ATOM 5776 N N . ILE A 1 718 ? 58.469 -13.07 -8.867 1 21.73 718 ILE A N 1
ATOM 5777 C CA . ILE A 1 718 ? 59.75 -13.281 -8.195 1 21.73 718 ILE A CA 1
ATOM 5778 C C . ILE A 1 718 ? 59.719 -14.586 -7.41 1 21.73 718 ILE A C 1
ATOM 5780 O O . ILE A 1 718 ? 60.688 -15.344 -7.402 1 21.73 718 ILE A O 1
ATOM 5784 N N . LEU A 1 719 ? 58.5 -14.875 -6.789 1 19.67 719 LEU A N 1
ATOM 5785 C CA . LEU A 1 719 ? 58.688 -15.938 -5.812 1 19.67 719 LEU A CA 1
ATOM 5786 C C . LEU A 1 719 ? 58.844 -17.297 -6.508 1 19.67 719 LEU A C 1
ATOM 5788 O O . LEU A 1 719 ? 59.281 -18.266 -5.891 1 19.67 719 LEU A O 1
ATOM 5792 N N . ILE A 1 720 ? 58.438 -17.391 -7.785 1 20.58 720 ILE A N 1
ATOM 5793 C CA . ILE A 1 720 ? 58.75 -18.672 -8.414 1 20.58 720 ILE A CA 1
ATOM 5794 C C . ILE A 1 720 ? 60.25 -18.891 -8.422 1 20.58 720 ILE A C 1
ATOM 5796 O O . ILE A 1 720 ? 60.719 -20.031 -8.367 1 20.58 720 ILE A O 1
ATOM 5800 N N . LEU A 1 721 ? 61.125 -17.812 -8.484 1 21.84 721 LEU A N 1
ATOM 5801 C CA . LEU A 1 721 ? 62.531 -18.125 -8.703 1 21.84 721 LEU A CA 1
ATOM 5802 C C . LEU A 1 721 ? 63.156 -18.703 -7.441 1 21.84 721 LEU A C 1
ATOM 5804 O O . LEU A 1 721 ? 64.188 -19.422 -7.516 1 21.84 721 LEU A O 1
ATOM 5808 N N . LEU A 1 722 ? 62.719 -18.359 -6.191 1 21.66 722 LEU A N 1
ATOM 5809 C CA . LEU A 1 722 ? 63.531 -19.016 -5.164 1 21.66 722 LEU A CA 1
ATOM 5810 C C . LEU A 1 722 ? 63 -20.422 -4.891 1 21.66 722 LEU A C 1
ATOM 5812 O O . LEU A 1 722 ? 61.812 -20.609 -4.656 1 21.66 722 LEU A O 1
ATOM 5816 N N . MET B 1 1 ? -26.156 48.219 -19.031 1 17.31 1 MET B N 1
ATOM 5817 C CA . MET B 1 1 ? -24.828 47.844 -19.531 1 17.31 1 MET B CA 1
ATOM 5818 C C . MET B 1 1 ? -24.141 46.906 -18.562 1 17.31 1 MET B C 1
ATOM 5820 O O . MET B 1 1 ? -23.953 47.219 -17.391 1 17.31 1 MET B O 1
ATOM 5824 N N . GLU B 1 2 ? -24.344 45.656 -18.547 1 17.77 2 GLU B N 1
ATOM 5825 C CA . GLU B 1 2 ? -24.375 44.469 -17.688 1 17.77 2 GLU B CA 1
ATOM 5826 C C . GLU B 1 2 ? -22.969 43.969 -17.391 1 17.77 2 GLU B C 1
ATOM 5828 O O . GLU B 1 2 ? -22.219 43.625 -18.312 1 17.77 2 GLU B O 1
ATOM 5833 N N . ALA B 1 3 ? -22.234 44.656 -16.594 1 19.11 3 ALA B N 1
ATOM 5834 C CA . ALA B 1 3 ? -20.797 44.625 -16.344 1 19.11 3 ALA B CA 1
ATOM 5835 C C . ALA B 1 3 ? -20.344 43.188 -16.109 1 19.11 3 ALA B C 1
ATOM 5837 O O . ALA B 1 3 ? -20.938 42.438 -15.312 1 19.11 3 ALA B O 1
ATOM 5838 N N . SER B 1 4 ? -20.016 42.469 -17.141 1 17.81 4 SER B N 1
ATOM 5839 C CA . SER B 1 4 ? -19.578 41.125 -17.453 1 17.81 4 SER B CA 1
ATOM 5840 C C . SER B 1 4 ? -18.484 40.656 -16.5 1 17.81 4 SER B C 1
ATOM 5842 O O . SER B 1 4 ? -17.422 41.281 -16.406 1 17.81 4 SER B O 1
ATOM 5844 N N . TYR B 1 5 ? -18.781 40.5 -15.281 1 16.95 5 TYR B N 1
ATOM 5845 C CA . TYR B 1 5 ? -17.938 40.031 -14.188 1 16.95 5 TYR B CA 1
ATOM 5846 C C . TYR B 1 5 ? -17.141 38.812 -14.609 1 16.95 5 TYR B C 1
ATOM 5848 O O . TYR B 1 5 ? -17.688 37.719 -14.672 1 16.95 5 TYR B O 1
ATOM 5856 N N . SER B 1 6 ? -16.5 38.812 -15.82 1 20.45 6 SER B N 1
ATOM 5857 C CA . SER B 1 6 ? -15.469 37.938 -16.391 1 20.45 6 SER B CA 1
ATOM 5858 C C . SER B 1 6 ? -14.484 37.469 -15.32 1 20.45 6 SER B C 1
ATOM 5860 O O . SER B 1 6 ? -13.703 38.281 -14.805 1 20.45 6 SER B O 1
ATOM 5862 N N . SER B 1 7 ? -14.867 36.844 -14.312 1 20 7 SER B N 1
ATOM 5863 C CA . SER B 1 7 ? -14.398 36.219 -13.078 1 20 7 SER B CA 1
ATOM 5864 C C . SER B 1 7 ? -13.156 35.375 -13.32 1 20 7 SER B C 1
ATOM 5866 O O . SER B 1 7 ? -13.141 34.531 -14.219 1 20 7 SER B O 1
ATOM 5868 N N . GLN B 1 8 ? -11.883 35.844 -13.117 1 19.75 8 GLN B N 1
ATOM 5869 C CA . GLN B 1 8 ? -10.43 35.656 -13.102 1 19.75 8 GLN B CA 1
ATOM 5870 C C . GLN B 1 8 ? -10.062 34.344 -12.445 1 19.75 8 GLN B C 1
ATOM 5872 O O . GLN B 1 8 ? -10.039 34.219 -11.219 1 19.75 8 GLN B O 1
ATOM 5877 N N . GLN B 1 9 ? -10.625 33.188 -12.633 1 21.5 9 GLN B N 1
ATOM 5878 C CA . GLN B 1 9 ? -10.273 31.781 -12.453 1 21.5 9 GLN B CA 1
ATOM 5879 C C . GLN B 1 9 ? -8.844 31.516 -12.922 1 21.5 9 GLN B C 1
ATOM 5881 O O . GLN B 1 9 ? -8.625 31.141 -14.078 1 21.5 9 GLN B O 1
ATOM 5886 N N . GLU B 1 10 ? -7.973 32.438 -12.891 1 22.34 10 GLU B N 1
ATOM 5887 C CA . GLU B 1 10 ? -6.566 32.281 -13.258 1 22.34 10 GLU B CA 1
ATOM 5888 C C . GLU B 1 10 ? -6.012 30.969 -12.742 1 22.34 10 GLU B C 1
ATOM 5890 O O . GLU B 1 10 ? -6.504 30.422 -11.75 1 22.34 10 GLU B O 1
ATOM 5895 N N . SER B 1 11 ? -5.062 30.375 -13.617 1 23.59 11 SER B N 1
ATOM 5896 C CA . SER B 1 11 ? -4.293 29.141 -13.703 1 23.59 11 SER B CA 1
ATOM 5897 C C . SER B 1 11 ? -3.656 28.797 -12.359 1 23.59 11 SER B C 1
ATOM 5899 O O . SER B 1 11 ? -2.93 29.609 -11.781 1 23.59 11 SER B O 1
ATOM 5901 N N . GLU B 1 12 ? -4.297 28.344 -11.461 1 24.55 12 GLU B N 1
ATOM 5902 C CA . GLU B 1 12 ? -3.855 27.719 -10.211 1 24.55 12 GLU B CA 1
ATOM 5903 C C . GLU B 1 12 ? -2.537 26.969 -10.406 1 24.55 12 GLU B C 1
ATOM 5905 O O . GLU B 1 12 ? -2.523 25.844 -10.891 1 24.55 12 GLU B O 1
ATOM 5910 N N . GLU B 1 13 ? -1.494 27.641 -10.805 1 26.66 13 GLU B N 1
ATOM 5911 C CA . GLU B 1 13 ? -0.065 27.375 -10.922 1 26.66 13 GLU B CA 1
ATOM 5912 C C . GLU B 1 13 ? 0.438 26.531 -9.75 1 26.66 13 GLU B C 1
ATOM 5914 O O . GLU B 1 13 ? -0.108 26.609 -8.648 1 26.66 13 GLU B O 1
ATOM 5919 N N . ASN B 1 14 ? 1.284 25.469 -9.969 1 28.53 14 ASN B N 1
ATOM 5920 C CA . ASN B 1 14 ? 1.906 24.359 -9.258 1 28.53 14 ASN B CA 1
ATOM 5921 C C . ASN B 1 14 ? 2.518 24.812 -7.938 1 28.53 14 ASN B C 1
ATOM 5923 O O . ASN B 1 14 ? 3.488 25.578 -7.926 1 28.53 14 ASN B O 1
ATOM 5927 N N . VAL B 1 15 ? 1.844 25.047 -7.023 1 31.36 15 VAL B N 1
ATOM 5928 C CA . VAL B 1 15 ? 1.971 25.719 -5.734 1 31.36 15 VAL B CA 1
ATOM 5929 C C . VAL B 1 15 ? 3.232 25.234 -5.023 1 31.36 15 VAL B C 1
ATOM 5931 O O . VAL B 1 15 ? 3.783 25.938 -4.172 1 31.36 15 VAL B O 1
ATOM 5934 N N . ASN B 1 16 ? 3.436 24 -4.945 1 35.66 16 ASN B N 1
ATOM 5935 C CA . ASN B 1 16 ? 4.484 23.656 -3.986 1 35.66 16 ASN B CA 1
ATOM 5936 C C . ASN B 1 16 ? 5.824 24.281 -4.383 1 35.66 16 ASN B C 1
ATOM 5938 O O . ASN B 1 16 ? 6.629 24.625 -3.518 1 35.66 16 ASN B O 1
ATOM 5942 N N . SER B 1 17 ? 6.477 23.859 -5.504 1 42.78 17 SER B N 1
ATOM 5943 C CA . SER B 1 17 ? 7.648 24.641 -5.906 1 42.78 17 SER B CA 1
ATOM 5944 C C . SER B 1 17 ? 7.285 25.688 -6.953 1 42.78 17 SER B C 1
ATOM 5946 O O . SER B 1 17 ? 6.891 25.344 -8.07 1 42.78 17 SER B O 1
ATOM 5948 N N . PRO B 1 18 ? 6.77 26.938 -6.422 1 50.91 18 PRO B N 1
ATOM 5949 C CA . PRO B 1 18 ? 6.477 27.891 -7.488 1 50.91 18 PRO B CA 1
ATOM 5950 C C . PRO B 1 18 ? 7.445 27.781 -8.664 1 50.91 18 PRO B C 1
ATOM 5952 O O . PRO B 1 18 ? 8.617 27.453 -8.477 1 50.91 18 PRO B O 1
ATOM 5955 N N . PRO B 1 19 ? 6.785 27.734 -9.688 1 63.12 19 PRO B N 1
ATOM 5956 C CA . PRO B 1 19 ? 7.668 27.734 -10.852 1 63.12 19 PRO B CA 1
ATOM 5957 C C . PRO B 1 19 ? 8.734 28.828 -10.781 1 63.12 19 PRO B C 1
ATOM 5959 O O . PRO B 1 19 ? 8.492 29.906 -10.234 1 63.12 19 PRO B O 1
ATOM 5962 N N . ILE B 1 20 ? 9.891 28.516 -10.992 1 82.06 20 ILE B N 1
ATOM 5963 C CA . ILE B 1 20 ? 10.984 29.469 -11.156 1 82.06 20 ILE B CA 1
ATOM 5964 C C . ILE B 1 20 ? 10.703 30.359 -12.367 1 82.06 20 ILE B C 1
ATOM 5966 O O . ILE B 1 20 ? 10.609 29.875 -13.492 1 82.06 20 ILE B O 1
ATOM 5970 N N . LYS B 1 21 ? 10.297 31.578 -12.102 1 87.38 21 LYS B N 1
ATOM 5971 C CA . LYS B 1 21 ? 10.016 32.5 -13.188 1 87.38 21 LYS B CA 1
ATOM 5972 C C . LYS B 1 21 ? 11.297 33.188 -13.664 1 87.38 21 LYS B C 1
ATOM 5974 O O . LYS B 1 21 ? 12.016 33.812 -12.867 1 87.38 21 LYS B O 1
ATOM 5979 N N . ASP B 1 22 ? 11.5 33.094 -14.922 1 90.94 22 ASP B N 1
ATOM 5980 C CA . ASP B 1 22 ? 12.633 33.812 -15.508 1 90.94 22 ASP B CA 1
ATOM 5981 C C . ASP B 1 22 ? 12.344 35.281 -15.664 1 90.94 22 ASP B C 1
ATOM 5983 O O . ASP B 1 22 ? 11.266 35.656 -16.141 1 90.94 22 ASP B O 1
ATOM 5987 N N . ILE B 1 23 ? 13.305 36.094 -15.25 1 91.81 23 ILE B N 1
ATOM 5988 C CA . ILE B 1 23 ? 13.117 37.562 -15.367 1 91.81 23 ILE B CA 1
ATOM 5989 C C . ILE B 1 23 ? 14.336 38.188 -16.031 1 91.81 23 ILE B C 1
ATOM 5991 O O . ILE B 1 23 ? 15.391 37.531 -16.141 1 91.81 23 ILE B O 1
ATOM 5995 N N . GLY B 1 24 ? 14.07 39.406 -16.469 1 89.31 24 GLY B N 1
ATOM 5996 C CA . GLY B 1 24 ? 15.172 40.188 -17.047 1 89.31 24 GLY B CA 1
ATOM 5997 C C . GLY B 1 24 ? 16 40.906 -16.016 1 89.31 24 GLY B C 1
ATOM 5998 O O . GLY B 1 24 ? 15.602 41.031 -14.852 1 89.31 24 GLY B O 1
ATOM 5999 N N . ILE B 1 25 ? 17.156 41.438 -16.484 1 90 25 ILE B N 1
ATOM 6000 C CA . ILE B 1 25 ? 18.125 42.062 -15.594 1 90 25 ILE B CA 1
ATOM 6001 C C . ILE B 1 25 ? 17.5 43.344 -15.008 1 90 25 ILE B C 1
ATOM 6003 O O . ILE B 1 25 ? 17.703 43.656 -13.836 1 90 25 ILE B O 1
ATOM 6007 N N . ARG B 1 26 ? 16.703 44.094 -15.766 1 89.06 26 ARG B N 1
ATOM 6008 C CA . ARG B 1 26 ? 16.062 45.312 -15.281 1 89.06 26 ARG B CA 1
ATOM 6009 C C . ARG B 1 26 ? 15.102 45.031 -14.148 1 89.06 26 ARG B C 1
ATOM 6011 O O . ARG B 1 26 ? 15.078 45.719 -13.133 1 89.06 26 ARG B O 1
ATOM 6018 N N . LYS B 1 27 ? 14.398 44.062 -14.336 1 90.19 27 LYS B N 1
ATOM 6019 C CA . LYS B 1 27 ? 13.43 43.656 -13.32 1 90.19 27 LYS B CA 1
ATOM 6020 C C . LYS B 1 27 ? 14.125 43.219 -12.039 1 90.19 27 LYS B C 1
ATOM 6022 O O . LYS B 1 27 ? 13.641 43.469 -10.938 1 90.19 27 LYS B O 1
ATOM 6027 N N . PHE B 1 28 ? 15.242 42.594 -12.18 1 92.31 28 PHE B N 1
ATOM 6028 C CA . PHE B 1 28 ? 15.961 42.125 -10.992 1 92.31 28 PHE B CA 1
ATOM 6029 C C . PHE B 1 28 ? 16.469 43.312 -10.18 1 92.31 28 PHE B C 1
ATOM 6031 O O . PHE B 1 28 ? 16.344 43.344 -8.953 1 92.31 28 PHE B O 1
ATOM 6038 N N . TYR B 1 29 ? 16.953 44.281 -10.883 1 89.31 29 TYR B N 1
ATOM 6039 C CA . TYR B 1 29 ? 17.391 45.469 -10.195 1 89.31 29 TYR B CA 1
ATOM 6040 C C . TYR B 1 29 ? 16.234 46.188 -9.508 1 89.31 29 TYR B C 1
ATOM 6042 O O . TYR B 1 29 ? 16.375 46.688 -8.398 1 89.31 29 TYR B O 1
ATOM 6050 N N . GLN B 1 30 ? 15.117 46.125 -10.094 1 86.75 30 GLN B N 1
ATOM 6051 C CA . GLN B 1 30 ? 13.922 46.719 -9.484 1 86.75 30 GLN B CA 1
ATOM 6052 C C . GLN B 1 30 ? 13.539 46 -8.203 1 86.75 30 GLN B C 1
ATOM 6054 O O . GLN B 1 30 ? 13.156 46.625 -7.215 1 86.75 30 GLN B O 1
ATOM 6059 N N . LEU B 1 31 ? 13.711 44.781 -8.188 1 87.88 31 LEU B N 1
ATOM 6060 C CA . LEU B 1 31 ? 13.328 43.938 -7.043 1 87.88 31 LEU B CA 1
ATOM 6061 C C . LEU B 1 31 ? 14.227 44.25 -5.844 1 87.88 31 LEU B C 1
ATOM 6063 O O . LEU B 1 31 ? 13.758 44.25 -4.703 1 87.88 31 LEU B O 1
ATOM 6067 N N . ILE B 1 32 ? 15.477 44.5 -6.105 1 87.25 32 ILE B N 1
ATOM 6068 C CA . ILE B 1 32 ? 16.375 44.75 -4.984 1 87.25 32 ILE B CA 1
ATOM 6069 C C . ILE B 1 32 ? 16.453 46.281 -4.715 1 87.25 32 ILE B C 1
ATOM 6071 O O . ILE B 1 32 ? 17.266 46.719 -3.895 1 87.25 32 ILE B O 1
ATOM 6075 N N . GLY B 1 33 ? 15.664 47 -5.434 1 79.81 33 GLY B N 1
ATOM 6076 C CA . GLY B 1 33 ? 15.555 48.438 -5.191 1 79.81 33 GLY B CA 1
ATOM 6077 C C . GLY B 1 33 ? 16.766 49.188 -5.664 1 79.81 33 GLY B C 1
ATOM 6078 O O . GLY B 1 33 ? 17.156 50.188 -5.047 1 79.81 33 GLY B O 1
ATOM 6079 N N . GLU B 1 34 ? 17.453 48.625 -6.625 1 79.88 34 GLU B N 1
ATOM 6080 C CA . GLU B 1 34 ? 18.641 49.312 -7.164 1 79.88 34 GLU B CA 1
ATOM 6081 C C . GLU B 1 34 ? 18.422 49.719 -8.617 1 79.88 34 GLU B C 1
ATOM 6083 O O . GLU B 1 34 ? 17.484 49.25 -9.266 1 79.88 34 GLU B O 1
ATOM 6088 N N . HIS B 1 35 ? 19.297 50.688 -9.086 1 78.25 35 HIS B N 1
ATOM 6089 C CA . HIS B 1 35 ? 19.234 51.156 -10.469 1 78.25 35 HIS B CA 1
ATOM 6090 C C . HIS B 1 35 ? 20.281 50.438 -11.328 1 78.25 35 HIS B C 1
ATOM 6092 O O . HIS B 1 35 ? 21.391 50.156 -10.867 1 78.25 35 HIS B O 1
ATOM 6098 N N . LEU B 1 36 ? 19.828 50.094 -12.5 1 74.75 36 LEU B N 1
ATOM 6099 C CA . LEU B 1 36 ? 20.75 49.5 -13.469 1 74.75 36 LEU B CA 1
ATOM 6100 C C . LEU B 1 36 ? 21.828 50.5 -13.859 1 74.75 36 LEU B C 1
ATOM 6102 O O . LEU B 1 36 ? 21.531 51.656 -14.227 1 74.75 36 LEU B O 1
ATOM 6106 N N . PRO B 1 37 ? 23.219 50.156 -13.742 1 68 37 PRO B N 1
ATOM 6107 C CA . PRO B 1 37 ? 24.281 51.094 -14.109 1 68 37 PRO B CA 1
ATOM 6108 C C . PRO B 1 37 ? 24.297 51.406 -15.609 1 68 37 PRO B C 1
ATOM 6110 O O . PRO B 1 37 ? 23.969 50.531 -16.422 1 68 37 PRO B O 1
ATOM 6113 N N . GLU B 1 38 ? 24.516 52.656 -16.125 1 60.25 38 GLU B N 1
ATOM 6114 C CA . GLU B 1 38 ? 24.594 53.125 -17.516 1 60.25 38 GLU B CA 1
ATOM 6115 C C . GLU B 1 38 ? 25.656 52.344 -18.297 1 60.25 38 GLU B C 1
ATOM 6117 O O . GLU B 1 38 ? 25.5 52.094 -19.5 1 60.25 38 GLU B O 1
ATOM 6122 N N . SER B 1 39 ? 26.953 52.188 -17.875 1 46.03 39 SER B N 1
ATOM 6123 C CA . SER B 1 39 ? 28.125 51.656 -18.578 1 46.03 39 SER B CA 1
ATOM 6124 C C . SER B 1 39 ? 27.922 50.188 -18.938 1 46.03 39 SER B C 1
ATOM 6126 O O . SER B 1 39 ? 28.844 49.531 -19.406 1 46.03 39 SER B O 1
ATOM 6128 N N . VAL B 1 40 ? 27.172 49.5 -18.641 1 42.81 40 VAL B N 1
ATOM 6129 C CA . VAL B 1 40 ? 27.078 48.094 -18.984 1 42.81 40 VAL B CA 1
ATOM 6130 C C . VAL B 1 40 ? 26.953 47.969 -20.5 1 42.81 40 VAL B C 1
ATOM 6132 O O . VAL B 1 40 ? 26.484 46.938 -21 1 42.81 40 VAL B O 1
ATOM 6135 N N . GLY B 1 41 ? 27.328 48.969 -21.516 1 30.14 41 GLY B N 1
ATOM 6136 C CA . GLY B 1 41 ? 27.578 48.75 -22.938 1 30.14 41 GLY B CA 1
ATOM 6137 C C . GLY B 1 41 ? 28.719 47.781 -23.203 1 30.14 41 GLY B C 1
ATOM 6138 O O . GLY B 1 41 ? 28.531 46.562 -23.172 1 30.14 41 GLY B O 1
ATOM 6139 N N . ASP B 1 42 ? 29.969 48.375 -24.188 1 27.27 42 ASP B N 1
ATOM 6140 C CA . ASP B 1 42 ? 30.891 47.875 -25.172 1 27.27 42 ASP B CA 1
ATOM 6141 C C . ASP B 1 42 ? 32 47.062 -24.516 1 27.27 42 ASP B C 1
ATOM 6143 O O . ASP B 1 42 ? 32.719 46.281 -25.188 1 27.27 42 ASP B O 1
ATOM 6147 N N . THR B 1 43 ? 32.781 47.656 -23.547 1 26.11 43 THR B N 1
ATOM 6148 C CA . THR B 1 43 ? 34.219 47.375 -23.516 1 26.11 43 THR B CA 1
ATOM 6149 C C . THR B 1 43 ? 34.5 45.938 -23.047 1 26.11 43 THR B C 1
ATOM 6151 O O . THR B 1 43 ? 35.594 45.406 -23.234 1 26.11 43 THR B O 1
ATOM 6154 N N . LEU B 1 44 ? 34 45.438 -22.062 1 27.92 44 LEU B N 1
ATOM 6155 C CA . LEU B 1 44 ? 35 44.594 -21.438 1 27.92 44 LEU B CA 1
ATOM 6156 C C . LEU B 1 44 ? 35.219 43.312 -22.234 1 27.92 44 LEU B C 1
ATOM 6158 O O . LEU B 1 44 ? 34.375 42.406 -22.203 1 27.92 44 LEU B O 1
ATOM 6162 N N . THR B 1 45 ? 35.688 43.438 -23.531 1 26.47 45 THR B N 1
ATOM 6163 C CA . THR B 1 45 ? 36.156 42.312 -24.328 1 26.47 45 THR B CA 1
ATOM 6164 C C . THR B 1 45 ? 37.25 41.531 -23.594 1 26.47 45 THR B C 1
ATOM 6166 O O . THR B 1 45 ? 37.969 40.75 -24.203 1 26.47 45 THR B O 1
ATOM 6169 N N . GLN B 1 46 ? 37.656 41.875 -22.344 1 25.41 46 GLN B N 1
ATOM 6170 C CA . GLN B 1 46 ? 38.875 41.125 -22.109 1 25.41 46 GLN B CA 1
ATOM 6171 C C . GLN B 1 46 ? 38.656 39.625 -22.359 1 25.41 46 GLN B C 1
ATOM 6173 O O . GLN B 1 46 ? 37.688 39.062 -21.906 1 25.41 46 GLN B O 1
ATOM 6178 N N . GLU B 1 47 ? 39.344 39.156 -23.438 1 26.59 47 GLU B N 1
ATOM 6179 C CA . GLU B 1 47 ? 39.656 37.844 -23.938 1 26.59 47 GLU B CA 1
ATOM 6180 C C . GLU B 1 47 ? 40.062 36.875 -22.812 1 26.59 47 GLU B C 1
ATOM 6182 O O . GLU B 1 47 ? 41.125 37.031 -22.219 1 26.59 47 GLU B O 1
ATOM 6187 N N . THR B 1 48 ? 39.344 36.781 -21.766 1 28.08 48 THR B N 1
ATOM 6188 C CA . THR B 1 48 ? 39.906 35.688 -20.953 1 28.08 48 THR B CA 1
ATOM 6189 C C . THR B 1 48 ? 40.188 34.438 -21.797 1 28.08 48 THR B C 1
ATOM 6191 O O . THR B 1 48 ? 39.281 33.969 -22.516 1 28.08 48 THR B O 1
ATOM 6194 N N . GLY B 1 49 ? 41.375 34.375 -22.406 1 25.73 49 GLY B N 1
ATOM 6195 C CA . GLY B 1 49 ? 42.062 33.344 -23.156 1 25.73 49 GLY B CA 1
ATOM 6196 C C . GLY B 1 49 ? 41.781 31.953 -22.641 1 25.73 49 GLY B C 1
ATOM 6197 O O . GLY B 1 49 ? 42.406 30.984 -23.078 1 25.73 49 GLY B O 1
ATOM 6198 N N . ASP B 1 50 ? 41.625 31.875 -21.297 1 28.34 50 ASP B N 1
ATOM 6199 C CA . ASP B 1 50 ? 41.844 30.453 -21 1 28.34 50 ASP B CA 1
ATOM 6200 C C . ASP B 1 50 ? 40.844 29.578 -21.703 1 28.34 50 ASP B C 1
ATOM 6202 O O . ASP B 1 50 ? 39.688 29.969 -21.891 1 28.34 50 ASP B O 1
ATOM 6206 N N . GLY B 1 51 ? 41.375 28.719 -22.562 1 27.11 51 GLY B N 1
ATOM 6207 C CA . GLY B 1 51 ? 40.719 27.641 -23.297 1 27.11 51 GLY B CA 1
ATOM 6208 C C . GLY B 1 51 ? 39.625 26.938 -22.5 1 27.11 51 GLY B C 1
ATOM 6209 O O . GLY B 1 51 ? 39.562 27.094 -21.266 1 27.11 51 GLY B O 1
ATOM 6210 N N . PRO B 1 52 ? 38.688 26.469 -23.156 1 31.45 52 PRO B N 1
ATOM 6211 C CA . PRO B 1 52 ? 37.469 25.844 -22.672 1 31.45 52 PRO B CA 1
ATOM 6212 C C . PRO B 1 52 ? 37.719 24.922 -21.484 1 31.45 52 PRO B C 1
ATOM 6214 O O . PRO B 1 52 ? 36.75 24.5 -20.828 1 31.45 52 PRO B O 1
ATOM 6217 N N . GLY B 1 53 ? 38.875 24.266 -21.328 1 27.7 53 GLY B N 1
ATOM 6218 C CA . GLY B 1 53 ? 39.062 23.031 -20.562 1 27.7 53 GLY B CA 1
ATOM 6219 C C . GLY B 1 53 ? 39.312 23.281 -19.094 1 27.7 53 GLY B C 1
ATOM 6220 O O . GLY B 1 53 ? 39.75 22.375 -18.375 1 27.7 53 GLY B O 1
ATOM 6221 N N . LYS B 1 54 ? 39.75 24.5 -18.734 1 31.47 54 LYS B N 1
ATOM 6222 C CA . LYS B 1 54 ? 40.219 24.438 -17.359 1 31.47 54 LYS B CA 1
ATOM 6223 C C . LYS B 1 54 ? 39.062 24.141 -16.391 1 31.47 54 LYS B C 1
ATOM 6225 O O . LYS B 1 54 ? 37.969 24.703 -16.531 1 31.47 54 LYS B O 1
ATOM 6230 N N . PRO B 1 55 ? 39.219 23.141 -15.469 1 30.52 55 PRO B N 1
ATOM 6231 C CA . PRO B 1 55 ? 38.219 22.641 -14.531 1 30.52 55 PRO B CA 1
ATOM 6232 C C . PRO B 1 55 ? 37.531 23.75 -13.727 1 30.52 55 PRO B C 1
ATOM 6234 O O . PRO B 1 55 ? 38.125 24.828 -13.539 1 30.52 55 PRO B O 1
ATOM 6237 N N . VAL B 1 56 ? 36.188 23.719 -13.461 1 32.81 56 VAL B N 1
ATOM 6238 C CA . VAL B 1 56 ? 35.094 24.391 -12.797 1 32.81 56 VAL B CA 1
ATOM 6239 C C . VAL B 1 56 ? 35.531 24.906 -11.43 1 32.81 56 VAL B C 1
ATOM 6241 O O . VAL B 1 56 ? 35.031 25.922 -10.945 1 32.81 56 VAL B O 1
ATOM 6244 N N . PHE B 1 57 ? 36.438 24.312 -10.781 1 34.5 57 PHE B N 1
ATOM 6245 C CA . PHE B 1 57 ? 36.812 24.672 -9.414 1 34.5 57 PHE B CA 1
ATOM 6246 C C . PHE B 1 57 ? 37.469 26.047 -9.375 1 34.5 57 PHE B C 1
ATOM 6248 O O . PHE B 1 57 ? 37.281 26.812 -8.43 1 34.5 57 PHE B O 1
ATOM 6255 N N . GLY B 1 58 ? 38.219 26.25 -10.375 1 40.31 58 GLY B N 1
ATOM 6256 C CA . GLY B 1 58 ? 38.906 27.531 -10.43 1 40.31 58 GLY B CA 1
ATOM 6257 C C . GLY B 1 58 ? 37.969 28.719 -10.477 1 40.31 58 GLY B C 1
ATOM 6258 O O . GLY B 1 58 ? 38.25 29.766 -9.891 1 40.31 58 GLY B O 1
ATOM 6259 N N . THR B 1 59 ? 36.938 28.422 -11.055 1 44.59 59 THR B N 1
ATOM 6260 C CA . THR B 1 59 ? 35.969 29.516 -11.203 1 44.59 59 THR B CA 1
ATOM 6261 C C . THR B 1 59 ? 35.25 29.797 -9.883 1 44.59 59 THR B C 1
ATOM 6263 O O . THR B 1 59 ? 35.031 30.953 -9.531 1 44.59 59 THR B O 1
ATOM 6266 N N . LEU B 1 60 ? 35.094 28.688 -9.109 1 47.25 60 LEU B N 1
ATOM 6267 C CA . LEU B 1 60 ? 34.438 28.859 -7.832 1 47.25 60 LEU B CA 1
ATOM 6268 C C . LEU B 1 60 ? 35.312 29.625 -6.852 1 47.25 60 LEU B C 1
ATOM 6270 O O . LEU B 1 60 ? 34.812 30.531 -6.164 1 47.25 60 LEU B O 1
ATOM 6274 N N . GLN B 1 61 ? 36.562 29.172 -6.93 1 46.97 61 GLN B N 1
ATOM 6275 C CA . GLN B 1 61 ? 37.438 29.828 -5.984 1 46.97 61 GLN B CA 1
ATOM 6276 C C . GLN B 1 61 ? 37.625 31.297 -6.344 1 46.97 61 GLN B C 1
ATOM 6278 O O . GLN B 1 61 ? 37.656 32.156 -5.461 1 46.97 61 GLN B O 1
ATOM 6283 N N . ALA B 1 62 ? 37.719 31.469 -7.617 1 52.12 62 ALA B N 1
ATOM 6284 C CA . ALA B 1 62 ? 37.844 32.844 -8.062 1 52.12 62 ALA B CA 1
ATOM 6285 C C . ALA B 1 62 ? 36.625 33.656 -7.664 1 52.12 62 ALA B C 1
ATOM 6287 O O . ALA B 1 62 ? 36.75 34.812 -7.234 1 52.12 62 ALA B O 1
ATOM 6288 N N . PHE B 1 63 ? 35.562 32.969 -7.727 1 58.94 63 PHE B N 1
ATOM 6289 C CA . PHE B 1 63 ? 34.312 33.656 -7.348 1 58.94 63 PHE B CA 1
ATOM 6290 C C . PHE B 1 63 ? 34.312 33.938 -5.848 1 58.94 63 PHE B C 1
ATOM 6292 O O . PHE B 1 63 ? 33.938 35.031 -5.418 1 58.94 63 PHE B O 1
ATOM 6299 N N . ILE B 1 64 ? 34.688 32.938 -5.137 1 59.91 64 ILE B N 1
ATOM 6300 C CA . ILE B 1 64 ? 34.719 33.094 -3.688 1 59.91 64 ILE B CA 1
ATOM 6301 C C . ILE B 1 64 ? 35.688 34.219 -3.297 1 59.91 64 ILE B C 1
ATOM 6303 O O . ILE B 1 64 ? 35.375 35.031 -2.43 1 59.91 64 ILE B O 1
ATOM 6307 N N . ASP B 1 65 ? 36.719 34.219 -4 1 55.41 65 ASP B N 1
ATOM 6308 C CA . ASP B 1 65 ? 37.719 35.25 -3.719 1 55.41 65 ASP B CA 1
ATOM 6309 C C . ASP B 1 65 ? 37.156 36.625 -4.016 1 55.41 65 ASP B C 1
ATOM 6311 O O . ASP B 1 65 ? 37.375 37.562 -3.23 1 55.41 65 ASP B O 1
ATOM 6315 N N . VAL B 1 66 ? 36.5 36.656 -5.082 1 58.03 66 VAL B N 1
ATOM 6316 C CA . VAL B 1 66 ? 35.906 37.938 -5.469 1 58.03 66 VAL B CA 1
ATOM 6317 C C . VAL B 1 66 ? 34.844 38.344 -4.445 1 58.03 66 VAL B C 1
ATOM 6319 O O . VAL B 1 66 ? 34.75 39.5 -4.051 1 58.03 66 VAL B O 1
ATOM 6322 N N . LEU B 1 67 ? 34.188 37.344 -4.047 1 65.25 67 LEU B N 1
ATOM 6323 C CA . LEU B 1 67 ? 33.125 37.594 -3.074 1 65.25 67 LEU B CA 1
ATOM 6324 C C . LEU B 1 67 ? 33.719 38.031 -1.732 1 65.25 67 LEU B C 1
ATOM 6326 O O . LEU B 1 67 ? 33.219 38.969 -1.107 1 65.25 67 LEU B O 1
ATOM 6330 N N . GLU B 1 68 ? 34.719 37.375 -1.348 1 61.56 68 GLU B N 1
ATOM 6331 C CA . GLU B 1 68 ? 35.375 37.719 -0.088 1 61.56 68 GLU B CA 1
ATOM 6332 C C . GLU B 1 68 ? 35.938 39.125 -0.113 1 61.56 68 GLU B C 1
ATOM 6334 O O . GLU B 1 68 ? 35.812 39.875 0.866 1 61.56 68 GLU B O 1
ATOM 6339 N N . ASN B 1 69 ? 36.5 39.406 -1.171 1 60.19 69 ASN B N 1
ATOM 6340 C CA . ASN B 1 69 ? 37.062 40.75 -1.309 1 60.19 69 ASN B CA 1
ATOM 6341 C C . ASN B 1 69 ? 35.969 41.812 -1.281 1 60.19 69 ASN B C 1
ATOM 6343 O O . ASN B 1 69 ? 36.188 42.906 -0.736 1 60.19 69 ASN B O 1
ATOM 6347 N N . SER B 1 70 ? 34.938 41.312 -1.827 1 60.22 70 SER B N 1
ATOM 6348 C CA . SER B 1 70 ? 33.812 42.25 -1.865 1 60.22 70 SER B CA 1
ATOM 6349 C C . SER B 1 70 ? 33.188 42.438 -0.486 1 60.22 70 SER B C 1
ATOM 6351 O O . SER B 1 70 ? 32.594 43.469 -0.201 1 60.22 70 SER B O 1
ATOM 6353 N N . LEU B 1 71 ? 33.406 41.406 0.346 1 62.97 71 LEU B N 1
ATOM 6354 C CA . LEU B 1 71 ? 32.75 41.406 1.657 1 62.97 71 LEU B CA 1
ATOM 6355 C C . LEU B 1 71 ? 33.625 42.062 2.699 1 62.97 71 LEU B C 1
ATOM 6357 O O . LEU B 1 71 ? 33.188 42.375 3.797 1 62.97 71 LEU B O 1
ATOM 6361 N N . ARG B 1 72 ? 34.875 42.281 2.496 1 55.62 72 ARG B N 1
ATOM 6362 C CA . ARG B 1 72 ? 35.844 42.719 3.471 1 55.62 72 ARG B CA 1
ATOM 6363 C C . ARG B 1 72 ? 35.375 44 4.176 1 55.62 72 ARG B C 1
ATOM 6365 O O . ARG B 1 72 ? 35.5 44.125 5.395 1 55.62 72 ARG B O 1
ATOM 6372 N N . ASP B 1 73 ? 34.844 44.844 3.396 1 56.56 73 ASP B N 1
ATOM 6373 C CA . ASP B 1 73 ? 34.438 46.094 4.027 1 56.56 73 ASP B CA 1
ATOM 6374 C C . ASP B 1 73 ? 32.969 46.031 4.453 1 56.56 73 ASP B C 1
ATOM 6376 O O . ASP B 1 73 ? 32.406 47.031 4.945 1 56.56 73 ASP B O 1
ATOM 6380 N N . LYS B 1 74 ? 32.531 44.75 4.25 1 62.72 74 LYS B N 1
ATOM 6381 C CA . LYS B 1 74 ? 31.109 44.625 4.586 1 62.72 74 LYS B CA 1
ATOM 6382 C C . LYS B 1 74 ? 30.906 43.781 5.828 1 62.72 74 LYS B C 1
ATOM 6384 O O . LYS B 1 74 ? 31.844 43.094 6.285 1 62.72 74 LYS B O 1
ATOM 6389 N N . GLU B 1 75 ? 29.969 44.062 6.637 1 66.88 75 GLU B N 1
ATOM 6390 C CA . GLU B 1 75 ? 29.641 43.281 7.836 1 66.88 75 GLU B CA 1
ATOM 6391 C C . GLU B 1 75 ? 29.125 41.906 7.48 1 66.88 75 GLU B C 1
ATOM 6393 O O . GLU B 1 75 ? 28.172 41.406 8.078 1 66.88 75 GLU B O 1
ATOM 6398 N N . LEU B 1 76 ? 29.734 41.375 6.293 1 75.62 76 LEU B N 1
ATOM 6399 C CA . LEU B 1 76 ? 29.312 40.062 5.855 1 75.62 76 LEU B CA 1
ATOM 6400 C C . LEU B 1 76 ? 30.484 39.094 5.852 1 75.62 76 LEU B C 1
ATOM 6402 O O . LEU B 1 76 ? 31.641 39.5 5.727 1 75.62 76 LEU B O 1
ATOM 6406 N N . GLU B 1 77 ? 30.203 37.844 6.121 1 72.69 77 GLU B N 1
ATOM 6407 C CA . GLU B 1 77 ? 31.188 36.781 6.082 1 72.69 77 GLU B CA 1
ATOM 6408 C C . GLU B 1 77 ? 30.672 35.594 5.262 1 72.69 77 GLU B C 1
ATOM 6410 O O . GLU B 1 77 ? 29.469 35.344 5.188 1 72.69 77 GLU B O 1
ATOM 6415 N N . ILE B 1 78 ? 31.656 34.938 4.621 1 73.94 78 ILE B N 1
ATOM 6416 C CA . ILE B 1 78 ? 31.312 33.812 3.754 1 73.94 78 ILE B CA 1
ATOM 6417 C C . ILE B 1 78 ? 31.75 32.5 4.418 1 73.94 78 ILE B C 1
ATOM 6419 O O . ILE B 1 78 ? 32.812 32.438 5.031 1 73.94 78 ILE B O 1
ATOM 6423 N N . TYR B 1 79 ? 30.75 31.516 4.324 1 67.69 79 TYR B N 1
ATOM 6424 C CA . TYR B 1 79 ? 31.062 30.188 4.824 1 67.69 79 TYR B CA 1
ATOM 6425 C C . TYR B 1 79 ? 30.828 29.125 3.746 1 67.69 79 TYR B C 1
ATOM 6427 O O . TYR B 1 79 ? 29.844 29.203 3.004 1 67.69 79 TYR B O 1
ATOM 6435 N N . GLN B 1 80 ? 31.828 28.172 3.576 1 61.12 80 GLN B N 1
ATOM 6436 C CA . GLN B 1 80 ? 31.703 27.094 2.607 1 61.12 80 GLN B CA 1
ATOM 6437 C C . GLN B 1 80 ? 31.469 25.75 3.305 1 61.12 80 GLN B C 1
ATOM 6439 O O . GLN B 1 80 ? 31.906 25.547 4.438 1 61.12 80 GLN B O 1
ATOM 6444 N N . ARG B 1 81 ? 30.578 24.766 2.662 1 58.56 81 ARG B N 1
ATOM 6445 C CA . ARG B 1 81 ? 30.203 23.469 3.189 1 58.56 81 ARG B CA 1
ATOM 6446 C C . ARG B 1 81 ? 31.422 22.703 3.688 1 58.56 81 ARG B C 1
ATOM 6448 O O . ARG B 1 81 ? 31.344 22 4.703 1 58.56 81 ARG B O 1
ATOM 6455 N N . GLY B 1 82 ? 32.5 22.453 2.881 1 45.03 82 GLY B N 1
ATOM 6456 C CA . GLY B 1 82 ? 33.688 21.719 3.328 1 45.03 82 GLY B CA 1
ATOM 6457 C C . GLY B 1 82 ? 34.281 22.266 4.613 1 45.03 82 GLY B C 1
ATOM 6458 O O . GLY B 1 82 ? 35.156 21.625 5.215 1 45.03 82 GLY B O 1
ATOM 6459 N N . ASP B 1 83 ? 33.875 23.266 4.797 1 39.31 83 ASP B N 1
ATOM 6460 C CA . ASP B 1 83 ? 34.5 23.828 6.008 1 39.31 83 ASP B CA 1
ATOM 6461 C C . ASP B 1 83 ? 33.844 23.219 7.258 1 39.31 83 ASP B C 1
ATOM 6463 O O . ASP B 1 83 ? 32.625 23.375 7.473 1 39.31 83 ASP B O 1
ATOM 6467 N N . CYS B 1 84 ? 34.188 21.969 7.465 1 37.56 84 CYS B N 1
ATOM 6468 C CA . CYS B 1 84 ? 33.719 21.016 8.469 1 37.56 84 CYS B CA 1
ATOM 6469 C C . CYS B 1 84 ? 32.906 21.703 9.555 1 37.56 84 CYS B C 1
ATOM 6471 O O . CYS B 1 84 ? 32 21.094 10.125 1 37.56 84 CYS B O 1
ATOM 6473 N N . GLY B 1 85 ? 33.406 22.641 10.172 1 35.12 85 GLY B N 1
ATOM 6474 C CA . GLY B 1 85 ? 32.906 23.031 11.484 1 35.12 85 GLY B CA 1
ATOM 6475 C C . GLY B 1 85 ? 31.594 23.766 11.445 1 35.12 85 GLY B C 1
ATOM 6476 O O . GLY B 1 85 ? 30.812 23.703 12.398 1 35.12 85 GLY B O 1
ATOM 6477 N N . ARG B 1 86 ? 31.562 24.75 10.547 1 39.12 86 ARG B N 1
ATOM 6478 C CA . ARG B 1 86 ? 30.578 25.797 10.812 1 39.12 86 ARG B CA 1
ATOM 6479 C C . ARG B 1 86 ? 29.234 25.469 10.164 1 39.12 86 ARG B C 1
ATOM 6481 O O . ARG B 1 86 ? 28.188 25.922 10.609 1 39.12 86 ARG B O 1
ATOM 6488 N N . ILE B 1 87 ? 29.234 25.219 8.961 1 40.47 87 ILE B N 1
ATOM 6489 C CA . ILE B 1 87 ? 27.969 24.828 8.352 1 40.47 87 ILE B CA 1
ATOM 6490 C C . ILE B 1 87 ? 27.641 23.391 8.727 1 40.47 87 ILE B C 1
ATOM 6492 O O . ILE B 1 87 ? 28.297 22.453 8.273 1 40.47 87 ILE B O 1
ATOM 6496 N N . CYS B 1 88 ? 27.594 23.172 9.883 1 34.41 88 CYS B N 1
ATOM 6497 C CA . CYS B 1 88 ? 27.391 21.859 10.469 1 34.41 88 CYS B CA 1
ATOM 6498 C C . CYS B 1 88 ? 26.328 21.078 9.703 1 34.41 88 CYS B C 1
ATOM 6500 O O . CYS B 1 88 ? 25.359 21.656 9.203 1 34.41 88 CYS B O 1
ATOM 6502 N N . ARG B 1 89 ? 26.781 20.031 9.109 1 35.59 89 ARG B N 1
ATOM 6503 C CA . ARG B 1 89 ? 25.891 19 8.625 1 35.59 89 ARG B CA 1
ATOM 6504 C C . ARG B 1 89 ? 24.703 18.812 9.57 1 35.59 89 ARG B C 1
ATOM 6506 O O . ARG B 1 89 ? 24.844 18.172 10.617 1 35.59 89 ARG B O 1
ATOM 6513 N N . ARG B 1 90 ? 24.109 19.781 9.859 1 34.16 90 ARG B N 1
ATOM 6514 C CA . ARG B 1 90 ? 23.031 19.172 10.641 1 34.16 90 ARG B CA 1
ATOM 6515 C C . ARG B 1 90 ? 22.359 18.047 9.867 1 34.16 90 ARG B C 1
ATOM 6517 O O . ARG B 1 90 ? 21.922 18.234 8.727 1 34.16 90 ARG B O 1
ATOM 6524 N N . ARG B 1 91 ? 22.75 16.938 10.234 1 34.28 91 ARG B N 1
ATOM 6525 C CA . ARG B 1 91 ? 22.406 15.633 9.68 1 34.28 91 ARG B CA 1
ATOM 6526 C C . ARG B 1 91 ? 20.938 15.578 9.266 1 34.28 91 ARG B C 1
ATOM 6528 O O . ARG B 1 91 ? 20.531 14.711 8.492 1 34.28 91 ARG B O 1
ATOM 6535 N N . THR B 1 92 ? 20.172 16.625 9.844 1 33.91 92 THR B N 1
ATOM 6536 C CA . THR B 1 92 ? 18.75 16.359 9.68 1 33.91 92 THR B CA 1
ATOM 6537 C C . THR B 1 92 ? 18.203 17.125 8.469 1 33.91 92 THR B C 1
ATOM 6539 O O . THR B 1 92 ? 17.047 16.938 8.086 1 33.91 92 THR B O 1
ATOM 6542 N N . THR B 1 93 ? 18.922 18.375 8.102 1 38.72 93 THR B N 1
ATOM 6543 C CA . THR B 1 93 ? 18.25 19.078 7.016 1 38.72 93 THR B CA 1
ATOM 6544 C C . THR B 1 93 ? 18.828 18.672 5.664 1 38.72 93 THR B C 1
ATOM 6546 O O . THR B 1 93 ? 20.031 18.453 5.535 1 38.72 93 THR B O 1
ATOM 6549 N N . LEU B 1 94 ? 18.062 18.219 4.836 1 41.44 94 LEU B N 1
ATOM 6550 C CA . LEU B 1 94 ? 18.359 17.891 3.447 1 41.44 94 LEU B CA 1
ATOM 6551 C C . LEU B 1 94 ? 18.984 19.094 2.736 1 41.44 94 LEU B C 1
ATOM 6553 O O . LEU B 1 94 ? 19.656 18.938 1.72 1 41.44 94 LEU B O 1
ATOM 6557 N N . PHE B 1 95 ? 18.766 20.391 3.377 1 48.59 95 PHE B N 1
ATOM 6558 C CA . PHE B 1 95 ? 19.203 21.516 2.561 1 48.59 95 PHE B CA 1
ATOM 6559 C C . PHE B 1 95 ? 20.484 22.109 3.115 1 48.59 95 PHE B C 1
ATOM 6561 O O . PHE B 1 95 ? 20.484 22.719 4.184 1 48.59 95 PHE B O 1
ATOM 6568 N N . ARG B 1 96 ? 21.531 21.719 2.604 1 60.28 96 ARG B N 1
ATOM 6569 C CA . ARG B 1 96 ? 22.844 22.297 2.92 1 60.28 96 ARG B CA 1
ATOM 6570 C C . ARG B 1 96 ? 23.406 23.062 1.729 1 60.28 96 ARG B C 1
ATOM 6572 O O . ARG B 1 96 ? 23.906 22.469 0.775 1 60.28 96 ARG B O 1
ATOM 6579 N N . PRO B 1 97 ? 23.203 24.5 2.037 1 72.38 97 PRO B N 1
ATOM 6580 C CA . PRO B 1 97 ? 23.812 25.234 0.924 1 72.38 97 PRO B CA 1
ATOM 6581 C C . PRO B 1 97 ? 25.312 25 0.818 1 72.38 97 PRO B C 1
ATOM 6583 O O . PRO B 1 97 ? 25.969 24.719 1.826 1 72.38 97 PRO B O 1
ATOM 6586 N N . ASP B 1 98 ? 25.797 25.062 -0.31 1 73.75 98 ASP B N 1
ATOM 6587 C CA . ASP B 1 98 ? 27.234 24.859 -0.542 1 73.75 98 ASP B CA 1
ATOM 6588 C C . ASP B 1 98 ? 28.047 26.016 0.038 1 73.75 98 ASP B C 1
ATOM 6590 O O . ASP B 1 98 ? 29.125 25.797 0.587 1 73.75 98 ASP B O 1
ATOM 6594 N N . VAL B 1 99 ? 27.531 27.203 -0.124 1 74.06 99 VAL B N 1
ATOM 6595 C CA . VAL B 1 99 ? 28.094 28.422 0.419 1 74.06 99 VAL B CA 1
ATOM 6596 C C . VAL B 1 99 ? 26.984 29.297 1.011 1 74.06 99 VAL B C 1
ATOM 6598 O O . VAL B 1 99 ? 25.859 29.312 0.507 1 74.06 99 VAL B O 1
ATOM 6601 N N . ALA B 1 100 ? 27.328 29.906 2.193 1 81.06 100 ALA B N 1
ATOM 6602 C CA . ALA B 1 100 ? 26.359 30.797 2.824 1 81.06 100 ALA B CA 1
ATOM 6603 C C . ALA B 1 100 ? 27.031 32.125 3.254 1 81.06 100 ALA B C 1
ATOM 6605 O O . ALA B 1 100 ? 28.203 32.125 3.637 1 81.06 100 ALA B O 1
ATOM 6606 N N . ILE B 1 101 ? 26.281 33.125 3.076 1 80.19 101 ILE B N 1
ATOM 6607 C CA . ILE B 1 101 ? 26.734 34.438 3.547 1 80.19 101 ILE B CA 1
ATOM 6608 C C . ILE B 1 101 ? 26.031 34.781 4.867 1 80.19 101 ILE B C 1
ATOM 6610 O O . ILE B 1 101 ? 24.828 34.562 5.02 1 80.19 101 ILE B O 1
ATOM 6614 N N . PHE B 1 102 ? 26.891 35.25 5.879 1 77.81 102 PHE B N 1
ATOM 6615 C CA . PHE B 1 102 ? 26.406 35.625 7.203 1 77.81 102 PHE B CA 1
ATOM 6616 C C . PHE B 1 102 ? 26.766 37.062 7.516 1 77.81 102 PHE B C 1
ATOM 6618 O O . PHE B 1 102 ? 27.656 37.625 6.895 1 77.81 102 PHE B O 1
ATOM 6625 N N . GLN B 1 103 ? 25.906 37.531 8.484 1 73.19 103 GLN B N 1
ATOM 6626 C CA . GLN B 1 103 ? 26.359 38.812 9.062 1 73.19 103 GLN B CA 1
ATOM 6627 C C . GLN B 1 103 ? 27.578 38.562 9.961 1 73.19 103 GLN B C 1
ATOM 6629 O O . GLN B 1 103 ? 27.672 37.562 10.641 1 73.19 103 GLN B O 1
ATOM 6634 N N . ARG B 1 104 ? 28.406 39.562 9.938 1 62.72 104 ARG B N 1
ATOM 6635 C CA . ARG B 1 104 ? 29.609 39.469 10.75 1 62.72 104 ARG B CA 1
ATOM 6636 C C . ARG B 1 104 ? 29.266 39.438 12.234 1 62.72 104 ARG B C 1
ATOM 6638 O O . ARG B 1 104 ? 28.344 40.094 12.688 1 62.72 104 ARG B O 1
ATOM 6645 N N . ASN B 1 105 ? 29.969 38.656 13.117 1 54.97 105 ASN B N 1
ATOM 6646 C CA . ASN B 1 105 ? 29.859 38.5 14.562 1 54.97 105 ASN B CA 1
ATOM 6647 C C . ASN B 1 105 ? 28.609 37.75 14.969 1 54.97 105 ASN B C 1
ATOM 6649 O O . ASN B 1 105 ? 28.047 38 16.047 1 54.97 105 ASN B O 1
ATOM 6653 N N . TYR B 1 106 ? 28.016 37.25 14.055 1 54.78 106 TYR B N 1
ATOM 6654 C CA . TYR B 1 106 ? 26.891 36.438 14.484 1 54.78 106 TYR B CA 1
ATOM 6655 C C . TYR B 1 106 ? 27.328 35.375 15.492 1 54.78 106 TYR B C 1
ATOM 6657 O O . TYR B 1 106 ? 28.328 34.719 15.289 1 54.78 106 TYR B O 1
ATOM 6665 N N . PRO B 1 107 ? 26.891 35.594 16.766 1 47.75 107 PRO B N 1
ATOM 6666 C CA . PRO B 1 107 ? 27.312 34.625 17.766 1 47.75 107 PRO B CA 1
ATOM 6667 C C . PRO B 1 107 ? 27.078 33.188 17.297 1 47.75 107 PRO B C 1
ATOM 6669 O O . PRO B 1 107 ? 25.953 32.812 16.953 1 47.75 107 PRO B O 1
ATOM 6672 N N . LEU B 1 108 ? 28.047 32.688 16.719 1 44.81 108 LEU B N 1
ATOM 6673 C CA . LEU B 1 108 ? 27.922 31.234 16.531 1 44.81 108 LEU B CA 1
ATOM 6674 C C . LEU B 1 108 ? 27.859 30.531 17.891 1 44.81 108 LEU B C 1
ATOM 6676 O O . LEU B 1 108 ? 28.469 30.984 18.859 1 44.81 108 LEU B O 1
ATOM 6680 N N . SER B 1 109 ? 26.781 30.125 18.266 1 40.5 109 SER B N 1
ATOM 6681 C CA . SER B 1 109 ? 26.75 29.469 19.578 1 40.5 109 SER B CA 1
ATOM 6682 C C . SER B 1 109 ? 28.109 28.859 19.922 1 40.5 109 SER B C 1
ATOM 6684 O O . SER B 1 109 ? 28.844 28.422 19.031 1 40.5 109 SER B O 1
ATOM 6686 N N . GLN B 1 110 ? 28.766 29.391 21.016 1 37.91 110 GLN B N 1
ATOM 6687 C CA . GLN B 1 110 ? 30.031 28.938 21.578 1 37.91 110 GLN B CA 1
ATOM 6688 C C . GLN B 1 110 ? 30.281 27.469 21.234 1 37.91 110 GLN B C 1
ATOM 6690 O O . GLN B 1 110 ? 31.438 27.062 21.078 1 37.91 110 GLN B O 1
ATOM 6695 N N . TYR B 1 111 ? 29.484 26.625 21.797 1 35.97 111 TYR B N 1
ATOM 6696 C CA . TYR B 1 111 ? 29.828 25.219 21.719 1 35.97 111 TYR B CA 1
ATOM 6697 C C . TYR B 1 111 ? 29.719 24.703 20.281 1 35.97 111 TYR B C 1
ATOM 6699 O O . TYR B 1 111 ? 30.391 23.75 19.906 1 35.97 111 TYR B O 1
ATOM 6707 N N . GLU B 1 112 ? 28.422 24.75 19.578 1 36.81 112 GLU B N 1
ATOM 6708 C CA . GLU B 1 112 ? 28.188 23.922 18.391 1 36.81 112 GLU B CA 1
ATOM 6709 C C . GLU B 1 112 ? 28.266 24.766 17.125 1 36.81 112 GLU B C 1
ATOM 6711 O O . GLU B 1 112 ? 27.703 25.859 17.047 1 36.81 112 GLU B O 1
ATOM 6716 N N . ASP B 1 113 ? 29.281 24.812 16.359 1 37.53 113 ASP B N 1
ATOM 6717 C CA . ASP B 1 113 ? 29.672 25.156 15 1 37.53 113 ASP B CA 1
ATOM 6718 C C . ASP B 1 113 ? 28.469 25.078 14.055 1 37.53 113 ASP B C 1
ATOM 6720 O O . ASP B 1 113 ? 28.609 24.656 12.906 1 37.53 113 ASP B O 1
ATOM 6724 N N . LYS B 1 114 ? 27.281 25.109 14.484 1 44.41 114 LYS B N 1
ATOM 6725 C CA . LYS B 1 114 ? 26.125 24.844 13.633 1 44.41 114 LYS B CA 1
ATOM 6726 C C . LYS B 1 114 ? 25.5 26.141 13.125 1 44.41 114 LYS B C 1
ATOM 6728 O O . LYS B 1 114 ? 25.172 27.031 13.914 1 44.41 114 LYS B O 1
ATOM 6733 N N . ALA B 1 115 ? 25.969 26.641 11.992 1 49.47 115 ALA B N 1
ATOM 6734 C CA . ALA B 1 115 ? 25.312 27.781 11.367 1 49.47 115 ALA B CA 1
ATOM 6735 C C . ALA B 1 115 ? 23.844 27.484 11.094 1 49.47 115 ALA B C 1
ATOM 6737 O O . ALA B 1 115 ? 23.516 26.469 10.461 1 49.47 115 ALA B O 1
ATOM 6738 N N . PHE B 1 116 ? 22.906 28.297 11.773 1 62.94 116 PHE B N 1
ATOM 6739 C CA . PHE B 1 116 ? 21.469 28.156 11.688 1 62.94 116 PHE B CA 1
ATOM 6740 C C . PHE B 1 116 ? 20.906 28.953 10.508 1 62.94 116 PHE B C 1
ATOM 6742 O O . PHE B 1 116 ? 21.406 30.047 10.203 1 62.94 116 PHE B O 1
ATOM 6749 N N . TRP B 1 117 ? 20.125 28.344 9.602 1 74 117 TRP B N 1
ATOM 6750 C CA . TRP B 1 117 ? 19.453 29.016 8.492 1 74 117 TRP B CA 1
ATOM 6751 C C . TRP B 1 117 ? 18.891 30.359 8.93 1 74 117 TRP B C 1
ATOM 6753 O O . TRP B 1 117 ? 18.797 31.297 8.125 1 74 117 TRP B O 1
ATOM 6763 N N . GLY B 1 118 ? 18.688 30.453 10.242 1 75.12 118 GLY B N 1
ATOM 6764 C CA . GLY B 1 118 ? 18.172 31.703 10.758 1 75.12 118 GLY B CA 1
ATOM 6765 C C . GLY B 1 118 ? 19.172 32.844 10.727 1 75.12 118 GLY B C 1
ATOM 6766 O O . GLY B 1 118 ? 18.828 34 10.875 1 75.12 118 GLY B O 1
ATOM 6767 N N . SER B 1 119 ? 20.422 32.469 10.391 1 75.94 119 SER B N 1
ATOM 6768 C CA . SER B 1 119 ? 21.453 33.5 10.398 1 75.94 119 SER B CA 1
ATOM 6769 C C . SER B 1 119 ? 22.016 33.719 9 1 75.94 119 SER B C 1
ATOM 6771 O O . SER B 1 119 ? 22.891 34.562 8.805 1 75.94 119 SER B O 1
ATOM 6773 N N . ILE B 1 120 ? 21.469 33.031 8.109 1 81.19 120 ILE B N 1
ATOM 6774 C CA . ILE B 1 120 ? 21.969 33.125 6.738 1 81.19 120 ILE B CA 1
ATOM 6775 C C . ILE B 1 120 ? 21.344 34.344 6.047 1 81.19 120 ILE B C 1
ATOM 6777 O O . ILE B 1 120 ? 20.141 34.594 6.188 1 81.19 120 ILE B O 1
ATOM 6781 N N . GLU B 1 121 ? 22.25 35.031 5.352 1 83.94 121 GLU B N 1
ATOM 6782 C CA . GLU B 1 121 ? 21.766 36.188 4.574 1 83.94 121 GLU B CA 1
ATOM 6783 C C . GLU B 1 121 ? 21.516 35.781 3.121 1 83.94 121 GLU B C 1
ATOM 6785 O O . GLU B 1 121 ? 20.641 36.344 2.457 1 83.94 121 GLU B O 1
ATOM 6790 N N . MET B 1 122 ? 22.328 34.906 2.689 1 87.25 122 MET B N 1
ATOM 6791 C CA . MET B 1 122 ? 22.219 34.469 1.311 1 87.25 122 MET B CA 1
ATOM 6792 C C . MET B 1 122 ? 22.719 33.031 1.173 1 87.25 122 MET B C 1
ATOM 6794 O O . MET B 1 122 ? 23.734 32.656 1.771 1 87.25 122 MET B O 1
ATOM 6798 N N . ALA B 1 123 ? 21.953 32.281 0.406 1 87.25 123 ALA B N 1
ATOM 6799 C CA . ALA B 1 123 ? 22.312 30.875 0.173 1 87.25 123 ALA B CA 1
ATOM 6800 C C . ALA B 1 123 ? 22.844 30.672 -1.247 1 87.25 123 ALA B C 1
ATOM 6802 O O . ALA B 1 123 ? 22.266 31.203 -2.205 1 87.25 123 ALA B O 1
ATOM 6803 N N . ILE B 1 124 ? 23.938 29.859 -1.373 1 84.06 124 ILE B N 1
ATOM 6804 C CA . ILE B 1 124 ? 24.578 29.688 -2.672 1 84.06 124 ILE B CA 1
ATOM 6805 C C . ILE B 1 124 ? 24.766 28.188 -2.957 1 84.06 124 ILE B C 1
ATOM 6807 O O . ILE B 1 124 ? 25.219 27.438 -2.092 1 84.06 124 ILE B O 1
ATOM 6811 N N . LYS B 1 125 ? 24.297 27.828 -4.145 1 85.62 125 LYS B N 1
ATOM 6812 C CA . LYS B 1 125 ? 24.531 26.5 -4.68 1 85.62 125 LYS B CA 1
ATOM 6813 C C . LYS B 1 125 ? 25.641 26.516 -5.734 1 85.62 125 LYS B C 1
ATOM 6815 O O . LYS B 1 125 ? 25.688 27.422 -6.566 1 85.62 125 LYS B O 1
ATOM 6820 N N . TYR B 1 126 ? 26.516 25.438 -5.598 1 78.94 126 TYR B N 1
ATOM 6821 C CA . TYR B 1 126 ? 27.578 25.266 -6.59 1 78.94 126 TYR B CA 1
ATOM 6822 C C . TYR B 1 126 ? 27.234 24.156 -7.562 1 78.94 126 TYR B C 1
ATOM 6824 O O . TYR B 1 126 ? 26.453 23.25 -7.242 1 78.94 126 TYR B O 1
ATOM 6832 N N . HIS B 1 127 ? 27.922 24.219 -8.617 1 78.06 127 HIS B N 1
ATOM 6833 C CA . HIS B 1 127 ? 27.797 23.188 -9.633 1 78.06 127 HIS B CA 1
ATOM 6834 C C . HIS B 1 127 ? 28.125 21.812 -9.07 1 78.06 127 HIS B C 1
ATOM 6836 O O . HIS B 1 127 ? 29.109 21.656 -8.336 1 78.06 127 HIS B O 1
ATOM 6842 N N . SER B 1 128 ? 27.266 20.875 -9.289 1 72.25 128 SER B N 1
ATOM 6843 C CA . SER B 1 128 ? 27.469 19.469 -8.977 1 72.25 128 SER B CA 1
ATOM 6844 C C . SER B 1 128 ? 27.375 18.609 -10.234 1 72.25 128 SER B C 1
ATOM 6846 O O . SER B 1 128 ? 26.312 18.547 -10.867 1 72.25 128 SER B O 1
ATOM 6848 N N . ALA B 1 129 ? 28.438 17.828 -10.523 1 64.75 129 ALA B N 1
ATOM 6849 C CA . ALA B 1 129 ? 28.484 17.047 -11.758 1 64.75 129 ALA B CA 1
ATOM 6850 C C . ALA B 1 129 ? 27.469 15.914 -11.734 1 64.75 129 ALA B C 1
ATOM 6852 O O . ALA B 1 129 ? 27.031 15.445 -12.781 1 64.75 129 ALA B O 1
ATOM 6853 N N . LYS B 1 130 ? 27.125 15.508 -10.633 1 62.91 130 LYS B N 1
ATOM 6854 C CA . LYS B 1 130 ? 26.234 14.352 -10.5 1 62.91 130 LYS B CA 1
ATOM 6855 C C . LYS B 1 130 ? 24.781 14.742 -10.727 1 62.91 130 LYS B C 1
ATOM 6857 O O . LYS B 1 130 ? 23.906 13.875 -10.828 1 62.91 130 LYS B O 1
ATOM 6862 N N . LYS B 1 131 ? 24.547 16.062 -10.906 1 73.44 131 LYS B N 1
ATOM 6863 C CA . LYS B 1 131 ? 23.172 16.531 -11.07 1 73.44 131 LYS B CA 1
ATOM 6864 C C . LYS B 1 131 ? 23 17.234 -12.422 1 73.44 131 LYS B C 1
ATOM 6866 O O . LYS B 1 131 ? 23.922 17.875 -12.922 1 73.44 131 LYS B O 1
ATOM 6871 N N . THR B 1 132 ? 21.797 17 -12.953 1 78.25 132 THR B N 1
ATOM 6872 C CA . THR B 1 132 ? 21.453 17.75 -14.156 1 78.25 132 THR B CA 1
ATOM 6873 C C . THR B 1 132 ? 21.312 19.234 -13.828 1 78.25 132 THR B C 1
ATOM 6875 O O . THR B 1 132 ? 21.219 19.625 -12.664 1 78.25 132 THR B O 1
ATOM 6878 N N . ARG B 1 133 ? 21.391 20.031 -14.812 1 80.94 133 ARG B N 1
ATOM 6879 C CA . ARG B 1 133 ? 21.234 21.469 -14.617 1 80.94 133 ARG B CA 1
ATOM 6880 C C . ARG B 1 133 ? 19.891 21.797 -13.977 1 80.94 133 ARG B C 1
ATOM 6882 O O . ARG B 1 133 ? 19.812 22.656 -13.102 1 80.94 133 ARG B O 1
ATOM 6889 N N . GLU B 1 134 ? 18.953 21.094 -14.422 1 80 134 GLU B N 1
ATOM 6890 C CA . GLU B 1 134 ? 17.625 21.312 -13.875 1 80 134 GLU B CA 1
ATOM 6891 C C . GLU B 1 134 ? 17.562 20.953 -12.391 1 80 134 GLU B C 1
ATOM 6893 O O . GLU B 1 134 ? 16.953 21.672 -11.602 1 80 134 GLU B O 1
ATOM 6898 N N . GLN B 1 135 ? 18.25 19.984 -12.023 1 77.69 135 GLN B N 1
ATOM 6899 C CA . GLN B 1 135 ? 18.281 19.562 -10.625 1 77.69 135 GLN B CA 1
ATOM 6900 C C . GLN B 1 135 ? 19.016 20.594 -9.766 1 77.69 135 GLN B C 1
ATOM 6902 O O . GLN B 1 135 ? 18.625 20.859 -8.633 1 77.69 135 GLN B O 1
ATOM 6907 N N . ARG B 1 136 ? 20 21.156 -10.375 1 81.81 136 ARG B N 1
ATOM 6908 C CA . ARG B 1 136 ? 20.75 22.172 -9.641 1 81.81 136 ARG B CA 1
ATOM 6909 C C . ARG B 1 136 ? 19.938 23.453 -9.477 1 81.81 136 ARG B C 1
ATOM 6911 O O . ARG B 1 136 ? 19.984 24.078 -8.422 1 81.81 136 ARG B O 1
ATOM 6918 N N . LEU B 1 137 ? 19.25 23.734 -10.461 1 85.88 137 LEU B N 1
ATOM 6919 C CA . LEU B 1 137 ? 18.375 24.906 -10.391 1 85.88 137 LEU B CA 1
ATOM 6920 C C . LEU B 1 137 ? 17.297 24.719 -9.32 1 85.88 137 LEU B C 1
ATOM 6922 O O . LEU B 1 137 ? 17.031 25.625 -8.539 1 85.88 137 LEU B O 1
ATOM 6926 N N . GLU B 1 138 ? 16.781 23.609 -9.289 1 79.69 138 GLU B N 1
ATOM 6927 C CA . GLU B 1 138 ? 15.75 23.297 -8.305 1 79.69 138 GLU B CA 1
ATOM 6928 C C . GLU B 1 138 ? 16.312 23.344 -6.887 1 79.69 138 GLU B C 1
ATOM 6930 O O . GLU B 1 138 ? 15.672 23.844 -5.965 1 79.69 138 GLU B O 1
ATOM 6935 N N . GLN B 1 139 ? 17.469 22.875 -6.773 1 79.44 139 GLN B N 1
ATOM 6936 C CA . GLN B 1 139 ? 18.094 22.859 -5.453 1 79.44 139 GLN B CA 1
ATOM 6937 C C . GLN B 1 139 ? 18.406 24.281 -4.984 1 79.44 139 GLN B C 1
ATOM 6939 O O . GLN B 1 139 ? 18.219 24.609 -3.809 1 79.44 139 GLN B O 1
ATOM 6944 N N . ALA B 1 140 ? 18.875 25.016 -5.867 1 85.31 140 ALA B N 1
ATOM 6945 C CA . ALA B 1 140 ? 19.141 26.422 -5.523 1 85.31 140 ALA B CA 1
ATOM 6946 C C . ALA B 1 140 ? 17.859 27.141 -5.129 1 85.31 140 ALA B C 1
ATOM 6948 O O . ALA B 1 140 ? 17.844 27.906 -4.164 1 85.31 140 ALA B O 1
ATOM 6949 N N . ALA B 1 141 ? 16.875 26.844 -5.859 1 85.62 141 ALA B N 1
ATOM 6950 C CA . ALA B 1 141 ? 15.562 27.422 -5.555 1 85.62 141 ALA B CA 1
ATOM 6951 C C . ALA B 1 141 ? 15.062 26.969 -4.188 1 85.62 141 ALA B C 1
ATOM 6953 O O . ALA B 1 141 ? 14.508 27.75 -3.424 1 85.62 141 ALA B O 1
ATOM 6954 N N . ASP B 1 142 ? 15.312 25.797 -3.92 1 77.56 142 ASP B N 1
ATOM 6955 C CA . ASP B 1 142 ? 14.922 25.25 -2.625 1 77.56 142 ASP B CA 1
ATOM 6956 C C . ASP B 1 142 ? 15.672 25.938 -1.487 1 77.56 142 ASP B C 1
ATOM 6958 O O . ASP B 1 142 ? 15.102 26.188 -0.423 1 77.56 142 ASP B O 1
ATOM 6962 N N . TYR B 1 143 ? 16.922 26.234 -1.768 1 81.12 143 TYR B N 1
ATOM 6963 C CA . TYR B 1 143 ? 17.719 26.906 -0.741 1 81.12 143 TYR B CA 1
ATOM 6964 C C . TYR B 1 143 ? 17.141 28.281 -0.419 1 81.12 143 TYR B C 1
ATOM 6966 O O . TYR B 1 143 ? 17.031 28.656 0.75 1 81.12 143 TYR B O 1
ATOM 6974 N N . VAL B 1 144 ? 16.75 28.906 -1.399 1 87.19 144 VAL B N 1
ATOM 6975 C CA . VAL B 1 144 ? 16.281 30.266 -1.2 1 87.19 144 VAL B CA 1
ATOM 6976 C C . VAL B 1 144 ? 14.906 30.234 -0.532 1 87.19 144 VAL B C 1
ATOM 6978 O O . VAL B 1 144 ? 14.617 31.062 0.341 1 87.19 144 VAL B O 1
ATOM 6981 N N . ALA B 1 145 ? 14.102 29.359 -0.917 1 83.62 145 ALA B N 1
ATOM 6982 C CA . ALA B 1 145 ? 12.789 29.203 -0.299 1 83.62 145 ALA B CA 1
ATOM 6983 C C . ALA B 1 145 ? 12.922 28.828 1.175 1 83.62 145 ALA B C 1
ATOM 6985 O O . ALA B 1 145 ? 12.203 29.359 2.023 1 83.62 145 ALA B O 1
ATOM 6986 N N . TYR B 1 146 ? 13.812 27.953 1.37 1 79.75 146 TYR B N 1
ATOM 6987 C CA . TYR B 1 146 ? 14.031 27.516 2.748 1 79.75 146 TYR B CA 1
ATOM 6988 C C . TYR B 1 146 ? 14.57 28.672 3.596 1 79.75 146 TYR B C 1
ATOM 6990 O O . TYR B 1 146 ? 14.234 28.781 4.777 1 79.75 146 TYR B O 1
ATOM 6998 N N . LEU B 1 147 ? 15.406 29.375 3.037 1 83.81 147 LEU B N 1
ATOM 6999 C CA . LEU B 1 147 ? 15.93 30.531 3.746 1 83.81 147 LEU B CA 1
ATOM 7000 C C . LEU B 1 147 ? 14.805 31.484 4.141 1 83.81 147 LEU B C 1
ATOM 7002 O O . LEU B 1 147 ? 14.781 31.984 5.266 1 83.81 147 LEU B O 1
ATOM 7006 N N . LEU B 1 148 ? 13.938 31.688 3.266 1 85.5 148 LEU B N 1
ATOM 7007 C CA . LEU B 1 148 ? 12.805 32.562 3.547 1 85.5 148 LEU B CA 1
ATOM 7008 C C . LEU B 1 148 ? 11.953 32 4.676 1 85.5 148 LEU B C 1
ATOM 7010 O O . LEU B 1 148 ? 11.43 32.75 5.5 1 85.5 148 LEU B O 1
ATOM 7014 N N . ASN B 1 149 ? 11.812 30.812 4.719 1 80.75 149 ASN B N 1
ATOM 7015 C CA . ASN B 1 149 ? 11.039 30.156 5.766 1 80.75 149 ASN B CA 1
ATOM 7016 C C . ASN B 1 149 ? 11.742 30.234 7.117 1 80.75 149 ASN B C 1
ATOM 7018 O O . ASN B 1 149 ? 11.094 30.359 8.156 1 80.75 149 ASN B O 1
ATOM 7022 N N . ALA B 1 150 ? 13.031 30.047 7.059 1 78.5 150 ALA B N 1
ATOM 7023 C CA . ALA B 1 150 ? 13.82 30.031 8.289 1 78.5 150 ALA B CA 1
ATOM 7024 C C . ALA B 1 150 ? 13.953 31.422 8.875 1 78.5 150 ALA B C 1
ATOM 7026 O O . ALA B 1 150 ? 14.234 31.578 10.07 1 78.5 150 ALA B O 1
ATOM 7027 N N . ARG B 1 151 ? 13.688 32.406 8.031 1 86.25 151 ARG B N 1
ATOM 7028 C CA . ARG B 1 151 ? 13.867 33.781 8.422 1 86.25 151 ARG B CA 1
ATOM 7029 C C . ARG B 1 151 ? 12.57 34.562 8.281 1 86.25 151 ARG B C 1
ATOM 7031 O O . ARG B 1 151 ? 12.406 35.344 7.34 1 86.25 151 ARG B O 1
ATOM 7038 N N . PRO B 1 152 ? 11.742 34.406 9.367 1 89.5 152 PRO B N 1
ATOM 7039 C CA . PRO B 1 152 ? 10.469 35.125 9.258 1 89.5 152 PRO B CA 1
ATOM 7040 C C . PRO B 1 152 ? 10.641 36.625 9.195 1 89.5 152 PRO B C 1
ATOM 7042 O O . PRO B 1 152 ? 9.734 37.344 8.766 1 89.5 152 PRO B O 1
ATOM 7045 N N . ASP B 1 153 ? 11.766 37.156 9.586 1 90 153 ASP B N 1
ATOM 7046 C CA . ASP B 1 153 ? 12.016 38.594 9.57 1 90 153 ASP B CA 1
ATOM 7047 C C . ASP B 1 153 ? 12.336 39.094 8.164 1 90 153 ASP B C 1
ATOM 7049 O O . ASP B 1 153 ? 12.336 40.281 7.906 1 90 153 ASP B O 1
ATOM 7053 N N . LEU B 1 154 ? 12.492 38.156 7.246 1 90.25 154 LEU B N 1
ATOM 7054 C CA . LEU B 1 154 ? 12.797 38.562 5.879 1 90.25 154 LEU B CA 1
ATOM 7055 C C . LEU B 1 154 ? 11.516 38.75 5.07 1 90.25 154 LEU B C 1
ATOM 7057 O O . LEU B 1 154 ? 10.586 37.969 5.168 1 90.25 154 LEU B O 1
ATOM 7061 N N . ILE B 1 155 ? 11.555 39.844 4.328 1 91.5 155 ILE B N 1
ATOM 7062 C CA . ILE B 1 155 ? 10.508 40.062 3.338 1 91.5 155 ILE B CA 1
ATOM 7063 C C . ILE B 1 155 ? 10.859 39.312 2.049 1 91.5 155 ILE B C 1
ATOM 7065 O O . ILE B 1 155 ? 9.969 38.812 1.358 1 91.5 155 ILE B O 1
ATOM 7069 N N . SER B 1 156 ? 12.148 39.281 1.791 1 91.81 156 SER B N 1
ATOM 7070 C CA . SER B 1 156 ? 12.656 38.594 0.614 1 91.81 156 SER B CA 1
ATOM 7071 C C . SER B 1 156 ? 14.008 37.938 0.893 1 91.81 156 SER B C 1
ATOM 7073 O O . SER B 1 156 ? 14.742 38.406 1.777 1 91.81 156 SER B O 1
ATOM 7075 N N . ALA B 1 157 ? 14.266 36.875 0.168 1 91.06 157 ALA B N 1
ATOM 7076 C CA . ALA B 1 157 ? 15.523 36.156 0.279 1 91.06 157 ALA B CA 1
ATOM 7077 C C . ALA B 1 157 ? 16.234 36.062 -1.071 1 91.06 157 ALA B C 1
ATOM 7079 O O . ALA B 1 157 ? 15.578 36.062 -2.119 1 91.06 157 ALA B O 1
ATOM 7080 N N . LEU B 1 158 ? 17.562 36 -0.97 1 91.38 158 LEU B N 1
ATOM 7081 C CA . LEU B 1 158 ? 18.375 35.906 -2.176 1 91.38 158 LEU B CA 1
ATOM 7082 C C . LEU B 1 158 ? 19.219 34.625 -2.191 1 91.38 158 LEU B C 1
ATOM 7084 O O . LEU B 1 158 ? 19.5 34.062 -1.138 1 91.38 158 LEU B O 1
ATOM 7088 N N . GLY B 1 159 ? 19.453 34.219 -3.385 1 91.94 159 GLY B N 1
ATOM 7089 C CA . GLY B 1 159 ? 20.312 33.062 -3.588 1 91.94 159 GLY B CA 1
ATOM 7090 C C . GLY B 1 159 ? 21.047 33.062 -4.918 1 91.94 159 GLY B C 1
ATOM 7091 O O . GLY B 1 159 ? 20.797 33.969 -5.746 1 91.94 159 GLY B O 1
ATOM 7092 N N . LEU B 1 160 ? 22.062 32.125 -5.039 1 90.06 160 LEU B N 1
ATOM 7093 C CA . LEU B 1 160 ? 22.891 32.062 -6.234 1 90.06 160 LEU B CA 1
ATOM 7094 C C . LEU B 1 160 ? 23.234 30.625 -6.602 1 90.06 160 LEU B C 1
ATOM 7096 O O . LEU B 1 160 ? 23.5 29.797 -5.723 1 90.06 160 LEU B O 1
ATOM 7100 N N . LEU B 1 161 ? 23.047 30.375 -7.836 1 89.81 161 LEU B N 1
ATOM 7101 C CA . LEU B 1 161 ? 23.625 29.156 -8.406 1 89.81 161 LEU B CA 1
ATOM 7102 C C . LEU B 1 161 ? 24.844 29.484 -9.273 1 89.81 161 LEU B C 1
ATOM 7104 O O . LEU B 1 161 ? 24.734 30.25 -10.227 1 89.81 161 LEU B O 1
ATOM 7108 N N . VAL B 1 162 ? 25.938 28.828 -8.945 1 82.81 162 VAL B N 1
ATOM 7109 C CA . VAL B 1 162 ? 27.188 29.078 -9.656 1 82.81 162 VAL B CA 1
ATOM 7110 C C . VAL B 1 162 ? 27.484 27.906 -10.594 1 82.81 162 VAL B C 1
ATOM 7112 O O . VAL B 1 162 ? 27.688 26.781 -10.148 1 82.81 162 VAL B O 1
ATOM 7115 N N . GLU B 1 163 ? 27.422 28.234 -11.805 1 81.94 163 GLU B N 1
ATOM 7116 C CA . GLU B 1 163 ? 27.781 27.281 -12.852 1 81.94 163 GLU B CA 1
ATOM 7117 C C . GLU B 1 163 ? 29.109 27.625 -13.492 1 81.94 163 GLU B C 1
ATOM 7119 O O . GLU B 1 163 ? 29.609 28.75 -13.336 1 81.94 163 GLU B O 1
ATOM 7124 N N . PRO B 1 164 ? 29.688 26.641 -14.18 1 71.25 164 PRO B N 1
ATOM 7125 C CA . PRO B 1 164 ? 30.984 26.938 -14.797 1 71.25 164 PRO B CA 1
ATOM 7126 C C . PRO B 1 164 ? 30.922 28.094 -15.781 1 71.25 164 PRO B C 1
ATOM 7128 O O . PRO B 1 164 ? 31.859 28.875 -15.883 1 71.25 164 PRO B O 1
ATOM 7131 N N . ASP B 1 165 ? 29.734 28.266 -16.391 1 74.62 165 ASP B N 1
ATOM 7132 C CA . ASP B 1 165 ? 29.688 29.234 -17.469 1 74.62 165 ASP B CA 1
ATOM 7133 C C . ASP B 1 165 ? 28.656 30.328 -17.188 1 74.62 165 ASP B C 1
ATOM 7135 O O . ASP B 1 165 ? 28.438 31.219 -18.016 1 74.62 165 ASP B O 1
ATOM 7139 N N . SER B 1 166 ? 28.047 30.25 -16.078 1 82.06 166 SER B N 1
ATOM 7140 C CA . SER B 1 166 ? 26.984 31.219 -15.82 1 82.06 166 SER B CA 1
ATOM 7141 C C . SER B 1 166 ? 26.703 31.344 -14.328 1 82.06 166 SER B C 1
ATOM 7143 O O . SER B 1 166 ? 27.094 30.5 -13.539 1 82.06 166 SER B O 1
ATOM 7145 N N . LEU B 1 167 ? 26.078 32.5 -13.984 1 85.94 167 LEU B N 1
ATOM 7146 C CA . LEU B 1 167 ? 25.516 32.75 -12.664 1 85.94 167 LEU B CA 1
ATOM 7147 C C . LEU B 1 167 ? 24 32.906 -12.742 1 85.94 167 LEU B C 1
ATOM 7149 O O . LEU B 1 167 ? 23.5 33.688 -13.562 1 85.94 167 LEU B O 1
ATOM 7153 N N . ASP B 1 168 ? 23.344 32.188 -11.922 1 92.19 168 ASP B N 1
ATOM 7154 C CA . ASP B 1 168 ? 21.891 32.344 -11.789 1 92.19 168 ASP B CA 1
ATOM 7155 C C . ASP B 1 168 ? 21.547 33.031 -10.461 1 92.19 168 ASP B C 1
ATOM 7157 O O . ASP B 1 168 ? 21.781 32.469 -9.391 1 92.19 168 ASP B O 1
ATOM 7161 N N . PHE B 1 169 ? 20.922 34.219 -10.609 1 92.31 169 PHE B N 1
ATOM 7162 C CA . PHE B 1 169 ? 20.5 34.969 -9.438 1 92.31 169 PHE B CA 1
ATOM 7163 C C . PHE B 1 169 ? 19.047 34.625 -9.094 1 92.31 169 PHE B C 1
ATOM 7165 O O . PHE B 1 169 ? 18.188 34.594 -9.984 1 92.31 169 PHE B O 1
ATOM 7172 N N . PHE B 1 170 ? 18.906 34.438 -7.781 1 94.62 170 PHE B N 1
ATOM 7173 C CA . PHE B 1 170 ? 17.547 34.125 -7.328 1 94.62 170 PHE B CA 1
ATOM 7174 C C . PHE B 1 170 ? 17.031 35.188 -6.379 1 94.62 170 PHE B C 1
ATOM 7176 O O . PHE B 1 170 ? 17.781 35.688 -5.531 1 94.62 170 PHE B O 1
ATOM 7183 N N . PHE B 1 171 ? 15.797 35.531 -6.609 1 92.44 171 PHE B N 1
ATOM 7184 C CA . PHE B 1 171 ? 15.023 36.406 -5.715 1 92.44 171 PHE B CA 1
ATOM 7185 C C . PHE B 1 171 ? 13.719 35.719 -5.312 1 92.44 171 PHE B C 1
ATOM 7187 O O . PHE B 1 171 ? 12.953 35.281 -6.172 1 92.44 171 PHE B O 1
ATOM 7194 N N . CYS B 1 172 ? 13.531 35.656 -3.947 1 91.94 172 CYS B N 1
ATOM 7195 C CA . CYS B 1 172 ? 12.375 34.906 -3.473 1 91.94 172 CYS B CA 1
ATOM 7196 C C . CYS B 1 172 ? 11.578 35.719 -2.459 1 91.94 172 CYS B C 1
ATOM 7198 O O . CYS B 1 172 ? 12.156 36.312 -1.55 1 91.94 172 CYS B O 1
ATOM 7200 N N . ASN B 1 173 ? 10.305 35.75 -2.639 1 90.38 173 ASN B N 1
ATOM 7201 C CA . ASN B 1 173 ? 9.375 36.281 -1.654 1 90.38 173 ASN B CA 1
ATOM 7202 C C . ASN B 1 173 ? 8.031 35.562 -1.684 1 90.38 173 ASN B C 1
ATOM 7204 O O . ASN B 1 173 ? 7.934 34.469 -2.217 1 90.38 173 ASN B O 1
ATOM 7208 N N . VAL B 1 174 ? 7.059 36.094 -1.081 1 87.19 174 VAL B N 1
ATOM 7209 C CA . VAL B 1 174 ? 5.789 35.406 -0.897 1 87.19 174 VAL B CA 1
ATOM 7210 C C . VAL B 1 174 ? 5.125 35.188 -2.254 1 87.19 174 VAL B C 1
ATOM 7212 O O . VAL B 1 174 ? 4.316 34.25 -2.406 1 87.19 174 VAL B O 1
ATOM 7215 N N . THR B 1 175 ? 5.512 35.969 -3.238 1 85.06 175 THR B N 1
ATOM 7216 C CA . THR B 1 175 ? 4.891 35.875 -4.555 1 85.06 175 THR B CA 1
ATOM 7217 C C . THR B 1 175 ? 5.531 34.75 -5.359 1 85.06 175 THR B C 1
ATOM 7219 O O . THR B 1 175 ? 4.957 34.281 -6.344 1 85.06 175 THR B O 1
ATOM 7222 N N . GLY B 1 176 ? 6.711 34.406 -5.023 1 87.56 176 GLY B N 1
ATOM 7223 C CA . GLY B 1 176 ? 7.348 33.312 -5.738 1 87.56 176 GLY B CA 1
ATOM 7224 C C . GLY B 1 176 ? 8.852 33.469 -5.844 1 87.56 176 GLY B C 1
ATOM 7225 O O . GLY B 1 176 ? 9.453 34.25 -5.113 1 87.56 176 GLY B O 1
ATOM 7226 N N . ILE B 1 177 ? 9.383 32.625 -6.711 1 90.69 177 ILE B N 1
ATOM 7227 C CA . ILE B 1 177 ? 10.828 32.625 -6.945 1 90.69 177 ILE B CA 1
ATOM 7228 C C . ILE B 1 177 ? 11.125 33.188 -8.336 1 90.69 177 ILE B C 1
ATOM 7230 O O . ILE B 1 177 ? 10.547 32.719 -9.328 1 90.69 177 ILE B O 1
ATOM 7234 N N . TYR B 1 178 ? 12 34.125 -8.375 1 91.94 178 TYR B N 1
ATOM 7235 C CA . TYR B 1 178 ? 12.453 34.75 -9.609 1 91.94 178 TYR B CA 1
ATOM 7236 C C . TYR B 1 178 ? 13.922 34.438 -9.875 1 91.94 178 TYR B C 1
ATOM 7238 O O . TYR B 1 178 ? 14.734 34.438 -8.953 1 91.94 178 TYR B O 1
ATOM 7246 N N . LYS B 1 179 ? 14.188 34.156 -11.133 1 94.25 179 LYS B N 1
ATOM 7247 C CA . LYS B 1 179 ? 15.555 33.781 -11.508 1 94.25 179 LYS B CA 1
ATOM 7248 C C . LYS B 1 179 ? 16.047 34.625 -12.68 1 94.25 179 LYS B C 1
ATOM 7250 O O . LYS B 1 179 ? 15.297 34.906 -13.617 1 94.25 179 LYS B O 1
ATOM 7255 N N . LEU B 1 180 ? 17.312 35.031 -12.594 1 92.62 180 LEU B N 1
ATOM 7256 C CA . LEU B 1 180 ? 18.047 35.688 -13.664 1 92.62 180 LEU B CA 1
ATOM 7257 C C . LEU B 1 180 ? 19.359 34.969 -13.953 1 92.62 180 LEU B C 1
ATOM 7259 O O . LEU B 1 180 ? 20.172 34.75 -13.055 1 92.62 180 LEU B O 1
ATOM 7263 N N . SER B 1 181 ? 19.469 34.594 -15.203 1 91.12 181 SER B N 1
ATOM 7264 C CA . SER B 1 181 ? 20.688 33.906 -15.625 1 91.12 181 SER B CA 1
ATOM 7265 C C . SER B 1 181 ? 21.594 34.844 -16.438 1 91.12 181 SER B C 1
ATOM 7267 O O . SER B 1 181 ? 21.141 35.438 -17.406 1 91.12 181 SER B O 1
ATOM 7269 N N . LEU B 1 182 ? 22.859 34.875 -15.992 1 86.56 182 LEU B N 1
ATOM 7270 C CA . LEU B 1 182 ? 23.828 35.719 -16.688 1 86.56 182 LEU B CA 1
ATOM 7271 C C . LEU B 1 182 ? 25.109 34.938 -17 1 86.56 182 LEU B C 1
ATOM 7273 O O . LEU B 1 182 ? 25.594 34.156 -16.156 1 86.56 182 LEU B O 1
ATOM 7277 N N . SER B 1 183 ? 25.578 35.094 -18.172 1 81.88 183 SER B N 1
ATOM 7278 C CA . SER B 1 183 ? 26.797 34.438 -18.562 1 81.88 183 SER B CA 1
ATOM 7279 C C . SER B 1 183 ? 27.938 35.438 -18.766 1 81.88 183 SER B C 1
ATOM 7281 O O . SER B 1 183 ? 29.109 35.062 -18.766 1 81.88 183 SER B O 1
ATOM 7283 N N . ASN B 1 184 ? 27.562 36.688 -18.938 1 78.69 184 ASN B N 1
ATOM 7284 C CA . ASN B 1 184 ? 28.531 37.719 -19.234 1 78.69 184 ASN B CA 1
ATOM 7285 C C . ASN B 1 184 ? 29.062 38.375 -17.953 1 78.69 184 ASN B C 1
ATOM 7287 O O . ASN B 1 184 ? 28.281 38.906 -17.156 1 78.69 184 ASN B O 1
ATOM 7291 N N . LYS B 1 185 ? 30.359 38.406 -17.766 1 74.5 185 LYS B N 1
ATOM 7292 C CA . LYS B 1 185 ? 31.016 38.969 -16.594 1 74.5 185 LYS B CA 1
ATOM 7293 C C . LYS B 1 185 ? 30.672 40.469 -16.422 1 74.5 185 LYS B C 1
ATOM 7295 O O . LYS B 1 185 ? 30.531 40.938 -15.297 1 74.5 185 LYS B O 1
ATOM 7300 N N . ALA B 1 186 ? 30.594 41.125 -17.516 1 74.44 186 ALA B N 1
ATOM 7301 C CA . ALA B 1 186 ? 30.297 42.562 -17.5 1 74.44 186 ALA B CA 1
ATOM 7302 C C . ALA B 1 186 ? 28.906 42.812 -16.922 1 74.44 186 ALA B C 1
ATOM 7304 O O . ALA B 1 186 ? 28.625 43.906 -16.438 1 74.44 186 ALA B O 1
ATOM 7305 N N . GLU B 1 187 ? 28.156 41.781 -16.953 1 80.5 187 GLU B N 1
ATOM 7306 C CA . GLU B 1 187 ? 26.797 41.938 -16.453 1 80.5 187 GLU B CA 1
ATOM 7307 C C . GLU B 1 187 ? 26.672 41.406 -15.031 1 80.5 187 GLU B C 1
ATOM 7309 O O . GLU B 1 187 ? 26.062 42.062 -14.172 1 80.5 187 GLU B O 1
ATOM 7314 N N . TYR B 1 188 ? 27.312 40.312 -14.734 1 82 188 TYR B N 1
ATOM 7315 C CA . TYR B 1 188 ? 26.984 39.688 -13.461 1 82 188 TYR B CA 1
ATOM 7316 C C . TYR B 1 188 ? 27.844 40.25 -12.336 1 82 188 TYR B C 1
ATOM 7318 O O . TYR B 1 188 ? 27.469 40.188 -11.164 1 82 188 TYR B O 1
ATOM 7326 N N . MET B 1 189 ? 28.938 40.906 -12.656 1 75.75 189 MET B N 1
ATOM 7327 C CA . MET B 1 189 ? 29.766 41.438 -11.586 1 75.75 189 MET B CA 1
ATOM 7328 C C . MET B 1 189 ? 29.125 42.688 -10.961 1 75.75 189 MET B C 1
ATOM 7330 O O . MET B 1 189 ? 29.031 42.781 -9.742 1 75.75 189 MET B O 1
ATOM 7334 N N . PRO B 1 190 ? 28.594 43.562 -11.812 1 78.19 190 PRO B N 1
ATOM 7335 C CA . PRO B 1 190 ? 27.891 44.688 -11.203 1 78.19 190 PRO B CA 1
ATOM 7336 C C . PRO B 1 190 ? 26.656 44.25 -10.414 1 78.19 190 PRO B C 1
ATOM 7338 O O . PRO B 1 190 ? 26.359 44.844 -9.359 1 78.19 190 PRO B O 1
ATOM 7341 N N . LEU B 1 191 ? 26.016 43.344 -10.914 1 84.5 191 LEU B N 1
ATOM 7342 C CA . LEU B 1 191 ? 24.828 42.844 -10.211 1 84.5 191 LEU B CA 1
ATOM 7343 C C . LEU B 1 191 ? 25.203 42.188 -8.891 1 84.5 191 LEU B C 1
ATOM 7345 O O . LEU B 1 191 ? 24.516 42.375 -7.883 1 84.5 191 LEU B O 1
ATOM 7349 N N . LEU B 1 192 ? 26.281 41.469 -8.883 1 81 192 LEU B N 1
ATOM 7350 C CA . LEU B 1 192 ? 26.75 40.844 -7.645 1 81 192 LEU B CA 1
ATOM 7351 C C . LEU B 1 192 ? 27.094 41.906 -6.602 1 81 192 LEU B C 1
ATOM 7353 O O . LEU B 1 192 ? 26.766 41.75 -5.426 1 81 192 LEU B O 1
ATOM 7357 N N . SER B 1 193 ? 27.688 42.906 -7.059 1 75.06 193 SER B N 1
ATOM 7358 C CA . SER B 1 193 ? 28.016 44 -6.152 1 75.06 193 SER B CA 1
ATOM 7359 C C . SER B 1 193 ? 26.75 44.656 -5.605 1 75.06 193 SER B C 1
ATOM 7361 O O . SER B 1 193 ? 26.688 45 -4.426 1 75.06 193 SER B O 1
ATOM 7363 N N . ALA B 1 194 ? 25.812 44.812 -6.496 1 82.12 194 ALA B N 1
ATOM 7364 C CA . ALA B 1 194 ? 24.547 45.406 -6.07 1 82.12 194 ALA B CA 1
ATOM 7365 C C . ALA B 1 194 ? 23.844 44.531 -5.039 1 82.12 194 ALA B C 1
ATOM 7367 O O . ALA B 1 194 ? 23.281 45.031 -4.062 1 82.12 194 ALA B O 1
ATOM 7368 N N . VAL B 1 195 ? 23.922 43.25 -5.234 1 84.81 195 VAL B N 1
ATOM 7369 C CA . VAL B 1 195 ? 23.312 42.281 -4.332 1 84.81 195 VAL B CA 1
ATOM 7370 C C . VAL B 1 195 ? 24 42.344 -2.969 1 84.81 195 VAL B C 1
ATOM 7372 O O . VAL B 1 195 ? 23.328 42.344 -1.932 1 84.81 195 VAL B O 1
ATOM 7375 N N . LEU B 1 196 ? 25.234 42.438 -2.918 1 77.62 196 LEU B N 1
ATOM 7376 C CA . LEU B 1 196 ? 25.969 42.5 -1.661 1 77.62 196 LEU B CA 1
ATOM 7377 C C . LEU B 1 196 ? 25.688 43.781 -0.918 1 77.62 196 LEU B C 1
ATOM 7379 O O . LEU B 1 196 ? 25.641 43.812 0.313 1 77.62 196 LEU B O 1
ATOM 7383 N N . ARG B 1 197 ? 25.469 44.844 -1.646 1 76 197 ARG B N 1
ATOM 7384 C CA . ARG B 1 197 ? 25.078 46.094 -1.021 1 76 197 ARG B CA 1
ATOM 7385 C C . ARG B 1 197 ? 23.688 46 -0.428 1 76 197 ARG B C 1
ATOM 7387 O O . ARG B 1 197 ? 23.422 46.531 0.659 1 76 197 ARG B O 1
ATOM 7394 N N . TYR B 1 198 ? 22.922 45.344 -1.238 1 81.56 198 TYR B N 1
ATOM 7395 C CA . TYR B 1 198 ? 21.547 45.094 -0.795 1 81.56 198 TYR B CA 1
ATOM 7396 C C . TYR B 1 198 ? 21.531 44.344 0.526 1 81.56 198 TYR B C 1
ATOM 7398 O O . TYR B 1 198 ? 20.75 44.656 1.423 1 81.56 198 TYR B O 1
ATOM 7406 N N . LEU B 1 199 ? 22.469 43.438 0.71 1 81.5 199 LEU B N 1
ATOM 7407 C CA . LEU B 1 199 ? 22.516 42.594 1.904 1 81.5 199 LEU B CA 1
ATOM 7408 C C . LEU B 1 199 ? 23.156 43.344 3.068 1 81.5 199 LEU B C 1
ATOM 7410 O O . LEU B 1 199 ? 22.859 43.062 4.23 1 81.5 199 LEU B O 1
ATOM 7414 N N . ASN B 1 200 ? 24.078 44.219 2.754 1 70.5 200 ASN B N 1
ATOM 7415 C CA . ASN B 1 200 ? 24.844 44.938 3.779 1 70.5 200 ASN B CA 1
ATOM 7416 C C . ASN B 1 200 ? 24.172 46.25 4.16 1 70.5 200 ASN B C 1
ATOM 7418 O O . ASN B 1 200 ? 24.594 46.906 5.113 1 70.5 200 ASN B O 1
ATOM 7422 N N . GLY B 1 201 ? 23.297 46.719 3.445 1 60.44 201 GLY B N 1
ATOM 7423 C CA . GLY B 1 201 ? 22.781 48.062 3.652 1 60.44 201 GLY B CA 1
ATOM 7424 C C . GLY B 1 201 ? 22.188 48.281 5.035 1 60.44 201 GLY B C 1
ATOM 7425 O O . GLY B 1 201 ? 21.781 47.312 5.688 1 60.44 201 GLY B O 1
ATOM 7426 N N . ARG B 1 202 ? 22.469 49.469 5.691 1 52.31 202 ARG B N 1
ATOM 7427 C CA . ARG B 1 202 ? 21.953 49.906 6.984 1 52.31 202 ARG B CA 1
ATOM 7428 C C . ARG B 1 202 ? 20.438 49.812 7.043 1 52.31 202 ARG B C 1
ATOM 7430 O O . ARG B 1 202 ? 19.875 49.5 8.102 1 52.31 202 ARG B O 1
ATOM 7437 N N . GLN B 1 203 ? 19.75 50.156 5.922 1 58.34 203 GLN B N 1
ATOM 7438 C CA . GLN B 1 203 ? 18.297 50.031 5.824 1 58.34 203 GLN B CA 1
ATOM 7439 C C . GLN B 1 203 ? 17.922 48.812 4.961 1 58.34 203 GLN B C 1
ATOM 7441 O O . GLN B 1 203 ? 17.641 48.969 3.773 1 58.34 203 GLN B O 1
ATOM 7446 N N . LYS B 1 204 ? 18.062 47.594 5.594 1 71.06 204 LYS B N 1
ATOM 7447 C CA . LYS B 1 204 ? 17.828 46.344 4.863 1 71.06 204 LYS B CA 1
ATOM 7448 C C . LYS B 1 204 ? 16.375 46.25 4.387 1 71.06 204 LYS B C 1
ATOM 7450 O O . LYS B 1 204 ? 15.453 46.125 5.199 1 71.06 204 LYS B O 1
ATOM 7455 N N . LYS B 1 205 ? 16.125 46.594 3.137 1 76.5 205 LYS B N 1
ATOM 7456 C CA . LYS B 1 205 ? 14.805 46.562 2.516 1 76.5 205 LYS B CA 1
ATOM 7457 C C . LYS B 1 205 ? 14.203 45.156 2.52 1 76.5 205 LYS B C 1
ATOM 7459 O O . LYS B 1 205 ? 13 45 2.316 1 76.5 205 LYS B O 1
ATOM 7464 N N . ASN B 1 206 ? 15.07 44.344 2.812 1 87.44 206 ASN B N 1
ATOM 7465 C CA . ASN B 1 206 ? 14.57 42.969 2.777 1 87.44 206 ASN B CA 1
ATOM 7466 C C . ASN B 1 206 ? 14.133 42.5 4.16 1 87.44 206 ASN B C 1
ATOM 7468 O O . ASN B 1 206 ? 13.688 41.344 4.32 1 87.44 206 ASN B O 1
ATOM 7472 N N . LEU B 1 207 ? 14.258 43.375 5.129 1 89.06 207 LEU B N 1
ATOM 7473 C CA . LEU B 1 207 ? 13.898 43 6.492 1 89.06 207 LEU B CA 1
ATOM 7474 C C . LEU B 1 207 ? 12.633 43.719 6.938 1 89.06 207 LEU B C 1
ATOM 7476 O O . LEU B 1 207 ? 12.43 44.875 6.594 1 89.06 207 LEU B O 1
ATOM 7480 N N . ASP B 1 208 ? 11.805 43.031 7.699 1 90.56 208 ASP B N 1
ATOM 7481 C CA . ASP B 1 208 ? 10.656 43.625 8.367 1 90.56 208 ASP B CA 1
ATOM 7482 C C . ASP B 1 208 ? 11.078 44.344 9.656 1 90.56 208 ASP B C 1
ATOM 7484 O O . ASP B 1 208 ? 11.477 43.688 10.625 1 90.56 208 ASP B O 1
ATOM 7488 N N . PRO B 1 209 ? 10.977 45.594 9.688 1 89.31 209 PRO B N 1
ATOM 7489 C CA . PRO B 1 209 ? 11.445 46.312 10.875 1 89.31 209 PRO B CA 1
ATOM 7490 C C . PRO B 1 209 ? 10.594 46.031 12.109 1 89.31 209 PRO B C 1
ATOM 7492 O O . PRO B 1 209 ? 11.008 46.344 13.227 1 89.31 209 PRO B O 1
ATOM 7495 N N . THR B 1 210 ? 9.469 45.469 11.898 1 92.19 210 THR B N 1
ATOM 7496 C CA . THR B 1 210 ? 8.578 45.219 13.023 1 92.19 210 THR B CA 1
ATOM 7497 C C . THR B 1 210 ? 8.789 43.812 13.586 1 92.19 210 THR B C 1
ATOM 7499 O O . THR B 1 210 ? 8.156 43.438 14.57 1 92.19 210 THR B O 1
ATOM 7502 N N . LEU B 1 211 ? 9.523 43.094 13 1 93.12 211 LEU B N 1
ATOM 7503 C CA . LEU B 1 211 ? 9.914 41.75 13.43 1 93.12 211 LEU B CA 1
ATOM 7504 C C . LEU B 1 211 ? 11.438 41.625 13.508 1 93.12 211 LEU B C 1
ATOM 7506 O O . LEU B 1 211 ? 12.086 41.375 12.5 1 93.12 211 LEU B O 1
ATOM 7510 N N . VAL B 1 212 ? 11.906 41.688 14.719 1 89.44 212 VAL B N 1
ATOM 7511 C CA . VAL B 1 212 ? 13.352 41.844 14.867 1 89.44 212 VAL B CA 1
ATOM 7512 C C . VAL B 1 212 ? 13.906 40.656 15.672 1 89.44 212 VAL B C 1
ATOM 7514 O O . VAL B 1 212 ? 13.438 40.375 16.781 1 89.44 212 VAL B O 1
ATOM 7517 N N . ARG B 1 213 ? 14.836 40.125 15.094 1 86 213 ARG B N 1
ATOM 7518 C CA . ARG B 1 213 ? 15.508 39.031 15.82 1 86 213 ARG B CA 1
ATOM 7519 C C . ARG B 1 213 ? 16.375 39.594 16.953 1 86 213 ARG B C 1
ATOM 7521 O O . ARG B 1 213 ? 17.094 40.562 16.766 1 86 213 ARG B O 1
ATOM 7528 N N . VAL B 1 214 ? 16.172 38.906 18.109 1 81.25 214 VAL B N 1
ATOM 7529 C CA . VAL B 1 214 ? 17.016 39.281 19.234 1 81.25 214 VAL B CA 1
ATOM 7530 C C . VAL B 1 214 ? 18.438 38.781 19.016 1 81.25 214 VAL B C 1
ATOM 7532 O O . VAL B 1 214 ? 18.641 37.594 18.75 1 81.25 214 VAL B O 1
ATOM 7535 N N . GLN B 1 215 ? 19.375 39.656 19.156 1 69.44 215 GLN B N 1
ATOM 7536 C CA . GLN B 1 215 ? 20.781 39.344 18.844 1 69.44 215 GLN B CA 1
ATOM 7537 C C . GLN B 1 215 ? 21.266 38.156 19.625 1 69.44 215 GLN B C 1
ATOM 7539 O O . GLN B 1 215 ? 21.094 38.094 20.859 1 69.44 215 GLN B O 1
ATOM 7544 N N . GLY B 1 216 ? 21.781 37.281 18.938 1 61.47 216 GLY B N 1
ATOM 7545 C CA . GLY B 1 216 ? 22.406 36.125 19.562 1 61.47 216 GLY B CA 1
ATOM 7546 C C . GLY B 1 216 ? 21.406 35.062 20 1 61.47 216 GLY B C 1
ATOM 7547 O O . GLY B 1 216 ? 21.766 34.156 20.719 1 61.47 216 GLY B O 1
ATOM 7548 N N . SER B 1 217 ? 20.188 35.375 19.641 1 69.12 217 SER B N 1
ATOM 7549 C CA . SER B 1 217 ? 19.188 34.406 20.094 1 69.12 217 SER B CA 1
ATOM 7550 C C . SER B 1 217 ? 18.266 34 18.953 1 69.12 217 SER B C 1
ATOM 7552 O O . SER B 1 217 ? 18.391 34.5 17.828 1 69.12 217 SER B O 1
ATOM 7554 N N . SER B 1 218 ? 17.516 33 19.219 1 72.12 218 SER B N 1
ATOM 7555 C CA . SER B 1 218 ? 16.484 32.562 18.281 1 72.12 218 SER B CA 1
ATOM 7556 C C . SER B 1 218 ? 15.156 33.25 18.578 1 72.12 218 SER B C 1
ATOM 7558 O O . SER B 1 218 ? 14.117 32.844 18.047 1 72.12 218 SER B O 1
ATOM 7560 N N . LEU B 1 219 ? 15.219 34.281 19.391 1 85 219 LEU B N 1
ATOM 7561 C CA . LEU B 1 219 ? 14 34.969 19.812 1 85 219 LEU B CA 1
ATOM 7562 C C . LEU B 1 219 ? 13.734 36.156 18.922 1 85 219 LEU B C 1
ATOM 7564 O O . LEU B 1 219 ? 14.656 36.688 18.297 1 85 219 LEU B O 1
ATOM 7568 N N . PHE B 1 220 ? 12.469 36.594 18.922 1 89.56 220 PHE B N 1
ATOM 7569 C CA . PHE B 1 220 ? 12.07 37.75 18.094 1 89.56 220 PHE B CA 1
ATOM 7570 C C . PHE B 1 220 ? 11.297 38.75 18.922 1 89.56 220 PHE B C 1
ATOM 7572 O O . PHE B 1 220 ? 10.477 38.406 19.766 1 89.56 220 PHE B O 1
ATOM 7579 N N . ASP B 1 221 ? 11.633 39.938 18.688 1 90.56 221 ASP B N 1
ATOM 7580 C CA . ASP B 1 221 ? 10.781 41.031 19.141 1 90.56 221 ASP B CA 1
ATOM 7581 C C . ASP B 1 221 ? 9.75 41.406 18.078 1 90.56 221 ASP B C 1
ATOM 7583 O O . ASP B 1 221 ? 10.109 41.75 16.953 1 90.56 221 ASP B O 1
ATOM 7587 N N . ILE B 1 222 ? 8.461 41.344 18.453 1 92.5 222 ILE B N 1
ATOM 7588 C CA . ILE B 1 222 ? 7.391 41.562 17.484 1 92.5 222 ILE B CA 1
ATOM 7589 C C . ILE B 1 222 ? 6.613 42.812 17.844 1 92.5 222 ILE B C 1
ATOM 7591 O O . ILE B 1 222 ? 6.09 42.938 18.953 1 92.5 222 ILE B O 1
ATOM 7595 N N . SER B 1 223 ? 6.562 43.688 16.859 1 90 223 SER B N 1
ATOM 7596 C CA . SER B 1 223 ? 5.898 44.969 17.094 1 90 223 SER B CA 1
ATOM 7597 C C . SER B 1 223 ? 4.578 45.062 16.328 1 90 223 SER B C 1
ATOM 7599 O O . SER B 1 223 ? 4.441 44.469 15.25 1 90 223 SER B O 1
ATOM 7601 N N . PHE B 1 224 ? 3.695 45.688 16.906 1 89.5 224 PHE B N 1
ATOM 7602 C CA . PHE B 1 224 ? 2.398 46 16.312 1 89.5 224 PHE B CA 1
ATOM 7603 C C . PHE B 1 224 ? 2.229 47.531 16.172 1 89.5 224 PHE B C 1
ATOM 7605 O O . PHE B 1 224 ? 1.789 48.188 17.094 1 89.5 224 PHE B O 1
ATOM 7612 N N . PRO B 1 225 ? 2.545 48.031 14.984 1 83.12 225 PRO B N 1
ATOM 7613 C CA . PRO B 1 225 ? 2.566 49.469 14.797 1 83.12 225 PRO B CA 1
ATOM 7614 C C . PRO B 1 225 ? 1.176 50.094 14.867 1 83.12 225 PRO B C 1
ATOM 7616 O O . PRO B 1 225 ? 1.042 51.281 15.211 1 83.12 225 PRO B O 1
ATOM 7619 N N . ASN B 1 226 ? 0.167 49.375 14.414 1 75.62 226 ASN B N 1
ATOM 7620 C CA . ASN B 1 226 ? -1.176 49.938 14.352 1 75.62 226 ASN B CA 1
ATOM 7621 C C . ASN B 1 226 ? -2.078 49.375 15.445 1 75.62 226 ASN B C 1
ATOM 7623 O O . ASN B 1 226 ? -3.301 49.531 15.375 1 75.62 226 ASN B O 1
ATOM 7627 N N . ALA B 1 227 ? -1.48 48.531 16.281 1 59.94 227 ALA B N 1
ATOM 7628 C CA . ALA B 1 227 ? -2.34 47.906 17.281 1 59.94 227 ALA B CA 1
ATOM 7629 C C . ALA B 1 227 ? -3.047 48.969 18.125 1 59.94 227 ALA B C 1
ATOM 7631 O O . ALA B 1 227 ? -2.398 49.75 18.828 1 59.94 227 ALA B O 1
ATOM 7632 N N . SER B 1 228 ? -3.812 49.875 17.594 1 48.19 228 SER B N 1
ATOM 7633 C CA . SER B 1 228 ? -4.582 50.781 18.453 1 48.19 228 SER B CA 1
ATOM 7634 C C . SER B 1 228 ? -5.254 50 19.578 1 48.19 228 SER B C 1
ATOM 7636 O O . SER B 1 228 ? -5.273 48.75 19.562 1 48.19 228 SER B O 1
ATOM 7638 N N . THR B 1 229 ? -6.668 50.438 19.969 1 39.56 229 THR B N 1
ATOM 7639 C CA . THR B 1 229 ? -7.637 50.594 21.047 1 39.56 229 THR B CA 1
ATOM 7640 C C . THR B 1 229 ? -8.211 49.25 21.438 1 39.56 229 THR B C 1
ATOM 7642 O O . THR B 1 229 ? -9.086 49.156 22.312 1 39.56 229 THR B O 1
ATOM 7645 N N . SER B 1 230 ? -8.445 48.281 20.641 1 37.75 230 SER B N 1
ATOM 7646 C CA . SER B 1 230 ? -9.547 47.594 21.297 1 37.75 230 SER B CA 1
ATOM 7647 C C . SER B 1 230 ? -9.109 47 22.641 1 37.75 230 SER B C 1
ATOM 7649 O O . SER B 1 230 ? -9.938 46.5 23.406 1 37.75 230 SER B O 1
ATOM 7651 N N . LEU B 1 231 ? -7.992 46.375 22.734 1 38.31 231 LEU B N 1
ATOM 7652 C CA . LEU B 1 231 ? -7.734 45.781 24.031 1 38.31 231 LEU B CA 1
ATOM 7653 C C . LEU B 1 231 ? -7.32 46.812 25.047 1 38.31 231 LEU B C 1
ATOM 7655 O O . LEU B 1 231 ? -6.492 46.562 25.922 1 38.31 231 LEU B O 1
ATOM 7659 N N . GLY B 1 232 ? -7.984 47.969 25.016 1 37.5 232 GLY B N 1
ATOM 7660 C CA . GLY B 1 232 ? -7.797 49 26.031 1 37.5 232 GLY B CA 1
ATOM 7661 C C . GLY B 1 232 ? -6.43 49.625 25.984 1 37.5 232 GLY B C 1
ATOM 7662 O O . GLY B 1 232 ? -6.008 50.281 26.938 1 37.5 232 GLY B O 1
ATOM 7663 N N . VAL B 1 233 ? -5.562 48.969 25.25 1 36.03 233 VAL B N 1
ATOM 7664 C CA . VAL B 1 233 ? -4.305 49.688 25.297 1 36.03 233 VAL B CA 1
ATOM 7665 C C . VAL B 1 233 ? -4.449 51 24.547 1 36.03 233 VAL B C 1
ATOM 7667 O O . VAL B 1 233 ? -5.156 51.094 23.531 1 36.03 233 VAL B O 1
ATOM 7670 N N . THR B 1 234 ? -3.988 52.219 25.078 1 36.09 234 THR B N 1
ATOM 7671 C CA . THR B 1 234 ? -4.094 53.594 24.688 1 36.09 234 THR B CA 1
ATOM 7672 C C . THR B 1 234 ? -3.727 53.781 23.219 1 36.09 234 THR B C 1
ATOM 7674 O O . THR B 1 234 ? -2.818 53.125 22.719 1 36.09 234 THR B O 1
ATOM 7677 N N . LYS B 1 235 ? -4.391 54.5 22.406 1 41.91 235 LYS B N 1
ATOM 7678 C CA . LYS B 1 235 ? -4.266 55.188 21.125 1 41.91 235 LYS B CA 1
ATOM 7679 C C . LYS B 1 235 ? -2.838 55.688 20.906 1 41.91 235 LYS B C 1
ATOM 7681 O O . LYS B 1 235 ? -2.26 56.344 21.781 1 41.91 235 LYS B O 1
ATOM 7686 N N . GLY B 1 236 ? -1.994 55.25 19.984 1 45.88 236 GLY B N 1
ATOM 7687 C CA . GLY B 1 236 ? -0.811 55.906 19.453 1 45.88 236 GLY B CA 1
ATOM 7688 C C . GLY B 1 236 ? 0.467 55.125 19.703 1 45.88 236 GLY B C 1
ATOM 7689 O O . GLY B 1 236 ? 1.519 55.469 19.156 1 45.88 236 GLY B O 1
ATOM 7690 N N . GLN B 1 237 ? 0.595 54.312 20.891 1 51.56 237 GLN B N 1
ATOM 7691 C CA . GLN B 1 237 ? 1.954 53.812 21.125 1 51.56 237 GLN B CA 1
ATOM 7692 C C . GLN B 1 237 ? 2.137 52.406 20.609 1 51.56 237 GLN B C 1
ATOM 7694 O O . GLN B 1 237 ? 1.326 51.531 20.891 1 51.56 237 GLN B O 1
ATOM 7699 N N . ALA B 1 238 ? 2.938 52.094 19.609 1 63.5 238 ALA B N 1
ATOM 7700 C CA . ALA B 1 238 ? 3.445 50.812 19.109 1 63.5 238 ALA B CA 1
ATOM 7701 C C . ALA B 1 238 ? 3.729 49.844 20.266 1 63.5 238 ALA B C 1
ATOM 7703 O O . ALA B 1 238 ? 4.27 50.25 21.297 1 63.5 238 ALA B O 1
ATOM 7704 N N . THR B 1 239 ? 2.904 48.688 20.297 1 79.06 239 THR B N 1
ATOM 7705 C CA . THR B 1 239 ? 3.176 47.656 21.312 1 79.06 239 THR B CA 1
ATOM 7706 C C . THR B 1 239 ? 4.16 46.625 20.766 1 79.06 239 THR B C 1
ATOM 7708 O O . THR B 1 239 ? 4.09 46.25 19.609 1 79.06 239 THR B O 1
ATOM 7711 N N . THR B 1 240 ? 5.168 46.406 21.562 1 85.62 240 THR B N 1
ATOM 7712 C CA . THR B 1 240 ? 6.152 45.375 21.203 1 85.62 240 THR B CA 1
ATOM 7713 C C . THR B 1 240 ? 6.152 44.25 22.203 1 85.62 240 THR B C 1
ATOM 7715 O O . THR B 1 240 ? 6.172 44.469 23.406 1 85.62 240 THR B O 1
ATOM 7718 N N . TYR B 1 241 ? 5.949 43.125 21.734 1 88.5 241 TYR B N 1
ATOM 7719 C CA . TYR B 1 241 ? 6.109 41.938 22.547 1 88.5 241 TYR B CA 1
ATOM 7720 C C . TYR B 1 241 ? 7.512 41.344 22.391 1 88.5 241 TYR B C 1
ATOM 7722 O O . TYR B 1 241 ? 7.875 40.844 21.328 1 88.5 241 TYR B O 1
ATOM 7730 N N . PRO B 1 242 ? 8.25 41.406 23.438 1 88.06 242 PRO B N 1
ATOM 7731 C CA . PRO B 1 242 ? 9.656 41 23.312 1 88.06 242 PRO B CA 1
ATOM 7732 C C . PRO B 1 242 ? 9.867 39.5 23.484 1 88.06 242 PRO B C 1
ATOM 7734 O O . PRO B 1 242 ? 9.047 38.812 24.109 1 88.06 242 PRO B O 1
ATOM 7737 N N . ALA B 1 243 ? 10.852 39 22.906 1 88.06 243 ALA B N 1
ATOM 7738 C CA . ALA B 1 243 ? 11.43 37.688 23.125 1 88.06 243 ALA B CA 1
ATOM 7739 C C . ALA B 1 243 ? 10.406 36.594 22.844 1 88.06 243 ALA B C 1
ATOM 7741 O O . ALA B 1 243 ? 10.195 35.688 23.672 1 88.06 243 ALA B O 1
ATOM 7742 N N . CYS B 1 244 ? 9.773 36.75 21.75 1 89.56 244 CYS B N 1
ATOM 7743 C CA . CYS B 1 244 ? 8.852 35.688 21.312 1 89.56 244 CYS B CA 1
ATOM 7744 C C . CYS B 1 244 ? 9.609 34.531 20.672 1 89.56 244 CYS B C 1
ATOM 7746 O O . CYS B 1 244 ? 10.602 34.75 19.969 1 89.56 244 CYS B O 1
ATOM 7748 N N . VAL B 1 245 ? 9.086 33.375 20.938 1 86.44 245 VAL B N 1
ATOM 7749 C CA . VAL B 1 245 ? 9.727 32.188 20.406 1 86.44 245 VAL B CA 1
ATOM 7750 C C . VAL B 1 245 ? 9.039 31.766 19.109 1 86.44 245 VAL B C 1
ATOM 7752 O O . VAL B 1 245 ? 7.812 31.641 19.062 1 86.44 245 VAL B O 1
ATOM 7755 N N . LEU B 1 246 ? 9.828 31.578 18.047 1 86.12 246 LEU B N 1
ATOM 7756 C CA . LEU B 1 246 ? 9.281 31.031 16.812 1 86.12 246 LEU B CA 1
ATOM 7757 C C . LEU B 1 246 ? 8.938 29.562 16.984 1 86.12 246 LEU B C 1
ATOM 7759 O O . LEU B 1 246 ? 9.828 28.734 17.203 1 86.12 246 LEU B O 1
ATOM 7763 N N . HIS B 1 247 ? 7.695 29.25 16.781 1 83.56 247 HIS B N 1
ATOM 7764 C CA . HIS B 1 247 ? 7.207 27.906 17.016 1 83.56 247 HIS B CA 1
ATOM 7765 C C . HIS B 1 247 ? 7.004 27.141 15.719 1 83.56 247 HIS B C 1
ATOM 7767 O O . HIS B 1 247 ? 7.188 25.922 15.664 1 83.56 247 HIS B O 1
ATOM 7773 N N . TYR B 1 248 ? 6.504 27.812 14.781 1 81.81 248 TYR B N 1
ATOM 7774 C CA . TYR B 1 248 ? 6.152 27.156 13.523 1 81.81 248 TYR B CA 1
ATOM 7775 C C . TYR B 1 248 ? 6.242 28.125 12.359 1 81.81 248 TYR B C 1
ATOM 7777 O O . TYR B 1 248 ? 5.945 29.312 12.508 1 81.81 248 TYR B O 1
ATOM 7785 N N . SER B 1 249 ? 6.777 27.547 11.211 1 79 249 SER B N 1
ATOM 7786 C CA . SER B 1 249 ? 6.77 28.297 9.953 1 79 249 SER B CA 1
ATOM 7787 C C . SER B 1 249 ? 6.23 27.438 8.812 1 79 249 SER B C 1
ATOM 7789 O O . SER B 1 249 ? 6.59 26.266 8.688 1 79 249 SER B O 1
ATOM 7791 N N . HIS B 1 250 ? 5.289 27.984 8.164 1 72.19 250 HIS B N 1
ATOM 7792 C CA . HIS B 1 250 ? 4.668 27.281 7.043 1 72.19 250 HIS B CA 1
ATOM 7793 C C . HIS B 1 250 ? 5.336 27.672 5.723 1 72.19 250 HIS B C 1
ATOM 7795 O O . HIS B 1 250 ? 6.23 28.516 5.699 1 72.19 250 HIS B O 1
ATOM 7801 N N . LYS B 1 251 ? 4.809 27.234 4.57 1 68.56 251 LYS B N 1
ATOM 7802 C CA . LYS B 1 251 ? 5.336 27.391 3.219 1 68.56 251 LYS B CA 1
ATOM 7803 C C . LYS B 1 251 ? 5.668 28.844 2.922 1 68.56 251 LYS B C 1
ATOM 7805 O O . LYS B 1 251 ? 4.977 29.766 3.387 1 68.56 251 LYS B O 1
ATOM 7810 N N . PRO B 1 252 ? 6.73 29.016 2.246 1 73.56 252 PRO B N 1
ATOM 7811 C CA . PRO B 1 252 ? 7.238 30.359 2.018 1 73.56 252 PRO B CA 1
ATOM 7812 C C . PRO B 1 252 ? 6.375 31.156 1.034 1 73.56 252 PRO B C 1
ATOM 7814 O O . PRO B 1 252 ? 6.539 32.375 0.908 1 73.56 252 PRO B O 1
ATOM 7817 N N . PHE B 1 253 ? 5.473 30.5 0.451 1 77.88 253 PHE B N 1
ATOM 7818 C CA . PHE B 1 253 ? 4.777 31.203 -0.623 1 77.88 253 PHE B CA 1
ATOM 7819 C C . PHE B 1 253 ? 3.305 31.391 -0.28 1 77.88 253 PHE B C 1
ATOM 7821 O O . PHE B 1 253 ? 2.781 30.734 0.619 1 77.88 253 PHE B O 1
ATOM 7828 N N . ARG B 1 254 ? 2.684 32.312 -0.944 1 74.31 254 ARG B N 1
ATOM 7829 C CA . ARG B 1 254 ? 1.258 32.625 -0.867 1 74.31 254 ARG B CA 1
ATOM 7830 C C . ARG B 1 254 ? 0.861 33.031 0.547 1 74.31 254 ARG B C 1
ATOM 7832 O O . ARG B 1 254 ? 1.083 34.156 0.954 1 74.31 254 ARG B O 1
ATOM 7839 N N . CYS B 1 255 ? 0.538 31.969 1.33 1 77.12 255 CYS B N 1
ATOM 7840 C CA . CYS B 1 255 ? 0.12 32.281 2.695 1 77.12 255 CYS B CA 1
ATOM 7841 C C . CYS B 1 255 ? 1.201 31.875 3.695 1 77.12 255 CYS B C 1
ATOM 7843 O O . CYS B 1 255 ? 0.935 31.141 4.645 1 77.12 255 CYS B O 1
ATOM 7845 N N . ARG B 1 256 ? 2.332 32.562 3.445 1 84.12 256 ARG B N 1
ATOM 7846 C CA . ARG B 1 256 ? 3.42 32.312 4.391 1 84.12 256 ARG B CA 1
ATOM 7847 C C . ARG B 1 256 ? 2.994 32.688 5.812 1 84.12 256 ARG B C 1
ATOM 7849 O O . ARG B 1 256 ? 2.482 33.781 6.062 1 84.12 256 ARG B O 1
ATOM 7856 N N . ALA B 1 257 ? 3.139 31.656 6.727 1 86.25 257 ALA B N 1
ATOM 7857 C CA . ALA B 1 257 ? 2.707 31.859 8.102 1 86.25 257 ALA B CA 1
ATOM 7858 C C . ALA B 1 257 ? 3.791 31.438 9.094 1 86.25 257 ALA B C 1
ATOM 7860 O O . ALA B 1 257 ? 4.48 30.438 8.875 1 86.25 257 ALA B O 1
ATOM 7861 N N . SER B 1 258 ? 3.994 32.281 10.078 1 89.25 258 SER B N 1
ATOM 7862 C CA . SER B 1 258 ? 4.859 32 11.219 1 89.25 258 SER B CA 1
ATOM 7863 C C . SER B 1 258 ? 4.109 32.125 12.539 1 89.25 258 SER B C 1
ATOM 7865 O O . SER B 1 258 ? 3.367 33.094 12.734 1 89.25 258 SER B O 1
ATOM 7867 N N . ILE B 1 259 ? 4.285 31.156 13.328 1 91.12 259 ILE B N 1
ATOM 7868 C CA . ILE B 1 259 ? 3.625 31.172 14.633 1 91.12 259 ILE B CA 1
ATOM 7869 C C . ILE B 1 259 ? 4.652 31.438 15.727 1 91.12 259 ILE B C 1
ATOM 7871 O O . ILE B 1 259 ? 5.66 30.719 15.828 1 91.12 259 ILE B O 1
ATOM 7875 N N . PHE B 1 260 ? 4.359 32.469 16.547 1 90.25 260 PHE B N 1
ATOM 7876 C CA . PHE B 1 260 ? 5.23 32.844 17.656 1 90.25 260 PHE B CA 1
ATOM 7877 C C . PHE B 1 260 ? 4.531 32.594 19 1 90.25 260 PHE B C 1
ATOM 7879 O O . PHE B 1 260 ? 3.338 32.875 19.125 1 90.25 260 PHE B O 1
ATOM 7886 N N . ILE B 1 261 ? 5.27 32.125 19.938 1 89.31 261 ILE B N 1
ATOM 7887 C CA . ILE B 1 261 ? 4.754 31.938 21.281 1 89.31 261 ILE B CA 1
ATOM 7888 C C . ILE B 1 261 ? 5.332 33.031 22.203 1 89.31 261 ILE B C 1
ATOM 7890 O O . ILE B 1 261 ? 6.535 33.281 22.188 1 89.31 261 ILE B O 1
ATOM 7894 N N . TYR B 1 262 ? 4.449 33.594 22.812 1 87.25 262 TYR B N 1
ATOM 7895 C CA . TYR B 1 262 ? 4.844 34.594 23.797 1 87.25 262 TYR B CA 1
ATOM 7896 C C . TYR B 1 262 ? 4.637 34.094 25.219 1 87.25 262 TYR B C 1
ATOM 7898 O O . TYR B 1 262 ? 3.547 33.594 25.562 1 87.25 262 TYR B O 1
ATOM 7906 N N . LYS B 1 263 ? 5.676 33.938 25.953 1 75.81 263 LYS B N 1
ATOM 7907 C CA . LYS B 1 263 ? 5.566 33.5 27.344 1 75.81 263 LYS B CA 1
ATOM 7908 C C . LYS B 1 263 ? 5.578 34.688 28.297 1 75.81 263 LYS B C 1
ATOM 7910 O O . LYS B 1 263 ? 6.648 35.219 28.641 1 75.81 263 LYS B O 1
ATOM 7915 N N . PRO B 1 264 ? 4.234 35.125 28.5 1 63.41 264 PRO B N 1
ATOM 7916 C CA . PRO B 1 264 ? 4.223 36.312 29.359 1 63.41 264 PRO B CA 1
ATOM 7917 C C . PRO B 1 264 ? 4.734 36 30.781 1 63.41 264 PRO B C 1
ATOM 7919 O O . PRO B 1 264 ? 4.645 34.875 31.25 1 63.41 264 PRO B O 1
ATOM 7922 N N . ALA B 1 265 ? 5.473 36.844 31.469 1 50.25 265 ALA B N 1
ATOM 7923 C CA . ALA B 1 265 ? 5.926 36.719 32.844 1 50.25 265 ALA B CA 1
ATOM 7924 C C . ALA B 1 265 ? 4.742 36.531 33.812 1 50.25 265 ALA B C 1
ATOM 7926 O O . ALA B 1 265 ? 4.836 35.812 34.812 1 50.25 265 ALA B O 1
ATOM 7927 N N . THR B 1 266 ? 3.594 37.188 33.812 1 47.62 266 THR B N 1
ATOM 7928 C CA . THR B 1 266 ? 2.656 37.094 34.906 1 47.62 266 THR B CA 1
ATOM 7929 C C . THR B 1 266 ? 1.222 37 34.406 1 47.62 266 THR B C 1
ATOM 7931 O O . THR B 1 266 ? 0.334 36.531 35.125 1 47.62 266 THR B O 1
ATOM 7934 N N . ASP B 1 267 ? 0.721 37.625 33.438 1 50.03 267 ASP B N 1
ATOM 7935 C CA . ASP B 1 267 ? -0.698 37.938 33.25 1 50.03 267 ASP B CA 1
ATOM 7936 C C . ASP B 1 267 ? -1.358 36.906 32.344 1 50.03 267 ASP B C 1
ATOM 7938 O O . ASP B 1 267 ? -0.929 36.688 31.203 1 50.03 267 ASP B O 1
ATOM 7942 N N . VAL B 1 268 ? -2.443 36.062 32.906 1 46.78 268 VAL B N 1
ATOM 7943 C CA . VAL B 1 268 ? -3.279 35.031 32.344 1 46.78 268 VAL B CA 1
ATOM 7944 C C . VAL B 1 268 ? -3.973 35.531 31.094 1 46.78 268 VAL B C 1
ATOM 7946 O O . VAL B 1 268 ? -4.211 34.75 30.156 1 46.78 268 VAL B O 1
ATOM 7949 N N . ALA B 1 269 ? -4.484 36.75 31.078 1 51.38 269 ALA B N 1
ATOM 7950 C CA . ALA B 1 269 ? -5.273 37.312 29.969 1 51.38 269 ALA B CA 1
ATOM 7951 C C . ALA B 1 269 ? -4.379 37.688 28.812 1 51.38 269 ALA B C 1
ATOM 7953 O O . ALA B 1 269 ? -4.867 38.156 27.781 1 51.38 269 ALA B O 1
ATOM 7954 N N . ALA B 1 270 ? -3.219 37.094 28.891 1 65.5 270 ALA B N 1
ATOM 7955 C CA . ALA B 1 270 ? -2.121 37.594 28.062 1 65.5 270 ALA B CA 1
ATOM 7956 C C . ALA B 1 270 ? -2.02 36.812 26.75 1 65.5 270 ALA B C 1
ATOM 7958 O O . ALA B 1 270 ? -2.492 35.688 26.656 1 65.5 270 ALA B O 1
ATOM 7959 N N . ILE B 1 271 ? -1.754 37.531 25.766 1 81.88 271 ILE B N 1
ATOM 7960 C CA . ILE B 1 271 ? -1.366 37 24.469 1 81.88 271 ILE B CA 1
ATOM 7961 C C . ILE B 1 271 ? -0.409 35.812 24.672 1 81.88 271 ILE B C 1
ATOM 7963 O O . ILE B 1 271 ? 0.496 35.875 25.516 1 81.88 271 ILE B O 1
ATOM 7967 N N . ARG B 1 272 ? -0.785 34.75 24.062 1 86.69 272 ARG B N 1
ATOM 7968 C CA . ARG B 1 272 ? 0.087 33.594 24.172 1 86.69 272 ARG B CA 1
ATOM 7969 C C . ARG B 1 272 ? 0.698 33.25 22.828 1 86.69 272 ARG B C 1
ATOM 7971 O O . ARG B 1 272 ? 1.832 32.781 22.75 1 86.69 272 ARG B O 1
ATOM 7978 N N . VAL B 1 273 ? -0.125 33.5 21.828 1 91.69 273 VAL B N 1
ATOM 7979 C CA . VAL B 1 273 ? 0.312 33.094 20.5 1 91.69 273 VAL B CA 1
ATOM 7980 C C . VAL B 1 273 ? 0.144 34.25 19.531 1 91.69 273 VAL B C 1
ATOM 7982 O O . VAL B 1 273 ? -0.858 34.969 19.578 1 91.69 273 VAL B O 1
ATOM 7985 N N . ILE B 1 274 ? 1.09 34.5 18.688 1 92.38 274 ILE B N 1
ATOM 7986 C CA . ILE B 1 274 ? 1.019 35.469 17.609 1 92.38 274 ILE B CA 1
ATOM 7987 C C . ILE B 1 274 ? 1.125 34.75 16.266 1 92.38 274 ILE B C 1
ATOM 7989 O O . ILE B 1 274 ? 2.15 34.125 15.961 1 92.38 274 ILE B O 1
ATOM 7993 N N . LYS B 1 275 ? 0.07 34.781 15.555 1 92.69 275 LYS B N 1
ATOM 7994 C CA . LYS B 1 275 ? 0.069 34.281 14.188 1 92.69 275 LYS B CA 1
ATOM 7995 C C . LYS B 1 275 ? 0.424 35.375 13.188 1 92.69 275 LYS B C 1
ATOM 7997 O O . LYS B 1 275 ? -0.323 36.344 13.023 1 92.69 275 LYS B O 1
ATOM 8002 N N . ASP B 1 276 ? 1.604 35.219 12.594 1 92.44 276 ASP B N 1
ATOM 8003 C CA . ASP B 1 276 ? 2.1 36.156 11.57 1 92.44 276 ASP B CA 1
ATOM 8004 C C . ASP B 1 276 ? 1.978 35.531 10.18 1 92.44 276 ASP B C 1
ATOM 8006 O O . ASP B 1 276 ? 2.598 34.531 9.891 1 92.44 276 ASP B O 1
ATOM 8010 N N . GLN B 1 277 ? 1.123 36.25 9.336 1 90.25 277 GLN B N 1
ATOM 8011 C CA . GLN B 1 277 ? 0.907 35.594 8.031 1 90.25 277 GLN B CA 1
ATOM 8012 C C . GLN B 1 277 ? 0.728 36.656 6.938 1 90.25 277 GLN B C 1
ATOM 8014 O O . GLN B 1 277 ? 0.301 37.781 7.207 1 90.25 277 GLN B O 1
ATOM 8019 N N . TYR B 1 278 ? 1.146 36.281 5.707 1 88.94 278 TYR B N 1
ATOM 8020 C CA . TYR B 1 278 ? 0.81 37.062 4.52 1 88.94 278 TYR B CA 1
ATOM 8021 C C . TYR B 1 278 ? -0.519 36.594 3.926 1 88.94 278 TYR B C 1
ATOM 8023 O O . TYR B 1 278 ? -0.793 35.406 3.85 1 88.94 278 TYR B O 1
ATOM 8031 N N . ILE B 1 279 ? -1.341 37.531 3.658 1 85.5 279 ILE B N 1
ATOM 8032 C CA . ILE B 1 279 ? -2.609 37.219 3.004 1 85.5 279 ILE B CA 1
ATOM 8033 C C . ILE B 1 279 ? -2.777 38.094 1.771 1 85.5 279 ILE B C 1
ATOM 8035 O O . ILE B 1 279 ? -2.25 39.219 1.723 1 85.5 279 ILE B O 1
ATOM 8039 N N . LYS B 1 280 ? -3.369 37.469 0.799 1 80.25 280 LYS B N 1
ATOM 8040 C CA . LYS B 1 280 ? -3.699 38.312 -0.358 1 80.25 280 LYS B CA 1
ATOM 8041 C C . LYS B 1 280 ? -4.77 39.344 -0.01 1 80.25 280 LYS B C 1
ATOM 8043 O O . LYS B 1 280 ? -5.691 39.062 0.753 1 80.25 280 LYS B O 1
ATOM 8048 N N . LYS B 1 281 ? -4.539 40.375 -0.702 1 72.62 281 LYS B N 1
ATOM 8049 C CA . LYS B 1 281 ? -5.523 41.438 -0.472 1 72.62 281 LYS B CA 1
ATOM 8050 C C . LYS B 1 281 ? -6.895 41.031 -1.009 1 72.62 281 LYS B C 1
ATOM 8052 O O . LYS B 1 281 ? -6.988 40.344 -2.027 1 72.62 281 LYS B O 1
ATOM 8057 N N . ASN B 1 282 ? -7.902 41.375 -0.476 1 63.47 282 ASN B N 1
ATOM 8058 C CA . ASN B 1 282 ? -9.289 41.156 -0.883 1 63.47 282 ASN B CA 1
ATOM 8059 C C . ASN B 1 282 ? -9.68 39.688 -0.836 1 63.47 282 ASN B C 1
ATOM 8061 O O . ASN B 1 282 ? -10.336 39.188 -1.747 1 63.47 282 ASN B O 1
ATOM 8065 N N . ARG B 1 283 ? -9 39.031 0.176 1 62.72 283 ARG B N 1
ATOM 8066 C CA . ARG B 1 283 ? -9.422 37.656 0.352 1 62.72 283 ARG B CA 1
ATOM 8067 C C . ARG B 1 283 ? -10.852 37.594 0.881 1 62.72 283 ARG B C 1
ATOM 8069 O O . ARG B 1 283 ? -11.289 38.469 1.627 1 62.72 283 ARG B O 1
ATOM 8076 N N . ARG B 1 284 ? -11.484 36.719 0.321 1 55.91 284 ARG B N 1
ATOM 8077 C CA . ARG B 1 284 ? -12.875 36.5 0.703 1 55.91 284 ARG B CA 1
ATOM 8078 C C . ARG B 1 284 ? -12.992 36.188 2.193 1 55.91 284 ARG B C 1
ATOM 8080 O O . ARG B 1 284 ? -13.914 36.688 2.857 1 55.91 284 ARG B O 1
ATOM 8087 N N . TRP B 1 285 ? -11.984 35.312 2.699 1 61.44 285 TRP B N 1
ATOM 8088 C CA . TRP B 1 285 ? -12.211 34.938 4.082 1 61.44 285 TRP B CA 1
ATOM 8089 C C . TRP B 1 285 ? -11.141 35.5 5.004 1 61.44 285 TRP B C 1
ATOM 8091 O 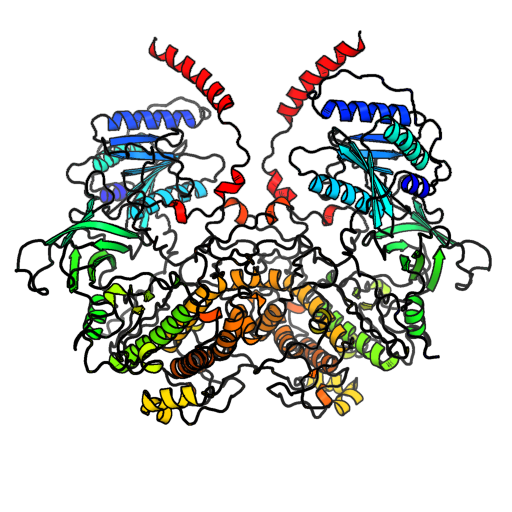O . TRP B 1 285 ? -9.945 35.406 4.723 1 61.44 285 TRP B O 1
ATOM 8101 N N . ASP B 1 286 ? -11.734 36.312 5.926 1 79.62 286 ASP B N 1
ATOM 8102 C CA . ASP B 1 286 ? -10.938 36.969 6.953 1 79.62 286 ASP B CA 1
ATOM 8103 C C . ASP B 1 286 ? -11.062 36.281 8.297 1 79.62 286 ASP B C 1
ATOM 8105 O O . ASP B 1 286 ? -12.102 36.344 8.953 1 79.62 286 ASP B O 1
ATOM 8109 N N . GLU B 1 287 ? -10.117 35.5 8.727 1 88.94 287 GLU B N 1
ATOM 8110 C CA . GLU B 1 287 ? -10.086 34.75 9.984 1 88.94 287 GLU B CA 1
ATOM 8111 C C . GLU B 1 287 ? -10.516 35.625 11.156 1 88.94 287 GLU B C 1
ATOM 8113 O O . GLU B 1 287 ? -11.211 35.188 12.062 1 88.94 287 GLU B O 1
ATOM 8118 N N . LYS B 1 288 ? -10.195 36.906 11.047 1 88.5 288 LYS B N 1
ATOM 8119 C CA . LYS B 1 288 ? -10.539 37.844 12.117 1 88.5 288 LYS B CA 1
ATOM 8120 C C . LYS B 1 288 ? -12.055 38 12.242 1 88.5 288 LYS B C 1
ATOM 8122 O O . LYS B 1 288 ? -12.594 38 13.352 1 88.5 288 LYS B O 1
ATOM 8127 N N . GLN B 1 289 ? -12.625 38.062 11.102 1 88.12 289 GLN B N 1
ATOM 8128 C CA . GLN B 1 289 ? -14.07 38.281 11.086 1 88.12 289 GLN B CA 1
ATOM 8129 C C . GLN B 1 289 ? -14.805 37.031 11.562 1 88.12 289 GLN B C 1
ATOM 8131 O O . GLN B 1 289 ? -15.805 37.125 12.281 1 88.12 289 GLN B O 1
ATOM 8136 N N . ILE B 1 290 ? -14.352 35.938 11.234 1 93.06 290 ILE B N 1
ATOM 8137 C CA . ILE B 1 290 ? -14.984 34.656 11.625 1 93.06 290 ILE B CA 1
ATOM 8138 C C . ILE B 1 290 ? -14.859 34.469 13.133 1 93.06 290 ILE B C 1
ATOM 8140 O O . ILE B 1 290 ? -15.844 34.156 13.805 1 93.06 290 ILE B O 1
ATOM 8144 N N . LEU B 1 291 ? -13.688 34.75 13.68 1 94.69 291 LEU B N 1
ATOM 8145 C CA . LEU B 1 291 ? -13.477 34.594 15.117 1 94.69 291 LEU B CA 1
ATOM 8146 C C . LEU B 1 291 ? -14.32 35.594 15.898 1 94.69 291 LEU B C 1
ATOM 8148 O O . LEU B 1 291 ? -14.867 35.281 16.953 1 94.69 291 LEU B O 1
ATOM 8152 N N . ALA B 1 292 ? -14.414 36.781 15.289 1 91.75 292 ALA B N 1
ATOM 8153 C CA . ALA B 1 292 ? -15.25 37.781 15.93 1 91.75 292 ALA B CA 1
ATOM 8154 C C . ALA B 1 292 ? -16.703 37.344 15.977 1 91.75 292 ALA B C 1
ATOM 8156 O O . ALA B 1 292 ? -17.391 37.531 16.984 1 91.75 292 ALA B O 1
ATOM 8157 N N . LYS B 1 293 ? -17.125 36.781 14.914 1 92 293 LYS B N 1
ATOM 8158 C CA . LYS B 1 293 ? -18.5 36.281 14.852 1 92 293 LYS B CA 1
ATOM 8159 C C . LYS B 1 293 ? -18.719 35.156 15.844 1 92 293 LYS B C 1
ATOM 8161 O O . LYS B 1 293 ? -19.75 35.125 16.516 1 92 293 LYS B O 1
ATOM 8166 N N . ILE B 1 294 ? -17.781 34.312 15.953 1 95 294 ILE B N 1
ATOM 8167 C CA . ILE B 1 294 ? -17.891 33.156 16.844 1 95 294 ILE B CA 1
ATOM 8168 C C . ILE B 1 294 ? -18 33.625 18.281 1 95 294 ILE B C 1
ATOM 8170 O O . ILE B 1 294 ? -18.828 33.125 19.047 1 95 294 ILE B O 1
ATOM 8174 N N . HIS B 1 295 ? -17.281 34.688 18.641 1 92.94 295 HIS B N 1
ATOM 8175 C CA . HIS B 1 295 ? -17.188 35.125 20.031 1 92.94 295 HIS B CA 1
ATOM 8176 C C . HIS B 1 295 ? -18.031 36.375 20.266 1 92.94 295 HIS B C 1
ATOM 8178 O O . HIS B 1 295 ? -17.828 37.094 21.25 1 92.94 295 HIS B O 1
ATOM 8184 N N . ALA B 1 296 ? -18.938 36.719 19.375 1 88.94 296 ALA B N 1
ATOM 8185 C CA . ALA B 1 296 ? -19.719 37.938 19.453 1 88.94 296 ALA B CA 1
ATOM 8186 C C . ALA B 1 296 ? -20.484 38.031 20.766 1 88.94 296 ALA B C 1
ATOM 8188 O O . ALA B 1 296 ? -20.656 39.125 21.312 1 88.94 296 ALA B O 1
ATOM 8189 N N . ASN B 1 297 ? -20.969 37 21.359 1 87.38 297 ASN B N 1
ATOM 8190 C CA . ASN B 1 297 ? -21.75 37 22.578 1 87.38 297 ASN B CA 1
ATOM 8191 C C . ASN B 1 297 ? -20.953 36.406 23.75 1 87.38 297 ASN B C 1
ATOM 8193 O O . ASN B 1 297 ? -21.516 35.75 24.625 1 87.38 297 ASN B O 1
ATOM 8197 N N . GLY B 1 298 ? -19.641 36.656 23.656 1 87.69 298 GLY B N 1
ATOM 8198 C CA . GLY B 1 298 ? -18.766 36.094 24.672 1 87.69 298 GLY B CA 1
ATOM 8199 C C . GLY B 1 298 ? -17.922 34.938 24.156 1 87.69 298 GLY B C 1
ATOM 8200 O O . GLY B 1 298 ? -18.156 34.438 23.047 1 87.69 298 GLY B O 1
ATOM 8201 N N . PRO B 1 299 ? -17.078 34.594 24.969 1 90.19 299 PRO B N 1
ATOM 8202 C CA . PRO B 1 299 ? -16.203 33.5 24.547 1 90.19 299 PRO B CA 1
ATOM 8203 C C . PRO B 1 299 ? -16.953 32.219 24.234 1 90.19 299 PRO B C 1
ATOM 8205 O O . PRO B 1 299 ? -17.719 31.734 25.078 1 90.19 299 PRO B O 1
ATOM 8208 N N . TYR B 1 300 ? -16.859 31.766 23.078 1 93.75 300 TYR B N 1
ATOM 8209 C CA . TYR B 1 300 ? -17.453 30.5 22.688 1 93.75 300 TYR B CA 1
ATOM 8210 C C . TYR B 1 300 ? -16.547 29.328 23.078 1 93.75 300 TYR B C 1
ATOM 8212 O O . TYR B 1 300 ? -15.328 29.391 22.922 1 93.75 300 TYR B O 1
ATOM 8220 N N . PRO B 1 301 ? -17.094 28.297 23.609 1 93.25 301 PRO B N 1
ATOM 8221 C CA . PRO B 1 301 ? -16.266 27.188 24.109 1 93.25 301 PRO B CA 1
ATOM 8222 C C . PRO B 1 301 ? -15.5 26.484 22.984 1 93.25 301 PRO B C 1
ATOM 8224 O O . PRO B 1 301 ? -16.016 26.328 21.875 1 93.25 301 PRO B O 1
ATOM 8227 N N . ALA B 1 302 ? -14.281 26.047 23.266 1 94.62 302 ALA B N 1
ATOM 8228 C CA . ALA B 1 302 ? -13.445 25.141 22.469 1 94.62 302 ALA B CA 1
ATOM 8229 C C . ALA B 1 302 ? -13.055 25.797 21.156 1 94.62 302 ALA B C 1
ATOM 8231 O O . ALA B 1 302 ? -12.906 25.125 20.125 1 94.62 302 ALA B O 1
ATOM 8232 N N . VAL B 1 303 ? -13.039 27.062 21.062 1 95.75 303 VAL B N 1
ATOM 8233 C CA . VAL B 1 303 ? -12.516 27.828 19.938 1 95.75 303 VAL B CA 1
ATOM 8234 C C . VAL B 1 303 ? -11.5 28.844 20.422 1 95.75 303 VAL B C 1
ATOM 8236 O O . VAL B 1 303 ? -11.703 29.484 21.469 1 95.75 303 VAL B O 1
ATOM 8239 N N . VAL B 1 304 ? -10.5 28.969 19.719 1 94.56 304 VAL B N 1
ATOM 8240 C CA . VAL B 1 304 ? -9.43 29.891 20.109 1 94.56 304 VAL B CA 1
ATOM 8241 C C . VAL B 1 304 ? -9.977 31.312 20.219 1 94.56 304 VAL B C 1
ATOM 8243 O O . VAL B 1 304 ? -10.812 31.719 19.406 1 94.56 304 VAL B O 1
ATOM 8246 N N . ARG B 1 305 ? -9.477 32.062 21.172 1 92.31 305 ARG B N 1
ATOM 8247 C CA . ARG B 1 305 ? -9.891 33.438 21.375 1 92.31 305 ARG B CA 1
ATOM 8248 C C . ARG B 1 305 ? -8.859 34.438 20.828 1 92.31 305 ARG B C 1
ATOM 8250 O O . ARG B 1 305 ? -7.652 34.219 20.984 1 92.31 305 ARG B O 1
ATOM 8257 N N . MET B 1 306 ? -9.383 35.375 20.156 1 90.94 306 MET B N 1
ATOM 8258 C CA . MET B 1 306 ? -8.531 36.406 19.594 1 90.94 306 MET B CA 1
ATOM 8259 C C . MET B 1 306 ? -8.57 37.688 20.453 1 90.94 306 MET B C 1
ATOM 8261 O O . MET B 1 306 ? -9.648 38.125 20.859 1 90.94 306 MET B O 1
ATOM 8265 N N . CYS B 1 307 ? -7.387 38.219 20.734 1 86.19 307 CYS B N 1
ATOM 8266 C CA . CYS B 1 307 ? -7.297 39.469 21.438 1 86.19 307 CYS B CA 1
ATOM 8267 C C . CYS B 1 307 ? -7.402 40.656 20.484 1 86.19 307 CYS B C 1
ATOM 8269 O O . CYS B 1 307 ? -8.297 41.5 20.609 1 86.19 307 CYS B O 1
ATOM 8271 N N . PHE B 1 308 ? -6.48 40.688 19.594 1 85.5 308 PHE B N 1
ATOM 8272 C CA . PHE B 1 308 ? -6.492 41.719 18.562 1 85.5 308 PHE B CA 1
ATOM 8273 C C . PHE B 1 308 ? -5.672 41.281 17.344 1 85.5 308 PHE B C 1
ATOM 8275 O O . PHE B 1 308 ? -5.016 40.219 17.375 1 85.5 308 PHE B O 1
ATOM 8282 N N . ALA B 1 309 ? -5.793 42.031 16.328 1 88.5 309 ALA B N 1
ATOM 8283 C CA . ALA B 1 309 ? -5.055 41.812 15.094 1 88.5 309 ALA B CA 1
ATOM 8284 C C . ALA B 1 309 ? -4.551 43.125 14.492 1 88.5 309 ALA B C 1
ATOM 8286 O O . ALA B 1 309 ? -5.055 44.188 14.828 1 88.5 309 ALA B O 1
ATOM 8287 N N . ASP B 1 310 ? -3.463 43 13.734 1 88.75 310 ASP B N 1
ATOM 8288 C CA . ASP B 1 310 ? -2.859 44.188 13.109 1 88.75 310 ASP B CA 1
ATOM 8289 C C . ASP B 1 310 ? -2.404 43.844 11.688 1 88.75 310 ASP B C 1
ATOM 8291 O O . ASP B 1 310 ? -2.008 42.719 11.391 1 88.75 310 ASP B O 1
ATOM 8295 N N . GLU B 1 311 ? -2.529 44.781 10.82 1 87.81 311 GLU B N 1
ATOM 8296 C CA . GLU B 1 311 ? -1.953 44.719 9.484 1 87.81 311 GLU B CA 1
ATOM 8297 C C . GLU B 1 311 ? -0.628 45.469 9.414 1 87.81 311 GLU B C 1
ATOM 8299 O O . GLU B 1 311 ? -0.561 46.656 9.773 1 87.81 311 GLU B O 1
ATOM 8304 N N . ILE B 1 312 ? 0.334 44.781 8.945 1 90 312 ILE B N 1
ATOM 8305 C CA . ILE B 1 312 ? 1.683 45.344 8.938 1 90 312 ILE B CA 1
ATOM 8306 C C . ILE B 1 312 ? 1.991 45.906 7.555 1 90 312 ILE B C 1
ATOM 8308 O O . ILE B 1 312 ? 2.553 45.219 6.699 1 90 312 ILE B O 1
ATOM 8312 N N . MET B 1 313 ? 1.836 47.156 7.391 1 81.12 313 MET B N 1
ATOM 8313 C CA . MET B 1 313 ? 1.984 47.812 6.098 1 81.12 313 MET B CA 1
ATOM 8314 C C . MET B 1 313 ? 3.455 47.906 5.711 1 81.12 313 MET B C 1
ATOM 8316 O O . MET B 1 313 ? 3.787 47.969 4.523 1 81.12 313 MET B O 1
ATOM 8320 N N . GLN B 1 314 ? 4.316 47.875 6.586 1 77.56 314 GLN B N 1
ATOM 8321 C CA . GLN B 1 314 ? 5.75 48 6.355 1 77.56 314 GLN B CA 1
ATOM 8322 C C . GLN B 1 314 ? 6.32 46.781 5.656 1 77.56 314 GLN B C 1
ATOM 8324 O O . GLN B 1 314 ? 7.43 46.812 5.121 1 77.56 314 GLN B O 1
ATOM 8329 N N . ALA B 1 315 ? 5.613 45.781 5.672 1 80.31 315 ALA B N 1
ATOM 8330 C CA . ALA B 1 315 ? 6.125 44.531 5.121 1 80.31 315 ALA B CA 1
ATOM 8331 C C . ALA B 1 315 ? 5.246 44.031 3.977 1 80.31 315 ALA B C 1
ATOM 8333 O O . ALA B 1 315 ? 5.102 42.812 3.775 1 80.31 315 ALA B O 1
ATOM 8334 N N . ARG B 1 316 ? 4.707 44.875 3.299 1 78.62 316 ARG B N 1
ATOM 8335 C CA . ARG B 1 316 ? 3.85 44.531 2.17 1 78.62 316 ARG B CA 1
ATOM 8336 C C . ARG B 1 316 ? 4.668 43.969 1.01 1 78.62 316 ARG B C 1
ATOM 8338 O O . ARG B 1 316 ? 5.801 44.406 0.781 1 78.62 316 ARG B O 1
ATOM 8345 N N . CYS B 1 317 ? 4.145 43.031 0.349 1 82.75 317 CYS B N 1
ATOM 8346 C CA . CYS B 1 317 ? 4.758 42.438 -0.822 1 82.75 317 CYS B CA 1
ATOM 8347 C C . CYS B 1 317 ? 3.748 42.281 -1.956 1 82.75 317 CYS B C 1
ATOM 8349 O O . CYS B 1 317 ? 2.953 41.344 -1.972 1 82.75 317 CYS B O 1
ATOM 8351 N N . GLY B 1 318 ? 3.855 43.156 -2.91 1 78.5 318 GLY B N 1
ATOM 8352 C CA . GLY B 1 318 ? 2.869 43.094 -3.977 1 78.5 318 GLY B CA 1
ATOM 8353 C C . GLY B 1 318 ? 1.442 43.219 -3.477 1 78.5 318 GLY B C 1
ATOM 8354 O O . GLY B 1 318 ? 1.115 44.188 -2.76 1 78.5 318 GLY B O 1
ATOM 8355 N N . ASP B 1 319 ? 0.691 42.188 -3.818 1 82.12 319 ASP B N 1
ATOM 8356 C CA . ASP B 1 319 ? -0.714 42.188 -3.422 1 82.12 319 ASP B CA 1
ATOM 8357 C C . ASP B 1 319 ? -0.917 41.469 -2.098 1 82.12 319 ASP B C 1
ATOM 8359 O O . ASP B 1 319 ? -2.053 41.25 -1.678 1 82.12 319 ASP B O 1
ATOM 8363 N N . HIS B 1 320 ? 0.197 41.25 -1.429 1 88 320 HIS B N 1
ATOM 8364 C CA . HIS B 1 320 ? 0.103 40.562 -0.148 1 88 320 HIS B CA 1
ATOM 8365 C C . HIS B 1 320 ? 0.374 41.5 1.014 1 88 320 HIS B C 1
ATOM 8367 O O . HIS B 1 320 ? 1.254 42.375 0.925 1 88 320 HIS B O 1
ATOM 8373 N N . VAL B 1 321 ? -0.49 41.344 1.948 1 87.06 321 VAL B N 1
ATOM 8374 C CA . VAL B 1 321 ? -0.316 42.125 3.166 1 87.06 321 VAL B CA 1
ATOM 8375 C C . VAL B 1 321 ? 0.009 41.188 4.336 1 87.06 321 VAL B C 1
ATOM 8377 O O . VAL B 1 321 ? -0.545 40.094 4.441 1 87.06 321 VAL B O 1
ATOM 8380 N N . ARG B 1 322 ? 0.884 41.688 5.109 1 90.62 322 ARG B N 1
ATOM 8381 C CA . ARG B 1 322 ? 1.246 40.938 6.305 1 90.62 322 ARG B CA 1
ATOM 8382 C C . ARG B 1 322 ? 0.297 41.25 7.457 1 90.62 322 ARG B C 1
ATOM 8384 O O . ARG B 1 322 ? 0.041 42.406 7.758 1 90.62 322 ARG B O 1
ATOM 8391 N N . VAL B 1 323 ? -0.298 40.156 8.023 1 89.75 323 VAL B N 1
ATOM 8392 C CA . VAL B 1 323 ? -1.268 40.312 9.109 1 89.75 323 VAL B CA 1
ATOM 8393 C C . VAL B 1 323 ? -0.807 39.531 10.328 1 89.75 323 VAL B C 1
ATOM 8395 O O . VAL B 1 323 ? -0.313 38.406 10.195 1 89.75 323 VAL B O 1
ATOM 8398 N N . ARG B 1 324 ? -0.95 40.156 11.492 1 92.19 324 ARG B N 1
ATOM 8399 C CA . ARG B 1 324 ? -0.651 39.5 12.75 1 92.19 324 ARG B CA 1
ATOM 8400 C C . ARG B 1 324 ? -1.901 39.375 13.617 1 92.19 324 ARG B C 1
ATOM 8402 O O . ARG B 1 324 ? -2.586 40.375 13.875 1 92.19 324 ARG B O 1
ATOM 8409 N N . ILE B 1 325 ? -2.168 38.125 13.992 1 91.12 325 ILE B N 1
ATOM 8410 C CA . ILE B 1 325 ? -3.295 37.875 14.875 1 91.12 325 ILE B CA 1
ATOM 8411 C C . ILE B 1 325 ? -2.781 37.406 16.234 1 91.12 325 ILE B C 1
ATOM 8413 O O . ILE B 1 325 ? -1.99 36.469 16.328 1 91.12 325 ILE B O 1
ATOM 8417 N N . CYS B 1 326 ? -3.188 38.094 17.25 1 91.38 326 CYS B N 1
ATOM 8418 C CA . CYS B 1 326 ? -2.807 37.719 18.609 1 91.38 326 CYS B CA 1
ATOM 8419 C C . CYS B 1 326 ? -3.879 36.844 19.266 1 91.38 326 CYS B C 1
ATOM 8421 O O . CYS B 1 326 ? -5.043 37.25 19.328 1 91.38 326 CYS B O 1
ATOM 8423 N N . LEU B 1 327 ? -3.482 35.75 19.781 1 91.19 327 LEU B N 1
ATOM 8424 C CA . LEU B 1 327 ? -4.398 34.75 20.328 1 91.19 327 LEU B CA 1
ATOM 8425 C C . LEU B 1 327 ? -4.117 34.531 21.812 1 91.19 327 LEU B C 1
ATOM 8427 O O . LEU B 1 327 ? -2.977 34.656 22.25 1 91.19 327 LEU B O 1
ATOM 8431 N N . GLN B 1 328 ? -5.125 34.094 22.5 1 87.44 328 GLN B N 1
ATOM 8432 C CA . GLN B 1 328 ? -5.035 34 23.953 1 87.44 328 GLN B CA 1
ATOM 8433 C C . GLN B 1 328 ? -4.824 32.562 24.391 1 87.44 328 GLN B C 1
ATOM 8435 O O . GLN B 1 328 ? -4.395 32.281 25.516 1 87.44 328 GLN B O 1
ATOM 8440 N N . ASP B 1 329 ? -5.18 31.672 23.578 1 87.88 329 ASP B N 1
ATOM 8441 C CA . ASP B 1 329 ? -5.141 30.266 23.969 1 87.88 329 ASP B CA 1
ATOM 8442 C C . ASP B 1 329 ? -3.938 29.562 23.344 1 87.88 329 ASP B C 1
ATOM 8444 O O . ASP B 1 329 ? -3.553 29.859 22.203 1 87.88 329 ASP B O 1
ATOM 8448 N N . TYR B 1 330 ? -3.396 28.672 24.125 1 88 330 TYR B N 1
ATOM 8449 C CA . TYR B 1 330 ? -2.273 27.859 23.656 1 88 330 TYR B CA 1
ATOM 8450 C C . TYR B 1 330 ? -2.473 26.406 24.031 1 88 330 TYR B C 1
ATOM 8452 O O . TYR B 1 330 ? -3.008 26.094 25.094 1 88 330 TYR B O 1
ATOM 8460 N N . GLY B 1 331 ? -2.143 25.547 23.141 1 89.62 331 GLY B N 1
ATOM 8461 C CA . GLY B 1 331 ? -2.203 24.109 23.375 1 89.62 331 GLY B CA 1
ATOM 8462 C C . GLY B 1 331 ? -1.263 23.328 22.469 1 89.62 331 GLY B C 1
ATOM 8463 O O . GLY B 1 331 ? -0.457 23.906 21.75 1 89.62 331 GLY B O 1
ATOM 8464 N N . THR B 1 332 ? -1.28 22.031 22.703 1 90.44 332 THR B N 1
ATOM 8465 C CA . THR B 1 332 ? -0.527 21.125 21.844 1 90.44 332 THR B CA 1
ATOM 8466 C C . THR B 1 332 ? -1.441 20.469 20.797 1 90.44 332 THR B C 1
ATOM 8468 O O . THR B 1 332 ? -2.666 20.516 20.938 1 90.44 332 THR B O 1
ATOM 8471 N N . ASP B 1 333 ? -0.849 20.016 19.797 1 91.25 333 ASP B N 1
ATOM 8472 C CA . ASP B 1 333 ? -1.674 19.5 18.703 1 91.25 333 ASP B CA 1
ATOM 8473 C C . ASP B 1 333 ? -2.305 18.156 19.078 1 91.25 333 ASP B C 1
ATOM 8475 O O . ASP B 1 333 ? -1.938 17.547 20.094 1 91.25 333 ASP B O 1
ATOM 8479 N N . PHE B 1 334 ? -3.152 17.688 18.281 1 95.19 334 PHE B N 1
ATOM 8480 C CA . PHE B 1 334 ? -3.969 16.5 18.5 1 95.19 334 PHE B CA 1
ATOM 8481 C C . PHE B 1 334 ? -3.094 15.266 18.625 1 95.19 334 PHE B C 1
ATOM 8483 O O . PHE B 1 334 ? -3.426 14.336 19.375 1 95.19 334 PHE B O 1
ATOM 8490 N N . LEU B 1 335 ? -2.027 15.133 17.953 1 92.06 335 LEU B N 1
ATOM 8491 C CA . LEU B 1 335 ? -1.188 13.938 17.906 1 92.06 335 LEU B CA 1
ATOM 8492 C C . LEU B 1 335 ? -0.411 13.773 19.203 1 92.06 335 LEU B C 1
ATOM 8494 O O . LEU B 1 335 ? 0.154 12.711 19.469 1 92.06 335 LEU B O 1
ATOM 8498 N N . SER B 1 336 ? -0.429 14.805 20.016 1 92.06 336 SER B N 1
ATOM 8499 C CA . SER B 1 336 ? 0.27 14.75 21.297 1 92.06 336 SER B CA 1
ATOM 8500 C C . SER B 1 336 ? -0.528 13.953 22.328 1 92.06 336 SER B C 1
ATOM 8502 O O . SER B 1 336 ? -0.004 13.594 23.375 1 92.06 336 SER B O 1
ATOM 8504 N N . LEU B 1 337 ? -1.758 13.688 22.016 1 95.81 337 LEU B N 1
ATOM 8505 C CA . LEU B 1 337 ? -2.576 12.883 22.922 1 95.81 337 LEU B CA 1
ATOM 8506 C C . LEU B 1 337 ? -1.886 11.562 23.25 1 95.81 337 LEU B C 1
ATOM 8508 O O . LEU B 1 337 ? -1.308 10.922 22.359 1 95.81 337 LEU B O 1
ATOM 8512 N N . LYS B 1 338 ? -2.051 11.117 24.453 1 94.94 338 LYS B N 1
ATOM 8513 C CA . LYS B 1 338 ? -1.188 10.031 24.922 1 94.94 338 LYS B CA 1
ATOM 8514 C C . LYS B 1 338 ? -1.954 8.719 25 1 94.94 338 LYS B C 1
ATOM 8516 O O . LYS B 1 338 ? -1.354 7.641 24.938 1 94.94 338 LYS B O 1
ATOM 8521 N N . THR B 1 339 ? -3.238 8.789 25.156 1 97.38 339 THR B N 1
ATOM 8522 C CA . THR B 1 339 ? -4 7.562 25.375 1 97.38 339 THR B CA 1
ATOM 8523 C C . THR B 1 339 ? -5.188 7.488 24.422 1 97.38 339 THR B C 1
ATOM 8525 O O . THR B 1 339 ? -5.645 8.516 23.906 1 97.38 339 THR B O 1
ATOM 8528 N N . PRO B 1 340 ? -5.746 6.258 24.219 1 98.06 340 PRO B N 1
ATOM 8529 C CA . PRO B 1 340 ? -6.984 6.117 23.453 1 98.06 340 PRO B CA 1
ATOM 8530 C C . PRO B 1 340 ? -8.148 6.887 24.062 1 98.06 340 PRO B C 1
ATOM 8532 O O . PRO B 1 340 ? -8.953 7.48 23.344 1 98.06 340 PRO B O 1
ATOM 8535 N N . ARG B 1 341 ? -8.219 6.945 25.391 1 97.88 341 ARG B N 1
ATOM 8536 C CA . ARG B 1 341 ? -9.281 7.68 26.078 1 97.88 341 ARG B CA 1
ATOM 8537 C C . ARG B 1 341 ? -9.266 9.156 25.688 1 97.88 341 ARG B C 1
ATOM 8539 O O . ARG B 1 341 ? -10.297 9.711 25.312 1 97.88 341 ARG B O 1
ATOM 8546 N N . ASP B 1 342 ? -8.078 9.695 25.781 1 96.88 342 ASP B N 1
ATOM 8547 C CA . ASP B 1 342 ? -7.941 11.109 25.453 1 96.88 342 ASP B CA 1
ATOM 8548 C C . ASP B 1 342 ? -8.32 11.359 23.984 1 96.88 342 ASP B C 1
ATOM 8550 O O . ASP B 1 342 ? -8.961 12.367 23.672 1 96.88 342 ASP B O 1
ATOM 8554 N N . MET B 1 343 ? -7.898 10.469 23.156 1 98.06 343 MET B N 1
ATOM 8555 C 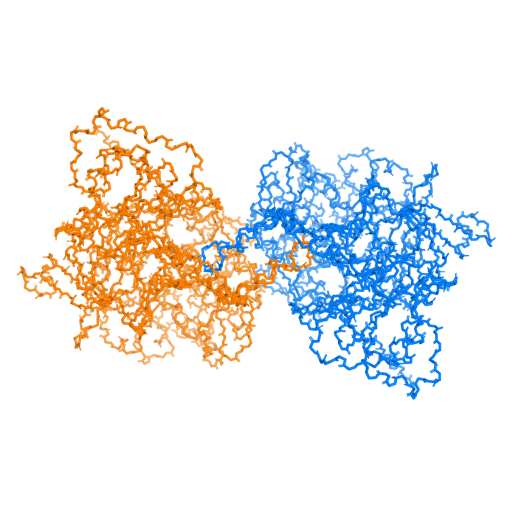CA . MET B 1 343 ? -8.18 10.609 21.719 1 98.06 343 MET B CA 1
ATOM 8556 C C . MET B 1 343 ? -9.68 10.516 21.453 1 98.06 343 MET B C 1
ATOM 8558 O O . MET B 1 343 ? -10.227 11.328 20.703 1 98.06 343 MET B O 1
ATOM 8562 N N . ILE B 1 344 ? -10.359 9.617 22.047 1 98.5 344 ILE B N 1
ATOM 8563 C CA . ILE B 1 344 ? -11.789 9.391 21.875 1 98.5 344 ILE B CA 1
ATOM 8564 C C . ILE B 1 344 ? -12.57 10.602 22.391 1 98.5 344 ILE B C 1
ATOM 8566 O O . ILE B 1 344 ? -13.492 11.086 21.719 1 98.5 344 ILE B O 1
ATOM 8570 N N . TYR B 1 345 ? -12.141 11.078 23.531 1 98 345 TYR B N 1
ATOM 8571 C CA . TYR B 1 345 ? -12.797 12.25 24.094 1 98 345 TYR B CA 1
ATOM 8572 C C . TYR B 1 345 ? -12.594 13.477 23.203 1 98 345 TYR B C 1
ATOM 8574 O O . TYR B 1 345 ? -13.539 14.227 22.969 1 98 345 TYR B O 1
ATOM 8582 N N . ALA B 1 346 ? -11.375 13.633 22.766 1 98.25 346 ALA B N 1
ATOM 8583 C CA . ALA B 1 346 ? -11.07 14.758 21.875 1 98.25 346 ALA B CA 1
ATOM 8584 C C . ALA B 1 346 ? -11.898 14.688 20.594 1 98.25 346 ALA B C 1
ATOM 8586 O O . ALA B 1 346 ? -12.391 15.711 20.109 1 98.25 346 ALA B O 1
ATOM 8587 N N . LEU B 1 347 ? -12.062 13.516 20.078 1 98.62 347 LEU B N 1
ATOM 8588 C CA . LEU B 1 347 ? -12.828 13.32 18.859 1 98.62 347 LEU B CA 1
ATOM 8589 C C . LEU B 1 347 ? -14.297 13.688 19.062 1 98.62 347 LEU B C 1
ATOM 8591 O O . LEU B 1 347 ? -14.898 14.352 18.219 1 98.62 347 LEU B O 1
ATOM 8595 N N . TYR B 1 348 ? -14.859 13.219 20.156 1 98.69 348 TYR B N 1
ATOM 8596 C CA . TYR B 1 348 ? -16.25 13.57 20.453 1 98.69 348 TYR B CA 1
ATOM 8597 C C . TYR B 1 348 ? -16.422 15.086 20.547 1 98.69 348 TYR B C 1
ATOM 8599 O O . TYR B 1 348 ? -17.359 15.641 19.984 1 98.69 348 TYR B O 1
ATOM 8607 N N . ASP B 1 349 ? -15.539 15.703 21.281 1 98.12 349 ASP B N 1
ATOM 8608 C CA . ASP B 1 349 ? -15.617 17.141 21.484 1 98.12 349 ASP B CA 1
ATOM 8609 C C . ASP B 1 349 ? -15.445 17.906 20.188 1 98.12 349 ASP B C 1
ATOM 8611 O O . ASP B 1 349 ? -16.062 18.953 19.984 1 98.12 349 ASP B O 1
ATOM 8615 N N . LEU B 1 350 ? -14.555 17.391 19.328 1 98.62 350 LEU B N 1
ATOM 8616 C CA . LEU B 1 350 ? -14.383 18 18.016 1 98.62 350 LEU B CA 1
ATOM 8617 C C . LEU B 1 350 ? -15.695 18 17.234 1 98.62 350 LEU B C 1
ATOM 8619 O O . LEU B 1 350 ? -16.078 19.016 16.656 1 98.62 350 LEU B O 1
ATOM 8623 N N . LEU B 1 351 ? -16.344 16.859 17.25 1 98.69 351 LEU B N 1
ATOM 8624 C CA . LEU B 1 351 ? -17.625 16.75 16.547 1 98.69 351 LEU B CA 1
ATOM 8625 C C . LEU B 1 351 ? -18.656 17.672 17.172 1 98.69 351 LEU B C 1
ATOM 8627 O O . LEU B 1 351 ? -19.438 18.297 16.453 1 98.69 351 LEU B O 1
ATOM 8631 N N . GLU B 1 352 ? -18.625 17.734 18.453 1 98.31 352 GLU B N 1
ATOM 8632 C CA . GLU B 1 352 ? -19.609 18.578 19.141 1 98.31 352 GLU B CA 1
ATOM 8633 C C . GLU B 1 352 ? -19.391 20.062 18.828 1 98.31 352 GLU B C 1
ATOM 8635 O O . GLU B 1 352 ? -20.344 20.781 18.562 1 98.31 352 GLU B O 1
ATOM 8640 N N . VAL B 1 353 ? -18.188 20.5 18.875 1 97.81 353 VAL B N 1
ATOM 8641 C CA . VAL B 1 353 ? -17.938 21.922 18.656 1 97.81 353 VAL B CA 1
ATOM 8642 C C . VAL B 1 353 ? -18.219 22.281 17.203 1 97.81 353 VAL B C 1
ATOM 8644 O O . VAL B 1 353 ? -18.781 23.328 16.906 1 97.81 353 VAL B O 1
ATOM 8647 N N . THR B 1 354 ? -17.828 21.469 16.25 1 98.44 354 THR B N 1
ATOM 8648 C CA . THR B 1 354 ? -18.094 21.766 14.844 1 98.44 354 THR B CA 1
ATOM 8649 C C . THR B 1 354 ? -19.594 21.766 14.57 1 98.44 354 THR B C 1
ATOM 8651 O O . THR B 1 354 ? -20.109 22.625 13.836 1 98.44 354 THR B O 1
ATOM 8654 N N . ARG B 1 355 ? -20.281 20.812 15.148 1 97.94 355 ARG B N 1
ATOM 8655 C CA . ARG B 1 355 ? -21.734 20.766 15.031 1 97.94 355 ARG B CA 1
ATOM 8656 C C . ARG B 1 355 ? -22.359 22.031 15.586 1 97.94 355 ARG B C 1
ATOM 8658 O O . ARG B 1 355 ? -23.219 22.641 14.938 1 97.94 355 ARG B O 1
ATOM 8665 N N . SER B 1 356 ? -21.938 22.438 16.75 1 96.75 356 SER B N 1
ATOM 8666 C CA . SER B 1 356 ? -22.516 23.594 17.422 1 96.75 356 SER B CA 1
ATOM 8667 C C . SER B 1 356 ? -22.172 24.891 16.688 1 96.75 356 SER B C 1
ATOM 8669 O O . SER B 1 356 ? -23 25.797 16.609 1 96.75 356 SER B O 1
ATOM 8671 N N . LEU B 1 357 ? -20.953 25 16.172 1 97.19 357 LEU B N 1
ATOM 8672 C CA . LEU B 1 357 ? -20.594 26.156 15.367 1 97.19 357 LEU B CA 1
ATOM 8673 C C . LEU B 1 357 ? -21.5 26.281 14.141 1 97.19 357 LEU B C 1
ATOM 8675 O O . LEU B 1 357 ? -21.922 27.391 13.781 1 97.19 357 LEU B O 1
ATOM 8679 N N . TYR B 1 358 ? -21.734 25.188 13.539 1 97 358 TYR B N 1
ATOM 8680 C CA . TYR B 1 358 ? -22.594 25.156 12.367 1 97 358 TYR B CA 1
ATOM 8681 C C . TYR B 1 358 ? -24.016 25.594 12.727 1 97 358 TYR B C 1
ATOM 8683 O O . TYR B 1 358 ? -24.625 26.406 12.008 1 97 358 TYR B O 1
ATOM 8691 N N . LEU B 1 359 ? -24.531 25.109 13.797 1 95.38 359 LEU B N 1
ATOM 8692 C CA . LEU B 1 359 ? -25.922 25.344 14.164 1 95.38 359 LEU B CA 1
ATOM 8693 C C . LEU B 1 359 ? -26.094 26.719 14.797 1 95.38 359 LEU B C 1
ATOM 8695 O O . LEU B 1 359 ? -27.062 27.422 14.492 1 95.38 359 LEU B O 1
ATOM 8699 N N . ASP B 1 360 ? -25.109 27.094 15.727 1 94.56 360 ASP B N 1
ATOM 8700 C CA . ASP B 1 360 ? -25.234 28.328 16.516 1 94.56 360 ASP B CA 1
ATOM 8701 C C . ASP B 1 360 ? -24.766 29.531 15.711 1 94.56 360 ASP B C 1
ATOM 8703 O O . ASP B 1 360 ? -25.344 30.625 15.82 1 94.56 360 ASP B O 1
ATOM 8707 N N . ARG B 1 361 ? -23.719 29.344 15 1 94.62 361 ARG B N 1
ATOM 8708 C CA . ARG B 1 361 ? -23.031 30.5 14.43 1 94.62 361 ARG B CA 1
ATOM 8709 C C . ARG B 1 361 ? -23 30.422 12.906 1 94.62 361 ARG B C 1
ATOM 8711 O O . ARG B 1 361 ? -22.594 31.375 12.234 1 94.62 361 ARG B O 1
ATOM 8718 N N . LYS B 1 362 ? -23.422 29.328 12.32 1 94.69 362 LYS B N 1
ATOM 8719 C CA . LYS B 1 362 ? -23.422 29.125 10.875 1 94.69 362 LYS B CA 1
ATOM 8720 C C . LYS B 1 362 ? -22 29.234 10.305 1 94.69 362 LYS B C 1
ATOM 8722 O O . LYS B 1 362 ? -21.781 29.922 9.312 1 94.69 362 LYS B O 1
ATOM 8727 N N . ILE B 1 363 ? -21.109 28.531 11.008 1 95.62 363 ILE B N 1
ATOM 8728 C CA . ILE B 1 363 ? -19.719 28.562 10.602 1 95.62 363 ILE B CA 1
ATOM 8729 C C . ILE B 1 363 ? -19.234 27.141 10.305 1 95.62 363 ILE B C 1
ATOM 8731 O O . ILE B 1 363 ? -19.5 26.219 11.078 1 95.62 363 ILE B O 1
ATOM 8735 N N . LEU B 1 364 ? -18.625 26.953 9.164 1 96.25 364 LEU B N 1
ATOM 8736 C CA . LEU B 1 364 ? -17.859 25.75 8.836 1 96.25 364 LEU B CA 1
ATOM 8737 C C . LEU B 1 364 ? -16.359 26 8.977 1 96.25 364 LEU B C 1
ATOM 8739 O O . LEU B 1 364 ? -15.867 27.062 8.586 1 96.25 364 LEU B O 1
ATOM 8743 N N . HIS B 1 365 ? -15.641 25.094 9.586 1 96.69 365 HIS B N 1
ATOM 8744 C CA . HIS B 1 365 ? -14.195 25.266 9.719 1 96.69 365 HIS B CA 1
ATOM 8745 C C . HIS B 1 365 ? -13.484 24.984 8.398 1 96.69 365 HIS B C 1
ATOM 8747 O O . HIS B 1 365 ? -12.656 25.781 7.961 1 96.69 365 HIS B O 1
ATOM 8753 N N . ARG B 1 366 ? -13.734 23.781 7.73 1 95.94 366 ARG B N 1
ATOM 8754 C CA . ARG B 1 366 ? -13.391 23.375 6.371 1 95.94 366 ARG B CA 1
ATOM 8755 C C . ARG B 1 366 ? -11.93 22.953 6.285 1 95.94 366 ARG B C 1
ATOM 8757 O O . ARG B 1 366 ? -11.445 22.578 5.211 1 95.94 366 ARG B O 1
ATOM 8764 N N . ASP B 1 367 ? -11.133 22.922 7.402 1 94.5 367 ASP B N 1
ATOM 8765 C CA . ASP B 1 367 ? -9.742 22.484 7.371 1 94.5 367 ASP B CA 1
ATOM 8766 C C . ASP B 1 367 ? -9.352 21.781 8.672 1 94.5 367 ASP B C 1
ATOM 8768 O O . ASP B 1 367 ? -8.344 22.125 9.289 1 94.5 367 ASP B O 1
ATOM 8772 N N . ILE B 1 368 ? -10.156 20.906 9.039 1 97.69 368 ILE B N 1
ATOM 8773 C CA . ILE B 1 368 ? -9.875 20.094 10.227 1 97.69 368 ILE B CA 1
ATOM 8774 C C . ILE B 1 368 ? -8.672 19.188 9.969 1 97.69 368 ILE B C 1
ATOM 8776 O O . ILE B 1 368 ? -8.648 18.453 8.984 1 97.69 368 ILE B O 1
ATOM 8780 N N . SER B 1 369 ? -7.695 19.234 10.797 1 95.5 369 SER B N 1
ATOM 8781 C CA . SER B 1 369 ? -6.477 18.438 10.781 1 95.5 369 SER B CA 1
ATOM 8782 C C . SER B 1 369 ? -5.848 18.359 12.172 1 95.5 369 SER B C 1
ATOM 8784 O O . SER B 1 369 ? -6.254 19.078 13.078 1 95.5 369 SER B O 1
ATOM 8786 N N . PRO B 1 370 ? -4.922 17.484 12.414 1 93.44 370 PRO B N 1
ATOM 8787 C CA . PRO B 1 370 ? -4.355 17.328 13.758 1 93.44 370 PRO B CA 1
ATOM 8788 C C . PRO B 1 370 ? -3.717 18.625 14.273 1 93.44 370 PRO B C 1
ATOM 8790 O O . PRO B 1 370 ? -3.641 18.828 15.492 1 93.44 370 PRO B O 1
ATOM 8793 N N . TRP B 1 371 ? -3.369 19.5 13.414 1 92 371 TRP B N 1
ATOM 8794 C CA . TRP B 1 371 ? -2.639 20.703 13.797 1 92 371 TRP B CA 1
ATOM 8795 C C . TRP B 1 371 ? -3.592 21.875 14.008 1 92 371 TRP B C 1
ATOM 8797 O O . TRP B 1 371 ? -3.193 22.922 14.516 1 92 371 TRP B O 1
ATOM 8807 N N . ASN B 1 372 ? -4.816 21.625 13.688 1 95.94 372 ASN B N 1
ATOM 8808 C CA . ASN B 1 372 ? -5.816 22.656 13.906 1 95.94 372 ASN B CA 1
ATOM 8809 C C . ASN B 1 372 ? -6.746 22.312 15.062 1 95.94 372 ASN B C 1
ATOM 8811 O O . ASN B 1 372 ? -7.73 23 15.305 1 95.94 372 ASN B O 1
ATOM 8815 N N . ILE B 1 373 ? -6.441 21.203 15.648 1 97.88 373 ILE B N 1
ATOM 8816 C CA . ILE B 1 373 ? -7.078 20.797 16.891 1 97.88 373 ILE B CA 1
ATOM 8817 C C . ILE B 1 373 ? -6.062 20.844 18.031 1 97.88 373 ILE B C 1
ATOM 8819 O O . ILE B 1 373 ? -5.211 19.953 18.156 1 97.88 373 ILE B O 1
ATOM 8823 N N . MET B 1 374 ? -6.305 21.766 18.906 1 96.06 374 MET B N 1
ATOM 8824 C CA . MET B 1 374 ? -5.332 21.938 19.984 1 96.06 374 MET B CA 1
ATOM 8825 C C . MET B 1 374 ? -5.828 21.297 21.281 1 96.06 374 MET B C 1
ATOM 8827 O O . MET B 1 374 ? -7.023 21.328 21.578 1 96.06 374 MET B O 1
ATOM 8831 N N . ILE B 1 375 ? -4.891 20.766 21.984 1 95.06 375 ILE B N 1
ATOM 8832 C CA . ILE B 1 375 ? -5.176 20.125 23.266 1 95.06 375 ILE B CA 1
ATOM 8833 C C . ILE B 1 375 ? -4.75 21.047 24.406 1 95.06 375 ILE B C 1
ATOM 8835 O O . ILE B 1 375 ? -3.596 21.484 24.453 1 95.06 375 ILE B O 1
ATOM 8839 N N . ARG B 1 376 ? -5.711 21.281 25.234 1 89.88 376 ARG B N 1
ATOM 8840 C CA . ARG B 1 376 ? -5.434 22.141 26.375 1 89.88 376 ARG B CA 1
ATOM 8841 C C . ARG B 1 376 ? -4.59 21.406 27.422 1 89.88 376 ARG B C 1
ATOM 8843 O O . ARG B 1 376 ? -4.785 20.219 27.656 1 89.88 376 ARG B O 1
ATOM 8850 N N . SER B 1 377 ? -3.633 22.172 27.938 1 77.75 377 SER B N 1
ATOM 8851 C CA . SER B 1 377 ? -2.936 21.625 29.109 1 77.75 377 SER B CA 1
ATOM 8852 C C . SER B 1 377 ? -3.822 21.656 30.344 1 77.75 377 SER B C 1
ATOM 8854 O O . SER B 1 377 ? -4.719 22.5 30.453 1 77.75 377 SER B O 1
ATOM 8856 N N . SER B 1 378 ? -3.752 20.672 31.156 1 62.47 378 SER B N 1
ATOM 8857 C CA . SER B 1 378 ? -4.566 20.578 32.344 1 62.47 378 SER B CA 1
ATOM 8858 C C . SER B 1 378 ? -4.602 21.906 33.125 1 62.47 378 SER B C 1
ATOM 8860 O O . SER B 1 378 ? -5.621 22.266 33.719 1 62.47 378 SER B O 1
ATOM 8862 N N . GLU B 1 379 ? -3.588 22.625 33.062 1 55.28 379 GLU B N 1
ATOM 8863 C CA . GLU B 1 379 ? -3.455 23.859 33.844 1 55.28 379 GLU B CA 1
ATOM 8864 C C . GLU B 1 379 ? -4.348 24.953 33.281 1 55.28 379 GLU B C 1
ATOM 8866 O O . GLU B 1 379 ? -4.762 25.859 34 1 55.28 379 GLU B O 1
ATOM 8871 N N . HIS B 1 380 ? -4.723 24.969 32.062 1 56.78 380 HIS B N 1
ATOM 8872 C CA . HIS B 1 380 ? -5.367 26.094 31.406 1 56.78 380 HIS B CA 1
ATOM 8873 C C . HIS B 1 380 ? -6.859 25.844 31.219 1 56.78 380 HIS B C 1
ATOM 8875 O O . HIS B 1 380 ? -7.602 26.766 30.844 1 56.78 380 HIS B O 1
ATOM 8881 N N . THR B 1 381 ? -7.461 24.688 31.453 1 56.78 381 THR B N 1
ATOM 8882 C CA . THR B 1 381 ? -8.844 24.344 31.172 1 56.78 381 THR B CA 1
ATOM 8883 C C . THR B 1 381 ? -9.797 25.094 32.094 1 56.78 381 THR B C 1
ATOM 8885 O O . THR B 1 381 ? -10.93 25.406 31.703 1 56.78 381 THR B O 1
ATOM 8888 N N . GLU B 1 382 ? -9.469 25.453 33.344 1 52.09 382 GLU B N 1
ATOM 8889 C CA . GLU B 1 382 ? -10.391 25.828 34.406 1 52.09 382 GLU B CA 1
ATOM 8890 C C . GLU B 1 382 ? -10.906 27.25 34.219 1 52.09 382 GLU B C 1
ATOM 8892 O O . GLU B 1 382 ? -11.953 27.609 34.781 1 52.09 382 GLU B O 1
ATOM 8897 N N . ARG B 1 383 ? -10.391 28.125 33.375 1 57.09 383 ARG B N 1
ATOM 8898 C CA . ARG B 1 383 ? -10.656 29.516 33.688 1 57.09 383 ARG B CA 1
ATOM 8899 C C . ARG B 1 383 ? -11.461 30.188 32.562 1 57.09 383 ARG B C 1
ATOM 8901 O O . ARG B 1 383 ? -11.664 31.406 32.594 1 57.09 383 ARG B O 1
ATOM 8908 N N . ILE B 1 384 ? -12.086 29.344 31.672 1 60.56 384 ILE B N 1
ATOM 8909 C CA . ILE B 1 384 ? -12.672 30.156 30.609 1 60.56 384 ILE B CA 1
ATOM 8910 C C . ILE B 1 384 ? -14.188 30.234 30.797 1 60.56 384 ILE B C 1
ATOM 8912 O O . ILE B 1 384 ? -14.875 29.203 30.781 1 60.56 384 ILE B O 1
ATOM 8916 N N . GLU B 1 385 ? -14.688 31.391 31.25 1 61.72 385 GLU B N 1
ATOM 8917 C CA . GLU B 1 385 ? -16.125 31.609 31.312 1 61.72 385 GLU B CA 1
ATOM 8918 C C . GLU B 1 385 ? -16.734 31.672 29.906 1 61.72 385 GLU B C 1
ATOM 8920 O O . GLU B 1 385 ? -16.359 32.531 29.094 1 61.72 385 GLU B O 1
ATOM 8925 N N . THR B 1 386 ? -17.562 30.656 29.578 1 72.94 386 THR B N 1
ATOM 8926 C CA . THR B 1 386 ? -18.109 30.531 28.234 1 72.94 386 THR B CA 1
ATOM 8927 C C . THR B 1 386 ? -19.469 31.219 28.141 1 72.94 386 THR B C 1
ATOM 8929 O O . THR B 1 386 ? -20.109 31.469 29.172 1 72.94 386 THR B O 1
ATOM 8932 N N . CYS B 1 387 ? -19.844 31.625 26.938 1 74.94 387 CYS B N 1
ATOM 8933 C CA . CYS B 1 387 ? -21.125 32.281 26.672 1 74.94 387 CYS B CA 1
ATOM 8934 C C . CYS B 1 387 ? -22.297 31.391 27.047 1 74.94 387 CYS B C 1
ATOM 8936 O O . CYS B 1 387 ? -22.266 30.188 26.797 1 74.94 387 CYS B O 1
ATOM 8938 N N . SER B 1 388 ? -23.203 31.969 27.688 1 68.62 388 SER B N 1
ATOM 8939 C CA . SER B 1 388 ? -24.359 31.281 28.219 1 68.62 388 SER B CA 1
ATOM 8940 C C . SER B 1 388 ? -25.203 30.672 27.109 1 68.62 388 SER B C 1
ATOM 8942 O O . SER B 1 388 ? -25.922 29.688 27.328 1 68.62 388 SER B O 1
ATOM 8944 N N . THR B 1 389 ? -25.109 31.141 25.906 1 76 389 THR B N 1
ATOM 8945 C CA . THR B 1 389 ? -25.969 30.703 24.812 1 76 389 THR B CA 1
ATOM 8946 C C . THR B 1 389 ? -25.297 29.609 24 1 76 389 THR B C 1
ATOM 8948 O O . THR B 1 389 ? -25.891 29.078 23.047 1 76 389 THR B O 1
ATOM 8951 N N . ALA B 1 390 ? -24.125 29.281 24.5 1 80.94 390 ALA B N 1
ATOM 8952 C CA . ALA B 1 390 ? -23.422 28.234 23.75 1 80.94 390 ALA B CA 1
ATOM 8953 C C . ALA B 1 390 ? -24.078 26.875 23.969 1 80.94 390 ALA B C 1
ATOM 8955 O O . ALA B 1 390 ? -24.469 26.547 25.094 1 80.94 390 ALA B O 1
ATOM 8956 N N . SER B 1 391 ? -24.172 26.016 22.938 1 86.38 391 SER B N 1
ATOM 8957 C CA . SER B 1 391 ? -25.016 24.828 23 1 86.38 391 SER B CA 1
ATOM 8958 C C . SER B 1 391 ? -24.188 23.578 23.297 1 86.38 391 SER B C 1
ATOM 8960 O O . SER B 1 391 ? -24.719 22.562 23.766 1 86.38 391 SER B O 1
ATOM 8962 N N . PRO B 1 392 ? -22.891 23.656 23.031 1 92.38 392 PRO B N 1
ATOM 8963 C CA . PRO B 1 392 ? -22.219 22.359 23.078 1 92.38 392 PRO B CA 1
ATOM 8964 C C . PRO B 1 392 ? -22.125 21.797 24.5 1 92.38 392 PRO B C 1
ATOM 8966 O O . PRO B 1 392 ? -21.922 22.562 25.453 1 92.38 392 PRO B O 1
ATOM 8969 N N . VAL B 1 393 ? -22.375 20.547 24.625 1 95.25 393 VAL B N 1
ATOM 8970 C CA . VAL B 1 393 ? -22.109 19.766 25.828 1 95.25 393 VAL B CA 1
ATOM 8971 C C . VAL B 1 393 ? -21 18.734 25.531 1 95.25 393 VAL B C 1
ATOM 8973 O O . VAL B 1 393 ? -21.188 17.844 24.719 1 95.25 393 VAL B O 1
ATOM 8976 N N . PHE B 1 394 ? -19.953 18.875 26.25 1 95.69 394 PHE B N 1
ATOM 8977 C CA . PHE B 1 394 ? -18.781 18.062 25.906 1 95.69 394 PHE B CA 1
ATOM 8978 C C . PHE B 1 394 ? -18.75 16.781 26.719 1 95.69 394 PHE B C 1
ATOM 8980 O O . PHE B 1 394 ? -19.5 16.625 27.688 1 95.69 394 PHE B O 1
ATOM 8987 N N . ILE B 1 395 ? -17.938 15.883 26.359 1 97.25 395 ILE B N 1
ATOM 8988 C CA . ILE B 1 395 ? -18.031 14.477 26.734 1 97.25 395 ILE B CA 1
ATOM 8989 C C . ILE B 1 395 ? -17.734 14.312 28.219 1 97.25 395 ILE B C 1
ATOM 8991 O O . ILE B 1 395 ? -18.281 13.438 28.891 1 97.25 395 ILE B O 1
ATOM 8995 N N . ARG B 1 396 ? -16.859 15.125 28.781 1 94.31 396 ARG B N 1
ATOM 8996 C CA . ARG B 1 396 ? -16.531 14.984 30.188 1 94.31 396 ARG B CA 1
ATOM 8997 C C . ARG B 1 396 ? -17.766 15.219 31.062 1 94.31 396 ARG B C 1
ATOM 8999 O O . ARG B 1 396 ? -17.953 14.539 32.062 1 94.31 396 ARG B O 1
ATOM 9006 N N . HIS B 1 397 ? -18.578 16.141 30.688 1 95.19 397 HIS B N 1
ATOM 9007 C CA . HIS B 1 397 ? -19.828 16.375 31.391 1 95.19 397 HIS B CA 1
ATOM 9008 C C . HIS B 1 397 ? -20.797 15.203 31.188 1 95.19 397 HIS B C 1
ATOM 9010 O O . HIS B 1 397 ? -21.516 14.82 32.125 1 95.19 397 HIS B O 1
ATOM 9016 N N . LEU B 1 398 ? -20.875 14.695 30 1 97.12 398 LEU B N 1
ATOM 9017 C CA . LEU B 1 398 ? -21.75 13.57 29.719 1 97.12 398 LEU B CA 1
ATOM 9018 C C . LEU B 1 398 ? -21.406 12.375 30.594 1 97.12 398 LEU B C 1
ATOM 9020 O O . LEU B 1 398 ? -22.297 11.703 31.125 1 97.12 398 LEU B O 1
ATOM 9024 N N . LEU B 1 399 ? -20.141 12.148 30.781 1 96.31 399 LEU B N 1
ATOM 9025 C CA . LEU B 1 399 ? -19.688 10.977 31.516 1 96.31 399 LEU B CA 1
ATOM 9026 C C . LEU B 1 399 ? -19.672 11.242 33.031 1 96.31 399 LEU B C 1
ATOM 9028 O O . LEU B 1 399 ? -19.75 10.312 33.812 1 96.31 399 LEU B O 1
ATOM 9032 N N . ASP B 1 400 ? -19.5 12.531 33.406 1 94.69 400 ASP B N 1
ATOM 9033 C CA . ASP B 1 400 ? -19.516 12.992 34.812 1 94.69 400 ASP B CA 1
ATOM 9034 C C . ASP B 1 400 ? -20.266 14.312 34.938 1 94.69 400 ASP B C 1
ATOM 9036 O O . ASP B 1 400 ? -19.688 15.383 34.75 1 94.69 400 ASP B O 1
ATOM 9040 N N . PRO B 1 401 ? -21.469 14.211 35.344 1 93.25 401 PRO B N 1
ATOM 9041 C CA . PRO B 1 401 ? -22.312 15.406 35.375 1 93.25 401 PRO B CA 1
ATOM 9042 C C . PRO B 1 401 ? -21.766 16.5 36.312 1 93.25 401 PRO B C 1
ATOM 9044 O O . PRO B 1 401 ? -22.219 17.641 36.25 1 93.25 401 PRO B O 1
ATOM 9047 N N . GLN B 1 402 ? -20.797 16.219 37.156 1 93.06 402 GLN B N 1
ATOM 9048 C CA . GLN B 1 402 ? -20.188 17.234 38 1 93.06 402 GLN B CA 1
ATOM 9049 C C . GLN B 1 402 ? -19.266 18.141 37.219 1 93.06 402 GLN B C 1
ATOM 9051 O O . GLN B 1 402 ? -18.953 19.25 37.656 1 93.06 402 GLN B O 1
ATOM 9056 N N . GLU B 1 403 ? -18.844 17.672 36.062 1 91.5 403 GLU B N 1
ATOM 9057 C CA . GLU B 1 403 ? -18.016 18.484 35.188 1 91.5 403 GLU B CA 1
ATOM 9058 C C . GLU B 1 403 ? -18.859 19.531 34.469 1 91.5 403 GLU B C 1
ATOM 9060 O O . GLU B 1 403 ? -19.984 19.25 34.062 1 91.5 403 GLU B O 1
ATOM 9065 N N . PRO B 1 404 ? -18.297 20.719 34.281 1 90.31 404 PRO B N 1
ATOM 9066 C CA . PRO B 1 404 ? -19.047 21.734 33.531 1 90.31 404 PRO B CA 1
ATOM 9067 C C . PRO B 1 404 ? -19.359 21.312 32.094 1 90.31 404 PRO B C 1
ATOM 9069 O O . PRO B 1 404 ? -18.531 20.672 31.438 1 90.31 404 PRO B O 1
ATOM 9072 N N . LYS B 1 405 ? -20.438 21.797 31.594 1 91.31 405 LYS B N 1
ATOM 9073 C CA . LYS B 1 405 ? -20.938 21.422 30.266 1 91.31 405 LYS B CA 1
ATOM 9074 C C . LYS B 1 405 ? -19.953 21.844 29.172 1 91.31 405 LYS B C 1
ATOM 9076 O O . LYS B 1 405 ? -19.812 21.156 28.156 1 91.31 405 LYS B O 1
ATOM 9081 N N . HIS B 1 406 ? -19.266 22.984 29.422 1 92.31 406 HIS B N 1
ATOM 9082 C CA . HIS B 1 406 ? -18.5 23.594 28.344 1 92.31 406 HIS B CA 1
ATOM 9083 C C . HIS B 1 406 ? -17 23.328 28.516 1 92.31 406 HIS B C 1
ATOM 9085 O O . HIS B 1 406 ? -16.172 23.922 27.828 1 92.31 406 HIS B O 1
ATOM 9091 N N . LYS B 1 407 ? -16.703 22.438 29.422 1 89.62 407 LYS B N 1
ATOM 9092 C CA . LYS B 1 407 ? -15.305 22.062 29.594 1 89.62 407 LYS B CA 1
ATOM 9093 C C . LYS B 1 407 ? -14.859 21.078 28.516 1 89.62 407 LYS B C 1
ATOM 9095 O O . LYS B 1 407 ? -15.414 19.984 28.406 1 89.62 407 LYS B O 1
ATOM 9100 N N . SER B 1 408 ? -13.922 21.516 27.766 1 92.06 408 SER B N 1
ATOM 9101 C CA . SER B 1 408 ? -13.383 20.672 26.703 1 92.06 408 SER B CA 1
ATOM 9102 C C . SER B 1 408 ? -11.867 20.562 26.797 1 92.06 408 SER B C 1
ATOM 9104 O O . SER B 1 408 ? -11.195 21.5 27.25 1 92.06 408 SER B O 1
ATOM 9106 N N . SER B 1 409 ? -11.375 19.484 26.391 1 90.5 409 SER B N 1
ATOM 9107 C CA . SER B 1 409 ? -9.93 19.297 26.359 1 90.5 409 SER B CA 1
ATOM 9108 C C . SER B 1 409 ? -9.328 19.875 25.094 1 90.5 409 SER B C 1
ATOM 9110 O O . SER B 1 409 ? -8.109 20.016 24.984 1 90.5 409 SER B O 1
ATOM 9112 N N . ILE B 1 410 ? -10.188 20.25 24.141 1 95.88 410 ILE B N 1
ATOM 9113 C CA . ILE B 1 410 ? -9.641 20.703 22.859 1 95.88 410 ILE B CA 1
ATOM 9114 C C . ILE B 1 410 ? -10.125 22.109 22.562 1 95.88 410 ILE B C 1
ATOM 9116 O O . ILE B 1 410 ? -11.078 22.594 23.188 1 95.88 410 ILE B O 1
ATOM 9120 N N . PHE B 1 411 ? -9.531 22.797 21.688 1 95.5 411 PHE B N 1
ATOM 9121 C CA . PHE B 1 411 ? -10.07 23.984 21.031 1 95.5 411 PHE B CA 1
ATOM 9122 C C . PHE B 1 411 ? -9.578 24.094 19.594 1 95.5 411 PHE B C 1
ATOM 9124 O O . PHE B 1 411 ? -8.461 23.672 19.297 1 95.5 411 PHE B O 1
ATOM 9131 N N . LEU B 1 412 ? -10.352 24.625 18.781 1 97.38 412 LEU B N 1
ATOM 9132 C CA . LEU B 1 412 ? -10.07 24.734 17.344 1 97.38 412 LEU B CA 1
ATOM 9133 C C . LEU B 1 412 ? -9.344 26.047 17.047 1 97.38 412 LEU B C 1
ATOM 9135 O O . LEU B 1 412 ? -9.641 27.078 17.641 1 97.38 412 LEU B O 1
ATOM 9139 N N . ILE B 1 413 ? -8.391 25.922 16.109 1 96.06 413 ILE B N 1
ATOM 9140 C CA . ILE B 1 413 ? -7.676 27.094 15.648 1 96.06 413 ILE B CA 1
ATOM 9141 C C . ILE B 1 413 ? -7.695 27.156 14.125 1 96.06 413 ILE B C 1
ATOM 9143 O O . ILE B 1 413 ? -8.266 26.281 13.469 1 96.06 413 ILE B O 1
ATOM 9147 N N . ASP B 1 414 ? -7.184 28.219 13.492 1 92.38 414 ASP B N 1
ATOM 9148 C CA . ASP B 1 414 ? -6.914 28.438 12.07 1 92.38 414 ASP B CA 1
ATOM 9149 C C . ASP B 1 414 ? -8.203 28.422 11.258 1 92.38 414 ASP B C 1
ATOM 9151 O O . ASP B 1 414 ? -8.375 27.562 10.375 1 92.38 414 ASP B O 1
ATOM 9155 N N . PHE B 1 415 ? -8.977 29.406 11.445 1 94.19 415 PHE B N 1
ATOM 9156 C CA . PHE B 1 415 ? -10.242 29.562 10.734 1 94.19 415 PHE B CA 1
ATOM 9157 C C . PHE B 1 415 ? -10.031 30.328 9.43 1 94.19 415 PHE B C 1
ATOM 9159 O O . PHE B 1 415 ? -10.953 30.984 8.938 1 94.19 415 PHE B O 1
ATOM 9166 N N . GLY B 1 416 ? -8.797 30.266 8.906 1 86.88 416 GLY B N 1
ATOM 9167 C CA . GLY B 1 416 ? -8.469 30.953 7.672 1 86.88 416 GLY B CA 1
ATOM 9168 C C . GLY B 1 416 ? -9.289 30.5 6.484 1 86.88 416 GLY B C 1
ATOM 9169 O O . GLY B 1 416 ? -9.57 31.266 5.57 1 86.88 416 GLY B O 1
ATOM 9170 N N . TYR B 1 417 ? -9.719 29.281 6.441 1 89 417 TYR B N 1
ATOM 9171 C CA . TYR B 1 417 ? -10.547 28.75 5.371 1 89 417 TYR B CA 1
ATOM 9172 C C . TYR B 1 417 ? -12 28.594 5.824 1 89 417 TYR B C 1
ATOM 9174 O O . TYR B 1 417 ? -12.82 28 5.121 1 89 417 TYR B O 1
ATOM 9182 N N . GLY B 1 418 ? -12.25 29.109 6.984 1 91.69 418 GLY B N 1
ATOM 9183 C CA . GLY B 1 418 ? -13.609 29.031 7.492 1 91.69 418 GLY B CA 1
ATOM 9184 C C . GLY B 1 418 ? -14.633 29.703 6.598 1 91.69 418 GLY B C 1
ATOM 9185 O O . GLY B 1 418 ? -14.297 30.656 5.879 1 91.69 418 GLY B O 1
ATOM 9186 N N . GLN B 1 419 ? -15.859 29.219 6.641 1 92.62 419 GLN B N 1
ATOM 9187 C CA . GLN B 1 419 ? -16.953 29.781 5.848 1 92.62 419 GLN B CA 1
ATOM 9188 C C . GLN B 1 419 ? -18.094 30.25 6.734 1 92.62 419 GLN B C 1
ATOM 9190 O O . GLN B 1 419 ? -18.547 29.516 7.617 1 92.62 419 GLN B O 1
ATOM 9195 N N . ASP B 1 420 ? -18.406 31.469 6.512 1 92.56 420 ASP B N 1
ATOM 9196 C CA . ASP B 1 420 ? -19.641 32 7.078 1 92.56 420 ASP B CA 1
ATOM 9197 C C . ASP B 1 420 ? -20.828 31.719 6.16 1 92.56 420 ASP B C 1
ATOM 9199 O O . ASP B 1 420 ? -20.953 32.312 5.094 1 92.56 420 ASP B O 1
ATOM 9203 N N . LEU B 1 421 ? -21.672 30.859 6.621 1 92.31 421 LEU B N 1
ATOM 9204 C CA . LEU B 1 421 ? -22.781 30.406 5.781 1 92.31 421 LEU B CA 1
ATOM 9205 C C . LEU B 1 421 ? -23.812 31.516 5.59 1 92.31 421 LEU B C 1
ATOM 9207 O O . LEU B 1 421 ? -24.656 31.438 4.695 1 92.31 421 LEU B O 1
ATOM 9211 N N . ASP B 1 422 ? -23.75 32.531 6.395 1 89.56 422 ASP B N 1
ATOM 9212 C CA . ASP B 1 422 ? -24.656 33.656 6.234 1 89.56 422 ASP B CA 1
ATOM 9213 C C . ASP B 1 422 ? -24.141 34.625 5.156 1 89.56 422 ASP B C 1
ATOM 9215 O O . ASP B 1 422 ? -24.875 35.469 4.672 1 89.56 422 ASP B O 1
ATOM 9219 N N . SER B 1 423 ? -22.891 34.375 4.844 1 83.38 423 SER B N 1
ATOM 9220 C CA . SER B 1 423 ? -22.312 35.219 3.799 1 83.38 423 SER B CA 1
ATOM 9221 C C . SER B 1 423 ? -22.828 34.812 2.42 1 83.38 423 SER B C 1
ATOM 9223 O O . SER B 1 423 ? -22.922 33.625 2.111 1 83.38 423 SER B O 1
ATOM 9225 N N . PRO B 1 424 ? -23.25 35.75 1.617 1 74.44 424 PRO B N 1
ATOM 9226 C CA . PRO B 1 424 ? -23.797 35.438 0.298 1 74.44 424 PRO B CA 1
ATOM 9227 C C . PRO B 1 424 ? -22.75 34.938 -0.687 1 74.44 424 PRO B C 1
ATOM 9229 O O . PRO B 1 424 ? -23.094 34.344 -1.719 1 74.44 424 PRO B O 1
ATOM 9232 N N . SER B 1 425 ? -21.578 35.062 -0.495 1 70.44 425 SER B N 1
ATOM 9233 C CA . SER B 1 425 ? -20.531 34.656 -1.437 1 70.44 425 SER B CA 1
ATOM 9234 C C . SER B 1 425 ? -20.406 33.125 -1.497 1 70.44 425 SER B C 1
ATOM 9236 O O . SER B 1 425 ? -20.25 32.469 -0.465 1 70.44 425 SER B O 1
ATOM 9238 N N . PRO B 1 426 ? -20.703 32.656 -2.738 1 68.75 426 PRO B N 1
ATOM 9239 C CA . PRO B 1 426 ? -20.547 31.203 -2.846 1 68.75 426 PRO B CA 1
ATOM 9240 C C . PRO B 1 426 ? -19.109 30.734 -2.613 1 68.75 426 PRO B C 1
ATOM 9242 O O . PRO B 1 426 ? -18.172 31.453 -2.965 1 68.75 426 PRO B O 1
ATOM 9245 N N . CYS B 1 427 ? -18.906 29.75 -1.82 1 77 427 CYS B N 1
ATOM 9246 C CA . CYS B 1 427 ? -17.609 29.141 -1.567 1 77 427 CYS B CA 1
ATOM 9247 C C . CYS B 1 427 ? -17.531 27.734 -2.143 1 77 427 CYS B C 1
ATOM 9249 O O . CYS B 1 427 ? -18.016 26.781 -1.531 1 77 427 CYS B O 1
ATOM 9251 N N . ASP B 1 428 ? -16.984 27.656 -3.387 1 78.25 428 ASP B N 1
ATOM 9252 C CA . ASP B 1 428 ? -16.938 26.359 -4.055 1 78.25 428 ASP B CA 1
ATOM 9253 C C . ASP B 1 428 ? -15.508 25.812 -4.094 1 78.25 428 ASP B C 1
ATOM 9255 O O . ASP B 1 428 ? -15.211 24.875 -4.832 1 78.25 428 ASP B O 1
ATOM 9259 N N . GLU B 1 429 ? -14.75 26.422 -3.277 1 84.88 429 GLU B N 1
ATOM 9260 C CA . GLU B 1 429 ? -13.359 25.984 -3.281 1 84.88 429 GLU B CA 1
ATOM 9261 C C . GLU B 1 429 ? -13.18 24.719 -2.43 1 84.88 429 GLU B C 1
ATOM 9263 O O . GLU B 1 429 ? -13.773 24.609 -1.355 1 84.88 429 GLU B O 1
ATOM 9268 N N . GLN B 1 430 ? -12.445 23.844 -3.006 1 88.81 430 GLN B N 1
ATOM 9269 C CA . GLN B 1 430 ? -12.031 22.672 -2.248 1 88.81 430 GLN B CA 1
ATOM 9270 C C . GLN B 1 430 ? -10.797 22.969 -1.398 1 88.81 430 GLN B C 1
ATOM 9272 O O . GLN B 1 430 ? -9.719 23.234 -1.933 1 88.81 430 GLN B O 1
ATOM 9277 N N . VAL B 1 431 ? -11 22.938 -0.122 1 88.12 431 VAL B N 1
ATOM 9278 C CA . VAL B 1 431 ? -9.859 23.234 0.737 1 88.12 431 VAL B CA 1
ATOM 9279 C C . VAL B 1 431 ? -9.75 22.172 1.828 1 88.12 431 VAL B C 1
ATOM 9281 O O . VAL B 1 431 ? -10.742 21.547 2.203 1 88.12 431 VAL B O 1
ATOM 9284 N N . GLY B 1 432 ? -8.578 22 2.264 1 87.69 432 GLY B N 1
ATOM 9285 C CA . GLY B 1 432 ? -8.289 21.047 3.33 1 87.69 432 GLY B CA 1
ATOM 9286 C C . GLY B 1 432 ? -6.859 20.547 3.311 1 87.69 432 GLY B C 1
ATOM 9287 O O . GLY B 1 432 ? -6.125 20.781 2.346 1 87.69 432 GLY B O 1
ATOM 9288 N N . THR B 1 433 ? -6.539 20 4.41 1 86.94 433 THR B N 1
ATOM 9289 C CA . THR B 1 433 ? -5.223 19.375 4.5 1 86.94 433 THR B CA 1
ATOM 9290 C C . THR B 1 433 ? -5.234 17.984 3.861 1 86.94 433 THR B C 1
ATOM 9292 O O . THR B 1 433 ? -6.035 17.125 4.238 1 86.94 433 THR B O 1
ATOM 9295 N N . PRO B 1 434 ? -4.32 17.859 2.982 1 83.12 434 PRO B N 1
ATOM 9296 C CA . PRO B 1 434 ? -4.262 16.516 2.389 1 83.12 434 PRO B CA 1
ATOM 9297 C C . PRO B 1 434 ? -4.141 15.414 3.438 1 83.12 434 PRO B C 1
ATOM 9299 O O . PRO B 1 434 ? -3.572 15.633 4.512 1 83.12 434 PRO B O 1
ATOM 9302 N N . ILE B 1 435 ? -4.648 14.227 3.242 1 84.69 435 ILE B N 1
ATOM 9303 C CA . ILE B 1 435 ? -4.723 13.062 4.129 1 84.69 435 ILE B CA 1
ATOM 9304 C C . ILE B 1 435 ? -5.973 13.164 5 1 84.69 435 ILE B C 1
ATOM 9306 O O . ILE B 1 435 ? -6.617 12.148 5.285 1 84.69 435 ILE B O 1
ATOM 9310 N N . PHE B 1 436 ? -6.262 14.531 5.379 1 94.19 436 PHE B N 1
ATOM 9311 C CA . PHE B 1 436 ? -7.32 14.656 6.375 1 94.19 436 PHE B CA 1
ATOM 9312 C C . PHE B 1 436 ? -8.586 15.234 5.746 1 94.19 436 PHE B C 1
ATOM 9314 O O . PHE B 1 436 ? -9.648 15.211 6.363 1 94.19 436 PHE B O 1
ATOM 9321 N N . ILE B 1 437 ? -8.414 15.742 4.559 1 95.12 437 ILE B N 1
ATOM 9322 C CA . ILE B 1 437 ? -9.562 16.297 3.855 1 95.12 437 ILE B CA 1
ATOM 9323 C C . ILE B 1 437 ? -10.602 15.211 3.602 1 95.12 437 ILE B C 1
ATOM 9325 O O . ILE B 1 437 ? -10.25 14.047 3.404 1 95.12 437 ILE B O 1
ATOM 9329 N N . ALA B 1 438 ? -11.875 15.562 3.758 1 97.19 438 ALA B N 1
ATOM 9330 C CA . ALA B 1 438 ? -12.914 14.586 3.443 1 97.19 438 ALA B CA 1
ATOM 9331 C C . ALA B 1 438 ? -12.781 14.086 2.008 1 97.19 438 ALA B C 1
ATOM 9333 O O . ALA B 1 438 ? -12.414 14.852 1.108 1 97.19 438 ALA B O 1
ATOM 9334 N N . ARG B 1 439 ? -13.148 12.883 1.755 1 95.12 439 ARG B N 1
ATOM 9335 C CA . ARG B 1 439 ? -12.984 12.242 0.455 1 95.12 439 ARG B CA 1
ATOM 9336 C C . ARG B 1 439 ? -13.797 12.953 -0.617 1 95.12 439 ARG B C 1
ATOM 9338 O O . ARG B 1 439 ? -13.305 13.203 -1.72 1 95.12 439 ARG B O 1
ATOM 9345 N N . ALA B 1 440 ? -14.992 13.336 -0.296 1 95.62 440 ALA B N 1
ATOM 9346 C CA . ALA B 1 440 ? -15.852 14.016 -1.257 1 95.62 440 ALA B CA 1
ATOM 9347 C C . ALA B 1 440 ? -15.312 15.398 -1.599 1 95.62 440 ALA B C 1
ATOM 9349 O O . ALA B 1 440 ? -15.461 15.867 -2.729 1 95.62 440 ALA B O 1
ATOM 9350 N N . VAL B 1 441 ? -14.688 16.031 -0.632 1 95.44 441 VAL B N 1
ATOM 9351 C CA . VAL B 1 441 ? -14.086 17.344 -0.878 1 95.44 441 VAL B CA 1
ATOM 9352 C C . VAL B 1 441 ? -12.898 17.188 -1.831 1 95.44 441 VAL B C 1
ATOM 9354 O O . VAL B 1 441 ? -12.75 17.984 -2.771 1 95.44 441 VAL B O 1
ATOM 9357 N N . GLN B 1 442 ? -12.094 16.234 -1.553 1 93.12 442 GLN B N 1
ATOM 9358 C CA . GLN B 1 442 ? -10.969 15.992 -2.447 1 93.12 442 GLN B CA 1
ATOM 9359 C C . GLN B 1 442 ? -11.445 15.711 -3.867 1 93.12 442 GLN B C 1
ATOM 9361 O O . GLN B 1 442 ? -10.836 16.156 -4.836 1 93.12 442 GLN B O 1
ATOM 9366 N N . ALA B 1 443 ? -12.539 14.961 -3.959 1 91.19 443 ALA B N 1
ATOM 9367 C CA . ALA B 1 443 ? -13.086 14.594 -5.262 1 91.19 443 ALA B CA 1
ATOM 9368 C C . ALA B 1 443 ? -13.766 15.797 -5.922 1 91.19 443 ALA B C 1
ATOM 9370 O O . ALA B 1 443 ? -13.883 15.852 -7.148 1 91.19 443 ALA B O 1
ATOM 9371 N N . GLY B 1 444 ? -14.242 16.734 -5.156 1 92.19 444 GLY B N 1
ATOM 9372 C CA . GLY B 1 444 ? -14.977 17.891 -5.656 1 92.19 444 GLY B CA 1
ATOM 9373 C C . GLY B 1 444 ? -16.406 17.562 -6.043 1 92.19 444 GLY B C 1
ATOM 9374 O O . GLY B 1 444 ? -17.047 18.328 -6.762 1 92.19 444 GLY B O 1
ATOM 9375 N N . GLU B 1 445 ? -16.875 16.406 -5.676 1 93.12 445 GLU B N 1
ATOM 9376 C CA . GLU B 1 445 ? -18.219 15.891 -5.895 1 93.12 445 GLU B CA 1
ATOM 9377 C C . GLU B 1 445 ? -18.578 14.797 -4.895 1 93.12 445 GLU B C 1
ATOM 9379 O O . GLU B 1 445 ? -17.688 14.273 -4.207 1 93.12 445 GLU B O 1
ATOM 9384 N N . PRO B 1 446 ? -19.859 14.539 -4.777 1 93.25 446 PRO B N 1
ATOM 9385 C CA . PRO B 1 446 ? -20.188 13.406 -3.916 1 93.25 446 PRO B CA 1
ATOM 9386 C C . PRO B 1 446 ? -19.469 12.125 -4.336 1 93.25 446 PRO B C 1
ATOM 9388 O O . PRO B 1 446 ? -19.219 11.914 -5.523 1 93.25 446 PRO B O 1
ATOM 9391 N N . LEU B 1 447 ? -19.188 11.336 -3.328 1 92.56 447 LEU B N 1
ATOM 9392 C CA . LEU B 1 447 ? -18.547 10.062 -3.625 1 92.56 447 LEU B CA 1
ATOM 9393 C C . LEU B 1 447 ? -19.406 9.234 -4.578 1 92.56 447 LEU B C 1
ATOM 9395 O O . LEU B 1 447 ? -20.625 9.195 -4.449 1 92.56 447 LEU B O 1
ATOM 9399 N N . ARG B 1 448 ? -18.766 8.586 -5.48 1 87.19 448 ARG B N 1
ATOM 9400 C CA . ARG B 1 448 ? -19.469 7.82 -6.5 1 87.19 448 ARG B CA 1
ATOM 9401 C C . ARG B 1 448 ? -20.281 6.688 -5.867 1 87.19 448 ARG B C 1
ATOM 9403 O O . ARG B 1 448 ? -19.797 6.012 -4.957 1 87.19 448 ARG B O 1
ATOM 9410 N N . PRO B 1 449 ? -21.422 6.57 -6.375 1 87.94 449 PRO B N 1
ATOM 9411 C CA . PRO B 1 449 ? -22.25 5.484 -5.84 1 87.94 449 PRO B CA 1
ATOM 9412 C C . PRO B 1 449 ? -21.859 4.117 -6.387 1 87.94 449 PRO B C 1
ATOM 9414 O O . PRO B 1 449 ? -21.344 4.016 -7.504 1 87.94 449 PRO B O 1
ATOM 9417 N N . ASN B 1 450 ? -21.938 3.127 -5.574 1 82.06 450 ASN B N 1
ATOM 9418 C CA . ASN B 1 450 ? -21.797 1.734 -5.988 1 82.06 450 ASN B CA 1
ATOM 9419 C C . ASN B 1 450 ? -23.031 0.91 -5.609 1 82.06 450 ASN B C 1
ATOM 9421 O O . ASN B 1 450 ? -23.797 1.299 -4.727 1 82.06 450 ASN B O 1
ATOM 9425 N N . PRO B 1 451 ? -23.188 -0.181 -6.254 1 75.25 451 PRO B N 1
ATOM 9426 C CA . PRO B 1 451 ? -24.438 -0.942 -6.074 1 75.25 451 PRO B CA 1
ATOM 9427 C C . PRO B 1 451 ? -24.578 -1.51 -4.664 1 75.25 451 PRO B C 1
ATOM 9429 O O . PRO B 1 451 ? -25.688 -1.779 -4.211 1 75.25 451 PRO B O 1
ATOM 9432 N N . ILE B 1 452 ? -23.5 -1.568 -4 1 79.44 452 ILE B N 1
ATOM 9433 C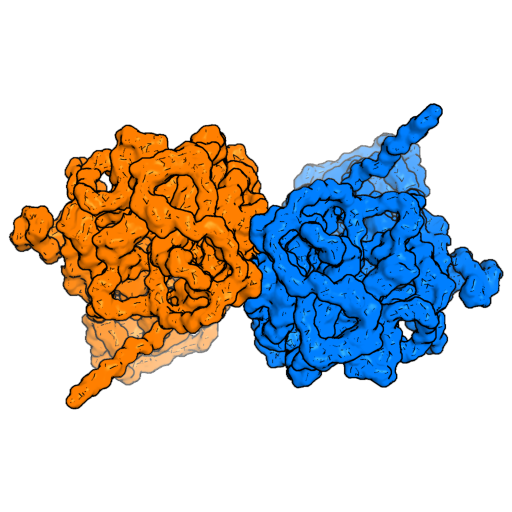 CA . ILE B 1 452 ? -23.594 -2.219 -2.697 1 79.44 452 ILE B CA 1
ATOM 9434 C C . ILE B 1 452 ? -23.438 -1.178 -1.59 1 79.44 452 ILE B C 1
ATOM 9436 O O . ILE B 1 452 ? -23.109 -1.517 -0.451 1 79.44 452 ILE B O 1
ATOM 9440 N N . MET B 1 453 ? -23.734 0.022 -1.94 1 87.5 453 MET B N 1
ATOM 9441 C CA . MET B 1 453 ? -23.625 1.089 -0.95 1 87.5 453 MET B CA 1
ATOM 9442 C C . MET B 1 453 ? -24.609 0.871 0.196 1 87.5 453 MET B C 1
ATOM 9444 O O . MET B 1 453 ? -25.781 0.616 -0.034 1 87.5 453 MET B O 1
ATOM 9448 N N . TYR B 1 454 ? -24.094 0.931 1.453 1 87.94 454 TYR B N 1
ATOM 9449 C CA . TYR B 1 454 ? -24.844 0.671 2.682 1 87.94 454 TYR B CA 1
ATOM 9450 C C . TYR B 1 454 ? -25.016 1.951 3.49 1 87.94 454 TYR B C 1
ATOM 9452 O O . TYR B 1 454 ? -24.047 2.652 3.781 1 87.94 454 TYR B O 1
ATOM 9460 N N . PHE B 1 455 ? -26.297 2.217 3.756 1 89.88 455 PHE B N 1
ATOM 9461 C CA . PHE B 1 455 ? -26.625 3.32 4.652 1 89.88 455 PHE B CA 1
ATOM 9462 C C . PHE B 1 455 ? -27.078 2.801 6.012 1 89.88 455 PHE B C 1
ATOM 9464 O O . PHE B 1 455 ? -28.188 2.297 6.152 1 89.88 455 PHE B O 1
ATOM 9471 N N . PRO B 1 456 ? -26.219 3.02 6.988 1 87.56 456 PRO B N 1
ATOM 9472 C CA . PRO B 1 456 ? -26.578 2.496 8.305 1 87.56 456 PRO B CA 1
ATOM 9473 C C . PRO B 1 456 ? -27.734 3.27 8.945 1 87.56 456 PRO B C 1
ATOM 9475 O O . PRO B 1 456 ? -27.984 4.422 8.586 1 87.56 456 PRO B O 1
ATOM 9478 N N . GLY B 1 457 ? -28.391 2.553 9.789 1 86.25 457 GLY B N 1
ATOM 9479 C CA . GLY B 1 457 ? -29.312 3.244 10.672 1 86.25 457 GLY B CA 1
ATOM 9480 C C . GLY B 1 457 ? -28.625 3.854 11.883 1 86.25 457 GLY B C 1
ATOM 9481 O O . GLY B 1 457 ? -27.406 3.781 12.016 1 86.25 457 GLY B O 1
ATOM 9482 N N . LEU B 1 458 ? -29.438 4.465 12.734 1 89.5 458 LEU B N 1
ATOM 9483 C CA . LEU B 1 458 ? -28.891 4.977 13.984 1 89.5 458 LEU B CA 1
ATOM 9484 C C . LEU B 1 458 ? -28.422 3.834 14.883 1 89.5 458 LEU B C 1
ATOM 9486 O O . LEU B 1 458 ? -29.172 2.885 15.133 1 89.5 458 LEU B O 1
ATOM 9490 N N . PRO B 1 459 ? -27.234 3.91 15.211 1 88.31 459 PRO B N 1
ATOM 9491 C CA . PRO B 1 459 ? -26.75 2.848 16.109 1 88.31 459 PRO B CA 1
ATOM 9492 C C . PRO B 1 459 ? -27.484 2.834 17.453 1 88.31 459 PRO B C 1
ATOM 9494 O O . PRO B 1 459 ? -27.719 3.893 18.031 1 88.31 459 PRO B O 1
ATOM 9497 N N . PRO B 1 460 ? -27.766 1.643 17.797 1 83.56 460 PRO B N 1
ATOM 9498 C CA . PRO B 1 460 ? -28.391 1.554 19.125 1 83.56 460 PRO B CA 1
ATOM 9499 C C . PRO B 1 460 ? -27.422 1.941 20.25 1 83.56 460 PRO B C 1
ATOM 9501 O O . PRO B 1 460 ? -26.219 1.693 20.141 1 83.56 460 PRO B O 1
ATOM 9504 N N . LEU B 1 461 ? -28.016 2.654 21.266 1 91.25 461 LEU B N 1
ATOM 9505 C CA . LEU B 1 461 ? -27.234 3.004 22.453 1 91.25 461 LEU B CA 1
ATOM 9506 C C . LEU B 1 461 ? -27.484 2 23.578 1 91.25 461 LEU B C 1
ATOM 9508 O O . LEU B 1 461 ? -28.594 1.511 23.75 1 91.25 461 LEU B O 1
ATOM 9512 N N . SER B 1 462 ? -26.422 1.688 24.266 1 93.69 462 SER B N 1
ATOM 9513 C CA . SER B 1 462 ? -26.594 0.915 25.484 1 93.69 462 SER B CA 1
ATOM 9514 C C . SER B 1 462 ? -27.516 1.637 26.469 1 93.69 462 SER B C 1
ATOM 9516 O O . SER B 1 462 ? -27.75 2.84 26.344 1 93.69 462 SER B O 1
ATOM 9518 N N . GLU B 1 463 ? -27.984 0.92 27.453 1 93.88 463 GLU B N 1
ATOM 9519 C CA . GLU B 1 463 ? -28.922 1.491 28.422 1 93.88 463 GLU B CA 1
ATOM 9520 C C . GLU B 1 463 ? -28.328 2.711 29.109 1 93.88 463 GLU B C 1
ATOM 9522 O O . GLU B 1 463 ? -28.969 3.758 29.203 1 93.88 463 GLU B O 1
ATOM 9527 N N . ASP B 1 464 ? -27.141 2.627 29.516 1 95 464 ASP B N 1
ATOM 9528 C CA . ASP B 1 464 ? -26.469 3.729 30.203 1 95 464 ASP B CA 1
ATOM 9529 C C . ASP B 1 464 ? -26.234 4.906 29.266 1 95 464 ASP B C 1
ATOM 9531 O O . ASP B 1 464 ? -26.484 6.059 29.625 1 95 464 ASP B O 1
ATOM 9535 N N . ALA B 1 465 ? -25.797 4.656 28.094 1 95.5 465 ALA B N 1
ATOM 9536 C CA . ALA B 1 465 ? -25.531 5.707 27.109 1 95.5 465 ALA B CA 1
ATOM 9537 C C . ALA B 1 465 ? -26.828 6.402 26.688 1 95.5 465 ALA B C 1
ATOM 9539 O O . ALA B 1 465 ? -26.844 7.609 26.453 1 95.5 465 ALA B O 1
ATOM 9540 N N . ARG B 1 466 ? -27.844 5.602 26.609 1 94.5 466 ARG B N 1
ATOM 9541 C CA . ARG B 1 466 ? -29.141 6.148 26.234 1 94.5 466 ARG B CA 1
ATOM 9542 C C . ARG B 1 466 ? -29.641 7.145 27.281 1 94.5 466 ARG B C 1
ATOM 9544 O O . ARG B 1 466 ? -30.125 8.219 26.938 1 94.5 466 ARG B O 1
ATOM 9551 N N . ALA B 1 467 ? -29.5 6.777 28.5 1 95.88 467 ALA B N 1
ATOM 9552 C CA . ALA B 1 467 ? -29.922 7.66 29.578 1 95.88 467 ALA B CA 1
ATOM 9553 C C . ALA B 1 467 ? -29.156 8.977 29.547 1 95.88 467 ALA B C 1
ATOM 9555 O O . ALA B 1 467 ? -29.75 10.047 29.703 1 95.88 467 ALA B O 1
ATOM 9556 N N . ILE B 1 468 ? -27.891 8.914 29.344 1 96.88 468 ILE B N 1
ATOM 9557 C CA . ILE B 1 468 ? -27.031 10.086 29.281 1 96.88 468 ILE B CA 1
ATOM 9558 C C . ILE B 1 468 ? -27.438 10.953 28.078 1 96.88 468 ILE B C 1
ATOM 9560 O O . ILE B 1 468 ? -27.609 12.172 28.219 1 96.88 468 ILE B O 1
ATOM 9564 N N . TYR B 1 469 ? -27.594 10.266 26.984 1 95 469 TYR B N 1
ATOM 9565 C CA . TYR B 1 469 ? -27.891 10.961 25.734 1 95 469 TYR B CA 1
ATOM 9566 C C . TYR B 1 469 ? -29.234 11.656 25.781 1 95 469 TYR B C 1
ATOM 9568 O O . TYR B 1 469 ? -29.359 12.812 25.375 1 95 469 TYR B O 1
ATOM 9576 N N . GLU B 1 470 ? -30.219 11.039 26.312 1 93.94 470 GLU B N 1
ATOM 9577 C CA . GLU B 1 470 ? -31.578 11.586 26.406 1 93.94 470 GLU B CA 1
ATOM 9578 C C . GLU B 1 470 ? -31.625 12.75 27.406 1 93.94 470 GLU B C 1
ATOM 9580 O O . GLU B 1 470 ? -32.375 13.719 27.188 1 93.94 470 GLU B O 1
ATOM 9585 N N . LEU B 1 471 ? -30.875 12.664 28.391 1 94.88 471 LEU B N 1
ATOM 9586 C CA . LEU B 1 471 ? -30.844 13.711 29.406 1 94.88 471 LEU B CA 1
ATOM 9587 C C . LEU B 1 471 ? -30.219 14.984 28.844 1 94.88 471 LEU B C 1
ATOM 9589 O O . LEU B 1 471 ? -30.703 16.078 29.109 1 94.88 471 LEU B O 1
ATOM 9593 N N . ASN B 1 472 ? -29.156 14.859 28.109 1 95.12 472 ASN B N 1
ATOM 9594 C CA . ASN B 1 472 ? -28.359 16.016 27.703 1 95.12 472 ASN B CA 1
ATOM 9595 C C . ASN B 1 472 ? -28.766 16.531 26.328 1 95.12 472 ASN B C 1
ATOM 9597 O O . ASN B 1 472 ? -28.547 17.688 26 1 95.12 472 ASN B O 1
ATOM 9601 N N . TYR B 1 473 ? -29.359 15.594 25.469 1 94.5 473 TYR B N 1
ATOM 9602 C CA . TYR B 1 473 ? -29.719 15.984 24.125 1 94.5 473 TYR B CA 1
ATOM 9603 C C . TYR B 1 473 ? -31.156 15.594 23.812 1 94.5 473 TYR B C 1
ATOM 9605 O O . TYR B 1 473 ? -31.438 14.945 22.797 1 94.5 473 TYR B O 1
ATOM 9613 N N . PRO B 1 474 ? -32.156 16.031 24.531 1 92.25 474 PRO B N 1
ATOM 9614 C CA . PRO B 1 474 ? -33.531 15.625 24.266 1 92.25 474 PRO B CA 1
ATOM 9615 C C . PRO B 1 474 ? -34.031 16.047 22.875 1 92.25 474 PRO B C 1
ATOM 9617 O O . PRO B 1 474 ? -34.781 15.32 22.234 1 92.25 474 PRO B O 1
ATOM 9620 N N . HIS B 1 475 ? -33.625 17.172 22.406 1 91.62 475 HIS B N 1
ATOM 9621 C CA . HIS B 1 475 ? -34.031 17.656 21.109 1 91.62 475 HIS B CA 1
ATOM 9622 C C . HIS B 1 475 ? -33.469 16.781 19.984 1 91.62 475 HIS B C 1
ATOM 9624 O O . HIS B 1 475 ? -34.156 16.531 18.984 1 91.62 475 HIS B O 1
ATOM 9630 N N . ARG B 1 476 ? -32.219 16.312 20.125 1 92.94 476 ARG B N 1
ATOM 9631 C CA . ARG B 1 476 ? -31.625 15.445 19.109 1 92.94 476 ARG B CA 1
ATOM 9632 C C . ARG B 1 476 ? -32.344 14.102 19.047 1 92.94 476 ARG B C 1
ATOM 9634 O O . ARG B 1 476 ? -32.562 13.562 17.953 1 92.94 476 ARG B O 1
ATOM 9641 N N . VAL B 1 477 ? -32.719 13.602 20.188 1 90.81 477 VAL B N 1
ATOM 9642 C CA . VAL B 1 477 ? -33.438 12.32 20.25 1 90.81 477 VAL B CA 1
ATOM 9643 C C . VAL B 1 477 ? -34.75 12.422 19.484 1 90.81 477 VAL B C 1
ATOM 9645 O O . VAL B 1 477 ? -35.094 11.516 18.734 1 90.81 477 VAL B O 1
ATOM 9648 N N . LYS B 1 478 ? -35.438 13.477 19.656 1 89.12 478 LYS B N 1
ATOM 9649 C CA . LYS B 1 478 ? -36.719 13.688 18.969 1 89.12 478 LYS B CA 1
ATOM 9650 C C . LYS B 1 478 ? -36.5 13.859 17.469 1 89.12 478 LYS B C 1
ATOM 9652 O O . LYS B 1 478 ? -37.281 13.305 16.672 1 89.12 478 LYS B O 1
ATOM 9657 N N . LEU B 1 479 ? -35.531 14.516 17.156 1 90 479 LEU B N 1
ATOM 9658 C CA . LEU B 1 479 ? -35.25 14.867 15.758 1 90 479 LEU B CA 1
ATOM 9659 C C . LEU B 1 479 ? -34.906 13.633 14.938 1 90 479 LEU B C 1
ATOM 9661 O O . LEU B 1 479 ? -35.312 13.523 13.773 1 90 479 LEU B O 1
ATOM 9665 N N . PHE B 1 480 ? -34.156 12.656 15.477 1 89.56 480 PHE B N 1
ATOM 9666 C CA . PHE B 1 480 ? -33.625 11.547 14.695 1 89.56 480 PHE B CA 1
ATOM 9667 C C . PHE B 1 480 ? -34.344 10.242 15.031 1 89.56 480 PHE B C 1
ATOM 9669 O O . PHE B 1 480 ? -33.875 9.164 14.664 1 89.56 480 PHE B O 1
ATOM 9676 N N . ASN B 1 481 ? -35.406 10.086 15.734 1 73.81 481 ASN B N 1
ATOM 9677 C CA . ASN B 1 481 ? -36.156 8.922 16.188 1 73.81 481 ASN B CA 1
ATOM 9678 C C . ASN B 1 481 ? -36.562 8.016 15.016 1 73.81 481 ASN B C 1
ATOM 9680 O O . ASN B 1 481 ? -36.688 6.805 15.18 1 73.81 481 ASN B O 1
ATOM 9684 N N . GLY B 1 482 ? -36.625 8.281 13.812 1 64.06 482 GLY B N 1
ATOM 9685 C CA . GLY B 1 482 ? -37.156 7.477 12.727 1 64.06 482 GLY B CA 1
ATOM 9686 C C . GLY B 1 482 ? -36.094 6.859 11.852 1 64.06 482 GLY B C 1
ATOM 9687 O O . GLY B 1 482 ? -36.375 6.094 10.93 1 64.06 482 GLY B O 1
ATOM 9688 N N . ALA B 1 483 ? -34.812 6.973 12.125 1 65.38 483 ALA B N 1
ATOM 9689 C CA . ALA B 1 483 ? -33.781 6.613 11.164 1 65.38 483 ALA B CA 1
ATOM 9690 C C . ALA B 1 483 ? -33.031 5.348 11.602 1 65.38 483 ALA B C 1
ATOM 9692 O O . ALA B 1 483 ? -31.828 5.227 11.398 1 65.38 483 ALA B O 1
ATOM 9693 N N . PHE B 1 484 ? -33.75 4.293 12.023 1 73.75 484 PHE B N 1
ATOM 9694 C CA . PHE B 1 484 ? -33.062 3.186 12.664 1 73.75 484 PHE B CA 1
ATOM 9695 C C . PHE B 1 484 ? -32.875 2.025 11.688 1 73.75 484 PHE B C 1
ATOM 9697 O O . PHE B 1 484 ? -32.062 1.132 11.922 1 73.75 484 PHE B O 1
ATOM 9704 N N . THR B 1 485 ? -33.5 2.113 10.539 1 80 485 THR B N 1
ATOM 9705 C CA . THR B 1 485 ? -33.406 0.978 9.625 1 80 485 THR B CA 1
ATOM 9706 C C . THR B 1 485 ? -32.312 1.227 8.57 1 80 485 THR B C 1
ATOM 9708 O O . THR B 1 485 ? -32.344 2.264 7.902 1 80 485 THR B O 1
ATOM 9711 N N . PRO B 1 486 ? -31.406 0.241 8.492 1 84.75 486 PRO B N 1
ATOM 9712 C CA . PRO B 1 486 ? -30.406 0.384 7.43 1 84.75 486 PRO B CA 1
ATOM 9713 C C . PRO B 1 486 ? -31.016 0.297 6.031 1 84.75 486 PRO B C 1
ATOM 9715 O O . PRO B 1 486 ? -32.062 -0.316 5.855 1 84.75 486 PRO B O 1
ATOM 9718 N N . ARG B 1 487 ? -30.438 0.926 5.109 1 83.56 487 ARG B N 1
ATOM 9719 C CA . ARG B 1 487 ? -30.859 0.913 3.715 1 83.56 487 ARG B CA 1
ATOM 9720 C C . ARG B 1 487 ? -29.703 0.569 2.789 1 83.56 487 ARG B C 1
ATOM 9722 O O . ARG B 1 487 ? -28.531 0.789 3.135 1 83.56 487 ARG B O 1
ATOM 9729 N N . PHE B 1 488 ? -30.125 -0.037 1.653 1 81.69 488 PHE B N 1
ATOM 9730 C CA . PHE B 1 488 ? -29.109 -0.422 0.672 1 81.69 488 PHE B CA 1
ATOM 9731 C C . PHE B 1 488 ? -29.438 0.157 -0.698 1 81.69 488 PHE B C 1
ATOM 9733 O O . PHE B 1 488 ? -30.609 0.274 -1.062 1 81.69 488 PHE B O 1
ATOM 9740 N N . GLY B 1 489 ? -28.328 0.47 -1.417 1 81.69 489 GLY B N 1
ATOM 9741 C CA . GLY B 1 489 ? -28.5 0.926 -2.789 1 81.69 489 GLY B CA 1
ATOM 9742 C C . GLY B 1 489 ? -28.656 2.43 -2.902 1 81.69 489 GLY B C 1
ATOM 9743 O O . GLY B 1 489 ? -29.422 3.037 -2.156 1 81.69 489 GLY B O 1
ATOM 9744 N N . PRO B 1 490 ? -27.891 3.07 -3.75 1 86.56 490 PRO B N 1
ATOM 9745 C CA . PRO B 1 490 ? -27.969 4.523 -3.926 1 86.56 490 PRO B CA 1
ATOM 9746 C C . PRO B 1 490 ? -29.203 4.949 -4.711 1 86.56 490 PRO B C 1
ATOM 9748 O O . PRO B 1 490 ? -29.703 4.188 -5.543 1 86.56 490 PRO B O 1
ATOM 9751 N N . CYS B 1 491 ? -29.656 6.086 -4.355 1 87.69 491 CYS B N 1
ATOM 9752 C CA . CYS B 1 491 ? -30.719 6.707 -5.137 1 87.69 491 CYS B CA 1
ATOM 9753 C C . CYS B 1 491 ? -30.141 7.543 -6.277 1 87.69 491 CYS B C 1
ATOM 9755 O O . CYS B 1 491 ? -28.969 7.934 -6.234 1 87.69 491 CYS B O 1
ATOM 9757 N N . ASN B 1 492 ? -30.969 7.695 -7.297 1 85.88 492 ASN B N 1
ATOM 9758 C CA . ASN B 1 492 ? -30.516 8.477 -8.445 1 85.88 492 ASN B CA 1
ATOM 9759 C C . ASN B 1 492 ? -30.734 9.969 -8.234 1 85.88 492 ASN B C 1
ATOM 9761 O O . ASN B 1 492 ? -31.766 10.516 -8.633 1 85.88 492 ASN B O 1
ATOM 9765 N N . ASN B 1 493 ? -29.812 10.609 -7.574 1 87.56 493 ASN B N 1
ATOM 9766 C CA . ASN B 1 493 ? -29.844 12.055 -7.359 1 87.56 493 ASN B CA 1
ATOM 9767 C C . ASN B 1 493 ? -28.891 12.773 -8.312 1 87.56 493 ASN B C 1
ATOM 9769 O O . ASN B 1 493 ? -27.812 12.273 -8.617 1 87.56 493 ASN B O 1
ATOM 9773 N N . PRO B 1 494 ? -29.359 13.891 -8.797 1 90.25 494 PRO B N 1
ATOM 9774 C CA . PRO B 1 494 ? -28.391 14.664 -9.586 1 90.25 494 PRO B CA 1
ATOM 9775 C C . PRO B 1 494 ? -27.188 15.133 -8.773 1 90.25 494 PRO B C 1
ATOM 9777 O O . PRO B 1 494 ? -27.328 15.406 -7.574 1 90.25 494 PRO B O 1
ATOM 9780 N N . VAL B 1 495 ? -26.156 15.266 -9.375 1 90.25 495 VAL B N 1
ATOM 9781 C CA . VAL B 1 495 ? -24.938 15.711 -8.695 1 90.25 495 VAL B CA 1
ATOM 9782 C C . VAL B 1 495 ? -24.938 17.234 -8.586 1 90.25 495 VAL B C 1
ATOM 9784 O O . VAL B 1 495 ? -24.938 17.938 -9.602 1 90.25 495 VAL B O 1
ATOM 9787 N N . PRO B 1 496 ? -24.891 17.734 -7.422 1 86.88 496 PRO B N 1
ATOM 9788 C CA . PRO B 1 496 ? -24.875 19.188 -7.23 1 86.88 496 PRO B CA 1
ATOM 9789 C C . PRO B 1 496 ? -23.469 19.781 -7.41 1 86.88 496 PRO B C 1
ATOM 9791 O O . PRO B 1 496 ? -22.484 19.047 -7.414 1 86.88 496 PRO B O 1
ATOM 9794 N N . PRO B 1 497 ? -23.5 21.094 -7.629 1 87.81 497 PRO B N 1
ATOM 9795 C CA . PRO B 1 497 ? -22.188 21.719 -7.523 1 87.81 497 PRO B CA 1
ATOM 9796 C C . PRO B 1 497 ? -21.531 21.5 -6.16 1 87.81 497 PRO B C 1
ATOM 9798 O O . PRO B 1 497 ? -22.234 21.422 -5.145 1 87.81 497 PRO B O 1
ATOM 9801 N N . PHE B 1 498 ? -20.312 21.531 -6.16 1 90.31 498 PHE B N 1
ATOM 9802 C CA . PHE B 1 498 ? -19.625 21.203 -4.922 1 90.31 498 PHE B CA 1
ATOM 9803 C C . PHE B 1 498 ? -19.781 22.312 -3.893 1 90.31 498 PHE B C 1
ATOM 9805 O O . PHE B 1 498 ? -19.656 23.484 -4.223 1 90.31 498 PHE B O 1
ATOM 9812 N N . GLN B 1 499 ? -19.984 21.859 -2.701 1 90.81 499 GLN B N 1
ATOM 9813 C CA . GLN B 1 499 ? -19.953 22.703 -1.516 1 90.81 499 GLN B CA 1
ATOM 9814 C C . GLN B 1 499 ? -19.484 21.938 -0.29 1 90.81 499 GLN B C 1
ATOM 9816 O O . GLN B 1 499 ? -19.828 20.766 -0.119 1 90.81 499 GLN B O 1
ATOM 9821 N N . HIS B 1 500 ? -18.719 22.641 0.492 1 94.12 500 HIS B N 1
ATOM 9822 C CA . HIS B 1 500 ? -18.375 22.031 1.773 1 94.12 500 HIS B CA 1
ATOM 9823 C C . HIS B 1 500 ? -19.594 21.859 2.654 1 94.12 500 HIS B C 1
ATOM 9825 O O . HIS B 1 500 ? -20.5 22.703 2.654 1 94.12 500 HIS B O 1
ATOM 9831 N N . LYS B 1 501 ? -19.562 20.781 3.307 1 95.38 501 LYS B N 1
ATOM 9832 C CA . LYS B 1 501 ? -20.625 20.469 4.25 1 95.38 501 LYS B CA 1
ATOM 9833 C C . LYS B 1 501 ? -20.062 20.156 5.633 1 95.38 501 LYS B C 1
ATOM 9835 O O . LYS B 1 501 ? -18.875 19.891 5.777 1 95.38 501 LYS B O 1
ATOM 9840 N N . LEU B 1 502 ? -20.953 20.234 6.613 1 97.62 502 LEU B N 1
ATOM 9841 C CA . LEU B 1 502 ? -20.578 19.922 7.984 1 97.62 502 LEU B CA 1
ATOM 9842 C C . LEU B 1 502 ? -20.016 18.5 8.07 1 97.62 502 LEU B C 1
ATOM 9844 O O . LEU B 1 502 ? -19.047 18.25 8.789 1 97.62 502 LEU B O 1
ATOM 9848 N N . ALA B 1 503 ? -20.641 17.609 7.262 1 97.38 503 ALA B N 1
ATOM 9849 C CA . ALA B 1 503 ? -20.219 16.219 7.27 1 97.38 503 ALA B CA 1
ATOM 9850 C C . ALA B 1 503 ? -18.75 16.078 6.867 1 97.38 503 ALA B C 1
ATOM 9852 O O . ALA B 1 503 ? -18.062 15.156 7.32 1 97.38 503 ALA B O 1
ATOM 9853 N N . HIS B 1 504 ? -18.312 16.984 6.074 1 97.44 504 HIS B N 1
ATOM 9854 C CA . HIS B 1 504 ? -16.922 16.938 5.633 1 97.44 504 HIS B CA 1
ATOM 9855 C C . HIS B 1 504 ? -15.961 17.234 6.785 1 97.44 504 HIS B C 1
ATOM 9857 O O . HIS B 1 504 ? -14.906 16.609 6.898 1 97.44 504 HIS B O 1
ATOM 9863 N N . ASP B 1 505 ? -16.281 18.125 7.648 1 98.06 505 ASP B N 1
ATOM 9864 C CA . ASP B 1 505 ? -15.492 18.391 8.844 1 98.06 505 ASP B CA 1
ATOM 9865 C C . ASP B 1 505 ? -15.484 17.172 9.773 1 98.06 505 ASP B C 1
ATOM 9867 O O . ASP B 1 505 ? -14.461 16.859 10.383 1 98.06 505 ASP B O 1
ATOM 9871 N N . GLY B 1 506 ? -16.641 16.594 9.828 1 98.38 506 GLY B N 1
ATOM 9872 C CA . GLY B 1 506 ? -16.719 15.383 10.625 1 98.38 506 GLY B CA 1
ATOM 9873 C C . GLY B 1 506 ? -15.789 14.281 10.148 1 98.38 506 GLY B C 1
ATOM 9874 O O . GLY B 1 506 ? -15.078 13.672 10.945 1 98.38 506 GLY B O 1
ATOM 9875 N N . GLU B 1 507 ? -15.867 14.031 8.852 1 98.19 507 GLU B N 1
ATOM 9876 C CA . GLU B 1 507 ? -15 13.008 8.281 1 98.19 507 GLU B CA 1
ATOM 9877 C C . GLU B 1 507 ? -13.523 13.352 8.484 1 98.19 507 GLU B C 1
ATOM 9879 O O . GLU B 1 507 ? -12.703 12.477 8.766 1 98.19 507 GLU B O 1
ATOM 9884 N N . SER B 1 508 ? -13.164 14.641 8.328 1 98.12 508 SER B N 1
ATOM 9885 C CA . SER B 1 508 ? -11.797 15.07 8.578 1 98.12 508 SER B CA 1
ATOM 9886 C C . SER B 1 508 ? -11.367 14.758 10.008 1 98.12 508 SER B C 1
ATOM 9888 O O . SER B 1 508 ? -10.219 14.391 10.25 1 98.12 508 SER B O 1
ATOM 9890 N N . GLY B 1 509 ? -12.297 14.938 10.906 1 98.5 509 GLY B N 1
ATOM 9891 C CA . GLY B 1 509 ? -12.031 14.555 12.281 1 98.5 509 GLY B CA 1
ATOM 9892 C C . GLY B 1 509 ? -11.75 13.07 12.445 1 98.5 509 GLY B C 1
ATOM 9893 O O . GLY B 1 509 ? -10.852 12.688 13.195 1 98.5 509 GLY B O 1
ATOM 9894 N N . ILE B 1 510 ? -12.469 12.289 11.734 1 98.62 510 ILE B N 1
ATOM 9895 C CA . ILE B 1 510 ? -12.273 10.844 11.789 1 98.62 510 ILE B CA 1
ATOM 9896 C C . ILE B 1 510 ? -10.883 10.492 11.25 1 98.62 510 ILE B C 1
ATOM 9898 O O . ILE B 1 510 ? -10.188 9.656 11.828 1 98.62 510 ILE B O 1
ATOM 9902 N N . TRP B 1 511 ? -10.523 11.109 10.172 1 97.88 511 TRP B N 1
ATOM 9903 C CA . TRP B 1 511 ? -9.203 10.828 9.617 1 97.88 511 TRP B CA 1
ATOM 9904 C C . TRP B 1 511 ? -8.109 11.188 10.609 1 97.88 511 TRP B C 1
ATOM 9906 O O . TRP B 1 511 ? -7.07 10.523 10.672 1 97.88 511 TRP B O 1
ATOM 9916 N N . THR B 1 512 ? -8.289 12.242 11.359 1 97.62 512 THR B N 1
ATOM 9917 C CA . THR B 1 512 ? -7.336 12.617 12.391 1 97.62 512 THR B CA 1
ATOM 9918 C C . THR B 1 512 ? -7.211 11.523 13.445 1 97.62 512 THR B C 1
ATOM 9920 O O . THR B 1 512 ? -6.105 11.172 13.859 1 97.62 512 THR B O 1
ATOM 9923 N N . ALA B 1 513 ? -8.32 11.016 13.812 1 98.19 513 ALA B N 1
ATOM 9924 C CA . ALA B 1 513 ? -8.344 9.93 14.797 1 98.19 513 ALA B CA 1
ATOM 9925 C C . ALA B 1 513 ? -7.699 8.672 14.234 1 98.19 513 ALA B C 1
ATOM 9927 O O . ALA B 1 513 ? -6.953 7.977 14.93 1 98.19 513 ALA B O 1
ATOM 9928 N N . VAL B 1 514 ? -8.031 8.375 13.023 1 97.75 514 VAL B N 1
ATOM 9929 C CA . VAL B 1 514 ? -7.445 7.219 12.352 1 97.75 514 VAL B CA 1
ATOM 9930 C C . VAL B 1 514 ? -5.93 7.375 12.266 1 97.75 514 VAL B C 1
ATOM 9932 O O . VAL B 1 514 ? -5.188 6.434 12.562 1 97.75 514 VAL B O 1
ATOM 9935 N N . TRP B 1 515 ? -5.512 8.547 11.922 1 95.44 515 TRP B N 1
ATOM 9936 C CA . TRP B 1 515 ? -4.086 8.828 11.805 1 95.44 515 TRP B CA 1
ATOM 9937 C C . TRP B 1 515 ? -3.383 8.617 13.141 1 95.44 515 TRP B C 1
ATOM 9939 O O . TRP B 1 515 ? -2.346 7.949 13.203 1 95.44 515 TRP B O 1
ATOM 9949 N N . TRP B 1 516 ? -3.922 9.125 14.156 1 96.06 516 TRP B N 1
ATOM 9950 C CA . TRP B 1 516 ? -3.381 8.922 15.5 1 96.06 516 TRP B CA 1
ATOM 9951 C C . TRP B 1 516 ? -3.291 7.438 15.836 1 96.06 516 TRP B C 1
ATOM 9953 O O . TRP B 1 516 ? -2.252 6.961 16.297 1 96.06 516 TRP B O 1
ATOM 9963 N N . SER B 1 517 ? -4.289 6.684 15.523 1 97.5 517 SER B N 1
ATOM 9964 C CA . SER B 1 517 ? -4.422 5.289 15.938 1 97.5 517 SER B CA 1
ATOM 9965 C C . SER B 1 517 ? -3.477 4.387 15.148 1 97.5 517 SER B C 1
ATOM 9967 O O . SER B 1 517 ? -2.893 3.455 15.711 1 97.5 517 SER B O 1
ATOM 9969 N N . ILE B 1 518 ? -3.398 4.613 13.883 1 94.5 518 ILE B N 1
ATOM 9970 C CA . ILE B 1 518 ? -2.58 3.762 13.031 1 94.5 518 ILE B CA 1
ATOM 9971 C C . ILE B 1 518 ? -1.106 3.922 13.398 1 94.5 518 ILE B C 1
ATOM 9973 O O . ILE B 1 518 ? -0.342 2.955 13.359 1 94.5 518 ILE B O 1
ATOM 9977 N N . GLN B 1 519 ? -0.69 5.082 13.891 1 91.75 519 GLN B N 1
ATOM 9978 C CA . GLN B 1 519 ? 0.713 5.363 14.172 1 91.75 519 GLN B CA 1
ATOM 9979 C C . GLN B 1 519 ? 1.063 5.02 15.617 1 91.75 519 GLN B C 1
ATOM 9981 O O . GLN B 1 519 ? 2.24 4.879 15.953 1 91.75 519 GLN B O 1
ATOM 9986 N N . ALA B 1 520 ? 0.107 4.891 16.391 1 94.69 520 ALA B N 1
ATOM 9987 C CA . ALA B 1 520 ? 0.33 4.754 17.828 1 94.69 520 ALA B CA 1
ATOM 9988 C C . ALA B 1 520 ? 0.796 3.342 18.172 1 94.69 520 ALA B C 1
ATOM 9990 O O . ALA B 1 520 ? 0.334 2.363 17.578 1 94.69 520 ALA B O 1
ATOM 9991 N N . SER B 1 521 ? 1.755 3.23 19.109 1 93.38 521 SER B N 1
ATOM 9992 C CA . SER B 1 521 ? 2.213 2.002 19.75 1 93.38 521 SER B CA 1
ATOM 9993 C C . SER B 1 521 ? 2.244 2.15 21.266 1 93.38 521 SER B C 1
ATOM 9995 O O . SER B 1 521 ? 2.746 3.148 21.781 1 93.38 521 SER B O 1
ATOM 9997 N N . PRO B 1 522 ? 1.646 1.222 21.922 1 95.38 522 PRO B N 1
ATOM 9998 C CA . PRO B 1 522 ? 1.697 1.329 23.375 1 95.38 522 PRO B CA 1
ATOM 9999 C C . PRO B 1 522 ? 3.117 1.22 23.938 1 95.38 522 PRO B C 1
ATOM 10001 O O . PRO B 1 522 ? 3.938 0.476 23.391 1 95.38 522 PRO B O 1
ATOM 10004 N N . LYS B 1 523 ? 3.271 1.858 25.016 1 93.25 523 LYS B N 1
ATOM 10005 C CA . LYS B 1 523 ? 4.566 1.804 25.703 1 93.25 523 LYS B CA 1
ATOM 10006 C C . LYS B 1 523 ? 4.883 0.385 26.156 1 93.25 523 LYS B C 1
ATOM 10008 O O . LYS B 1 523 ? 3.992 -0.348 26.594 1 93.25 523 LYS B O 1
ATOM 10013 N N . ASN B 1 524 ? 6.055 -0.04 26.031 1 87.12 524 ASN B N 1
ATOM 10014 C CA . ASN B 1 524 ? 6.602 -1.283 26.562 1 87.12 524 ASN B CA 1
ATOM 10015 C C . ASN B 1 524 ? 6.066 -2.498 25.812 1 87.12 524 ASN B C 1
ATOM 10017 O O . ASN B 1 524 ? 5.898 -3.57 26.391 1 87.12 524 ASN B O 1
ATOM 10021 N N . ARG B 1 525 ? 5.574 -2.303 24.672 1 88.94 525 ARG B N 1
ATOM 10022 C CA . ARG B 1 525 ? 5.16 -3.414 23.828 1 88.94 525 ARG B CA 1
ATOM 10023 C C . ARG B 1 525 ? 6.035 -3.51 22.578 1 88.94 525 ARG B C 1
ATOM 10025 O O . ARG B 1 525 ? 6.723 -2.551 22.219 1 88.94 525 ARG B O 1
ATOM 10032 N N . GLU B 1 526 ? 5.992 -4.68 22.016 1 87.5 526 GLU B N 1
ATOM 10033 C CA . GLU B 1 526 ? 6.781 -4.902 20.812 1 87.5 526 GLU B CA 1
ATOM 10034 C C . GLU B 1 526 ? 6.273 -4.051 19.641 1 87.5 526 GLU B C 1
ATOM 10036 O O . GLU B 1 526 ? 5.066 -3.906 19.453 1 87.5 526 GLU B O 1
ATOM 10041 N N . GLU B 1 527 ? 7.234 -3.49 19 1 83.38 527 GLU B N 1
ATOM 10042 C CA . GLU B 1 527 ? 6.883 -2.682 17.844 1 83.38 527 GLU B CA 1
ATOM 10043 C C . GLU B 1 527 ? 6.395 -3.555 16.688 1 83.38 527 GLU B C 1
ATOM 10045 O O . GLU B 1 527 ? 6.977 -4.602 16.406 1 83.38 527 GLU B O 1
ATOM 10050 N N . LYS B 1 528 ? 5.277 -3.18 16.156 1 85.94 528 LYS B N 1
ATOM 10051 C CA . LYS B 1 528 ? 4.738 -3.828 14.969 1 85.94 528 LYS B CA 1
ATOM 10052 C C . LYS B 1 528 ? 4.57 -2.828 13.828 1 85.94 528 LYS B C 1
ATOM 10054 O O . LYS B 1 528 ? 3.914 -1.798 13.992 1 85.94 528 LYS B O 1
ATOM 10059 N N . PRO B 1 529 ? 5.16 -3.115 12.695 1 83.5 529 PRO B N 1
ATOM 10060 C CA . PRO B 1 529 ? 5.074 -2.154 11.594 1 83.5 529 PRO B CA 1
ATOM 10061 C C . PRO B 1 529 ? 3.666 -2.037 11.016 1 83.5 529 PRO B C 1
ATOM 10063 O O . PRO B 1 529 ? 2.85 -2.945 11.188 1 83.5 529 PRO B O 1
ATOM 10066 N N . ILE B 1 530 ? 3.41 -0.877 10.445 1 86.88 530 ILE B N 1
ATOM 10067 C CA . ILE B 1 530 ? 2.176 -0.658 9.703 1 86.88 530 ILE B CA 1
ATOM 10068 C C . ILE B 1 530 ? 2.256 -1.365 8.352 1 86.88 530 ILE B C 1
ATOM 10070 O O . ILE B 1 530 ? 3.205 -1.157 7.586 1 86.88 530 ILE B O 1
ATOM 10074 N N . PRO B 1 531 ? 1.296 -2.23 8.062 1 83.31 531 PRO B N 1
ATOM 10075 C CA . PRO B 1 531 ? 1.313 -2.795 6.711 1 83.31 531 PRO B CA 1
ATOM 10076 C C . PRO B 1 531 ? 1.343 -1.724 5.621 1 83.31 531 PRO B C 1
ATOM 10078 O O . PRO B 1 531 ? 0.613 -0.733 5.707 1 83.31 531 PRO B O 1
ATOM 10081 N N . MET B 1 532 ? 2.088 -1.866 4.59 1 81.94 532 MET B N 1
ATOM 10082 C CA . MET B 1 532 ? 2.34 -0.863 3.559 1 81.94 532 MET B CA 1
ATOM 10083 C C . MET B 1 532 ? 1.056 -0.51 2.816 1 81.94 532 MET B C 1
ATOM 10085 O O . MET B 1 532 ? 0.869 0.634 2.398 1 81.94 532 MET B O 1
ATOM 10089 N N . GLN B 1 533 ? 0.231 -1.458 2.65 1 85 533 GLN B N 1
ATOM 10090 C CA . GLN B 1 533 ? -1.005 -1.207 1.917 1 85 533 GLN B CA 1
ATOM 10091 C C . GLN B 1 533 ? -1.826 -0.107 2.582 1 85 533 GLN B C 1
ATOM 10093 O O . GLN B 1 533 ? -2.418 0.732 1.9 1 85 533 GLN B O 1
ATOM 10098 N N . TYR B 1 534 ? -1.781 -0.144 3.92 1 89.31 534 TYR B N 1
ATOM 10099 C CA . TYR B 1 534 ? -2.564 0.86 4.629 1 89.31 534 TYR B CA 1
ATOM 10100 C C . TYR B 1 534 ? -1.842 2.201 4.648 1 89.31 534 TYR B C 1
ATOM 10102 O O . TYR B 1 534 ? -2.465 3.252 4.48 1 89.31 534 TYR B O 1
ATOM 10110 N N . TRP B 1 535 ? -0.57 2.141 4.781 1 85.88 535 TRP B N 1
ATOM 10111 C CA . TRP B 1 535 ? 0.217 3.369 4.773 1 85.88 535 TRP B CA 1
ATOM 10112 C C . TRP B 1 535 ? 0.109 4.078 3.428 1 85.88 535 TRP B C 1
ATOM 10114 O O . TRP B 1 535 ? -0.16 5.277 3.371 1 85.88 535 TRP B O 1
ATOM 10124 N N . ASP B 1 536 ? 0.259 3.377 2.396 1 81.81 536 ASP B N 1
ATOM 10125 C CA . ASP B 1 536 ? 0.185 3.93 1.048 1 81.81 536 ASP B CA 1
ATOM 10126 C C . ASP B 1 536 ? -1.211 4.473 0.753 1 81.81 536 ASP B C 1
ATOM 10128 O O . ASP B 1 536 ? -1.357 5.473 0.047 1 81.81 536 ASP B O 1
ATOM 10132 N N . ALA B 1 537 ? -2.176 3.805 1.26 1 88.69 537 ALA B N 1
ATOM 10133 C CA . ALA B 1 537 ? -3.559 4.215 1.035 1 88.69 537 ALA B CA 1
ATOM 10134 C C . ALA B 1 537 ? -3.844 5.562 1.688 1 88.69 537 ALA B C 1
ATOM 10136 O O . ALA B 1 537 ? -4.68 6.332 1.2 1 88.69 537 ALA B O 1
ATOM 10137 N N . LEU B 1 538 ? -3.188 5.852 2.764 1 87.06 538 LEU B N 1
ATOM 10138 C CA . LEU B 1 538 ? -3.412 7.09 3.504 1 87.06 538 LEU B CA 1
ATOM 10139 C C . LEU B 1 538 ? -2.641 8.242 2.875 1 87.06 538 LEU B C 1
ATOM 10141 O O . LEU B 1 538 ? -3.035 9.406 3.006 1 87.06 538 LEU B O 1
ATOM 10145 N N . MET B 1 539 ? -1.648 7.945 2.143 1 81.25 539 MET B N 1
ATOM 10146 C CA . MET B 1 539 ? -0.759 8.984 1.625 1 81.25 539 MET B CA 1
ATOM 10147 C C . MET B 1 539 ? -1.337 9.609 0.363 1 81.25 539 MET B C 1
ATOM 10149 O O . MET B 1 539 ? -1.804 8.906 -0.533 1 81.25 539 MET B O 1
ATOM 10153 N N . PRO B 1 540 ? -1.331 10.961 0.425 1 75 540 PRO B N 1
ATOM 10154 C CA . PRO B 1 540 ? -1.773 11.625 -0.803 1 75 540 PRO B CA 1
ATOM 10155 C C . PRO B 1 540 ? -0.856 11.344 -1.99 1 75 540 PRO B C 1
ATOM 10157 O O . PRO B 1 540 ? 0.365 11.273 -1.828 1 75 540 PRO B O 1
ATOM 10160 N N . ARG B 1 541 ? -1.427 11.133 -3.18 1 73.75 541 ARG B N 1
ATOM 10161 C CA . ARG B 1 541 ? -0.654 10.875 -4.391 1 73.75 541 ARG B CA 1
ATOM 10162 C C . ARG B 1 541 ? -0.906 11.953 -5.441 1 73.75 541 ARG B C 1
ATOM 10164 O O . ARG B 1 541 ? -2.049 12.352 -5.66 1 73.75 541 ARG B O 1
ATOM 10171 N N . TYR B 1 542 ? 0.299 12.352 -5.938 1 65.94 542 TYR B N 1
ATOM 10172 C CA . TYR B 1 542 ? 0.248 13.383 -6.969 1 65.94 542 TYR B CA 1
ATOM 10173 C C . TYR B 1 542 ? 0.861 12.883 -8.273 1 65.94 542 TYR B C 1
ATOM 10175 O O . TYR B 1 542 ? 1.91 12.234 -8.266 1 65.94 542 TYR B O 1
ATOM 10183 N N . ASP B 1 543 ? 0.27 12.805 -9.422 1 62.06 543 ASP B N 1
ATOM 10184 C CA . ASP B 1 543 ? 0.851 12.484 -10.727 1 62.06 543 ASP B CA 1
ATOM 10185 C C . ASP B 1 543 ? 1.85 13.555 -11.156 1 62.06 543 ASP B C 1
ATOM 10187 O O . ASP B 1 543 ? 2.852 13.25 -11.812 1 62.06 543 ASP B O 1
ATOM 10191 N N . GLY B 1 544 ? 1.614 14.773 -10.789 1 52.47 544 GLY B N 1
ATOM 10192 C CA . GLY B 1 544 ? 2.467 15.898 -11.141 1 52.47 544 GLY B CA 1
ATOM 10193 C C . GLY B 1 544 ? 2.965 16.672 -9.938 1 52.47 544 GLY B C 1
ATOM 10194 O O . GLY B 1 544 ? 3.115 16.109 -8.852 1 52.47 544 GLY B O 1
ATOM 10195 N N . PRO B 1 545 ? 3.381 17.703 -10.305 1 50.28 545 PRO B N 1
ATOM 10196 C CA . PRO B 1 545 ? 3.846 18.547 -9.203 1 50.28 545 PRO B CA 1
ATOM 10197 C C . PRO B 1 545 ? 2.805 18.688 -8.094 1 50.28 545 PRO B C 1
ATOM 10199 O O . PRO B 1 545 ? 1.602 18.656 -8.367 1 50.28 545 PRO B O 1
ATOM 10202 N N . ARG B 1 546 ? 3.135 18.438 -6.965 1 51.91 546 ARG B N 1
ATOM 10203 C CA . ARG B 1 546 ? 2.297 18.484 -5.77 1 51.91 546 ARG B CA 1
ATOM 10204 C C . ARG B 1 546 ? 1.525 19.797 -5.691 1 51.91 546 ARG B C 1
ATOM 10206 O O . ARG B 1 546 ? 1.823 20.641 -4.852 1 51.91 546 ARG B O 1
ATOM 10213 N N . THR B 1 547 ? 0.807 20.031 -6.719 1 51.22 547 THR B N 1
ATOM 10214 C CA . THR B 1 547 ? 0.006 21.25 -6.691 1 51.22 547 THR B CA 1
ATOM 10215 C C . THR B 1 547 ? -1.464 20.922 -6.441 1 51.22 547 THR B C 1
ATOM 10217 O O . THR B 1 547 ? -2.041 20.062 -7.113 1 51.22 547 THR B O 1
ATOM 10220 N N . GLY B 1 548 ? -1.947 21.406 -5.223 1 61.81 548 GLY B N 1
ATOM 10221 C CA . GLY B 1 548 ? -3.375 21.266 -4.984 1 61.81 548 GLY B CA 1
ATOM 10222 C C . GLY B 1 548 ? -3.736 20 -4.242 1 61.81 548 GLY B C 1
ATOM 10223 O O . GLY B 1 548 ? -3.018 19.578 -3.332 1 61.81 548 GLY B O 1
ATOM 10224 N N . LEU B 1 549 ? -4.898 19.562 -4.609 1 76.31 549 LEU B N 1
ATOM 10225 C CA . LEU B 1 549 ? -5.398 18.344 -3.982 1 76.31 549 LEU B CA 1
ATOM 10226 C C . LEU B 1 549 ? -4.852 17.109 -4.688 1 76.31 549 LEU B C 1
ATOM 10228 O O . LEU B 1 549 ? -4.559 17.156 -5.887 1 76.31 549 LEU B O 1
ATOM 10232 N N . PRO B 1 550 ? -4.551 16.062 -3.92 1 78.31 550 PRO B N 1
ATOM 10233 C CA . PRO B 1 550 ? -4.043 14.836 -4.523 1 78.31 550 PRO B CA 1
ATOM 10234 C C . PRO B 1 550 ? -4.945 14.305 -5.637 1 78.31 550 PRO B C 1
ATOM 10236 O O . PRO B 1 550 ? -6.164 14.492 -5.586 1 78.31 550 PRO B O 1
ATOM 10239 N N . ASP B 1 551 ? -4.293 13.695 -6.539 1 75.25 551 ASP B N 1
ATOM 10240 C CA . ASP B 1 551 ? -4.992 13.156 -7.703 1 75.25 551 ASP B CA 1
ATOM 10241 C C . ASP B 1 551 ? -5.664 11.82 -7.375 1 75.25 551 ASP B C 1
ATOM 10243 O O . ASP B 1 551 ? -6.637 11.438 -8.023 1 75.25 551 ASP B O 1
ATOM 10247 N N . TYR B 1 552 ? -5.102 11.203 -6.457 1 80.88 552 TYR B N 1
ATOM 10248 C CA . TYR B 1 552 ? -5.59 9.867 -6.121 1 80.88 552 TYR B CA 1
ATOM 10249 C C . TYR B 1 552 ? -5.941 9.773 -4.645 1 80.88 552 TYR B C 1
ATOM 10251 O O . TYR B 1 552 ? -5.266 10.359 -3.797 1 80.88 552 TYR B O 1
ATOM 10259 N N . ASP B 1 553 ? -7.086 9.125 -4.398 1 88.44 553 ASP B N 1
ATOM 10260 C CA . ASP B 1 553 ? -7.512 8.891 -3.02 1 88.44 553 ASP B CA 1
ATOM 10261 C C . ASP B 1 553 ? -7.691 7.402 -2.742 1 88.44 553 ASP B C 1
ATOM 10263 O O . ASP B 1 553 ? -8.633 6.781 -3.238 1 88.44 553 ASP B O 1
ATOM 10267 N N . GLY B 1 554 ? -6.781 6.785 -2.014 1 88.81 554 GLY B N 1
ATOM 10268 C CA . GLY B 1 554 ? -6.828 5.367 -1.688 1 88.81 554 GLY B CA 1
ATOM 10269 C C . GLY B 1 554 ? -7.477 5.086 -0.347 1 88.81 554 GLY B C 1
ATOM 10270 O O . GLY B 1 554 ? -7.566 3.93 0.073 1 88.81 554 GLY B O 1
ATOM 10271 N N . ARG B 1 555 ? -8.133 5.965 0.331 1 93.38 555 ARG B N 1
ATOM 10272 C CA . ARG B 1 555 ? -8.508 5.863 1.736 1 93.38 555 ARG B CA 1
ATOM 10273 C C . ARG B 1 555 ? -9.734 4.969 1.907 1 93.38 555 ARG B C 1
ATOM 10275 O O . ARG B 1 555 ? -10.031 4.516 3.016 1 93.38 555 ARG B O 1
ATOM 10282 N N . ASN B 1 556 ? -10.438 4.719 0.868 1 93 556 ASN B N 1
ATOM 10283 C CA . ASN B 1 556 ? -11.516 3.738 0.97 1 93 556 ASN B CA 1
ATOM 10284 C C . ASN B 1 556 ? -11 2.391 1.467 1 93 556 ASN B C 1
ATOM 10286 O O . ASN B 1 556 ? -11.703 1.678 2.182 1 93 556 ASN B O 1
ATOM 10290 N N . SER B 1 557 ? -9.773 2.107 1.085 1 91.56 557 SER B N 1
ATOM 10291 C CA . SER B 1 557 ? -9.188 0.837 1.5 1 91.56 557 SER B CA 1
ATOM 10292 C C . SER B 1 557 ? -9.055 0.757 3.018 1 91.56 557 SER B C 1
ATOM 10294 O O . SER B 1 557 ? -9.219 -0.315 3.604 1 91.56 557 SER B O 1
ATOM 10296 N N . ILE B 1 558 ? -8.797 1.835 3.635 1 94.62 558 ILE B N 1
ATOM 10297 C CA . ILE B 1 558 ? -8.672 1.9 5.086 1 94.62 558 ILE B CA 1
ATOM 10298 C C . ILE B 1 558 ? -10.039 1.694 5.73 1 94.62 558 ILE B C 1
ATOM 10300 O O . ILE B 1 558 ? -10.18 0.917 6.68 1 94.62 558 ILE B O 1
ATOM 10304 N N . LEU B 1 559 ? -10.984 2.367 5.18 1 95.38 559 LEU B N 1
ATOM 10305 C CA . LEU B 1 559 ? -12.336 2.26 5.723 1 95.38 559 LEU B CA 1
ATOM 10306 C C . LEU B 1 559 ? -12.875 0.843 5.562 1 95.38 559 LEU B C 1
ATOM 10308 O O . LEU B 1 559 ? -13.492 0.3 6.484 1 95.38 559 LEU B O 1
ATOM 10312 N N . HIS B 1 560 ? -12.617 0.258 4.453 1 92.62 560 HIS B N 1
ATOM 10313 C CA . HIS B 1 560 ? -13.055 -1.119 4.25 1 92.62 560 HIS B CA 1
ATOM 10314 C C . HIS B 1 560 ? -12.336 -2.07 5.203 1 92.62 560 HIS B C 1
ATOM 10316 O O . HIS B 1 560 ? -12.93 -3.035 5.688 1 92.62 560 HIS B O 1
ATOM 10322 N N . ALA B 1 561 ? -11.055 -1.862 5.418 1 93.06 561 ALA B N 1
ATOM 10323 C CA . ALA B 1 561 ? -10.305 -2.693 6.359 1 93.06 561 ALA B CA 1
ATOM 10324 C C . ALA B 1 561 ? -10.93 -2.635 7.75 1 93.06 561 ALA B C 1
ATOM 10326 O O . ALA B 1 561 ? -11.086 -3.664 8.414 1 93.06 561 ALA B O 1
ATOM 10327 N N . PHE B 1 562 ? -11.297 -1.466 8.133 1 95.12 562 PHE B N 1
ATOM 10328 C CA . PHE B 1 562 ? -11.969 -1.324 9.422 1 95.12 562 PHE B CA 1
ATOM 10329 C C . PHE B 1 562 ? -13.344 -1.982 9.398 1 95.12 562 PHE B C 1
ATOM 10331 O O . PHE B 1 562 ? -13.734 -2.652 10.352 1 95.12 562 PHE B O 1
ATOM 10338 N N . ALA B 1 563 ? -14.07 -1.724 8.328 1 92.06 563 ALA B N 1
ATOM 10339 C CA . ALA B 1 563 ? -15.398 -2.322 8.211 1 92.06 563 ALA B CA 1
ATOM 10340 C C . ALA B 1 563 ? -15.32 -3.844 8.305 1 92.06 563 ALA B C 1
ATOM 10342 O O . ALA B 1 563 ? -16.234 -4.484 8.836 1 92.06 563 ALA B O 1
ATOM 10343 N N . ASP B 1 564 ? -14.195 -4.41 7.781 1 89.81 564 ASP B N 1
ATOM 10344 C CA . ASP B 1 564 ? -13.969 -5.852 7.832 1 89.81 564 ASP B CA 1
ATOM 10345 C C . ASP B 1 564 ? -13.375 -6.27 9.172 1 89.81 564 ASP B C 1
ATOM 10347 O O . ASP B 1 564 ? -13.023 -7.434 9.367 1 89.81 564 ASP B O 1
ATOM 10351 N N . ALA B 1 565 ? -13.125 -5.32 10.109 1 91 565 ALA B N 1
ATOM 10352 C CA . ALA B 1 565 ? -12.578 -5.551 11.445 1 91 565 ALA B CA 1
ATOM 10353 C C . ALA B 1 565 ? -11.18 -6.141 11.367 1 91 565 ALA B C 1
ATOM 10355 O O . ALA B 1 565 ? -10.836 -7.051 12.133 1 91 565 ALA B O 1
ATOM 10356 N N . LYS B 1 566 ? -10.43 -5.66 10.406 1 90.38 566 LYS B N 1
ATOM 10357 C CA . LYS B 1 566 ? -9.047 -6.117 10.289 1 90.38 566 LYS B CA 1
ATOM 10358 C C . LYS B 1 566 ? -8.195 -5.598 11.445 1 90.38 566 LYS B C 1
ATOM 10360 O O . LYS B 1 566 ? -7.992 -4.391 11.578 1 90.38 566 LYS B O 1
ATOM 10365 N N . GLN B 1 567 ? -7.59 -6.469 12.133 1 89.25 567 GLN B N 1
ATOM 10366 C CA . GLN B 1 567 ? -6.859 -6.094 13.336 1 89.25 567 GLN B CA 1
ATOM 10367 C C . GLN B 1 567 ? -5.457 -5.594 12.992 1 89.25 567 GLN B C 1
ATOM 10369 O O . GLN B 1 567 ? -4.871 -4.812 13.75 1 89.25 567 GLN B O 1
ATOM 10374 N N . SER B 1 568 ? -4.953 -5.98 11.852 1 87.62 568 SER B N 1
ATOM 10375 C CA . SER B 1 568 ? -3.559 -5.723 11.516 1 87.62 568 SER B CA 1
ATOM 10376 C C . SER B 1 568 ? -3.328 -4.246 11.211 1 87.62 568 SER B C 1
ATOM 10378 O O . SER B 1 568 ? -2.184 -3.793 11.133 1 87.62 568 SER B O 1
ATOM 10380 N N . ILE B 1 569 ? -4.422 -3.529 11.055 1 91.88 569 ILE B N 1
ATOM 10381 C CA . ILE B 1 569 ? -4.293 -2.119 10.703 1 91.88 569 ILE B CA 1
ATOM 10382 C C . ILE B 1 569 ? -3.738 -1.343 11.898 1 91.88 569 ILE B C 1
ATOM 10384 O O . ILE B 1 569 ? -3.012 -0.361 11.719 1 91.88 569 ILE B O 1
ATOM 10388 N N . LEU B 1 570 ? -4.059 -1.801 13.086 1 96 570 LEU B N 1
ATOM 10389 C CA . LEU B 1 570 ? -3.596 -1.147 14.305 1 96 570 LEU B CA 1
ATOM 10390 C C . LEU B 1 570 ? -2.584 -2.023 15.039 1 96 570 LEU B C 1
ATOM 10392 O O . LEU B 1 570 ? -2.438 -3.207 14.719 1 96 570 LEU B O 1
ATOM 10396 N N . HIS B 1 571 ? -1.833 -1.408 15.953 1 95.31 571 HIS B N 1
ATOM 10397 C CA . HIS B 1 571 ? -1.002 -2.188 16.859 1 95.31 571 HIS B CA 1
ATOM 10398 C C . HIS B 1 571 ? -1.848 -3.137 17.703 1 95.31 571 HIS B C 1
ATOM 10400 O O . HIS B 1 571 ? -2.928 -2.764 18.172 1 95.31 571 HIS B O 1
ATOM 10406 N N . PRO B 1 572 ? -1.411 -4.348 17.938 1 93.75 572 PRO B N 1
ATOM 10407 C CA . PRO B 1 572 ? -2.203 -5.309 18.703 1 93.75 572 PRO B CA 1
ATOM 10408 C C . PRO B 1 572 ? -2.604 -4.777 20.078 1 93.75 572 PRO B C 1
ATOM 10410 O O . PRO B 1 572 ? -3.656 -5.148 20.609 1 93.75 572 PRO B O 1
ATOM 10413 N N . GLY B 1 573 ? -1.814 -3.926 20.641 1 95.06 573 GLY B N 1
ATOM 10414 C CA . GLY B 1 573 ? -2.131 -3.336 21.938 1 95.06 573 GLY B CA 1
ATOM 10415 C C . GLY B 1 573 ? -3.33 -2.406 21.891 1 95.06 573 GLY B C 1
ATOM 10416 O O . GLY B 1 573 ? -3.893 -2.055 22.922 1 95.06 573 GLY B O 1
ATOM 10417 N N . TYR B 1 574 ? -3.721 -1.97 20.703 1 96.62 574 TYR B N 1
ATOM 10418 C CA . TYR B 1 574 ? -4.848 -1.062 20.531 1 96.62 574 TYR B CA 1
ATOM 10419 C C . TYR B 1 574 ? -5.934 -1.7 19.656 1 96.62 574 TYR B C 1
ATOM 10421 O O . TYR B 1 574 ? -6.754 -0.998 19.062 1 96.62 574 TYR B O 1
ATOM 10429 N N . SER B 1 575 ? -5.914 -2.986 19.531 1 94.25 575 SER B N 1
ATOM 10430 C CA . SER B 1 575 ? -6.809 -3.711 18.641 1 94.25 575 SER B CA 1
ATOM 10431 C C . SER B 1 575 ? -8.266 -3.498 19.031 1 94.25 575 SER B C 1
ATOM 10433 O O . SER B 1 575 ? -9.164 -3.611 18.188 1 94.25 575 SER B O 1
ATOM 10435 N N . ASP B 1 576 ? -8.547 -3.127 20.328 1 95.5 576 ASP B N 1
ATOM 10436 C CA . ASP B 1 576 ? -9.914 -2.904 20.781 1 95.5 576 ASP B CA 1
ATOM 10437 C C . ASP B 1 576 ? -10.531 -1.695 20.094 1 95.5 576 ASP B C 1
ATOM 10439 O O . ASP B 1 576 ? -11.758 -1.585 20 1 95.5 576 ASP B O 1
ATOM 10443 N N . LEU B 1 577 ? -9.75 -0.825 19.562 1 97.69 577 LEU B N 1
ATOM 10444 C CA . LEU B 1 577 ? -10.234 0.356 18.859 1 97.69 577 LEU B CA 1
ATOM 10445 C C . LEU B 1 577 ? -10.859 -0.026 17.516 1 97.69 577 LEU B C 1
ATOM 10447 O O . LEU B 1 577 ? -11.578 0.771 16.922 1 97.69 577 LEU B O 1
ATOM 10451 N N . VAL B 1 578 ? -10.516 -1.194 17.047 1 96.5 578 VAL B N 1
ATOM 10452 C CA . VAL B 1 578 ? -11.031 -1.634 15.758 1 96.5 578 VAL B CA 1
ATOM 10453 C C . VAL B 1 578 ? -12.555 -1.688 15.805 1 96.5 578 VAL B C 1
ATOM 10455 O O . VAL B 1 578 ? -13.227 -1.376 14.82 1 96.5 578 VAL B O 1
ATOM 10458 N N . ASP B 1 579 ? -13.133 -2.039 16.953 1 94.5 579 ASP B N 1
ATOM 10459 C CA . ASP B 1 579 ? -14.586 -2.08 17.094 1 94.5 579 ASP B CA 1
ATOM 10460 C C . ASP B 1 579 ? -15.195 -0.695 16.891 1 94.5 579 ASP B C 1
ATOM 10462 O O . ASP B 1 579 ? -16.219 -0.557 16.219 1 94.5 579 ASP B O 1
ATOM 10466 N N . LEU B 1 580 ? -14.586 0.229 17.438 1 97.44 580 LEU B N 1
ATOM 10467 C CA . LEU B 1 580 ? -15.031 1.607 17.281 1 97.44 580 LEU B CA 1
ATOM 10468 C C . LEU B 1 580 ? -14.977 2.027 15.812 1 97.44 580 LEU B C 1
ATOM 10470 O O . LEU B 1 580 ? -15.953 2.539 15.266 1 97.44 580 LEU B O 1
ATOM 10474 N N . PHE B 1 581 ? -13.859 1.751 15.203 1 97.75 581 PHE B N 1
ATOM 10475 C CA . PHE B 1 581 ? -13.633 2.219 13.844 1 97.75 581 PHE B CA 1
ATOM 10476 C C . PHE B 1 581 ? -14.438 1.396 12.844 1 97.75 581 PHE B C 1
ATOM 10478 O O . PHE B 1 581 ? -14.703 1.85 11.727 1 97.75 581 PHE B O 1
ATOM 10485 N N . GLN B 1 582 ? -14.781 0.192 13.203 1 95.38 582 GLN B N 1
ATOM 10486 C CA . GLN B 1 582 ? -15.672 -0.581 12.344 1 95.38 582 GLN B CA 1
ATOM 10487 C C . GLN B 1 582 ? -17 0.134 12.148 1 95.38 582 GLN B C 1
ATOM 10489 O O . GLN B 1 582 ? -17.453 0.319 11.016 1 95.38 582 GLN B O 1
ATOM 10494 N N . ASP B 1 583 ? -17.562 0.586 13.25 1 95.06 583 ASP B N 1
ATOM 10495 C CA . ASP B 1 583 ? -18.828 1.304 13.195 1 95.06 583 ASP B CA 1
ATOM 10496 C C . ASP B 1 583 ? -18.672 2.645 12.477 1 95.06 583 ASP B C 1
ATOM 10498 O O . ASP B 1 583 ? -19.531 3.031 11.68 1 95.06 583 ASP B O 1
ATOM 10502 N N . ILE B 1 584 ? -17.609 3.295 12.75 1 97.5 584 ILE B N 1
ATOM 10503 C CA . ILE B 1 584 ? -17.359 4.598 12.141 1 97.5 584 ILE B CA 1
ATOM 10504 C C . ILE B 1 584 ? -17.188 4.445 10.633 1 97.5 584 ILE B C 1
ATOM 10506 O O . ILE B 1 584 ? -17.797 5.191 9.859 1 97.5 584 ILE B O 1
ATOM 10510 N N . ALA B 1 585 ? -16.391 3.471 10.281 1 96.12 585 ALA B N 1
ATOM 10511 C CA . ALA B 1 585 ? -16.125 3.236 8.859 1 96.12 585 ALA B CA 1
ATOM 10512 C C . ALA B 1 585 ? -17.422 2.93 8.109 1 96.12 585 ALA B C 1
ATOM 10514 O O . ALA B 1 585 ? -17.672 3.484 7.035 1 96.12 585 ALA B O 1
ATOM 10515 N N . THR B 1 586 ? -18.234 2.119 8.68 1 92.25 586 THR B N 1
ATOM 10516 C CA . THR B 1 586 ? -19.516 1.76 8.07 1 92.25 586 THR B CA 1
ATOM 10517 C C . THR B 1 586 ? -20.391 2.996 7.867 1 92.25 586 THR B C 1
ATOM 10519 O O . THR B 1 586 ? -21.156 3.068 6.91 1 92.25 586 THR B O 1
ATOM 10522 N N . THR B 1 587 ? -20.141 3.941 8.695 1 93.44 587 THR B N 1
ATOM 10523 C CA . THR B 1 587 ? -20.953 5.16 8.695 1 93.44 587 THR B CA 1
ATOM 10524 C C . THR B 1 587 ? -20.453 6.129 7.621 1 93.44 587 THR B C 1
ATOM 10526 O O . THR B 1 587 ? -21.266 6.797 6.965 1 93.44 587 THR B O 1
ATOM 10529 N N . ILE B 1 588 ? -19.203 6.203 7.422 1 95.25 588 ILE B N 1
ATOM 10530 C CA . ILE B 1 588 ? -18.719 7.305 6.594 1 95.25 588 ILE B CA 1
ATOM 10531 C C . ILE B 1 588 ? -18.375 6.789 5.199 1 95.25 588 ILE B C 1
ATOM 10533 O O . ILE B 1 588 ? -18.109 7.578 4.289 1 95.25 588 ILE B O 1
ATOM 10537 N N . LEU B 1 589 ? -18.406 5.473 4.961 1 93.81 589 LEU B N 1
ATOM 10538 C CA . LEU B 1 589 ? -18.141 4.902 3.646 1 93.81 589 LEU B CA 1
ATOM 10539 C C . LEU B 1 589 ? -19.125 5.438 2.611 1 93.81 589 LEU B C 1
ATOM 10541 O O . LEU B 1 589 ? -18.719 5.867 1.528 1 93.81 589 LEU B O 1
ATOM 10545 N N . PRO B 1 590 ? -20.375 5.512 2.941 1 92.88 590 PRO B N 1
ATOM 10546 C CA . PRO B 1 590 ? -21.312 6.035 1.938 1 92.88 590 PRO B CA 1
ATOM 10547 C C . PRO B 1 590 ? -21.375 7.559 1.929 1 92.88 590 PRO B C 1
ATOM 10549 O O . PRO B 1 590 ? -21.094 8.195 2.947 1 92.88 590 PRO B O 1
ATOM 10552 N N . ASP B 1 591 ? -21.641 8.117 0.751 1 93.31 591 ASP B N 1
ATOM 10553 C CA . ASP B 1 591 ? -22.016 9.523 0.673 1 93.31 591 ASP B CA 1
ATOM 10554 C C . ASP B 1 591 ? -23.531 9.688 0.838 1 93.31 591 ASP B C 1
ATOM 10556 O O . ASP B 1 591 ? -24.312 9.141 0.053 1 93.31 591 ASP B O 1
ATOM 10560 N N . TYR B 1 592 ? -23.938 10.43 1.76 1 92.88 592 TYR B N 1
ATOM 10561 C CA . TYR B 1 592 ? -25.344 10.516 2.131 1 92.88 592 TYR B CA 1
ATOM 10562 C C . TYR B 1 592 ? -26.125 11.359 1.133 1 92.88 592 TYR B C 1
ATOM 10564 O O . TYR B 1 592 ? -27.344 11.469 1.22 1 92.88 592 TYR B O 1
ATOM 10572 N N . HIS B 1 593 ? -25.406 11.93 0.21 1 92.31 593 HIS B N 1
ATOM 10573 C CA . HIS B 1 593 ? -26.078 12.531 -0.938 1 92.31 593 HIS B CA 1
ATOM 10574 C C . HIS B 1 593 ? -26.984 11.523 -1.645 1 92.31 593 HIS B C 1
ATOM 10576 O O . HIS B 1 593 ? -28.016 11.891 -2.189 1 92.31 593 HIS B O 1
ATOM 10582 N N . TRP B 1 594 ? -26.625 10.305 -1.594 1 93.25 594 TRP B N 1
ATOM 10583 C CA . TRP B 1 594 ? -27.312 9.266 -2.357 1 93.25 594 TRP B CA 1
ATOM 10584 C C . TRP B 1 594 ? -28.391 8.594 -1.518 1 93.25 594 TRP B C 1
ATOM 10586 O O . TRP B 1 594 ? -29.031 7.648 -1.97 1 93.25 594 TRP B O 1
ATOM 10596 N N . ALA B 1 595 ? -28.531 9.039 -0.335 1 90.62 595 ALA B N 1
ATOM 10597 C CA . ALA B 1 595 ? -29.578 8.469 0.517 1 90.62 595 ALA B CA 1
ATOM 10598 C C . ALA B 1 595 ? -30.953 8.93 0.073 1 90.62 595 ALA B C 1
ATOM 10600 O O . ALA B 1 595 ? -31.125 10.062 -0.381 1 90.62 595 ALA B O 1
ATOM 10601 N N . ALA B 1 596 ? -31.953 8.055 0.225 1 83.94 596 ALA B N 1
ATOM 10602 C CA . ALA B 1 596 ? -33.312 8.32 -0.239 1 83.94 596 ALA B CA 1
ATOM 10603 C C . ALA B 1 596 ? -34.094 9.148 0.785 1 83.94 596 ALA B C 1
ATOM 10605 O O . ALA B 1 596 ? -35 9.883 0.428 1 83.94 596 ALA B O 1
ATOM 10606 N N . ASP B 1 597 ? -33.75 8.992 2.021 1 82.56 597 ASP B N 1
ATOM 10607 C CA . ASP B 1 597 ? -34.594 9.609 3.029 1 82.56 597 ASP B CA 1
ATOM 10608 C C . ASP B 1 597 ? -34.031 10.938 3.506 1 82.56 597 ASP B C 1
ATOM 10610 O O . ASP B 1 597 ? -32.812 11.117 3.549 1 82.56 597 ASP B O 1
ATOM 10614 N N . PHE B 1 598 ? -34.969 11.797 3.979 1 82.25 598 PHE B N 1
ATOM 10615 C CA . PHE B 1 598 ? -34.656 13.172 4.352 1 82.25 598 PHE B CA 1
ATOM 10616 C C . PHE B 1 598 ? -33.844 13.219 5.645 1 82.25 598 PHE B C 1
ATOM 10618 O O . PHE B 1 598 ? -33 14.094 5.82 1 82.25 598 PHE B O 1
ATOM 10625 N N . THR B 1 599 ? -34.062 12.344 6.492 1 85.88 599 THR B N 1
ATOM 10626 C CA . THR B 1 599 ? -33.375 12.344 7.777 1 85.88 599 THR B CA 1
ATOM 10627 C C . THR B 1 599 ? -31.875 12.148 7.582 1 85.88 599 THR B C 1
ATOM 10629 O O . THR B 1 599 ? -31.062 12.828 8.219 1 85.88 599 THR B O 1
ATOM 10632 N N . ARG B 1 600 ? -31.531 11.305 6.629 1 88.75 600 ARG B N 1
ATOM 10633 C CA . ARG B 1 600 ? -30.125 11.008 6.383 1 88.75 600 ARG B CA 1
ATOM 10634 C C . ARG B 1 600 ? -29.469 12.133 5.598 1 88.75 600 ARG B C 1
ATOM 10636 O O . ARG B 1 600 ? -28.234 12.227 5.555 1 88.75 600 ARG B O 1
ATOM 10643 N N . GLN B 1 601 ? -30.266 12.961 5.078 1 87.38 601 GLN B N 1
ATOM 10644 C CA . GLN B 1 601 ? -29.703 14.055 4.293 1 87.38 601 GLN B CA 1
ATOM 10645 C C . GLN B 1 601 ? -29.531 15.312 5.141 1 87.38 601 GLN B C 1
ATOM 10647 O O . GLN B 1 601 ? -28.969 16.312 4.68 1 87.38 601 GLN B O 1
ATOM 10652 N N . ARG B 1 602 ? -29.953 15.219 6.375 1 91.12 602 ARG B N 1
ATOM 10653 C CA . ARG B 1 602 ? -29.719 16.344 7.27 1 91.12 602 ARG B CA 1
ATOM 10654 C C . ARG B 1 602 ? -28.234 16.656 7.398 1 91.12 602 ARG B C 1
ATOM 10656 O O . ARG B 1 602 ? -27.406 15.742 7.461 1 91.12 602 ARG B O 1
ATOM 10663 N N . PRO B 1 603 ? -27.922 17.922 7.535 1 93.44 603 PRO B N 1
ATOM 10664 C CA . PRO B 1 603 ? -26.516 18.312 7.57 1 93.44 603 PRO B CA 1
ATOM 10665 C C . PRO B 1 603 ? -25.766 17.719 8.766 1 93.44 603 PRO B C 1
ATOM 10667 O O . PRO B 1 603 ? -24.562 17.469 8.688 1 93.44 603 PRO B O 1
ATOM 10670 N N . ASP B 1 604 ? -26.5 17.531 9.867 1 94.88 604 ASP B N 1
ATOM 10671 C CA . ASP B 1 604 ? -25.797 17.078 11.062 1 94.88 604 ASP B CA 1
ATOM 10672 C C . ASP B 1 604 ? -26.047 15.602 11.344 1 94.88 604 ASP B C 1
ATOM 10674 O O . ASP B 1 604 ? -25.812 15.125 12.453 1 94.88 604 ASP B O 1
ATOM 10678 N N . PHE B 1 605 ? -26.562 14.891 10.391 1 94.5 605 PHE B N 1
ATOM 10679 C CA . PHE B 1 605 ? -26.859 13.477 10.578 1 94.5 605 PHE B CA 1
ATOM 10680 C C . PHE B 1 605 ? -25.594 12.688 10.859 1 94.5 605 PHE B C 1
ATOM 10682 O O . PHE B 1 605 ? -25.562 11.844 11.758 1 94.5 605 PHE B O 1
ATOM 10689 N N . VAL B 1 606 ? -24.562 12.906 10.031 1 95.81 606 VAL B N 1
ATOM 10690 C CA . VAL B 1 606 ? -23.312 12.18 10.195 1 95.81 606 VAL B CA 1
ATOM 10691 C C . VAL B 1 606 ? -22.734 12.43 11.586 1 95.81 606 VAL B C 1
ATOM 10693 O O . VAL B 1 606 ? -22.281 11.5 12.25 1 95.81 606 VAL B O 1
ATOM 10696 N N . HIS B 1 607 ? -22.781 13.672 12.07 1 97.44 607 HIS B N 1
ATOM 10697 C CA . HIS B 1 607 ? -22.359 13.992 13.422 1 97.44 607 HIS B CA 1
ATOM 10698 C C . HIS B 1 607 ? -23.156 13.219 14.461 1 97.44 607 HIS B C 1
ATOM 10700 O O . HIS B 1 607 ? -22.609 12.719 15.438 1 97.44 607 HIS B O 1
ATOM 10706 N N . GLU B 1 608 ? -24.453 13.141 14.188 1 96.25 608 GLU B N 1
ATOM 10707 C CA . GLU B 1 608 ? -25.328 12.422 15.109 1 96.25 608 GLU B CA 1
ATOM 10708 C C . GLU B 1 608 ? -24.906 10.961 15.25 1 96.25 608 GLU B C 1
ATOM 10710 O O . GLU B 1 608 ? -24.734 10.461 16.359 1 96.25 608 GLU B O 1
ATOM 10715 N N . ILE B 1 609 ? -24.766 10.289 14.172 1 96.06 609 ILE B N 1
ATOM 10716 C CA . ILE B 1 609 ? -24.422 8.867 14.203 1 96.06 609 ILE B CA 1
ATOM 10717 C C . ILE B 1 609 ? -23.047 8.68 14.836 1 96.06 609 ILE B C 1
ATOM 10719 O O . ILE B 1 609 ? -22.859 7.801 15.68 1 96.06 609 ILE B O 1
ATOM 10723 N N . LEU B 1 610 ? -22.078 9.508 14.445 1 97.81 610 LEU B N 1
ATOM 10724 C CA . LEU B 1 610 ? -20.719 9.383 14.953 1 97.81 610 LEU B CA 1
ATOM 10725 C C . LEU B 1 610 ? -20.688 9.602 16.453 1 97.81 610 LEU B C 1
ATOM 10727 O O . LEU B 1 610 ? -20.031 8.852 17.188 1 97.81 610 LEU B O 1
ATOM 10731 N N . GLN B 1 611 ? -21.359 10.609 16.891 1 97.62 611 GLN B N 1
ATOM 10732 C CA . GLN B 1 611 ? -21.344 10.93 18.328 1 97.62 611 GLN B CA 1
ATOM 10733 C C . GLN B 1 611 ? -22.031 9.828 19.141 1 97.62 611 GLN B C 1
ATOM 10735 O O . GLN B 1 611 ? -21.594 9.5 20.234 1 97.62 611 GLN B O 1
ATOM 10740 N N . ARG B 1 612 ? -23.094 9.227 18.625 1 96.5 612 ARG B N 1
ATOM 10741 C CA . ARG B 1 612 ? -23.719 8.086 19.297 1 96.5 612 ARG B CA 1
ATOM 10742 C C . ARG B 1 612 ? -22.75 6.91 19.391 1 96.5 612 ARG B C 1
ATOM 10744 O O . ARG B 1 612 ? -22.641 6.277 20.438 1 96.5 612 ARG B O 1
ATOM 10751 N N . ILE B 1 613 ? -22.078 6.621 18.281 1 97 613 ILE B N 1
ATOM 10752 C CA . ILE B 1 613 ? -21.109 5.52 18.234 1 97 613 ILE B CA 1
ATOM 10753 C C . ILE B 1 613 ? -20.016 5.75 19.266 1 97 613 ILE B C 1
ATOM 10755 O O . ILE B 1 613 ? -19.703 4.855 20.062 1 97 613 ILE B O 1
ATOM 10759 N N . ILE B 1 614 ? -19.438 6.965 19.297 1 98.38 614 ILE B N 1
ATOM 10760 C CA . ILE B 1 614 ? -18.297 7.293 20.156 1 98.38 614 ILE B CA 1
ATOM 10761 C C . ILE B 1 614 ? -18.75 7.281 21.625 1 98.38 614 ILE B C 1
ATOM 10763 O O . ILE B 1 614 ? -18.047 6.723 22.469 1 98.38 614 ILE B O 1
ATOM 10767 N N . LEU B 1 615 ? -19.891 7.887 21.875 1 98 615 LEU B N 1
ATOM 10768 C CA . LEU B 1 615 ? -20.391 7.902 23.25 1 98 615 LEU B CA 1
ATOM 10769 C C . LEU B 1 615 ? -20.641 6.484 23.75 1 98 615 LEU B C 1
ATOM 10771 O O . LEU B 1 615 ? -20.234 6.137 24.859 1 98 615 LEU B O 1
ATOM 10775 N N . ASN B 1 616 ? -21.328 5.695 22.984 1 97.31 616 ASN B N 1
ATOM 10776 C CA . ASN B 1 616 ? -21.594 4.316 23.375 1 97.31 616 ASN B CA 1
ATOM 10777 C C . ASN B 1 616 ? -20.312 3.549 23.672 1 97.31 616 ASN B C 1
ATOM 10779 O O . ASN B 1 616 ? -20.25 2.812 24.656 1 97.31 616 ASN B O 1
ATOM 10783 N N . PHE B 1 617 ? -19.375 3.723 22.828 1 97.94 617 PHE B N 1
ATOM 10784 C CA . PHE B 1 617 ? -18.078 3.064 23.031 1 97.94 617 PHE B CA 1
ATOM 10785 C C . PHE B 1 617 ? -17.422 3.533 24.312 1 97.94 617 PHE B C 1
ATOM 10787 O O . PHE B 1 617 ? -16.906 2.723 25.078 1 97.94 617 PHE B O 1
ATOM 10794 N N . ALA B 1 618 ? -17.406 4.844 24.547 1 97.81 618 ALA B N 1
ATOM 10795 C CA . ALA B 1 618 ? -16.797 5.422 25.75 1 97.81 618 ALA B CA 1
ATOM 10796 C C . ALA B 1 618 ? -17.453 4.891 27.016 1 97.81 618 ALA B C 1
ATOM 10798 O O . ALA B 1 618 ? -16.781 4.629 28.016 1 97.81 618 ALA B O 1
ATOM 10799 N N . VAL B 1 619 ? -18.734 4.715 26.969 1 97.69 619 VAL B N 1
ATOM 10800 C CA . VAL B 1 619 ? -19.484 4.238 28.125 1 97.69 619 VAL B CA 1
ATOM 10801 C C . VAL B 1 619 ? -19.219 2.748 28.328 1 97.69 619 VAL B C 1
ATOM 10803 O O . VAL B 1 619 ? -18.938 2.314 29.453 1 97.69 619 VAL B O 1
ATOM 10806 N N . GLU B 1 620 ? -19.234 1.971 27.297 1 96.56 620 GLU B N 1
ATOM 10807 C CA . GLU B 1 620 ? -19.062 0.523 27.359 1 96.56 620 GLU B CA 1
ATOM 10808 C C . GLU B 1 620 ? -17.641 0.163 27.812 1 96.56 620 GLU B C 1
ATOM 10810 O O . GLU B 1 620 ? -17.438 -0.822 28.516 1 96.56 620 GLU B O 1
ATOM 10815 N N . LYS B 1 621 ? -16.719 0.967 27.312 1 96.88 621 LYS B N 1
ATOM 10816 C CA . LYS B 1 621 ? -15.32 0.629 27.578 1 96.88 621 LYS B CA 1
ATOM 10817 C C . LYS B 1 621 ? -14.727 1.516 28.672 1 96.88 621 LYS B C 1
ATOM 10819 O O . LYS B 1 621 ? -13.516 1.692 28.75 1 96.88 621 LYS B O 1
ATOM 10824 N N . LYS B 1 622 ? -15.492 2.084 29.438 1 94.75 622 LYS B N 1
ATOM 10825 C CA . LYS B 1 622 ? -15.07 3.057 30.453 1 94.75 622 LYS B CA 1
ATOM 10826 C C . LYS B 1 622 ? -13.992 2.479 31.359 1 94.75 622 LYS B C 1
ATOM 10828 O O . LYS B 1 622 ? -13.047 3.176 31.734 1 94.75 622 LYS B O 1
ATOM 10833 N N . ASP B 1 623 ? -14.062 1.16 31.625 1 94.81 623 ASP B N 1
ATOM 10834 C CA . ASP B 1 623 ? -13.156 0.548 32.594 1 94.81 623 ASP B CA 1
ATOM 10835 C C . ASP B 1 623 ? -12.148 -0.362 31.891 1 94.81 623 ASP B C 1
ATOM 10837 O O . ASP B 1 623 ? -11.398 -1.086 32.531 1 94.81 623 ASP B O 1
ATOM 10841 N N . ALA B 1 624 ? -12.234 -0.347 30.578 1 96.12 624 ALA B N 1
ATOM 10842 C CA . ALA B 1 624 ? -11.297 -1.195 29.844 1 96.12 624 ALA B CA 1
ATOM 10843 C C . ALA B 1 624 ? -9.867 -0.678 29.969 1 96.12 624 ALA B C 1
ATOM 10845 O O . ALA B 1 624 ? -9.617 0.522 29.828 1 96.12 624 ALA B O 1
ATOM 10846 N N . LEU B 1 625 ? -8.898 -1.485 30.188 1 95.25 625 LEU B N 1
ATOM 10847 C CA . LEU B 1 625 ? -7.516 -1.123 30.484 1 95.25 625 LEU B CA 1
ATOM 10848 C C . LEU B 1 625 ? -6.859 -0.443 29.281 1 95.25 625 LEU B C 1
ATOM 10850 O O . LEU B 1 625 ? -6.078 0.495 29.453 1 95.25 625 LEU B O 1
ATOM 10854 N N . PHE B 1 626 ? -7.16 -0.835 28.109 1 95.44 626 PHE B N 1
ATOM 10855 C CA . PHE B 1 626 ? -6.48 -0.324 26.938 1 95.44 626 PHE B CA 1
ATOM 10856 C C . PHE B 1 626 ? -6.734 1.169 26.766 1 95.44 626 PHE B C 1
ATOM 10858 O O . PHE B 1 626 ? -5.949 1.87 26.125 1 95.44 626 PHE B O 1
ATOM 10865 N N . MET B 1 627 ? -7.785 1.651 27.312 1 97 627 MET B N 1
ATOM 10866 C CA . MET B 1 627 ? -8.164 3.059 27.219 1 97 627 MET B CA 1
ATOM 10867 C C . MET B 1 627 ? -7.094 3.951 27.828 1 97 627 MET B C 1
ATOM 10869 O O . MET B 1 627 ? -6.977 5.125 27.484 1 97 627 MET B O 1
ATOM 10873 N N . ASP B 1 628 ? -6.297 3.357 28.688 1 96.81 628 ASP B N 1
ATOM 10874 C CA . ASP B 1 628 ? -5.336 4.168 29.422 1 96.81 628 ASP B CA 1
ATOM 10875 C C . ASP B 1 628 ? -3.9 3.777 29.062 1 96.81 628 ASP B C 1
ATOM 10877 O O . ASP B 1 628 ? -2.953 4.219 29.719 1 96.81 628 ASP B O 1
ATOM 10881 N N . TYR B 1 629 ? -3.756 2.914 28.078 1 96.5 629 TYR B N 1
ATOM 10882 C CA . TYR B 1 629 ? -2.406 2.6 27.625 1 96.5 629 TYR B CA 1
ATOM 10883 C C . TYR B 1 629 ? -1.759 3.811 26.969 1 96.5 629 TYR B C 1
ATOM 10885 O O . TYR B 1 629 ? -2.217 4.27 25.922 1 96.5 629 TYR B O 1
ATOM 10893 N N . LYS B 1 630 ? -0.693 4.27 27.5 1 96.75 630 LYS B N 1
ATOM 10894 C CA . LYS B 1 630 ? 0.016 5.41 26.922 1 96.75 630 LYS B CA 1
ATOM 10895 C C . LYS B 1 630 ? 0.816 5 25.688 1 96.75 630 LYS B C 1
ATOM 10897 O O . LYS B 1 630 ? 1.43 3.932 25.672 1 96.75 630 LYS B O 1
ATOM 10902 N N . LYS B 1 631 ? 0.719 5.832 24.703 1 95.06 631 LYS B N 1
ATOM 10903 C CA . LYS B 1 631 ? 1.504 5.512 23.516 1 95.06 631 LYS B CA 1
ATOM 10904 C C . LYS B 1 631 ? 2.953 5.961 23.672 1 95.06 631 LYS B C 1
ATOM 10906 O O . LYS B 1 631 ? 3.244 6.875 24.453 1 95.06 631 LYS B O 1
ATOM 10911 N N . THR B 1 632 ? 3.807 5.352 22.938 1 91.31 632 THR B N 1
ATOM 10912 C CA . THR B 1 632 ? 5.211 5.746 22.891 1 91.31 632 THR B CA 1
ATOM 10913 C C . THR B 1 632 ? 5.383 7.039 22.094 1 91.31 632 THR B C 1
ATOM 10915 O O . THR B 1 632 ? 4.473 7.453 21.375 1 91.31 632 THR B O 1
ATOM 10918 N N . HIS B 1 633 ? 6.434 7.691 22.266 1 83 633 HIS B N 1
ATOM 10919 C CA . HIS B 1 633 ? 6.73 8.922 21.531 1 83 633 HIS B CA 1
ATOM 10920 C C . HIS B 1 633 ? 7.051 8.641 20.078 1 83 633 HIS B C 1
ATOM 10922 O O . HIS B 1 633 ? 6.816 9.492 19.203 1 83 633 HIS B O 1
ATOM 10928 N N . LYS B 1 634 ? 7.504 7.398 19.906 1 81.31 634 LYS B N 1
ATOM 10929 C CA . LYS B 1 634 ? 7.871 7.039 18.547 1 81.31 634 LYS B CA 1
ATOM 10930 C C . LYS B 1 634 ? 6.68 6.441 17.797 1 81.31 634 LYS B C 1
ATOM 10932 O O . LYS B 1 634 ? 5.984 5.57 18.312 1 81.31 634 LYS B O 1
ATOM 10937 N N . ASN B 1 635 ? 6.461 6.926 16.656 1 84.12 635 ASN B N 1
ATOM 10938 C CA . ASN B 1 635 ? 5.402 6.398 15.797 1 84.12 635 ASN B CA 1
ATOM 10939 C C . ASN B 1 635 ? 5.781 5.035 15.219 1 84.12 635 ASN B C 1
ATOM 10941 O O . ASN B 1 635 ? 6.961 4.738 15.031 1 84.12 635 ASN B O 1
ATOM 10945 N N . ARG B 1 636 ? 4.816 4.277 14.961 1 87.38 636 ARG B N 1
ATOM 10946 C CA . ARG B 1 636 ? 5.023 3.016 14.25 1 87.38 636 ARG B CA 1
ATOM 10947 C C . ARG B 1 636 ? 5.625 3.256 12.875 1 87.38 636 ARG B C 1
ATOM 10949 O O . ARG B 1 636 ? 5.293 4.238 12.203 1 87.38 636 ARG B O 1
ATOM 10956 N N . LYS B 1 637 ? 6.434 2.229 12.453 1 76.88 637 LYS B N 1
ATOM 10957 C CA . LYS B 1 637 ? 7.047 2.312 11.125 1 76.88 637 LYS B CA 1
ATOM 10958 C C . LYS B 1 637 ? 6.234 1.539 10.094 1 76.88 637 LYS B C 1
ATOM 10960 O O . LYS B 1 637 ? 5.566 0.558 10.43 1 76.88 637 LYS B O 1
ATOM 10965 N N . ALA B 1 638 ? 6.211 2.092 8.836 1 78.38 638 ALA B N 1
ATOM 10966 C CA . ALA B 1 638 ? 5.578 1.354 7.742 1 78.38 638 ALA B CA 1
ATOM 10967 C C . ALA B 1 638 ? 6.457 0.192 7.289 1 78.38 638 ALA B C 1
ATOM 10969 O O . ALA B 1 638 ? 7.68 0.321 7.215 1 78.38 638 ALA B O 1
ATOM 10970 N N . ASP B 1 639 ? 5.812 -0.954 7.078 1 70.69 639 ASP B N 1
ATOM 10971 C CA . ASP B 1 639 ? 6.52 -2.143 6.609 1 70.69 639 ASP B CA 1
ATOM 10972 C C . ASP B 1 639 ? 6.934 -1.997 5.148 1 70.69 639 ASP B C 1
ATOM 10974 O O . ASP B 1 639 ? 6.098 -2.104 4.25 1 70.69 639 ASP B O 1
ATOM 10978 N N . CYS B 1 640 ? 8.016 -1.508 4.957 1 54.12 640 CYS B N 1
ATOM 10979 C CA . CYS B 1 640 ? 8.461 -1.293 3.584 1 54.12 640 CYS B CA 1
ATOM 10980 C C . CYS B 1 640 ? 9.109 -2.549 3.02 1 54.12 640 CYS B C 1
ATOM 10982 O O . CYS B 1 640 ? 9.727 -2.508 1.955 1 54.12 640 CYS B O 1
ATOM 10984 N N . ARG B 1 641 ? 9.055 -3.713 3.844 1 45.72 641 ARG B N 1
ATOM 10985 C CA . ARG B 1 641 ? 9.664 -4.934 3.32 1 45.72 641 ARG B CA 1
ATOM 10986 C C . ARG B 1 641 ? 8.922 -5.426 2.082 1 45.72 641 ARG B C 1
ATOM 10988 O O . ARG B 1 641 ? 7.727 -5.703 2.141 1 45.72 641 ARG B O 1
ATOM 10995 N N . MET B 1 642 ? 9.172 -4.797 0.966 1 40.44 642 MET B N 1
ATOM 10996 C CA . MET B 1 642 ? 8.578 -5.453 -0.198 1 40.44 642 MET B CA 1
ATOM 10997 C C . MET B 1 642 ? 8.875 -6.949 -0.192 1 40.44 642 MET B C 1
ATOM 10999 O O . MET B 1 642 ? 10 -7.359 0.114 1 40.44 642 MET B O 1
ATOM 11003 N N . ASN B 1 643 ? 7.977 -7.598 0.271 1 36.31 643 ASN B N 1
ATOM 11004 C CA . ASN B 1 643 ? 8.195 -9.039 0.299 1 36.31 643 ASN B CA 1
ATOM 11005 C C . ASN B 1 643 ? 9.172 -9.477 -0.791 1 36.31 643 ASN B C 1
ATOM 11007 O O . ASN B 1 643 ? 9.047 -9.062 -1.945 1 36.31 643 ASN B O 1
ATOM 11011 N N . ARG B 1 644 ? 10.352 -9.805 -0.255 1 33.62 644 ARG B N 1
ATOM 11012 C CA . ARG B 1 644 ? 11.469 -10.359 -1.007 1 33.62 644 ARG B CA 1
ATOM 11013 C C . ARG B 1 644 ? 10.984 -11.219 -2.17 1 33.62 644 ARG B C 1
ATOM 11015 O O . ARG B 1 644 ? 11.742 -11.508 -3.098 1 33.62 644 ARG B O 1
ATOM 11022 N N . TYR B 1 645 ? 10.055 -11.898 -1.805 1 30.14 645 TYR B N 1
ATOM 11023 C CA . TYR B 1 645 ? 9.906 -12.992 -2.762 1 30.14 645 TYR B CA 1
ATOM 11024 C C . TYR B 1 645 ? 9.789 -12.453 -4.184 1 30.14 645 TYR B C 1
ATOM 11026 O O . TYR B 1 645 ? 10.312 -13.047 -5.125 1 30.14 645 TYR B O 1
ATOM 11034 N N . HIS B 1 646 ? 8.609 -11.844 -4.445 1 30.11 646 HIS B N 1
ATOM 11035 C CA . HIS B 1 646 ? 8.344 -11.969 -5.875 1 30.11 646 HIS B CA 1
ATOM 11036 C C . HIS B 1 646 ? 9.32 -11.141 -6.691 1 30.11 646 HIS B C 1
ATOM 11038 O O . HIS B 1 646 ? 9.273 -11.148 -7.926 1 30.11 646 HIS B O 1
ATOM 11044 N N . VAL B 1 647 ? 9.484 -9.852 -6.168 1 27.94 647 VAL B N 1
ATOM 11045 C CA . VAL B 1 647 ? 10.141 -8.969 -7.121 1 27.94 647 VAL B CA 1
ATOM 11046 C C . VAL B 1 647 ? 11.641 -9.258 -7.152 1 27.94 647 VAL B C 1
ATOM 11048 O O . VAL B 1 647 ? 12.305 -9.242 -6.113 1 27.94 647 VAL B O 1
ATOM 11051 N N . SER B 1 648 ? 12.031 -10.172 -7.797 1 26.91 648 SER B N 1
ATOM 11052 C CA . SER B 1 648 ? 13.461 -10.305 -8.047 1 26.91 648 SER B CA 1
ATOM 11053 C C . SER B 1 648 ? 14.172 -8.961 -7.891 1 26.91 648 SER B C 1
ATOM 11055 O O . SER B 1 648 ? 14.789 -8.469 -8.844 1 26.91 648 SER B O 1
ATOM 11057 N N . THR B 1 649 ? 13.531 -7.93 -7.211 1 26.95 649 THR B N 1
ATOM 11058 C CA . THR B 1 649 ? 14.406 -6.77 -7.047 1 26.95 649 THR B CA 1
ATOM 11059 C C . THR B 1 649 ? 15.555 -7.09 -6.102 1 26.95 649 THR B C 1
ATOM 11061 O O . THR B 1 649 ? 15.477 -8.023 -5.305 1 26.95 649 THR B O 1
ATOM 11064 N N . ASP B 1 650 ? 16.688 -6.445 -6.215 1 25.89 650 ASP B N 1
ATOM 11065 C CA . ASP B 1 650 ? 17.953 -6.383 -5.484 1 25.89 650 ASP B CA 1
ATOM 11066 C C . ASP B 1 650 ? 17.719 -6.289 -3.98 1 25.89 650 ASP B C 1
ATOM 11068 O O . ASP B 1 650 ? 16.844 -5.535 -3.529 1 25.89 650 ASP B O 1
ATOM 11072 N N . GLU B 1 651 ? 17.828 -7.375 -3.225 1 27.75 651 GLU B N 1
ATOM 11073 C CA . GLU B 1 651 ? 17.922 -7.402 -1.768 1 27.75 651 GLU B CA 1
ATOM 11074 C C . GLU B 1 651 ? 18.297 -6.031 -1.21 1 27.75 651 GLU B C 1
ATOM 11076 O O . GLU B 1 651 ? 17.922 -5.691 -0.084 1 27.75 651 GLU B O 1
ATOM 11081 N N . SER B 1 652 ? 19.203 -5.434 -1.765 1 27.11 652 SER B N 1
ATOM 11082 C CA . SER B 1 652 ? 19.797 -4.27 -1.12 1 27.11 652 SER B CA 1
ATOM 11083 C C . SER B 1 652 ? 18.75 -3.205 -0.814 1 27.11 652 SER B C 1
ATOM 11085 O O . SER B 1 652 ? 18.891 -2.453 0.153 1 27.11 652 SER B O 1
ATOM 11087 N N . ASP B 1 653 ? 17.766 -3.158 -1.725 1 28.66 653 ASP B N 1
ATOM 11088 C CA . ASP B 1 653 ? 16.969 -1.954 -1.51 1 28.66 653 ASP B CA 1
ATOM 11089 C C . ASP B 1 653 ? 15.836 -2.213 -0.516 1 28.66 653 ASP B C 1
ATOM 11091 O O . ASP B 1 653 ? 15.242 -1.271 0.019 1 28.66 653 ASP B O 1
ATOM 11095 N N . CYS B 1 654 ? 15.469 -3.494 -0.359 1 29.2 654 CYS B N 1
ATOM 11096 C CA . CYS B 1 654 ? 14.242 -3.666 0.412 1 29.2 654 CYS B CA 1
ATOM 11097 C C . CYS B 1 654 ? 14.523 -3.625 1.908 1 29.2 654 CYS B C 1
ATOM 11099 O O . CYS B 1 654 ? 13.602 -3.678 2.723 1 29.2 654 CYS B O 1
ATOM 11101 N N . ARG B 1 655 ? 15.586 -4.145 2.338 1 27.95 655 ARG B N 1
ATOM 11102 C CA . ARG B 1 655 ? 15.727 -4.238 3.787 1 27.95 655 ARG B CA 1
ATOM 11103 C C . ARG B 1 655 ? 15.594 -2.865 4.441 1 27.95 655 ARG B C 1
ATOM 11105 O O . ARG B 1 655 ? 15.836 -2.715 5.637 1 27.95 655 ARG B O 1
ATOM 11112 N N . ARG B 1 656 ? 15.688 -1.978 3.771 1 26.47 656 ARG B N 1
ATOM 11113 C CA . ARG B 1 656 ? 15.758 -0.851 4.695 1 26.47 656 ARG B CA 1
ATOM 11114 C C . ARG B 1 656 ? 14.367 -0.469 5.195 1 26.47 656 ARG B C 1
ATOM 11116 O O . ARG B 1 656 ? 13.508 -0.067 4.406 1 26.47 656 ARG B O 1
ATOM 11123 N N . SER B 1 657 ? 13.93 -1.318 6.078 1 25.81 657 SER B N 1
ATOM 11124 C CA . SER B 1 657 ? 12.852 -0.841 6.941 1 25.81 657 SER B CA 1
ATOM 11125 C C . SER B 1 657 ? 12.969 0.66 7.184 1 25.81 657 SER B C 1
ATOM 11127 O O . SER B 1 657 ? 13.992 1.143 7.656 1 25.81 657 SER B O 1
ATOM 11129 N N . SER B 1 658 ? 12.688 1.318 6.188 1 25.45 658 SER B N 1
ATOM 11130 C CA . SER B 1 658 ? 12.75 2.736 6.523 1 25.45 658 SER B CA 1
ATOM 11131 C C . SER B 1 658 ? 11.773 3.09 7.637 1 25.45 658 SER B C 1
ATOM 11133 O O . SER B 1 658 ? 10.648 2.596 7.66 1 25.45 658 SER B O 1
ATOM 11135 N N . SER B 1 659 ? 12.219 3.127 8.789 1 23.44 659 SER B N 1
ATOM 11136 C CA . SER B 1 659 ? 11.43 3.746 9.844 1 23.44 659 SER B CA 1
ATOM 11137 C C . SER B 1 659 ? 10.578 4.891 9.305 1 23.44 659 SER B C 1
ATOM 11139 O O . SER B 1 659 ? 11.094 5.781 8.625 1 23.44 659 SER B O 1
ATOM 11141 N N . ILE B 1 660 ? 9.375 4.512 8.969 1 25.66 660 ILE B N 1
ATOM 11142 C CA . ILE B 1 660 ? 8.367 5.496 8.586 1 25.66 660 ILE B CA 1
ATOM 11143 C C . ILE B 1 660 ? 8.344 6.641 9.594 1 25.66 660 ILE B C 1
ATOM 11145 O O . ILE B 1 660 ? 7.934 6.453 10.742 1 25.66 660 ILE B O 1
ATOM 11149 N N . ASN B 1 661 ? 9.328 7.238 9.758 1 23.89 661 ASN B N 1
ATOM 11150 C CA . ASN B 1 661 ? 9.039 8.43 10.547 1 23.89 661 ASN B CA 1
ATOM 11151 C C . ASN B 1 661 ? 7.91 9.25 9.938 1 23.89 661 ASN B C 1
ATOM 11153 O O . ASN B 1 661 ? 7.859 9.438 8.719 1 23.89 661 ASN B O 1
ATOM 11157 N N . SER B 1 662 ? 6.762 9.086 10.555 1 24.67 662 SER B N 1
ATOM 11158 C CA . SER B 1 662 ? 5.418 9.641 10.43 1 24.67 662 SER B CA 1
ATOM 11159 C C . SER B 1 662 ? 5.461 11.094 9.961 1 24.67 662 SER B C 1
ATOM 11161 O O . SER B 1 662 ? 5.227 12.008 10.758 1 24.67 662 SER B O 1
ATOM 11163 N N . SER B 1 663 ? 6.406 11.523 9.328 1 23.66 663 SER B N 1
ATOM 11164 C CA . SER B 1 663 ? 5.973 12.898 9.102 1 23.66 663 SER B CA 1
ATOM 11165 C C . SER B 1 663 ? 4.875 12.969 8.047 1 23.66 663 SER B C 1
ATOM 11167 O O . SER B 1 663 ? 5.02 12.422 6.957 1 23.66 663 SER B O 1
ATOM 11169 N N . VAL B 1 664 ? 3.668 12.797 8.391 1 23.72 664 VAL B N 1
ATOM 11170 C CA . VAL B 1 664 ? 2.52 13.117 7.551 1 23.72 664 VAL B CA 1
ATOM 11171 C C . VAL B 1 664 ? 2.861 14.289 6.633 1 23.72 664 VAL B C 1
ATOM 11173 O O . VAL B 1 664 ? 3.402 15.297 7.086 1 23.72 664 VAL B O 1
ATOM 11176 N N . PRO B 1 665 ? 2.801 14.031 5.457 1 25.92 665 PRO B N 1
ATOM 11177 C CA . PRO B 1 665 ? 2.982 15.219 4.625 1 25.92 665 PRO B CA 1
ATOM 11178 C C . PRO B 1 665 ? 1.98 16.328 4.953 1 25.92 665 PRO B C 1
ATOM 11180 O O . PRO B 1 665 ? 0.779 16.172 4.727 1 25.92 665 PRO B O 1
ATOM 11183 N N . SER B 1 666 ? 1.791 16.734 6.168 1 21.94 666 SER B N 1
ATOM 11184 C CA . SER B 1 666 ? 0.932 17.906 6.285 1 21.94 666 SER B CA 1
ATOM 11185 C C . SER B 1 666 ? 1.282 18.953 5.234 1 21.94 666 SER B C 1
ATOM 11187 O O . SER B 1 666 ? 2.398 18.969 4.715 1 21.94 666 SER B O 1
ATOM 11189 N N . ARG B 1 667 ? 0.417 19.797 4.828 1 24.33 667 ARG B N 1
ATOM 11190 C CA . ARG B 1 667 ? 0.771 21.078 4.227 1 24.33 667 ARG B CA 1
ATOM 11191 C C . ARG B 1 667 ? 2.139 21.547 4.711 1 24.33 667 ARG B C 1
ATOM 11193 O O . ARG B 1 667 ? 2.867 20.797 5.359 1 24.33 667 ARG B O 1
ATOM 11200 N N . GLY B 1 668 ? 2.211 22.844 5.113 1 23.19 668 GLY B N 1
ATOM 11201 C CA . GLY B 1 668 ? 3.332 23.531 5.734 1 23.19 668 GLY B CA 1
ATOM 11202 C C . GLY B 1 668 ? 3.854 22.828 6.973 1 23.19 668 GLY B C 1
ATOM 11203 O O . GLY B 1 668 ? 3.074 22.438 7.844 1 23.19 668 GLY B O 1
ATOM 11204 N N . HIS B 1 669 ? 4.707 22 6.812 1 25.33 669 HIS B N 1
ATOM 11205 C CA . HIS B 1 669 ? 5.359 21.344 7.941 1 25.33 669 HIS B CA 1
ATOM 11206 C C . HIS B 1 669 ? 5.422 22.281 9.148 1 25.33 669 HIS B C 1
ATOM 11208 O O . HIS B 1 669 ? 6.121 23.297 9.125 1 25.33 669 HIS B O 1
ATOM 11214 N N . LYS B 1 670 ? 4.293 22.406 9.805 1 26.39 670 LYS B N 1
ATOM 11215 C CA . LYS B 1 670 ? 4.418 23.062 11.102 1 26.39 670 LYS B CA 1
ATOM 11216 C C . LYS B 1 670 ? 5.395 22.312 12 1 26.39 670 LYS B C 1
ATOM 11218 O O . LYS B 1 670 ? 5.246 21.109 12.219 1 26.39 670 LYS B O 1
ATOM 11223 N N . ARG B 1 671 ? 6.547 22.688 12.055 1 27.12 671 ARG B N 1
ATOM 11224 C CA . ARG B 1 671 ? 7.645 22.25 12.906 1 27.12 671 ARG B CA 1
ATOM 11225 C C . ARG B 1 671 ? 7.328 22.469 14.383 1 27.12 671 ARG B C 1
ATOM 11227 O O . ARG B 1 671 ? 7.066 23.594 14.797 1 27.12 671 ARG B O 1
ATOM 11234 N N . LYS B 1 672 ? 6.816 21.469 14.969 1 26.73 672 LYS B N 1
ATOM 11235 C CA . LYS B 1 672 ? 6.691 21.656 16.406 1 26.73 672 LYS B CA 1
ATOM 11236 C C . LYS B 1 672 ? 8.062 21.797 17.062 1 26.73 672 LYS B C 1
ATOM 11238 O O . LYS B 1 672 ? 8.945 20.953 16.859 1 26.73 672 LYS B O 1
ATOM 11243 N N . LEU B 1 673 ? 8.367 22.969 17.609 1 25.89 673 LEU B N 1
ATOM 11244 C CA . LEU B 1 673 ? 9.523 23.344 18.422 1 25.89 673 LEU B CA 1
ATOM 11245 C C . LEU B 1 673 ? 9.445 22.703 19.812 1 25.89 673 LEU B C 1
ATOM 11247 O O . LEU B 1 673 ? 8.406 22.797 20.469 1 25.89 673 LEU B O 1
ATOM 11251 N N . ASP B 1 674 ? 10.117 21.625 20.094 1 25.36 674 ASP B N 1
ATOM 11252 C CA . ASP B 1 674 ? 10.289 21.219 21.484 1 25.36 674 ASP B CA 1
ATOM 11253 C C . ASP B 1 674 ? 10.727 22.391 22.359 1 25.36 674 ASP B C 1
ATOM 11255 O O . ASP B 1 674 ? 11.555 23.203 21.938 1 25.36 674 ASP B O 1
ATOM 11259 N N . GLU B 1 675 ? 10.023 22.719 23.391 1 25.56 675 GLU B N 1
ATOM 11260 C CA . GLU B 1 675 ? 10.227 23.812 24.344 1 25.56 675 GLU B CA 1
ATOM 11261 C C . GLU B 1 675 ? 11.648 23.812 24.891 1 25.56 675 GLU B C 1
ATOM 11263 O O . GLU B 1 675 ? 12.188 24.875 25.234 1 25.56 675 GLU B O 1
ATOM 11268 N N . THR B 1 676 ? 12.023 22.812 25.719 1 25.91 676 THR B N 1
ATOM 11269 C CA . THR B 1 676 ? 13.203 23 26.562 1 25.91 676 THR B CA 1
ATOM 11270 C C . THR B 1 676 ? 14.453 23.203 25.719 1 25.91 676 THR B C 1
ATOM 11272 O O . THR B 1 676 ? 15.539 23.453 26.25 1 25.91 676 THR B O 1
ATOM 11275 N N . SER B 1 677 ? 14.602 22.391 24.688 1 24.53 677 SER B N 1
ATOM 11276 C CA . SER B 1 677 ? 15.891 22.672 24.078 1 24.53 677 SER B CA 1
ATOM 11277 C C . SER B 1 677 ? 15.906 24.062 23.453 1 24.53 677 SER B C 1
ATOM 11279 O O . SER B 1 677 ? 15.039 24.391 22.641 1 24.53 677 SER B O 1
ATOM 11281 N N . LEU B 1 678 ? 16.234 25.094 24.156 1 23.86 678 LEU B N 1
ATOM 11282 C CA . LEU B 1 678 ? 16.5 26.453 23.703 1 23.86 678 LEU B CA 1
ATOM 11283 C C . LEU B 1 678 ? 16.797 26.469 22.203 1 23.86 678 LEU B C 1
ATOM 11285 O O . LEU B 1 678 ? 16.766 27.516 21.562 1 23.86 678 LEU B O 1
ATOM 11289 N N . ASP B 1 679 ? 17.859 25.672 21.938 1 23.2 679 ASP B N 1
ATOM 11290 C CA . ASP B 1 679 ? 18.625 25.938 20.719 1 23.2 679 ASP B CA 1
ATOM 11291 C C . ASP B 1 679 ? 17.719 25.906 19.484 1 23.2 679 ASP B C 1
ATOM 11293 O O . ASP B 1 679 ? 16.562 25.484 19.578 1 23.2 679 ASP B O 1
ATOM 11297 N N . ALA B 1 680 ? 18.312 25.234 18.312 1 23.45 680 ALA B N 1
ATOM 11298 C CA . ALA B 1 680 ? 18.25 25.281 16.859 1 23.45 680 ALA B CA 1
ATOM 11299 C C . ALA B 1 680 ? 16.906 24.734 16.359 1 23.45 680 ALA B C 1
ATOM 11301 O O . ALA B 1 680 ? 16.375 23.781 16.922 1 23.45 680 ALA B O 1
ATOM 11302 N N . VAL B 1 681 ? 15.969 25.5 16.016 1 25.48 681 VAL B N 1
ATOM 11303 C CA . VAL B 1 681 ? 15.039 25.266 14.914 1 25.48 681 VAL B CA 1
ATOM 11304 C C . VAL B 1 681 ? 15.586 24.156 14.016 1 25.48 681 VAL B C 1
ATOM 11306 O O . VAL B 1 681 ? 16.484 24.391 13.203 1 25.48 681 VAL B O 1
ATOM 11309 N N . ASP B 1 682 ? 16.156 23.172 14.602 1 24.44 682 ASP B N 1
ATOM 11310 C CA . ASP B 1 682 ? 16.75 22.031 13.898 1 24.44 682 ASP B CA 1
ATOM 11311 C C . ASP B 1 682 ? 15.82 21.531 12.797 1 24.44 682 ASP B C 1
ATOM 11313 O O . ASP B 1 682 ? 14.664 21.188 13.055 1 24.44 682 ASP B O 1
ATOM 11317 N N . ALA B 1 683 ? 15.969 22.062 11.68 1 24.53 683 ALA B N 1
ATOM 11318 C CA . ALA B 1 683 ? 15.547 21.562 10.383 1 24.53 683 ALA B CA 1
ATOM 11319 C C . ALA B 1 683 ? 15.555 20.031 10.352 1 24.53 683 ALA B C 1
ATOM 11321 O O . ALA B 1 683 ? 15.383 19.422 9.297 1 24.53 683 ALA B O 1
ATOM 11322 N N . MET B 1 684 ? 15.93 19.438 11.398 1 24.45 684 MET B N 1
ATOM 11323 C CA . MET B 1 684 ? 16.188 18 11.539 1 24.45 684 MET B CA 1
ATOM 11324 C C . MET B 1 684 ? 14.953 17.188 11.172 1 24.45 684 MET B C 1
ATOM 11326 O O . MET B 1 684 ? 15.062 16.109 10.609 1 24.45 684 MET B O 1
ATOM 11330 N N . SER B 1 685 ? 13.961 17.594 11.859 1 24.5 685 SER B N 1
ATOM 11331 C CA . SER B 1 685 ? 12.891 16.609 11.883 1 24.5 685 SER B CA 1
ATOM 11332 C C . SER B 1 685 ? 12.367 16.328 10.477 1 24.5 685 SER B C 1
ATOM 11334 O O . SER B 1 685 ? 11.391 15.586 10.312 1 24.5 685 SER B O 1
ATOM 11336 N N . ILE B 1 686 ? 12.719 17.25 9.688 1 24.58 686 ILE B N 1
ATOM 11337 C CA . ILE B 1 686 ? 12.344 16.891 8.328 1 24.58 686 ILE B CA 1
ATOM 11338 C C . ILE B 1 686 ? 13.094 15.625 7.898 1 24.58 686 ILE B C 1
ATOM 11340 O O . ILE B 1 686 ? 12.672 14.93 6.977 1 24.58 686 ILE B O 1
ATOM 11344 N N . VAL B 1 687 ? 14.508 15.438 8.383 1 24.08 687 VAL B N 1
ATOM 11345 C CA . VAL B 1 687 ? 15.453 14.445 7.891 1 24.08 687 VAL B CA 1
ATOM 11346 C C . VAL B 1 687 ? 15.195 13.102 8.57 1 24.08 687 VAL B C 1
ATOM 11348 O O . VAL B 1 687 ? 15.289 12.984 9.797 1 24.08 687 VAL B O 1
ATOM 11351 N N . GLY B 1 688 ? 14.414 12.352 8.133 1 23.67 688 GLY B N 1
ATOM 11352 C CA . GLY B 1 688 ? 14.172 10.992 8.578 1 23.67 688 GLY B CA 1
ATOM 11353 C C . GLY B 1 688 ? 15.438 10.242 8.93 1 23.67 688 GLY B C 1
ATOM 11354 O O . GLY B 1 688 ? 16.547 10.68 8.594 1 23.67 688 GLY B O 1
ATOM 11355 N N . GLU B 1 689 ? 15.391 9.281 9.859 1 24.61 689 GLU B N 1
ATOM 11356 C CA . GLU B 1 689 ? 16.312 8.305 10.445 1 24.61 689 GLU B CA 1
ATOM 11357 C C . GLU B 1 689 ? 17.234 7.723 9.383 1 24.61 689 GLU B C 1
ATOM 11359 O O . GLU B 1 689 ? 18.047 6.84 9.68 1 24.61 689 GLU B O 1
ATOM 11364 N N . SER B 1 690 ? 17.281 8.18 8.258 1 23.34 690 SER B N 1
ATOM 11365 C CA . SER B 1 690 ? 18.219 7.527 7.348 1 23.34 690 SER B CA 1
ATOM 11366 C C . SER B 1 690 ? 19.656 7.742 7.785 1 23.34 690 SER B C 1
ATOM 11368 O O . SER B 1 690 ? 20.578 7.148 7.219 1 23.34 690 SER B O 1
ATOM 11370 N N . VAL B 1 691 ? 19.859 8.703 8.703 1 23.61 691 VAL B N 1
ATOM 11371 C CA . VAL B 1 691 ? 21.297 8.945 8.828 1 23.61 691 VAL B CA 1
ATOM 11372 C C . VAL B 1 691 ? 21.906 7.891 9.75 1 23.61 691 VAL B C 1
ATOM 11374 O O . VAL B 1 691 ? 23.094 7.578 9.641 1 23.61 691 VAL B O 1
ATOM 11377 N N . LYS B 1 692 ? 21.172 7.352 10.648 1 24.33 692 LYS B N 1
ATOM 11378 C CA . LYS B 1 692 ? 22.031 6.523 11.492 1 24.33 692 LYS B CA 1
ATOM 11379 C C . LYS B 1 692 ? 22.578 5.324 10.727 1 24.33 692 LYS B C 1
ATOM 11381 O O . LYS B 1 692 ? 23.75 4.969 10.867 1 24.33 692 LYS B O 1
ATOM 11386 N N . ASN B 1 693 ? 21.703 4.602 10.18 1 23.84 693 ASN B N 1
ATOM 11387 C CA . ASN B 1 693 ? 22.266 3.312 9.789 1 23.84 693 ASN B CA 1
ATOM 11388 C C . ASN B 1 693 ? 23.188 3.449 8.594 1 23.84 693 ASN B C 1
ATOM 11390 O O . ASN B 1 693 ? 23.688 2.451 8.062 1 23.84 693 ASN B O 1
ATOM 11394 N N . ARG B 1 694 ? 23.172 4.633 7.973 1 22.89 694 ARG B N 1
ATOM 11395 C CA . ARG B 1 694 ? 24.266 4.637 7 1 22.89 694 ARG B CA 1
ATOM 11396 C C . ARG B 1 694 ? 25.609 4.855 7.684 1 22.89 694 ARG B C 1
ATOM 11398 O O . ARG B 1 694 ? 26.656 4.816 7.031 1 22.89 694 ARG B O 1
ATOM 11405 N N . CYS B 1 695 ? 25.562 5.453 8.875 1 24.83 695 CYS B N 1
ATOM 11406 C CA . CYS B 1 695 ? 26.922 5.699 9.336 1 24.83 695 CYS B CA 1
ATOM 11407 C C . CYS B 1 695 ? 27.641 4.391 9.641 1 24.83 695 CYS B C 1
ATOM 11409 O O . CYS B 1 695 ? 28.688 4.395 10.289 1 24.83 695 CYS B O 1
ATOM 11411 N N . GLY B 1 696 ? 27.094 3.387 9.492 1 23.27 696 GLY B N 1
ATOM 11412 C CA . GLY B 1 696 ? 28.078 2.375 9.867 1 23.27 696 GLY B CA 1
ATOM 11413 C C . GLY B 1 696 ? 29.359 2.477 9.086 1 23.27 696 GLY B C 1
ATOM 11414 O O . GLY B 1 696 ? 30.328 1.758 9.367 1 23.27 696 GLY B O 1
ATOM 11415 N N . ARG B 1 697 ? 29.281 2.811 7.805 1 22.47 697 ARG B N 1
ATOM 11416 C CA . ARG B 1 697 ? 30.703 2.793 7.438 1 22.47 697 ARG B CA 1
ATOM 11417 C C . ARG B 1 697 ? 31.422 4.012 8 1 22.47 697 ARG B C 1
ATOM 11419 O O . ARG B 1 697 ? 31.078 5.148 7.691 1 22.47 697 ARG B O 1
ATOM 11426 N N . ASP B 1 698 ? 31.781 4.023 9.281 1 23.45 698 ASP B N 1
ATOM 11427 C CA . ASP B 1 698 ? 32.906 4.805 9.805 1 23.45 698 ASP B CA 1
ATOM 11428 C C . ASP B 1 698 ? 34.031 4.898 8.789 1 23.45 698 ASP B C 1
ATOM 11430 O O . ASP B 1 698 ? 34.875 4.004 8.703 1 23.45 698 ASP B O 1
ATOM 11434 N N . ASP B 1 699 ? 33.781 5.113 7.59 1 23.39 699 ASP B N 1
ATOM 11435 C CA . ASP B 1 699 ? 35.062 5.52 7.008 1 23.39 699 ASP B CA 1
ATOM 11436 C C . ASP B 1 699 ? 35.688 6.688 7.777 1 23.39 699 ASP B C 1
ATOM 11438 O O . ASP B 1 699 ? 34.969 7.648 8.117 1 23.39 699 ASP B O 1
ATOM 11442 N N . ASP B 1 700 ? 36.562 6.391 8.664 1 22.75 700 ASP B N 1
ATOM 11443 C CA . ASP B 1 700 ? 37.562 7.273 9.234 1 22.75 700 ASP B CA 1
ATOM 11444 C C . ASP B 1 700 ? 38 8.344 8.234 1 22.75 700 ASP B C 1
ATOM 11446 O O . ASP B 1 700 ? 38.562 8.023 7.18 1 22.75 700 ASP B O 1
ATOM 11450 N N . PRO B 1 701 ? 37.281 9.32 8.164 1 25.97 701 PRO B N 1
ATOM 11451 C CA . PRO B 1 701 ? 37.844 10.43 7.395 1 25.97 701 PRO B CA 1
ATOM 11452 C C . PRO B 1 701 ? 39.312 10.656 7.668 1 25.97 701 PRO B C 1
ATOM 11454 O O . PRO B 1 701 ? 39.906 11.625 7.176 1 25.97 701 PRO B O 1
ATOM 11457 N N . SER B 1 702 ? 39.844 9.953 8.672 1 23.45 702 SER B N 1
ATOM 11458 C CA . SER B 1 702 ? 41.156 10.477 9.023 1 23.45 702 SER B CA 1
ATOM 11459 C C . SER B 1 702 ? 42.094 10.461 7.824 1 23.45 702 SER B C 1
ATOM 11461 O O . SER B 1 702 ? 42.875 11.398 7.621 1 23.45 702 SER B O 1
ATOM 11463 N N . GLU B 1 703 ? 42.219 9.305 7.25 1 22.8 703 GLU B N 1
ATOM 11464 C CA . GLU B 1 703 ? 43.469 9.258 6.512 1 22.8 703 GLU B CA 1
ATOM 11465 C C . GLU B 1 703 ? 43.375 10.008 5.188 1 22.8 703 GLU B C 1
ATOM 11467 O O . GLU B 1 703 ? 44.312 10.656 4.75 1 22.8 703 GLU B O 1
ATOM 11472 N N . ASP B 1 704 ? 42.156 9.953 4.621 1 22.89 704 ASP B N 1
ATOM 11473 C CA . ASP B 1 704 ? 42.375 10.586 3.322 1 22.89 704 ASP B CA 1
ATOM 11474 C C . ASP B 1 704 ? 42.25 12.102 3.424 1 22.89 704 ASP B C 1
ATOM 11476 O O . ASP B 1 704 ? 42.719 12.828 2.541 1 22.89 704 ASP B O 1
ATOM 11480 N N . ALA B 1 705 ? 41.469 12.547 4.387 1 23.62 705 ALA B N 1
ATOM 11481 C CA . ALA B 1 705 ? 41.562 14 4.555 1 23.62 705 ALA B CA 1
ATOM 11482 C C . ALA B 1 705 ? 42.969 14.414 4.988 1 23.62 705 ALA B C 1
ATOM 11484 O O . ALA B 1 705 ? 43.375 15.547 4.73 1 23.62 705 ALA B O 1
ATOM 11485 N N . HIS B 1 706 ? 43.656 13.562 5.711 1 23.52 706 HIS B N 1
ATOM 11486 C CA . HIS B 1 706 ? 45.031 13.961 6.035 1 23.52 706 HIS B CA 1
ATOM 11487 C C . HIS B 1 706 ? 45.875 14.008 4.781 1 23.52 706 HIS B C 1
ATOM 11489 O O . HIS B 1 706 ? 46.875 14.75 4.73 1 23.52 706 HIS B O 1
ATOM 11495 N N . ARG B 1 707 ? 45.594 13.062 3.949 1 23.77 707 ARG B N 1
ATOM 11496 C CA . ARG B 1 707 ? 46.5 13.102 2.822 1 23.77 707 ARG B CA 1
ATOM 11497 C C . ARG B 1 707 ? 46.25 14.32 1.941 1 23.77 707 ARG B C 1
ATOM 11499 O O . ARG B 1 707 ? 47.188 14.945 1.438 1 23.77 707 ARG B O 1
ATOM 11506 N N . TYR B 1 708 ? 44.969 14.469 1.798 1 23.27 708 TYR B N 1
ATOM 11507 C CA . TYR B 1 708 ? 44.812 15.609 0.9 1 23.27 708 TYR B CA 1
ATOM 11508 C C . TYR B 1 708 ? 45.031 16.922 1.64 1 23.27 708 TYR B C 1
ATOM 11510 O O . TYR B 1 708 ? 45.438 17.922 1.037 1 23.27 708 TYR B O 1
ATOM 11518 N N . VAL B 1 709 ? 44.656 16.859 2.896 1 24.5 709 VAL B N 1
ATOM 11519 C CA . VAL B 1 709 ? 45 18.109 3.566 1 24.5 709 VAL B CA 1
ATOM 11520 C C . VAL B 1 709 ? 46.531 18.297 3.584 1 24.5 709 VAL B C 1
ATOM 11522 O O . VAL B 1 709 ? 47.031 19.406 3.408 1 24.5 709 VAL B O 1
ATOM 11525 N N . SER B 1 710 ? 47.125 17.188 3.77 1 24.48 710 SER B N 1
ATOM 11526 C CA . SER B 1 710 ? 48.562 17.438 3.922 1 24.48 710 SER B CA 1
ATOM 11527 C C . SER B 1 710 ? 49.156 17.953 2.623 1 24.48 710 SER B C 1
ATOM 11529 O O . SER B 1 710 ? 50.125 18.719 2.648 1 24.48 710 SER B O 1
ATOM 11531 N N . ILE B 1 711 ? 48.625 17.375 1.623 1 24.77 711 ILE B N 1
ATOM 11532 C CA . ILE B 1 711 ? 49.375 17.875 0.478 1 24.77 711 ILE B CA 1
ATOM 11533 C C . ILE B 1 711 ? 48.969 19.328 0.211 1 24.77 711 ILE B C 1
ATOM 11535 O O . ILE B 1 711 ? 49.844 20.156 -0.116 1 24.77 711 ILE B O 1
ATOM 11539 N N . SER B 1 712 ? 47.688 19.531 0.45 1 23.58 712 SER B N 1
ATOM 11540 C CA . SER B 1 712 ? 47.344 20.891 0.062 1 23.58 712 SER B CA 1
ATOM 11541 C C . SER B 1 712 ? 47.875 21.906 1.08 1 23.58 712 SER B C 1
ATOM 11543 O O . SER B 1 712 ? 48.062 23.078 0.757 1 23.58 712 SER B O 1
ATOM 11545 N N . ILE B 1 713 ? 47.938 21.469 2.295 1 24.66 713 ILE B N 1
ATOM 11546 C CA . ILE B 1 713 ? 48.5 22.469 3.201 1 24.66 713 ILE B CA 1
ATOM 11547 C C . ILE B 1 713 ? 49.906 22.828 2.768 1 24.66 713 ILE B C 1
ATOM 11549 O O . ILE B 1 713 ? 50.312 24 2.826 1 24.66 713 ILE B O 1
ATOM 11553 N N . GLN B 1 714 ? 50.562 21.844 2.334 1 22.97 714 GLN B N 1
ATOM 11554 C CA . GLN B 1 714 ? 51.969 22.219 2.064 1 22.97 714 GLN B CA 1
ATOM 11555 C C . GLN B 1 714 ? 52.031 23.203 0.894 1 22.97 714 GLN B C 1
ATOM 11557 O O . GLN B 1 714 ? 52.844 24.125 0.915 1 22.97 714 GLN B O 1
ATOM 11562 N N . ARG B 1 715 ? 51.219 22.969 -0.006 1 23.38 715 ARG B N 1
ATOM 11563 C CA . ARG B 1 715 ? 51.469 23.859 -1.139 1 23.38 715 ARG B CA 1
ATOM 11564 C C . ARG B 1 715 ? 51 25.266 -0.856 1 23.38 715 ARG B C 1
ATOM 11566 O O . ARG B 1 715 ? 51.469 26.219 -1.487 1 23.38 715 ARG B O 1
ATOM 11573 N N . PHE B 1 716 ? 50 25.344 0.027 1 23.2 716 PHE B N 1
ATOM 11574 C CA . PHE B 1 716 ? 49.625 26.719 0.327 1 23.2 716 PHE B CA 1
ATOM 11575 C C . PHE B 1 716 ? 50.781 27.469 0.963 1 23.2 716 PHE B C 1
ATOM 11577 O O . PHE B 1 716 ? 50.906 28.688 0.782 1 23.2 716 PHE B O 1
ATOM 11584 N N . THR B 1 717 ? 51.562 26.75 1.678 1 21.31 717 THR B N 1
ATOM 11585 C CA . THR B 1 717 ? 52.625 27.547 2.289 1 21.31 717 THR B CA 1
ATOM 11586 C C . THR B 1 717 ? 53.5 28.172 1.221 1 21.31 717 THR B C 1
ATOM 11588 O O . THR B 1 717 ? 53.938 29.328 1.347 1 21.31 717 THR B O 1
ATOM 11591 N N . ILE B 1 718 ? 53.656 27.438 0.137 1 21.81 718 ILE B N 1
ATOM 11592 C CA . ILE B 1 718 ? 54.75 27.969 -0.69 1 21.81 718 ILE B CA 1
ATOM 11593 C C . ILE B 1 718 ? 54.281 29.219 -1.424 1 21.81 718 ILE B C 1
ATOM 11595 O O . ILE B 1 718 ? 55 30.203 -1.542 1 21.81 718 ILE B O 1
ATOM 11599 N N . LEU B 1 719 ? 52.906 29.156 -1.854 1 19.88 719 LEU B N 1
ATOM 11600 C CA . LEU B 1 719 ? 52.688 30.25 -2.789 1 19.88 719 LEU B CA 1
ATOM 11601 C C . LEU B 1 719 ? 52.625 31.578 -2.055 1 19.88 719 LEU B C 1
ATOM 11603 O O . LEU B 1 719 ? 52.688 32.656 -2.678 1 19.88 719 LEU B O 1
ATOM 11607 N N . ILE B 1 720 ? 52.375 31.547 -0.739 1 20.53 720 ILE B N 1
ATOM 11608 C CA . ILE B 1 720 ? 52.469 32.875 -0.112 1 20.53 720 ILE B CA 1
ATOM 11609 C C . ILE B 1 720 ? 53.844 33.438 -0.304 1 20.53 720 ILE B C 1
ATOM 11611 O O . ILE B 1 720 ? 54.031 34.656 -0.379 1 20.53 720 ILE B O 1
ATOM 11615 N N . LEU B 1 721 ? 54.938 32.562 -0.389 1 21.92 721 LEU B N 1
ATOM 11616 C CA . LEU B 1 721 ? 56.25 33.188 -0.34 1 21.92 721 LEU B CA 1
ATOM 11617 C C . LEU B 1 721 ? 56.594 33.875 -1.666 1 21.92 721 LEU B C 1
ATOM 11619 O O . LEU B 1 721 ? 57.406 34.781 -1.714 1 21.92 721 LEU B O 1
ATOM 11623 N N . LEU B 1 722 ? 56.094 33.375 -2.846 1 21.53 722 LEU B N 1
ATOM 11624 C CA . LEU B 1 722 ? 56.625 34.156 -3.959 1 21.53 722 LEU B CA 1
ATOM 11625 C C . LEU B 1 722 ? 55.781 35.406 -4.16 1 21.53 722 LEU B C 1
ATOM 11627 O O . LEU B 1 722 ? 54.531 35.344 -4.117 1 21.53 722 LEU B O 1
#

InterPro domains:
  IPR000719 Protein kinase domain [PS50011] (209-574)
  IPR011009 Protein kinase-like domain superfamily [SSF56112] (269-447)
  IPR040976 Fungal-type protein kinase [PF17667] (318-444)

pLDDT: mean 73.15, std 25.43, range [16.95, 98.69]

Solvent-accessible surface area (backbone atoms only — not comparable to full-atom values): 79073 Å² total; per-residue (Å²): 135,82,81,75,82,76,74,87,79,64,82,82,64,50,60,63,71,46,62,74,38,80,50,55,74,68,57,52,27,54,73,68,73,46,79,81,77,87,77,65,78,80,72,88,64,78,71,75,70,75,61,93,75,68,67,61,64,59,54,52,51,51,45,47,47,51,48,46,64,64,22,67,89,35,65,43,42,80,46,51,42,84,45,63,54,40,48,34,74,50,80,19,40,89,76,70,56,42,28,36,32,27,54,56,82,59,66,55,55,87,86,54,43,50,60,52,58,64,53,52,64,31,35,25,31,62,73,51,89,91,46,54,70,66,55,50,51,51,48,29,50,49,45,19,44,49,39,36,38,50,23,77,37,42,58,46,27,36,23,35,34,43,46,90,68,35,41,34,41,34,42,30,35,43,87,34,37,36,34,33,79,38,64,48,65,70,55,44,50,60,49,49,53,50,50,52,44,50,71,57,38,94,75,41,80,37,45,27,87,47,36,36,71,37,85,80,51,70,27,26,32,40,47,33,79,67,40,57,23,79,85,72,42,64,76,87,56,62,47,68,49,68,65,21,37,66,36,29,42,28,45,45,43,62,62,24,32,36,33,29,36,37,79,66,92,80,60,83,90,32,59,25,30,37,43,37,28,31,38,58,64,85,54,87,53,51,40,67,58,52,49,45,61,59,33,66,76,38,46,42,64,50,43,59,47,74,76,51,65,35,68,41,74,87,52,52,50,90,66,27,39,28,35,36,40,31,21,46,56,71,60,42,40,47,74,70,56,47,25,53,44,55,46,53,46,45,50,48,35,50,44,37,45,52,51,34,34,38,73,76,62,32,34,45,54,54,48,42,36,43,81,28,32,24,30,50,47,84,86,69,58,80,79,72,76,54,28,86,83,60,76,50,67,20,55,57,16,68,78,34,74,88,40,54,45,63,48,53,60,39,29,37,50,79,45,54,65,30,41,56,69,83,48,85,69,84,65,65,71,74,63,51,35,59,66,18,40,22,67,36,50,64,67,55,33,78,54,80,81,32,81,78,35,47,42,68,30,52,70,84,57,50,74,69,41,40,54,46,46,49,71,76,34,50,69,58,52,65,72,58,68,82,48,56,66,62,46,72,46,56,45,97,59,83,84,64,82,47,61,85,48,64,46,38,40,45,44,6,48,48,38,37,52,50,52,46,47,44,28,41,33,46,57,96,53,84,87,58,58,27,49,40,31,56,54,48,19,50,44,61,34,56,95,57,74,68,38,82,67,50,75,46,82,43,47,63,45,52,36,49,38,23,41,65,56,47,52,69,62,32,32,78,77,51,37,74,51,37,61,57,41,20,58,48,24,47,56,62,69,43,48,48,80,27,50,84,51,70,71,59,53,38,65,58,34,59,51,51,45,49,46,48,54,52,47,32,49,52,60,74,43,63,82,45,68,59,38,66,43,42,41,42,92,61,64,35,26,39,40,48,52,55,59,69,61,16,33,20,47,54,67,79,67,28,67,50,55,46,48,31,40,72,38,66,48,45,74,50,59,63,45,79,48,70,77,79,57,73,70,60,76,64,53,26,79,57,35,20,65,40,55,60,78,57,48,67,67,70,66,66,58,58,61,61,51,48,50,52,45,50,53,52,52,54,55,55,59,53,61,71,72,107,134,79,80,73,77,79,75,85,78,66,81,83,65,47,57,65,68,48,63,74,38,78,51,54,73,70,57,50,28,54,73,68,72,45,80,81,74,85,79,69,76,85,67,88,62,77,70,75,69,76,61,91,74,69,67,56,62,58,55,50,49,51,46,49,50,51,48,48,63,64,23,66,90,35,66,41,41,82,46,49,43,85,45,67,55,41,48,34,74,50,81,18,38,90,75,70,57,41,28,36,30,26,53,54,83,57,64,54,56,86,85,56,41,51,62,52,56,64,53,52,63,30,36,26,31,62,71,51,90,93,46,55,69,68,55,49,51,51,50,30,50,47,43,20,44,47,39,36,37,50,22,77,35,40,57,44,26,36,25,32,36,44,45,82,68,34,41,33,41,36,42,29,34,45,88,34,37,36,33,33,79,38,63,50,65,76,56,46,50,59,49,49,53,51,50,51,45,48,72,58,40,93,76,41,81,37,46,27,88,46,36,36,70,38,84,80,50,81,27,27,30,41,48,32,78,64,41,47,49,80,76,71,45,65,76,83,57,62,47,67,49,68,65,19,37,71,37,28,39,28,46,45,42,60,62,23,31,35,34,29,37,38,79,65,91,78,60,83,92,32,59,26,30,37,42,38,30,32,38,58,64,86,54,88,52,51,37,66,58,54,49,46,60,58,33,67,76,37,46,42,64,50,42,59,46,73,69,52,63,35,68,42,75,86,52,52,50,90,65,26,39,28,35,36,39,31,21,46,56,70,57,44,41,46,75,69,54,46,26,53,46,55,46,52,47,44,51,46,36,50,45,38,46,52,51,34,34,37,72,76,63,32,34,45,54,55,48,43,36,44,81,28,31,24,30,50,48,84,86,67,57,82,75,70,76,54,27,87,83,60,76,50,66,21,56,58,16,66,78,34,76,88,41,54,46,62,49,53,59,41,31,38,51,79,46,53,67,28,42,56,69,83,49,83,70,84,65,66,71,74,64,52,36,65,65,18,40,22,68,34,50,65,67,55,32,77,53,79,80,35,80,79,34,49,42,68,31,53,70,83,59,48,74,69,40,40,55,45,45,49,71,77,36,51,68,58,52,64,72,56,69,82,49,57,65,62,47,72,46,58,45,96,60,84,84,65,81,47,61,84,49,64,46,38,41,46,45,5,46,47,38,37,53,48,53,48,47,46,29,40,33,47,57,95,53,84,87,57,57,27,51,39,30,56,52,48,18,52,45,63,34,56,94,57,72,67,36,83,66,50,75,47,82,44,47,62,46,52,35,49,38,24,41,64,56,46,52,67,62,32,32,78,77,51,37,77,51,37,62,58,41,19,57,49,24,46,58,61,71,43,48,49,79,28,48,84,51,69,70,59,54,39,66,58,35,60,51,50,45,50,45,49,53,51,48,31,47,52,60,73,43,63,82,44,69,58,39,67,42,42,42,43,93,59,56,37,25,38,40,48,56,56,60,68,65,17,25,16,42,49,68,79,69,32,67,53,58,43,60,28,42,71,39,67,49,50,63,48,60,62,46,79,58,68,76,82,63,77,67,73,87,60,54,25,82,59,34,26,76,49,58,61,77,57,50,67,68,68,69,67,61,58,61,61,52,46,50,52,44,49,53,51,52,53,54,55,59,52,59,70,72,107

Organism: Agaricus bisporus var. burnettii (strain JB137-S8 / ATCC MYA-4627 / FGSC 10392) (NCBI:txid597362)

Secondary structure (DSSP, 8-state):
---------------SS--EEE--HHHHHHHTT-PPPS--SS---------TTS-THHHHHHHHHHHHHHHTTTTEEEEETTSTTTS---TT-S---SEEEEETT----SS-----GGGEEEEEEE--TTS-HHHHHHHHHHHHHHHHHH-TTBS-EEEEEE-SS-EEEEEEETTEEEEEEE--HHHHHHHHHHHHHHHH-SS-TTB-TTEEEPTTSSEEEEEETT--STTS--TT--EEEEEEEEEEE--SSSS-EEEEE---SS-TTS--EEEEEEEETT-S--HHHHHHHHTTTSPPTTBPPEEEEEEEEEEEETTEEEEEEEES---EEGGG--SHHHHHHHHHHHHHHHHHIIIII-EE-----GGGEEEPPGGGSTT----TT-----HHHHH-TTS-TT--SEEE--GGG-EETTS-S--------TTTS-HHHHHTSPPPP-TT-EE--PPPPPHHHHHHHHHH-HHHHHHHTT--S-EES---PPPPPP---HHHHHHHHHHHHHHHHHH--BTTS---PBPHHHHHHHS-B-SSSS-SS-SB--THHHHHHHHTT-GGGS-GGGTTHHHHHHHHHHHHSS-GGG-SSHHHHSTTHHHHHHHHHHHHHHHHTTT-GGGGPPBPSSPPPB-----TTTB---HHHHS------B----SS------SSS-S---GGGGS-GGGGGGTTS---HHHHHHHHHHHHHHHHHHHHH-/---------------SS--EEE--HHHHHHHTT-PPPTT-SS---------TTS-THHHHHHHHHHHHHHHTTTTEEEEETTSTTTS---TT-S---SEEEEETT----SS-----GGGEEEEEEEP-TTS-HHHHHHHHHHHHHHHHHH-TTBS-EEEEEE-SS-EEEEEEETTEEEEEEE--HHHHHHHHHHHHHHHH-SS-TTB-TTEEEPTTSSEEEEEETT--STTS--TT--EEEEEEEEEEE--SSSS-EEEEE---SS-TTS--EEEEEEEETT-S--HHHHHHHHTTTSPPTTBPPEEEEEEEEEEEETTEEEEEEEES---EEGGG--SHHHHHHHHHHHHHHHHHIIIII-EE-----GGGEEEPPTTTGGG----TT-----HHHHH-TTS-TT--SEEE--GGG-EETTS-S--------TTTS-HHHHHTSPPPP-TT-EE--PPPPPHHHHHHHHHH-HHHHHHHTT--S-EES---PPPPPP---HHHHHHHHHHHHHHHHHH--BTTS---PBPHHHHHHHS-B-SSSS-SS-SB--THHHHHHHHTT-GGGS-GGGTTHHHHHHHHHHHHSS-GGG-SSHHHHSTTHHHHHHHHHHHHHHHHTTT-GGGGPPBPSSPPPB-----TTTB---HHHH-------B----SS------SS--S---GGGGS-THHHHHTT----HHHHHHHHHHHHHHHHHHHHH-

Nearest PDB structures (foldseek):
  7xbr-assembly2_F  TM=6.666E-01  e=3.145E-05  Arabidopsis thaliana
  8gmd-assembly2_B  TM=6.009E-01  e=2.040E-05  Homo sapiens
  7xbr-assembly1_A  TM=5.367E-01  e=1.830E-05  Arabidopsis thaliana
  4rvt-assembly1_A  TM=5.311E-01  e=9.805E-05  Homo sapiens
  2qd9-assembly1_A  TM=3.468E-01  e=8.099E-04  Homo sapiens

Sequence (1444 aa):
MEASYSSQQESEENVNSPPIKDIGIRKFYQLIGEHLPESVGDTLTQETGDGPGKPVFGTLQAFIDVLENSLRDKELEIYQRGDCGRICRRRTTLFRPDVAIFQRNYPLSQYEDKAFWGSIEMAIKYHSAKKTREQRLEQAADYVAYLLNARPDLISALGLLVEPDSLDFFFCNVTGIYKLSLSNKAEYMPLLSAVLRYLNGRQKKNLDPTLVRVQGSSLFDISFPNASTSLGVTKGQATTYPACVLHYSHKPFRCRASIFIYKPATDVAAIRVIKDQYIKKNRRWDEKQILAKIHANGPYPAVVRMCFADEIMQARCGDHVRVRICLQDYGTDFLSLKTPRDMIYALYDLLEVTRSLYLDRKILHRDISPWNIMIRSSEHTERIETCSTASPVFIRHLLDPQEPKHKSSIFLIDFGYGQDLDSPSPCDEQVGTPIFIARAVQAGEPLRPNPIMYFPGLPPLSEDARAIYELNYPHRVKLFNGAFTPRFGPCNNPVPPFQHKLAHDGESGIWTAVWWSIQASPKNREEKPIPMQYWDALMPRYDGPRTGLPDYDGRNSILHAFADAKQSILHPGYSDLVDLFQDIATTILPDYHWAADFTRQRPDFVHEILQRIILNFAVEKKDALFMDYKKTHKNRKADCRMNRYHVSTDESDCRRSSSINSSVPSRGHKRKLDETSLDAVDAMSIVGESVKNRCGRDDDPSEDAHRYVSISIQRFTILILLMEASYSSQQESEENVNSPPIKDIGIRKFYQLIGEHLPESVGDTLTQETGDGPGKPVFGTLQAFIDVLENSLRDKELEIYQRGDCGRICRRRTTLFRPDVAIFQRNYPLSQYEDKAFWGSIEMAIKYHSAKKTREQRLEQAADYVAYLLNARPDLISALGLLVEPDSLDFFFCNVTGIYKLSLSNKAEYMPLLSAVLRYLNGRQKKNLDPTLVRVQGSSLFDISFPNASTSLGVTKGQATTYPACVLHYSHKPFRCRASIFIYKPATDVAAIRVIKDQYIKKNRRWDEKQILAKIHANGPYPAVVRMCFADEIMQARCGDHVRVRICLQDYGTDFLSLKTPRDMIYALYDLLEVTRSLYLDRKILHRDISPWNIMIRSSEHTERIETCSTASPVFIRHLLDPQEPKHKSSIFLIDFGYGQDLDSPSPCDEQVGTPIFIARAVQAGEPLRPNPIMYFPGLPPLSEDARAIYELNYPHRVKLFNGAFTPRFGPCNNPVPPFQHKLAHDGESGIWTAVWWSIQASPKNREEKPIPMQYWDALMPRYDGPRTGLPDYDGRNSILHAFADAKQSILHPGYSDLVDLFQDIATTILPDYHWAADFTRQRPDFVHEILQRIILNFAVEKKDALFMDYKKTHKNRKADCRMNRYHVSTDESDCRRSSSINSSVPSRGHKRKLDETSLDAVDAMSIVGESVKNRCGRDDDPSEDAHRYVSISIQRFTILILL